Protein AF-0000000074860250 (afdb_homodimer)

InterPro domains:
  IPR000399 TPP-binding enzyme, conserved site [PS00187] (265-284)
  IPR011766 Thiamine pyrophosphate enzyme, TPP-binding [PF02775] (233-369)
  IPR012001 Thiamine pyrophosphate enzyme, N-terminal TPP-binding domain [PF02776] (99-163)
  IPR029061 Thiamin diphosphate-binding fold [SSF52518] (97-162)
  IPR029061 Thiamin diphosphate-binding fold [SSF52518] (205-395)
  IPR051818 Thiamine pyrophosphate-dependent decarboxylase [PTHR42818] (170-399)

Structure (mmCIF, N/CA/C/O backbone):
data_AF-0000000074860250-model_v1
#
loop_
_entity.id
_entity.type
_entity.pdbx_description
1 polymer 'Phosphonopyruvate decarboxylase'
#
loop_
_atom_site.group_PDB
_atom_site.id
_atom_site.type_symbol
_atom_site.label_atom_id
_atom_site.label_alt_id
_atom_site.label_comp_id
_atom_site.label_asym_id
_atom_site.label_entity_id
_atom_site.label_seq_id
_atom_site.pdbx_PDB_ins_code
_atom_site.Cartn_x
_atom_site.Cartn_y
_atom_site.Cartn_z
_atom_site.occupancy
_atom_site.B_iso_or_equiv
_atom_site.auth_seq_id
_atom_site.auth_comp_id
_atom_site.auth_asym_id
_atom_site.auth_atom_id
_atom_site.pdbx_PDB_model_num
ATOM 1 N N . MET A 1 1 ? 4.062 1.371 -11.656 1 22.16 1 MET A N 1
ATOM 2 C CA . MET A 1 1 ? 2.973 2.014 -10.922 1 22.16 1 MET A CA 1
ATOM 3 C C . MET A 1 1 ? 2.861 3.486 -11.297 1 22.16 1 MET A C 1
ATOM 5 O O . MET A 1 1 ? 3.836 4.234 -11.203 1 22.16 1 MET A O 1
ATOM 9 N N . PRO A 1 2 ? 2.047 3.678 -12.117 1 26.2 2 PRO A N 1
ATOM 10 C CA . PRO A 1 2 ? 2.213 5.012 -12.695 1 26.2 2 PRO A CA 1
ATOM 11 C C . PRO A 1 2 ? 2.041 6.129 -11.672 1 26.2 2 PRO A C 1
ATOM 13 O O . PRO A 1 2 ? 1.155 6.055 -10.812 1 26.2 2 PRO A O 1
ATOM 16 N N . ILE A 1 3 ? 3.068 6.766 -11.508 1 29.14 3 ILE A N 1
ATOM 17 C CA . ILE A 1 3 ? 3.521 7.848 -10.641 1 29.14 3 ILE A CA 1
ATOM 18 C C . ILE A 1 3 ? 2.674 9.094 -10.883 1 29.14 3 ILE A C 1
ATOM 20 O O . ILE A 1 3 ? 2.711 10.047 -10.102 1 29.14 3 ILE A O 1
ATOM 24 N N . LEU A 1 4 ? 1.857 8.938 -11.867 1 29.86 4 LEU A N 1
ATOM 25 C CA . LEU A 1 4 ? 1.406 10.25 -12.32 1 29.86 4 LEU A CA 1
ATOM 26 C C . LEU A 1 4 ? 0.343 10.812 -11.383 1 29.86 4 LEU A C 1
ATOM 28 O O . LEU A 1 4 ? 0.358 12 -11.07 1 29.86 4 LEU A O 1
ATOM 32 N N . PRO A 1 5 ? -0.611 9.867 -11.023 1 32.28 5 PRO A N 1
ATOM 33 C CA . PRO A 1 5 ? -1.626 10.594 -10.258 1 32.28 5 PRO A CA 1
ATOM 34 C C . PRO A 1 5 ? -1.054 11.258 -9.008 1 32.28 5 PRO A C 1
ATOM 36 O O . PRO A 1 5 ? -1.527 12.328 -8.602 1 32.28 5 PRO A O 1
ATOM 39 N N . ILE A 1 6 ? -0.156 10.531 -8.453 1 32.34 6 ILE A N 1
ATOM 40 C CA . ILE A 1 6 ? 0.424 11.164 -7.273 1 32.34 6 ILE A CA 1
ATOM 41 C C . ILE A 1 6 ? 1.009 12.523 -7.652 1 32.34 6 ILE A C 1
ATOM 43 O O . ILE A 1 6 ? 0.904 13.484 -6.887 1 32.34 6 ILE A O 1
ATOM 47 N N . PHE A 1 7 ? 1.449 12.398 -8.938 1 33.28 7 PHE A N 1
ATOM 48 C CA . PHE A 1 7 ? 2.098 13.648 -9.32 1 33.28 7 PHE A CA 1
ATOM 49 C C . PHE A 1 7 ? 1.067 14.75 -9.523 1 33.28 7 PHE A C 1
ATOM 51 O O . PHE A 1 7 ? 1.315 15.906 -9.188 1 33.28 7 PHE A O 1
ATOM 58 N N . SER A 1 8 ? -0.088 14.203 -10.055 1 32.16 8 SER A N 1
ATOM 59 C CA . SER A 1 8 ? -1.073 15.258 -10.258 1 32.16 8 SER A CA 1
ATOM 60 C C . SER A 1 8 ? -1.602 15.781 -8.93 1 32.16 8 SER A C 1
ATOM 62 O O . SER A 1 8 ? -1.747 17 -8.75 1 32.16 8 SER A O 1
ATOM 64 N N . ALA A 1 9 ? -1.974 14.82 -8.125 1 32.5 9 ALA A N 1
ATOM 65 C CA . ALA A 1 9 ? -2.5 15.258 -6.836 1 32.5 9 ALA A CA 1
ATOM 66 C C . ALA A 1 9 ? -1.452 16.047 -6.055 1 32.5 9 ALA A C 1
ATOM 68 O O . ALA A 1 9 ? -1.77 17.062 -5.426 1 32.5 9 ALA A O 1
ATOM 69 N N . LEU A 1 10 ? -0.368 15.367 -6.078 1 32.97 10 LEU A N 1
ATOM 70 C CA . LEU A 1 10 ? 0.699 16.125 -5.43 1 32.97 10 LEU A CA 1
ATOM 71 C C . LEU A 1 10 ? 0.939 17.453 -6.148 1 32.97 10 LEU A C 1
ATOM 73 O O . LEU A 1 10 ? 1.282 18.453 -5.516 1 32.97 10 LEU A O 1
ATOM 77 N N . SER A 1 11 ? 0.646 17.328 -7.535 1 31.27 11 SER A N 1
ATOM 78 C CA . SER A 1 11 ? 0.742 18.594 -8.258 1 31.27 11 SER A CA 1
ATOM 79 C C . SER A 1 11 ? -0.236 19.609 -7.703 1 31.27 11 SER A C 1
ATOM 81 O O . SER A 1 11 ? 0.085 20.797 -7.625 1 31.27 11 SER A O 1
ATOM 83 N N . GLU A 1 12 ? -1.372 19 -7.473 1 34.16 12 GLU A N 1
ATOM 84 C CA . GLU A 1 12 ? -2.33 19.938 -6.902 1 34.16 12 GLU A CA 1
ATOM 85 C C . GLU A 1 12 ? -1.874 20.438 -5.531 1 34.16 12 GLU A C 1
ATOM 87 O O . GLU A 1 12 ? -2.105 21.594 -5.168 1 34.16 12 GLU A O 1
ATOM 92 N N . VAL A 1 13 ? -1.467 19.438 -4.781 1 31.31 13 VAL A N 1
ATOM 93 C CA . VAL A 1 13 ? -0.929 19.875 -3.494 1 31.31 13 VAL A CA 1
ATOM 94 C C . VAL A 1 13 ? 0.241 20.828 -3.713 1 31.31 13 VAL A C 1
ATOM 96 O O . VAL A 1 13 ? 0.347 21.859 -3.037 1 31.31 13 VAL A O 1
ATOM 99 N N . ILE A 1 14 ? 1.005 20.297 -4.75 1 34.19 14 ILE A N 1
ATOM 100 C CA . ILE A 1 14 ? 2.145 21.156 -5.039 1 34.19 14 ILE A CA 1
ATOM 101 C C . ILE A 1 14 ? 1.733 22.234 -6.039 1 34.19 14 ILE A C 1
ATOM 103 O O . ILE A 1 14 ? 2.441 23.234 -6.211 1 34.19 14 ILE A O 1
ATOM 107 N N . GLN A 1 15 ? 0.33 22.219 -6.391 1 32.38 15 GLN A N 1
ATOM 108 C CA . GLN A 1 15 ? -0.342 23.234 -7.199 1 32.38 15 GLN A CA 1
ATOM 109 C C . GLN A 1 15 ? 0.473 23.578 -8.445 1 32.38 15 GLN A C 1
ATOM 111 O O . GLN A 1 15 ? 0.559 24.75 -8.836 1 32.38 15 GLN A O 1
ATOM 116 N N . ARG A 1 16 ? 1.392 22.734 -8.836 1 30.44 16 ARG A N 1
ATOM 117 C CA . ARG A 1 16 ? 2.023 23.078 -10.102 1 30.44 16 ARG A CA 1
ATOM 118 C C . ARG A 1 16 ? 2.047 21.891 -11.047 1 30.44 16 ARG A C 1
ATOM 120 O O . ARG A 1 16 ? 2.152 20.75 -10.609 1 30.44 16 ARG A O 1
ATOM 127 N N . PRO A 1 17 ? 1.581 22.172 -12.211 1 30.06 17 PRO A N 1
ATOM 128 C CA . PRO A 1 17 ? 1.477 21.109 -13.219 1 30.06 17 PRO A CA 1
ATOM 129 C C . PRO A 1 17 ? 2.787 20.359 -13.422 1 30.06 17 PRO A C 1
ATOM 131 O O . PRO A 1 17 ? 3.865 20.953 -13.359 1 30.06 17 PRO A O 1
ATOM 134 N N . ILE A 1 18 ? 2.846 19.141 -13.18 1 30.89 18 ILE A N 1
ATOM 135 C CA . ILE A 1 18 ? 3.979 18.281 -13.477 1 30.89 18 ILE A CA 1
ATOM 136 C C . ILE A 1 18 ? 4.152 18.156 -14.992 1 30.89 18 ILE A C 1
ATOM 138 O O . ILE A 1 18 ? 3.203 17.828 -15.703 1 30.89 18 ILE A O 1
ATOM 142 N N . THR A 1 19 ? 5.172 18.875 -15.5 1 28.48 19 THR A N 1
ATOM 143 C CA . THR A 1 19 ? 5.445 18.781 -16.922 1 28.48 19 THR A CA 1
ATOM 144 C C . THR A 1 19 ? 6.195 17.5 -17.266 1 28.48 19 THR A C 1
ATOM 146 O O . THR A 1 19 ? 7.219 17.188 -16.641 1 28.48 19 THR A O 1
ATOM 149 N N . LEU A 1 20 ? 5.633 16.625 -17.922 1 29.09 20 LEU A N 1
ATOM 150 C CA . LEU A 1 20 ? 6.184 15.344 -18.375 1 29.09 20 LEU A CA 1
ATOM 151 C C . LEU A 1 20 ? 6.992 15.531 -19.656 1 29.09 20 LEU A C 1
ATOM 153 O O . LEU A 1 20 ? 6.582 16.266 -20.562 1 29.09 20 LEU A O 1
ATOM 157 N N . LEU A 1 21 ? 8.344 15.234 -19.75 1 27.88 21 LEU A N 1
ATOM 158 C CA . LEU A 1 21 ? 9.195 15.289 -20.938 1 27.88 21 LEU A CA 1
ATOM 159 C C . LEU A 1 21 ? 8.969 14.078 -21.828 1 27.88 21 LEU A C 1
ATOM 161 O O . LEU A 1 21 ? 8.961 12.938 -21.344 1 27.88 21 LEU A O 1
ATOM 165 N N . ASN A 1 22 ? 8.219 14.227 -22.938 1 26.8 22 ASN A N 1
ATOM 166 C CA . ASN A 1 22 ? 8 13.227 -23.969 1 26.8 22 ASN A CA 1
ATOM 167 C C . ASN A 1 22 ? 9.32 12.734 -24.562 1 26.8 22 ASN A C 1
ATOM 169 O O . ASN A 1 22 ? 10.141 13.547 -25.016 1 26.8 22 ASN A O 1
ATOM 173 N N . PRO A 1 23 ? 9.75 11.461 -24.359 1 27.23 23 PRO A N 1
ATOM 174 C CA . PRO A 1 23 ? 10.828 11.039 -25.266 1 27.23 23 PRO A CA 1
ATOM 175 C C . PRO A 1 23 ? 10.523 11.344 -26.719 1 27.23 23 PRO A C 1
ATOM 177 O O . PRO A 1 23 ? 9.352 11.5 -27.094 1 27.23 23 PRO A O 1
ATOM 180 N N . SER A 1 24 ? 11.492 11.766 -27.438 1 26.58 24 SER A N 1
ATOM 181 C CA . SER A 1 24 ? 11.398 11.953 -28.875 1 26.58 24 SER A CA 1
ATOM 182 C C . SER A 1 24 ? 10.562 10.852 -29.531 1 26.58 24 SER A C 1
ATOM 184 O O . SER A 1 24 ? 10.703 9.672 -29.172 1 26.58 24 SER A O 1
ATOM 186 N N . THR A 1 25 ? 9.414 11.227 -30.031 1 27.06 25 THR A N 1
ATOM 187 C CA . THR A 1 25 ? 8.547 10.484 -30.938 1 27.06 25 THR A CA 1
ATOM 188 C C . THR A 1 25 ? 9.352 9.898 -32.094 1 27.06 25 THR A C 1
ATOM 190 O O . THR A 1 25 ? 8.828 9.727 -33.188 1 27.06 25 THR A O 1
ATOM 193 N N . GLU A 1 26 ? 10.672 9.773 -32.156 1 26.67 26 GLU A N 1
ATOM 194 C CA . GLU A 1 26 ? 10.805 9.094 -33.438 1 26.67 26 GLU A CA 1
ATOM 195 C C . GLU A 1 26 ? 9.859 7.898 -33.531 1 26.67 26 GLU A C 1
ATOM 197 O O . GLU A 1 26 ? 9.734 7.125 -32.562 1 26.67 26 GLU A O 1
ATOM 202 N N . PRO A 1 27 ? 8.898 8.023 -34.438 1 27.61 27 PRO A N 1
ATOM 203 C CA . PRO A 1 27 ? 7.992 6.965 -34.906 1 27.61 27 PRO A CA 1
ATOM 204 C C . PRO A 1 27 ? 8.648 5.586 -34.875 1 27.61 27 PRO A C 1
ATOM 206 O O . PRO A 1 27 ? 9.062 5.082 -35.938 1 27.61 27 PRO A O 1
ATOM 209 N N . THR A 1 28 ? 9.672 5.34 -34.062 1 27.92 28 THR A N 1
ATOM 210 C CA . THR A 1 28 ? 10.141 4.012 -34.438 1 27.92 28 THR A CA 1
ATOM 211 C C . THR A 1 28 ? 8.992 3.01 -34.438 1 27.92 28 THR A C 1
ATOM 213 O O . THR A 1 28 ? 8 3.197 -33.719 1 27.92 28 THR A O 1
ATOM 216 N N . SER A 1 29 ? 9.016 1.958 -35.344 1 26.62 29 SER A N 1
ATOM 217 C CA . SER A 1 29 ? 8.055 0.981 -35.844 1 26.62 29 SER A CA 1
ATOM 218 C C . SER A 1 29 ? 7.211 0.405 -34.719 1 26.62 29 SER A C 1
ATOM 220 O O . SER A 1 29 ? 5.98 0.382 -34.781 1 26.62 29 SER A O 1
ATOM 222 N N . SER A 1 30 ? 7.793 -0.77 -34.156 1 25.34 30 SER A N 1
ATOM 223 C CA . SER A 1 30 ? 6.93 -1.761 -33.531 1 25.34 30 SER A CA 1
ATOM 224 C C . SER A 1 30 ? 6.465 -1.289 -32.156 1 25.34 30 SER A C 1
ATOM 226 O O . SER A 1 30 ? 7.262 -0.774 -31.375 1 25.34 30 SER A O 1
ATOM 228 N N . PRO A 1 31 ? 5.141 -0.881 -32 1 29.42 31 PRO A N 1
ATOM 229 C CA . PRO A 1 31 ? 4.426 -0.532 -30.766 1 29.42 31 PRO A CA 1
ATOM 230 C C . PRO A 1 31 ? 4.988 -1.241 -29.547 1 29.42 31 PRO A C 1
ATOM 232 O O . PRO A 1 31 ? 4.512 -1.016 -28.422 1 29.42 31 PRO A O 1
ATOM 235 N N . SER A 1 32 ? 5.812 -2.305 -29.75 1 28.98 32 SER A N 1
ATOM 236 C CA . SER A 1 32 ? 6.156 -3.26 -28.703 1 28.98 32 SER A CA 1
ATOM 237 C C . SER A 1 32 ? 6.98 -2.602 -27.594 1 28.98 32 SER A C 1
ATOM 239 O O . SER A 1 32 ? 7.051 -3.113 -26.469 1 28.98 32 SER A O 1
ATOM 241 N N . LYS A 1 33 ? 8.117 -1.755 -27.938 1 29.45 33 LYS A N 1
ATOM 242 C CA . LYS A 1 33 ? 9.164 -1.546 -26.938 1 29.45 33 LYS A CA 1
ATOM 243 C C . LYS A 1 33 ? 8.93 -0.26 -26.156 1 29.45 33 LYS A C 1
ATOM 245 O O . LYS A 1 33 ? 9.453 0.796 -26.516 1 29.45 33 LYS A O 1
ATOM 250 N N . MET A 1 34 ? 7.848 0.122 -25.812 1 29.67 34 MET A N 1
ATOM 251 C CA . MET A 1 34 ? 7.715 1.273 -24.922 1 29.67 34 MET A CA 1
ATOM 252 C C . MET A 1 34 ? 8.688 1.167 -23.75 1 29.67 34 MET A C 1
ATOM 254 O O . MET A 1 34 ? 8.648 0.195 -23 1 29.67 34 MET A O 1
ATOM 258 N N . GLN A 1 35 ? 9.906 1.714 -23.969 1 30.53 35 GLN A N 1
ATOM 259 C CA . GLN A 1 35 ? 10.938 1.729 -22.938 1 30.53 35 GLN A CA 1
ATOM 260 C C . GLN A 1 35 ? 10.461 2.475 -21.688 1 30.53 35 GLN A C 1
ATOM 262 O O . GLN A 1 35 ? 9.883 3.561 -21.797 1 30.53 35 GLN A O 1
ATOM 267 N N . PRO A 1 36 ? 10.359 1.905 -20.547 1 34.47 36 PRO A N 1
ATOM 268 C CA . PRO A 1 36 ? 10 2.439 -19.234 1 34.47 36 PRO A CA 1
ATOM 269 C C . PRO A 1 36 ? 10.875 3.625 -18.812 1 34.47 36 PRO A C 1
ATOM 271 O O . PRO A 1 36 ? 12.07 3.643 -19.109 1 34.47 36 PRO A O 1
ATOM 274 N N . ALA A 1 37 ? 10.375 4.879 -19.047 1 36 37 ALA A N 1
ATOM 275 C CA . ALA A 1 37 ? 11.141 6.043 -18.609 1 36 37 ALA A CA 1
ATOM 276 C C . ALA A 1 37 ? 10.992 6.273 -17.109 1 36 37 ALA A C 1
ATOM 278 O O . ALA A 1 37 ? 9.961 5.934 -16.531 1 36 37 ALA A O 1
ATOM 279 N N . VAL A 1 38 ? 12.195 6.203 -16.484 1 38.88 38 VAL A N 1
ATOM 280 C CA . VAL A 1 38 ? 12.305 6.574 -15.07 1 38.88 38 VAL A CA 1
ATOM 281 C C . VAL A 1 38 ? 12.242 8.094 -14.93 1 38.88 38 VAL A C 1
ATOM 283 O O . VAL A 1 38 ? 12.898 8.82 -15.68 1 38.88 38 VAL A O 1
ATOM 286 N N . VAL A 1 39 ? 11.117 8.633 -14.406 1 38.25 39 VAL A N 1
ATOM 287 C CA . VAL A 1 39 ? 10.938 10.062 -14.18 1 38.25 39 VAL A CA 1
ATOM 288 C C . VAL A 1 39 ? 11.492 10.438 -12.805 1 38.25 39 VAL A C 1
ATOM 290 O O . VAL A 1 39 ? 11.211 9.766 -11.812 1 38.25 39 VAL A O 1
ATOM 293 N N . VAL A 1 40 ? 12.664 11.117 -12.781 1 36.38 40 VAL A N 1
ATOM 294 C CA . VAL A 1 40 ? 13.125 11.766 -11.562 1 36.38 40 VAL A CA 1
ATOM 295 C C . VAL A 1 40 ? 12.523 13.156 -11.445 1 36.38 40 VAL A C 1
ATOM 297 O O . VAL A 1 40 ? 12.617 13.961 -12.383 1 36.38 40 VAL A O 1
ATOM 300 N N . THR A 1 41 ? 11.461 13.336 -10.688 1 38.16 41 THR A N 1
ATOM 301 C CA . THR A 1 41 ? 10.906 14.672 -10.531 1 38.16 41 THR A CA 1
ATOM 302 C C . THR A 1 41 ? 11.562 15.406 -9.359 1 38.16 41 THR A C 1
ATOM 304 O O . THR A 1 41 ? 11.734 14.836 -8.289 1 38.16 41 THR A O 1
ATOM 307 N N . CYS A 1 42 ? 12.492 16.438 -9.656 1 32.09 42 CYS A N 1
ATOM 308 C CA . CYS A 1 42 ? 12.969 17.344 -8.609 1 32.09 42 CYS A CA 1
ATOM 309 C C . CYS A 1 42 ? 11.938 18.422 -8.312 1 32.09 42 CYS A C 1
ATOM 311 O O . CYS A 1 42 ? 11.43 19.078 -9.227 1 32.09 42 CYS A O 1
ATOM 313 N N . LEU A 1 43 ? 11.422 18.547 -7.148 1 32.59 43 LEU A N 1
ATOM 314 C CA . LEU A 1 43 ? 10.422 19.516 -6.719 1 32.59 43 LEU A CA 1
ATOM 315 C C . LEU A 1 43 ? 10.984 20.938 -6.766 1 32.59 43 LEU A C 1
ATOM 317 O O . LEU A 1 43 ? 12.203 21.125 -6.883 1 32.59 43 LEU A O 1
ATOM 321 N N . PHE A 1 44 ? 10.789 21.984 -5.453 1 29.47 44 PHE A N 1
ATOM 322 C CA . PHE A 1 44 ? 10.219 23.312 -5.297 1 29.47 44 PHE A CA 1
ATOM 323 C C . PHE A 1 44 ? 11.32 24.375 -5.23 1 29.47 44 PHE A C 1
ATOM 325 O O . PHE A 1 44 ? 12.133 24.375 -4.301 1 29.47 44 PHE A O 1
ATOM 332 N N . ARG A 1 45 ? 12.047 24.922 -6.062 1 28.22 45 ARG A N 1
ATOM 333 C CA . ARG A 1 45 ? 12.82 26.109 -5.695 1 28.22 45 ARG A CA 1
ATOM 334 C C . ARG A 1 45 ? 11.914 27.312 -5.477 1 28.22 45 ARG A C 1
ATOM 336 O O . ARG A 1 45 ? 11.023 27.578 -6.289 1 28.22 45 ARG A O 1
ATOM 343 N N . GLY A 1 46 ? 11.789 27.938 -4.293 1 27.78 46 GLY A N 1
ATOM 344 C CA . GLY A 1 46 ? 11.438 29.328 -4.105 1 27.78 46 GLY A CA 1
ATOM 345 C C . GLY A 1 46 ? 12.352 30.281 -4.863 1 27.78 46 GLY A C 1
ATOM 346 O O . GLY A 1 46 ? 12.477 31.453 -4.492 1 27.78 46 GLY A O 1
ATOM 347 N N . LEU A 1 47 ? 13.047 30.25 -6.016 1 26.58 47 LEU A N 1
ATOM 348 C CA . LEU A 1 47 ? 14.156 31.125 -6.375 1 26.58 47 LEU A CA 1
ATOM 349 C C . LEU A 1 47 ? 13.664 32.531 -6.691 1 26.58 47 LEU A C 1
ATOM 351 O O . LEU A 1 47 ? 12.984 32.75 -7.695 1 26.58 47 LEU A O 1
ATOM 355 N N . ARG A 1 48 ? 13.336 33.5 -5.859 1 26.38 48 ARG A N 1
ATOM 356 C CA . ARG A 1 48 ? 13.516 34.875 -6.293 1 26.38 48 ARG A CA 1
ATOM 357 C C . ARG A 1 48 ? 14.836 35.062 -7.031 1 26.38 48 ARG A C 1
ATOM 359 O O . ARG A 1 48 ? 14.867 35.594 -8.148 1 26.38 48 ARG A O 1
ATOM 366 N N . GLN A 1 49 ? 15.953 35.844 -6.352 1 25.42 49 GLN A N 1
ATOM 367 C CA . GLN A 1 49 ? 17.094 36.562 -6.922 1 25.42 49 GLN A CA 1
ATOM 368 C C . GLN A 1 49 ? 18.109 35.594 -7.523 1 25.42 49 GLN A C 1
ATOM 370 O O . GLN A 1 49 ? 19.297 35.906 -7.586 1 25.42 49 GLN A O 1
ATOM 375 N N . ALA A 1 50 ? 18.016 34.375 -7.629 1 23.97 50 ALA A N 1
ATOM 376 C CA . ALA A 1 50 ? 19.281 33.719 -7.953 1 23.97 50 ALA A CA 1
ATOM 377 C C . ALA A 1 50 ? 19.797 34.156 -9.328 1 23.97 50 ALA A C 1
ATOM 379 O O . ALA A 1 50 ? 19 34.5 -10.211 1 23.97 50 ALA A O 1
ATOM 380 N N . ALA A 1 51 ? 21.141 34.469 -9.414 1 23.55 51 ALA A N 1
ATOM 381 C CA . ALA A 1 51 ? 22 34.719 -10.57 1 23.55 51 ALA A CA 1
ATOM 382 C C . ALA A 1 51 ? 21.594 33.812 -11.75 1 23.55 51 ALA A C 1
ATOM 384 O O . ALA A 1 51 ? 21.047 32.75 -11.555 1 23.55 51 ALA A O 1
ATOM 385 N N . PRO A 1 52 ? 21.688 34.375 -12.969 1 23.41 52 PRO A N 1
ATOM 386 C CA . PRO A 1 52 ? 21.453 33.688 -14.234 1 23.41 52 PRO A CA 1
ATOM 387 C C . PRO A 1 52 ? 21.969 32.25 -14.227 1 23.41 52 PRO A C 1
ATOM 389 O O . PRO A 1 52 ? 23.125 32 -13.883 1 23.41 52 PRO A O 1
ATOM 392 N N . LEU A 1 53 ? 21.172 31.391 -13.672 1 25.67 53 LEU A N 1
ATOM 393 C CA . LEU A 1 53 ? 21.641 30.016 -13.883 1 25.67 53 LEU A CA 1
ATOM 394 C C . LEU A 1 53 ? 22.344 29.891 -15.227 1 25.67 53 LEU A C 1
ATOM 396 O O . LEU A 1 53 ? 21.766 30.188 -16.266 1 25.67 53 LEU A O 1
ATOM 400 N N . SER A 1 54 ? 23.594 30.188 -15.258 1 24.61 54 SER A N 1
ATOM 401 C CA . SER A 1 54 ? 24.344 30 -16.484 1 24.61 54 SER A CA 1
ATOM 402 C C . SER A 1 54 ? 23.797 28.844 -17.312 1 24.61 54 SER A C 1
ATOM 404 O O . SER A 1 54 ? 23.031 28.016 -16.797 1 24.61 54 SER A O 1
ATOM 406 N N . ALA A 1 55 ? 24.406 28.422 -18.359 1 24.41 55 ALA A N 1
ATOM 407 C CA . ALA A 1 55 ? 24.031 27.453 -19.391 1 24.41 55 ALA A CA 1
ATOM 408 C C . ALA A 1 55 ? 23.422 26.203 -18.75 1 24.41 55 ALA A C 1
ATOM 410 O O . ALA A 1 55 ? 23.906 25.719 -17.734 1 24.41 55 ALA A O 1
ATOM 411 N N . PRO A 1 56 ? 22.25 26 -18.906 1 27.92 56 PRO A N 1
ATOM 412 C CA . PRO A 1 56 ? 21.375 24.984 -18.328 1 27.92 56 PRO A CA 1
ATOM 413 C C . PRO A 1 56 ? 22.078 23.656 -18.078 1 27.92 56 PRO A C 1
ATOM 415 O O . PRO A 1 56 ? 23.047 23.344 -18.766 1 27.92 56 PRO A O 1
ATOM 418 N N . LEU A 1 57 ? 22.047 23.219 -16.859 1 27.83 57 LEU A N 1
ATOM 419 C CA . LEU A 1 57 ? 22.703 21.969 -16.484 1 27.83 57 LEU A CA 1
ATOM 420 C C . LEU A 1 57 ? 22.688 20.984 -17.656 1 27.83 57 LEU A C 1
ATOM 422 O O . LEU A 1 57 ? 23.641 20.234 -17.844 1 27.83 57 LEU A O 1
ATOM 426 N N . THR A 1 58 ? 21.609 21.031 -18.406 1 27.94 58 THR A N 1
ATOM 427 C CA . THR A 1 58 ? 21.641 20.234 -19.641 1 27.94 58 THR A CA 1
ATOM 428 C C . THR A 1 58 ? 22.75 20.719 -20.562 1 27.94 58 THR A C 1
ATOM 430 O O . THR A 1 58 ? 23.406 19.906 -21.234 1 27.94 58 THR A O 1
ATOM 433 N N . GLN A 1 59 ? 22.875 22.031 -20.609 1 27.06 59 GLN A N 1
ATOM 434 C CA . GLN A 1 59 ? 23.906 22.562 -21.516 1 27.06 59 GLN A CA 1
ATOM 435 C C . GLN A 1 59 ? 25.297 22.281 -20.969 1 27.06 59 GLN A C 1
ATOM 437 O O . GLN A 1 59 ? 26.234 22.062 -21.734 1 27.06 59 GLN A O 1
ATOM 442 N N . ARG A 1 60 ? 25.469 22.531 -19.734 1 28.7 60 ARG A N 1
ATOM 443 C CA . ARG A 1 60 ? 26.812 22.266 -19.219 1 28.7 60 ARG A CA 1
ATOM 444 C C . ARG A 1 60 ? 27.141 20.781 -19.266 1 28.7 60 ARG A C 1
ATOM 446 O O . ARG A 1 60 ? 28.297 20.391 -19.453 1 28.7 60 ARG A O 1
ATOM 453 N N . LEU A 1 61 ? 26.094 19.984 -19.047 1 28.64 61 LEU A N 1
ATOM 454 C CA . LEU A 1 61 ? 26.406 18.578 -19.203 1 28.64 61 LEU A CA 1
ATOM 455 C C . LEU A 1 61 ? 26.75 18.266 -20.656 1 28.64 61 LEU A C 1
ATOM 457 O O . LEU A 1 61 ? 27.578 17.406 -20.938 1 28.64 61 LEU A O 1
ATOM 461 N N . CYS A 1 62 ? 26.047 19.062 -21.547 1 27.67 62 CYS A N 1
ATOM 462 C CA . CYS A 1 62 ? 26.391 18.922 -22.953 1 27.67 62 CYS A CA 1
ATOM 463 C C . CYS A 1 62 ? 27.609 19.75 -23.297 1 27.67 62 CYS A C 1
ATOM 465 O O . CYS A 1 62 ? 28.234 19.531 -24.344 1 27.67 62 CYS A O 1
ATOM 467 N N . ALA A 1 63 ? 27.688 20.953 -22.641 1 28.28 63 ALA A N 1
ATOM 468 C CA . ALA A 1 63 ? 28.703 21.875 -23.156 1 28.28 63 ALA A CA 1
ATOM 469 C C . ALA A 1 63 ? 30.109 21.297 -22.984 1 28.28 63 ALA A C 1
ATOM 471 O O . ALA A 1 63 ? 31.062 21.812 -23.547 1 28.28 63 ALA A O 1
ATOM 472 N N . HIS A 1 64 ? 30.328 20.547 -22 1 28 64 HIS A N 1
ATOM 473 C CA . HIS A 1 64 ? 31.766 20.375 -21.906 1 28 64 HIS A CA 1
ATOM 474 C C . HIS A 1 64 ? 32.312 19.766 -23.188 1 28 64 HIS A C 1
ATOM 476 O O . HIS A 1 64 ? 33.531 19.562 -23.312 1 28 64 HIS A O 1
ATOM 482 N N . HIS A 1 65 ? 31.359 19.25 -24.109 1 26.42 65 HIS A N 1
ATOM 483 C CA . HIS A 1 65 ? 32.188 18.672 -25.156 1 26.42 65 HIS A CA 1
ATOM 484 C C . HIS A 1 65 ? 32.594 19.719 -26.172 1 26.42 65 HIS A C 1
ATOM 486 O O . HIS A 1 65 ? 33.562 19.531 -26.922 1 26.42 65 HIS A O 1
ATOM 492 N N . SER A 1 66 ? 31.609 20.625 -26.656 1 25.69 66 SER A N 1
ATOM 493 C CA . SER A 1 66 ? 32 21.219 -27.922 1 25.69 66 SER A CA 1
ATOM 494 C C . SER A 1 66 ? 32.781 22.516 -27.719 1 25.69 66 SER A C 1
ATOM 496 O O . SER A 1 66 ? 32.188 23.578 -27.516 1 25.69 66 SER A O 1
ATOM 498 N N . GLU A 1 67 ? 33.812 22.672 -26.938 1 26.42 67 GLU A N 1
ATOM 499 C CA . GLU A 1 67 ? 34.562 23.906 -26.875 1 26.42 67 GLU A CA 1
ATOM 500 C C . GLU A 1 67 ? 35.062 24.328 -28.25 1 26.42 67 GLU A C 1
ATOM 502 O O . GLU A 1 67 ? 36.25 24.172 -28.562 1 26.42 67 GLU A O 1
ATOM 507 N N . GLY A 1 68 ? 34.312 24.078 -29.484 1 22.98 68 GLY A N 1
ATOM 508 C CA . GLY A 1 68 ? 35.094 24.812 -30.469 1 22.98 68 GLY A CA 1
ATOM 509 C C . GLY A 1 68 ? 34.969 26.312 -30.328 1 22.98 68 GLY A C 1
ATOM 510 O O . GLY A 1 68 ? 34.031 26.812 -29.688 1 22.98 68 GLY A O 1
ATOM 511 N N . PRO A 1 69 ? 35.875 27.312 -30.703 1 24.61 69 PRO A N 1
ATOM 512 C CA . PRO A 1 69 ? 36.25 28.719 -30.484 1 24.61 69 PRO A CA 1
ATOM 513 C C . PRO A 1 69 ? 35.188 29.688 -31 1 24.61 69 PRO A C 1
ATOM 515 O O . PRO A 1 69 ? 35.344 30.906 -30.891 1 24.61 69 PRO A O 1
ATOM 518 N N . GLY A 1 70 ? 34.219 29.391 -31.891 1 23.61 70 GLY A N 1
ATOM 519 C CA . GLY A 1 70 ? 33.906 30.453 -32.844 1 23.61 70 GLY A CA 1
ATOM 520 C C . GLY A 1 70 ? 33.156 31.609 -32.188 1 23.61 70 GLY A C 1
ATOM 521 O O . GLY A 1 70 ? 32.688 31.5 -31.047 1 23.61 70 GLY A O 1
ATOM 522 N N . GLY A 1 71 ? 32.656 32.75 -33.031 1 23.58 71 GLY A N 1
ATOM 523 C CA . GLY A 1 71 ? 32.312 34.156 -33.062 1 23.58 71 GLY A CA 1
ATOM 524 C C . GLY A 1 71 ? 31.031 34.469 -32.312 1 23.58 71 GLY A C 1
ATOM 525 O O . GLY A 1 71 ? 30.219 33.594 -32.094 1 23.58 71 GLY A O 1
ATOM 526 N N . ARG A 1 72 ? 30.828 35.781 -31.766 1 24.12 72 ARG A N 1
ATOM 527 C CA . ARG A 1 72 ? 29.984 36.5 -30.812 1 24.12 72 ARG A CA 1
ATOM 528 C C . ARG A 1 72 ? 28.562 36.656 -31.359 1 24.12 72 ARG A C 1
ATOM 530 O O . ARG A 1 72 ? 27.844 37.562 -30.984 1 24.12 72 ARG A O 1
ATOM 537 N N . ARG A 1 73 ? 28.062 36.188 -32.5 1 22.12 73 ARG A N 1
ATOM 538 C CA . ARG A 1 73 ? 26.828 36.781 -33 1 22.12 73 ARG A CA 1
ATOM 539 C C . ARG A 1 73 ? 25.688 36.594 -32 1 22.12 73 ARG A C 1
ATOM 541 O O . ARG A 1 73 ? 25.547 35.531 -31.406 1 22.12 73 ARG A O 1
ATOM 548 N N . GLN A 1 74 ? 24.969 37.688 -31.516 1 22.86 74 GLN A N 1
ATOM 549 C CA . GLN A 1 74 ? 23.922 37.969 -30.531 1 22.86 74 GLN A CA 1
ATOM 550 C C . GLN A 1 74 ? 22.703 37.094 -30.797 1 22.86 74 GLN A C 1
ATOM 552 O O . GLN A 1 74 ? 21.625 37.344 -30.234 1 22.86 74 GLN A O 1
ATOM 557 N N . GLN A 1 75 ? 22.766 36.062 -31.672 1 21.88 75 GLN A N 1
ATOM 558 C CA . GLN A 1 75 ? 21.531 35.5 -32.219 1 21.88 75 GLN A CA 1
ATOM 559 C C . GLN A 1 75 ? 20.609 35.031 -31.078 1 21.88 75 GLN A C 1
ATOM 561 O O . GLN A 1 75 ? 21.078 34.531 -30.062 1 21.88 75 GLN A O 1
ATOM 566 N N . HIS A 1 76 ? 19.422 35.719 -30.969 1 23.41 76 HIS A N 1
ATOM 567 C CA . HIS A 1 76 ? 18.234 35.344 -30.188 1 23.41 76 HIS A CA 1
ATOM 568 C C . HIS A 1 76 ? 18.016 33.844 -30.172 1 23.41 76 HIS A C 1
ATOM 570 O O . HIS A 1 76 ? 17.547 33.281 -31.156 1 23.41 76 HIS A O 1
ATOM 576 N N . LYS A 1 77 ? 18.938 33.156 -29.688 1 24.45 77 LYS A N 1
ATOM 577 C CA . LYS A 1 77 ? 19.016 31.719 -29.766 1 24.45 77 LYS A CA 1
ATOM 578 C C . LYS A 1 77 ? 17.766 31.062 -29.172 1 24.45 77 LYS A C 1
ATOM 580 O O . LYS A 1 77 ? 17.469 31.266 -27.984 1 24.45 77 LYS A O 1
ATOM 585 N N . SER A 1 78 ? 16.734 30.953 -30.016 1 23.59 78 SER A N 1
ATOM 586 C CA . SER A 1 78 ? 15.531 30.156 -29.812 1 23.59 78 SER A CA 1
ATOM 587 C C . SER A 1 78 ? 15.828 28.906 -28.984 1 23.59 78 SER A C 1
ATOM 589 O O . SER A 1 78 ? 16.875 28.266 -29.172 1 23.59 78 SER A O 1
ATOM 591 N N . PHE A 1 79 ? 15.516 29.016 -27.75 1 25.14 79 PHE A N 1
ATOM 592 C CA . PHE A 1 79 ? 15.625 27.875 -26.844 1 25.14 79 PHE A CA 1
ATOM 593 C C . PHE A 1 79 ? 15.211 26.578 -27.531 1 25.14 79 PHE A C 1
ATOM 595 O O . PHE A 1 79 ? 14.023 26.312 -27.688 1 25.14 79 PHE A O 1
ATOM 602 N N . SER A 1 80 ? 15.82 26.344 -28.719 1 24.08 80 SER A N 1
ATOM 603 C CA . SER A 1 80 ? 15.602 25.047 -29.359 1 24.08 80 SER A CA 1
ATOM 604 C C . SER A 1 80 ? 15.656 23.906 -28.344 1 24.08 80 SER A C 1
ATOM 606 O O . SER A 1 80 ? 16.484 23.922 -27.438 1 24.08 80 SER A O 1
ATOM 608 N N . SER A 1 81 ? 14.438 23.328 -27.953 1 26.95 81 SER A N 1
ATOM 609 C CA . SER A 1 81 ? 14.211 22.078 -27.25 1 26.95 81 SER A CA 1
ATOM 610 C C . SER A 1 81 ? 15.375 21.109 -27.469 1 26.95 81 SER A C 1
ATOM 612 O O . SER A 1 81 ? 15.32 20.25 -28.359 1 26.95 81 SER A O 1
ATOM 614 N N . SER A 1 82 ? 16.531 21.578 -27.641 1 24.73 82 SER A N 1
ATOM 615 C CA . SER A 1 82 ? 17.641 20.656 -27.812 1 24.73 82 SER A CA 1
ATOM 616 C C . SER A 1 82 ? 17.703 19.625 -26.688 1 24.73 82 SER A C 1
ATOM 618 O O . SER A 1 82 ? 17.969 19.969 -25.547 1 24.73 82 SER A O 1
ATOM 620 N N . ALA A 1 83 ? 16.812 18.656 -26.734 1 27.39 83 ALA A N 1
ATOM 621 C CA . ALA A 1 83 ? 16.938 17.406 -26 1 27.39 83 ALA A CA 1
ATOM 622 C C . ALA A 1 83 ? 18.406 17.031 -25.797 1 27.39 83 ALA A C 1
ATOM 624 O O . ALA A 1 83 ? 19.188 16.984 -26.75 1 27.39 83 ALA A O 1
ATOM 625 N N . CYS A 1 84 ? 19.062 17.625 -24.875 1 27.58 84 CYS A N 1
ATOM 626 C CA . CYS A 1 84 ? 20.391 17.109 -24.562 1 27.58 84 CYS A CA 1
ATOM 627 C C . CYS A 1 84 ? 20.469 15.602 -24.797 1 27.58 84 CYS A C 1
ATOM 629 O O . CYS A 1 84 ? 19.906 14.82 -24.047 1 27.58 84 CYS A O 1
ATOM 631 N N . ARG A 1 85 ? 20.266 15.172 -25.969 1 29.73 85 ARG A N 1
ATOM 632 C CA . ARG A 1 85 ? 20.531 13.789 -26.359 1 29.73 85 ARG A CA 1
ATOM 633 C C . ARG A 1 85 ? 21.875 13.312 -25.844 1 29.73 85 ARG A C 1
ATOM 635 O O . ARG A 1 85 ? 22.922 13.914 -26.141 1 29.73 85 ARG A O 1
ATOM 642 N N . LEU A 1 86 ? 21.812 12.852 -24.547 1 32.5 86 LEU A N 1
ATOM 643 C CA . LEU A 1 86 ? 23.047 12.109 -24.266 1 32.5 86 LEU A CA 1
ATOM 644 C C . LEU A 1 86 ? 23.547 11.398 -25.516 1 32.5 86 LEU A C 1
ATOM 646 O O . LEU A 1 86 ? 22.75 10.859 -26.281 1 32.5 86 LEU A O 1
ATOM 650 N N . SER A 1 87 ? 24.438 11.867 -26.062 1 31.94 87 SER A N 1
ATOM 651 C CA . SER A 1 87 ? 25.016 11.078 -27.156 1 31.94 87 SER A CA 1
ATOM 652 C C . SER A 1 87 ? 24.891 9.586 -26.875 1 31.94 87 SER A C 1
ATOM 654 O O . SER A 1 87 ? 24.938 9.156 -25.719 1 31.94 87 SER A O 1
ATOM 656 N N . SER A 1 88 ? 24.188 8.828 -27.703 1 39.91 88 SER A N 1
ATOM 657 C CA . SER A 1 88 ? 23.797 7.426 -27.766 1 39.91 88 SER A CA 1
ATOM 658 C C . SER A 1 88 ? 24.719 6.551 -26.922 1 39.91 88 SER A C 1
ATOM 660 O O . SER A 1 88 ? 24.281 5.566 -26.328 1 39.91 88 SER A O 1
ATOM 662 N N . GLY A 1 89 ? 26.109 6.738 -26.812 1 43.25 89 GLY A N 1
ATOM 663 C CA . GLY A 1 89 ? 27.078 5.762 -26.344 1 43.25 89 GLY A CA 1
ATOM 664 C C . GLY A 1 89 ? 27.547 6.035 -24.922 1 43.25 89 GLY A C 1
ATOM 665 O O . GLY A 1 89 ? 28.281 5.242 -24.344 1 43.25 89 GLY A O 1
ATOM 666 N N . GLN A 1 90 ? 27.516 7.188 -24.391 1 50.69 90 GLN A N 1
ATOM 667 C CA . GLN A 1 90 ? 28.297 7.383 -23.188 1 50.69 90 GLN A CA 1
ATOM 668 C C . GLN A 1 90 ? 27.438 7.223 -21.938 1 50.69 90 GLN A C 1
ATOM 670 O O . GLN A 1 90 ? 26.375 7.832 -21.828 1 50.69 90 GLN A O 1
ATOM 675 N N . CYS A 1 91 ? 27.688 6.148 -21.188 1 65.5 91 CYS A N 1
ATOM 676 C CA . CYS A 1 91 ? 27.141 5.891 -19.859 1 65.5 91 CYS A CA 1
ATOM 677 C C . CYS A 1 91 ? 27.484 7.016 -18.906 1 65.5 91 CYS A C 1
ATOM 679 O O . CYS A 1 91 ? 28.547 7.629 -19.016 1 65.5 91 CYS A O 1
ATOM 681 N N . LEU A 1 92 ? 26.547 7.527 -18.141 1 72.81 92 LEU A N 1
ATOM 682 C CA . LEU A 1 92 ? 26.734 8.555 -17.125 1 72.81 92 LEU A CA 1
ATOM 683 C C . LEU A 1 92 ? 27.344 7.969 -15.859 1 72.81 92 LEU A C 1
ATOM 685 O O . LEU A 1 92 ? 26.938 6.891 -15.414 1 72.81 92 LEU A O 1
ATOM 689 N N . ASP A 1 93 ? 28.328 8.586 -15.391 1 79.94 93 ASP A N 1
ATOM 690 C CA . ASP A 1 93 ? 28.891 8.234 -14.094 1 79.94 93 ASP A CA 1
ATOM 691 C C . ASP A 1 93 ? 27.938 8.609 -12.961 1 79.94 93 ASP A C 1
ATOM 693 O O . ASP A 1 93 ? 27.609 9.781 -12.773 1 79.94 93 ASP A O 1
ATOM 697 N N . PRO A 1 94 ? 27.5 7.633 -12.172 1 85.81 94 PRO A N 1
ATOM 698 C CA . PRO A 1 94 ? 26.562 7.938 -11.086 1 85.81 94 PRO A CA 1
ATOM 699 C C . PRO A 1 94 ? 27.125 8.961 -10.102 1 85.81 94 PRO A C 1
ATOM 701 O O . PRO A 1 94 ? 26.359 9.773 -9.555 1 85.81 94 PRO A O 1
ATOM 704 N N . ALA A 1 95 ? 28.359 8.93 -9.906 1 87.81 95 ALA A N 1
ATOM 705 C CA . ALA A 1 95 ? 29 9.875 -8.992 1 87.81 95 ALA A CA 1
ATOM 706 C C . ALA A 1 95 ? 28.875 11.305 -9.516 1 87.81 95 ALA A C 1
ATOM 708 O O . ALA A 1 95 ? 28.578 12.227 -8.75 1 87.81 95 ALA A O 1
ATOM 709 N N . LYS A 1 96 ? 29.156 11.445 -10.703 1 79.38 96 LYS A N 1
ATOM 710 C CA . LYS A 1 96 ? 29.078 12.773 -11.305 1 79.38 96 LYS A CA 1
ATOM 711 C C . LYS A 1 96 ? 27.641 13.289 -11.305 1 79.38 96 LYS A C 1
ATOM 713 O O . LYS A 1 96 ? 27.406 14.469 -11.039 1 79.38 96 LYS A O 1
ATOM 718 N N . PHE A 1 97 ? 26.766 12.422 -11.656 1 78.5 97 PHE A N 1
ATOM 719 C CA . PHE A 1 97 ? 25.359 12.805 -11.648 1 78.5 97 PHE A CA 1
ATOM 720 C C . PHE A 1 97 ? 24.906 13.188 -10.242 1 78.5 97 PHE A C 1
ATOM 722 O O . PHE A 1 97 ? 24.281 14.227 -10.047 1 78.5 97 PHE A O 1
ATOM 729 N N . TYR A 1 98 ? 25.25 12.359 -9.258 1 84.94 98 TYR A N 1
ATOM 730 C CA . TYR A 1 98 ? 24.922 12.609 -7.859 1 84.94 98 TYR A CA 1
ATOM 731 C C . TYR A 1 98 ? 25.469 13.961 -7.406 1 84.94 98 TYR A C 1
ATOM 733 O O . TYR A 1 98 ? 24.75 14.742 -6.781 1 84.94 98 TYR A O 1
ATOM 741 N N . GLN A 1 99 ? 26.656 14.273 -7.738 1 83.56 99 GLN A N 1
ATOM 742 C CA . GLN A 1 99 ? 27.281 15.531 -7.332 1 83.56 99 GLN A CA 1
ATOM 743 C C . GLN A 1 99 ? 26.625 16.719 -8.016 1 83.56 99 GLN A C 1
ATOM 745 O O . GLN A 1 99 ? 26.453 17.781 -7.414 1 83.56 99 GLN A O 1
ATOM 750 N N . SER A 1 100 ? 26.234 16.484 -9.219 1 73.94 100 SER A N 1
ATOM 751 C CA . SER A 1 100 ? 25.547 17.547 -9.953 1 73.94 100 SER A CA 1
ATOM 752 C C . SER A 1 100 ? 24.203 17.891 -9.312 1 73.94 100 SER A C 1
ATOM 754 O O . SER A 1 100 ? 23.812 19.062 -9.25 1 73.94 100 SER A O 1
ATOM 756 N N . VAL A 1 101 ? 23.562 16.875 -8.93 1 76.38 101 VAL A N 1
ATOM 757 C CA . VAL A 1 101 ? 22.281 17.062 -8.266 1 76.38 101 VAL A CA 1
ATOM 758 C C . VAL A 1 101 ? 22.484 17.812 -6.953 1 76.38 101 VAL A C 1
ATOM 760 O O . VAL A 1 101 ? 21.781 18.781 -6.664 1 76.38 101 VAL A O 1
ATOM 763 N N . ARG A 1 102 ? 23.438 17.5 -6.227 1 84.25 102 ARG A N 1
ATOM 764 C CA . ARG A 1 102 ? 23.719 18.141 -4.945 1 84.25 102 ARG A CA 1
ATOM 765 C C . ARG A 1 102 ? 24.141 19.594 -5.148 1 84.25 102 ARG A C 1
ATOM 767 O O . ARG A 1 102 ? 23.734 20.469 -4.383 1 84.25 102 ARG A O 1
ATOM 774 N N . ASP A 1 103 ? 24.906 19.734 -6.152 1 75.56 103 ASP A N 1
ATOM 775 C CA . ASP A 1 103 ? 25.375 21.078 -6.449 1 75.56 103 ASP A CA 1
ATOM 776 C C . ASP A 1 103 ? 24.219 21.984 -6.84 1 75.56 103 ASP A C 1
ATOM 778 O O . ASP A 1 103 ? 24.297 23.219 -6.711 1 75.56 103 ASP A O 1
ATOM 782 N N . SER A 1 104 ? 23.188 21.375 -7.285 1 70.31 104 SER A N 1
ATOM 783 C CA . SER A 1 104 ? 22.016 22.141 -7.695 1 70.31 104 SER A CA 1
ATOM 784 C C . SER A 1 104 ? 21.109 22.453 -6.504 1 70.31 104 SER A C 1
ATOM 786 O O . SER A 1 104 ? 20.062 23.062 -6.664 1 70.31 104 SER A O 1
ATOM 788 N N . GLY A 1 105 ? 21.469 21.922 -5.32 1 76.69 105 GLY A N 1
ATOM 789 C CA . GLY A 1 105 ? 20.734 22.281 -4.113 1 76.69 105 GLY A CA 1
ATOM 790 C C . GLY A 1 105 ? 19.828 21.188 -3.621 1 76.69 105 GLY A C 1
ATOM 791 O O . GLY A 1 105 ? 19.078 21.375 -2.66 1 76.69 105 GLY A O 1
ATOM 792 N N . VAL A 1 106 ? 19.859 20.031 -4.289 1 83.19 106 VAL A N 1
ATOM 793 C CA . VAL A 1 106 ? 19.047 18.875 -3.873 1 83.19 106 VAL A CA 1
ATOM 794 C C . VAL A 1 106 ? 19.891 17.953 -3 1 83.19 106 VAL A C 1
ATOM 796 O O . VAL A 1 106 ? 20.859 17.359 -3.469 1 83.19 106 VAL A O 1
ATOM 799 N N . HIS A 1 107 ? 19.422 17.828 -1.771 1 90 107 HIS A N 1
ATOM 800 C CA . HIS A 1 107 ? 20.25 17.078 -0.837 1 90 107 HIS A CA 1
ATOM 801 C C . HIS A 1 107 ? 19.453 15.938 -0.2 1 90 107 HIS A C 1
ATOM 803 O O . HIS A 1 107 ? 19.984 15.172 0.599 1 90 107 HIS A O 1
ATOM 809 N N . PHE A 1 108 ? 18.219 15.914 -0.518 1 91.12 108 PHE A N 1
ATOM 810 C CA . PHE A 1 108 ? 17.359 14.859 0.009 1 91.12 108 PHE A CA 1
ATOM 811 C C . PHE A 1 108 ? 16.844 13.961 -1.115 1 91.12 108 PHE A C 1
ATOM 813 O O . PHE A 1 108 ? 16.328 14.453 -2.121 1 91.12 108 PHE A O 1
ATOM 820 N N . PHE A 1 109 ? 17.062 12.641 -0.928 1 91.06 109 PHE A N 1
ATOM 821 C CA . PHE A 1 109 ? 16.672 11.641 -1.917 1 91.06 109 PHE A CA 1
ATOM 822 C C . PHE A 1 109 ? 15.672 10.656 -1.328 1 91.06 109 PHE A C 1
ATOM 824 O O . PHE A 1 109 ? 15.82 10.227 -0.183 1 91.06 109 PHE A O 1
ATOM 831 N N . CYS A 1 110 ? 14.656 10.375 -2.074 1 91.75 110 CYS A N 1
ATOM 832 C CA . CYS A 1 110 ? 13.75 9.305 -1.686 1 91.75 110 CYS A CA 1
ATOM 833 C C . CYS A 1 110 ? 13.125 8.648 -2.91 1 91.75 110 CYS A C 1
ATOM 835 O O . CYS A 1 110 ? 13.117 9.227 -3.996 1 91.75 110 CYS A O 1
ATOM 837 N N . GLY A 1 111 ? 12.688 7.43 -2.758 1 89.62 111 GLY A N 1
ATOM 838 C CA . GLY A 1 111 ? 12.086 6.73 -3.885 1 89.62 111 GLY A CA 1
ATOM 839 C C . GLY A 1 111 ? 12.016 5.23 -3.686 1 89.62 111 GLY A C 1
ATOM 840 O O . GLY A 1 111 ? 12.188 4.734 -2.568 1 89.62 111 GLY A O 1
ATOM 841 N N . VAL A 1 112 ? 11.578 4.625 -4.75 1 87.06 112 VAL A N 1
ATOM 842 C CA . VAL A 1 112 ? 11.508 3.17 -4.816 1 87.06 112 VAL A CA 1
ATOM 843 C C . VAL A 1 112 ? 12.539 2.646 -5.809 1 87.06 112 VAL A C 1
ATOM 845 O O . VAL A 1 112 ? 12.586 3.088 -6.961 1 87.06 112 VAL A O 1
ATOM 848 N N . PRO A 1 113 ? 13.43 1.735 -5.348 1 87.25 113 PRO A N 1
ATOM 849 C CA . PRO A 1 113 ? 14.445 1.206 -6.254 1 87.25 113 PRO A CA 1
ATOM 850 C C . PRO A 1 113 ? 13.852 0.583 -7.516 1 87.25 113 PRO A C 1
ATOM 852 O O . PRO A 1 113 ? 12.797 -0.051 -7.457 1 87.25 113 PRO A O 1
ATOM 855 N N . ASP A 1 114 ? 14.586 0.791 -8.602 1 76.25 114 ASP A N 1
ATOM 856 C CA . ASP A 1 114 ? 14.188 0.294 -9.914 1 76.25 114 ASP A CA 1
ATOM 857 C C . ASP A 1 114 ? 15.398 -0.249 -10.68 1 76.25 114 ASP A C 1
ATOM 859 O O . ASP A 1 114 ? 16.516 0.243 -10.516 1 76.25 114 ASP A O 1
ATOM 863 N N . SER A 1 115 ? 15.125 -1.178 -11.586 1 76.31 115 SER A N 1
ATOM 864 C CA . SER A 1 115 ? 16.203 -1.832 -12.312 1 76.31 115 SER A CA 1
ATOM 865 C C . SER A 1 115 ? 16.953 -0.844 -13.211 1 76.31 115 SER A C 1
ATOM 867 O O . SER A 1 115 ? 18.172 -0.931 -13.367 1 76.31 115 SER A O 1
ATOM 869 N N . LEU A 1 116 ? 16.281 0.128 -13.727 1 70.75 116 LEU A N 1
ATOM 870 C CA . LEU A 1 116 ? 16.891 1.075 -14.656 1 70.75 116 LEU A CA 1
ATOM 871 C C . LEU A 1 116 ? 17.766 2.072 -13.906 1 70.75 116 LEU A C 1
ATOM 873 O O . LEU A 1 116 ? 18.703 2.645 -14.484 1 70.75 116 LEU A O 1
ATOM 877 N N . LEU A 1 117 ? 17.453 2.209 -12.625 1 79.19 117 LEU A N 1
ATOM 878 C CA . LEU A 1 117 ? 18.203 3.176 -11.82 1 79.19 117 LEU A CA 1
ATOM 879 C C . LEU A 1 117 ? 19.078 2.469 -10.789 1 79.19 117 LEU A C 1
ATOM 881 O O . LEU A 1 117 ? 19.578 3.1 -9.859 1 79.19 117 LEU A O 1
ATOM 885 N N . LYS A 1 118 ? 19.203 1.211 -10.992 1 83.12 118 LYS A N 1
ATOM 886 C CA . LYS A 1 118 ? 19.828 0.407 -9.953 1 83.12 118 LYS A CA 1
ATOM 887 C C . LYS A 1 118 ? 21.234 0.93 -9.617 1 83.12 118 LYS A C 1
ATOM 889 O O . LYS A 1 118 ? 21.625 0.962 -8.453 1 83.12 118 LYS A O 1
ATOM 894 N N . ASP A 1 119 ? 21.984 1.371 -10.664 1 83.25 119 ASP A N 1
ATOM 895 C CA . ASP A 1 119 ? 23.344 1.852 -10.438 1 83.25 119 ASP A CA 1
ATOM 896 C C . ASP A 1 119 ? 23.344 3.197 -9.719 1 83.25 119 ASP A C 1
ATOM 898 O O . ASP A 1 119 ? 24.125 3.408 -8.781 1 83.25 119 ASP A O 1
ATOM 902 N N . PHE A 1 120 ? 22.531 4.055 -10.141 1 84.06 120 PHE A N 1
ATOM 903 C CA . PHE A 1 120 ? 22.422 5.352 -9.484 1 84.06 120 PHE A CA 1
ATOM 904 C C . PHE A 1 120 ? 21.891 5.195 -8.062 1 84.06 120 PHE A C 1
ATOM 906 O O . PHE A 1 120 ? 22.406 5.812 -7.129 1 84.06 120 PHE A O 1
ATOM 913 N N . CYS A 1 121 ? 20.859 4.383 -7.875 1 87.31 121 CYS A N 1
ATOM 914 C CA . CYS A 1 121 ? 20.297 4.156 -6.547 1 87.31 121 CYS A CA 1
ATOM 915 C C . CYS A 1 121 ? 21.328 3.547 -5.613 1 87.31 121 CYS A C 1
ATOM 917 O O . CYS A 1 121 ? 21.391 3.889 -4.43 1 87.31 121 CYS A O 1
ATOM 919 N N . ALA A 1 122 ? 22.062 2.635 -6.172 1 88.62 122 ALA A N 1
ATOM 920 C CA . ALA A 1 122 ? 23.141 2.039 -5.375 1 88.62 122 ALA A CA 1
ATOM 921 C C . ALA A 1 122 ? 24.141 3.098 -4.922 1 88.62 122 ALA A C 1
ATOM 923 O O . ALA A 1 122 ? 24.578 3.092 -3.768 1 88.62 122 ALA A O 1
ATOM 924 N N . TYR A 1 123 ? 24.453 3.947 -5.828 1 89.81 123 TYR A N 1
ATOM 925 C CA . TYR A 1 123 ? 25.406 5.004 -5.488 1 89.81 123 TYR A CA 1
ATOM 926 C C . TYR A 1 123 ? 24.828 5.926 -4.418 1 89.81 123 TYR A C 1
ATOM 928 O O . TYR A 1 123 ? 25.516 6.273 -3.455 1 89.81 123 TYR A O 1
ATOM 936 N N . VAL A 1 124 ? 23.609 6.348 -4.559 1 91.12 124 VAL A N 1
ATOM 937 C CA . VAL A 1 124 ? 22.953 7.227 -3.592 1 91.12 124 VAL A CA 1
ATOM 938 C C . VAL A 1 124 ? 22.938 6.555 -2.221 1 91.12 124 VAL A C 1
ATOM 940 O O . VAL A 1 124 ? 23.234 7.191 -1.206 1 91.12 124 VAL A O 1
ATOM 943 N N . THR A 1 125 ? 22.578 5.309 -2.203 1 90.88 125 THR A N 1
ATOM 944 C CA . THR A 1 125 ? 22.5 4.551 -0.958 1 90.88 125 THR A CA 1
ATOM 945 C C . THR A 1 125 ? 23.859 4.496 -0.271 1 90.88 125 THR A C 1
ATOM 947 O O . THR A 1 125 ? 23.953 4.645 0.949 1 90.88 125 THR A O 1
ATOM 950 N N . SER A 1 126 ? 24.875 4.375 -1.02 1 91.12 126 SER A N 1
ATOM 951 C CA . SER A 1 126 ? 26.234 4.219 -0.482 1 91.12 126 SER A CA 1
ATOM 952 C C . SER A 1 126 ? 26.812 5.562 -0.058 1 91.12 126 SER A C 1
ATOM 954 O O . SER A 1 126 ? 27.703 5.621 0.796 1 91.12 126 SER A O 1
ATOM 956 N N . ASN A 1 127 ? 26.297 6.625 -0.631 1 92.44 127 ASN A N 1
ATOM 957 C CA . ASN A 1 127 ? 27.016 7.887 -0.458 1 92.44 127 ASN A CA 1
ATOM 958 C C . ASN A 1 127 ? 26.141 8.938 0.214 1 92.44 127 ASN A C 1
ATOM 960 O O . ASN A 1 127 ? 26.516 10.109 0.295 1 92.44 127 ASN A O 1
ATOM 964 N N . SER A 1 128 ? 24.984 8.57 0.627 1 92.69 128 SER A N 1
ATOM 965 C CA . SER A 1 128 ? 24.109 9.453 1.394 1 92.69 128 SER A CA 1
ATOM 966 C C . SER A 1 128 ? 23.906 8.93 2.809 1 92.69 128 SER A C 1
ATOM 968 O O . SER A 1 128 ? 24.016 7.727 3.055 1 92.69 128 SER A O 1
ATOM 970 N N . THR A 1 129 ? 23.625 9.82 3.691 1 90.44 129 THR A N 1
ATOM 971 C CA . THR A 1 129 ? 23.281 9.414 5.047 1 90.44 129 THR A CA 1
ATOM 972 C C . THR A 1 129 ? 21.844 8.922 5.113 1 90.44 129 THR A C 1
ATOM 974 O O . THR A 1 129 ? 21.047 9.188 4.203 1 90.44 129 THR A O 1
ATOM 977 N N . GLU A 1 130 ? 21.5 8.25 6.18 1 87.19 130 GLU A N 1
ATOM 978 C CA . GLU A 1 130 ? 20.141 7.734 6.387 1 87.19 130 GLU A CA 1
ATOM 979 C C . GLU A 1 130 ? 19.125 8.867 6.48 1 87.19 130 GLU A C 1
ATOM 981 O O . GLU A 1 130 ? 17.953 8.68 6.176 1 87.19 130 GLU A O 1
ATOM 986 N N . LYS A 1 131 ? 19.609 10 6.824 1 88.56 131 LYS A N 1
ATOM 987 C CA . LYS A 1 131 ? 18.719 11.148 6.961 1 88.56 131 LYS A CA 1
ATOM 988 C C . LYS A 1 131 ? 18.453 11.797 5.605 1 88.56 131 LYS A C 1
ATOM 990 O O . LYS A 1 131 ? 17.438 12.469 5.422 1 88.56 131 LYS A O 1
ATOM 995 N N . ASP A 1 132 ? 19.391 11.578 4.691 1 93.94 132 ASP A N 1
ATOM 996 C CA . ASP A 1 132 ? 19.281 12.266 3.41 1 93.94 132 ASP A CA 1
ATOM 997 C C . ASP A 1 132 ? 18.75 11.336 2.324 1 93.94 132 ASP A C 1
ATOM 999 O O . ASP A 1 132 ? 18.531 11.758 1.186 1 93.94 132 ASP A O 1
ATOM 1003 N N . HIS A 1 133 ? 18.594 10.109 2.627 1 95.31 133 HIS A N 1
ATOM 1004 C CA . HIS A 1 133 ? 18.094 9.141 1.661 1 95.31 133 HIS A CA 1
ATOM 1005 C C . HIS A 1 133 ? 17.172 8.125 2.324 1 95.31 133 HIS A C 1
ATOM 1007 O O . HIS A 1 133 ? 17.594 7.359 3.189 1 95.31 133 HIS A O 1
ATOM 1013 N N . ILE A 1 134 ? 15.961 8.172 1.873 1 96.75 134 ILE A N 1
ATOM 1014 C CA . ILE A 1 134 ? 14.977 7.254 2.445 1 96.75 134 ILE A CA 1
ATOM 1015 C C . ILE A 1 134 ? 14.281 6.48 1.328 1 96.75 134 ILE A C 1
ATOM 1017 O O . ILE A 1 134 ? 13.742 7.078 0.395 1 96.75 134 ILE A O 1
ATOM 1021 N N . ILE A 1 135 ? 14.367 5.191 1.377 1 95.12 135 ILE A N 1
ATOM 1022 C CA . ILE A 1 135 ? 13.617 4.324 0.473 1 95.12 135 ILE A CA 1
ATOM 1023 C C . ILE A 1 135 ? 12.211 4.105 1.014 1 95.12 135 ILE A C 1
ATOM 1025 O O . ILE A 1 135 ? 12.031 3.729 2.176 1 95.12 135 ILE A O 1
ATOM 1029 N N . THR A 1 136 ? 11.211 4.383 0.195 1 94.44 136 THR A N 1
ATOM 1030 C CA . THR A 1 136 ? 9.828 4.309 0.64 1 94.44 136 THR A CA 1
ATOM 1031 C C . THR A 1 136 ? 9.172 3.023 0.14 1 94.44 136 THR A C 1
ATOM 1033 O O . THR A 1 136 ? 9.727 2.322 -0.707 1 94.44 136 THR A O 1
ATOM 1036 N N . ALA A 1 137 ? 8 2.744 0.678 1 94.12 137 ALA A N 1
ATOM 1037 C CA . ALA A 1 137 ? 7.293 1.51 0.357 1 94.12 137 ALA A CA 1
ATOM 1038 C C . ALA A 1 137 ? 6.785 1.527 -1.082 1 94.12 137 ALA A C 1
ATOM 1040 O O . ALA A 1 137 ? 6.707 0.482 -1.731 1 94.12 137 ALA A O 1
ATOM 1041 N N . ASN A 1 138 ? 6.41 2.631 -1.515 1 87.75 138 ASN A N 1
ATOM 1042 C CA . ASN A 1 138 ? 5.918 2.758 -2.881 1 87.75 138 ASN A CA 1
ATOM 1043 C C . ASN A 1 138 ? 6.102 4.176 -3.414 1 87.75 138 ASN A C 1
ATOM 1045 O O . ASN A 1 138 ? 6.57 5.059 -2.691 1 87.75 138 ASN A O 1
ATOM 1049 N N . GLU A 1 139 ? 5.762 4.43 -4.605 1 77.44 139 GLU A N 1
ATOM 1050 C CA . GLU A 1 139 ? 6.047 5.684 -5.297 1 77.44 139 GLU A CA 1
ATOM 1051 C C . GLU A 1 139 ? 5.223 6.828 -4.719 1 77.44 139 GLU A C 1
ATOM 1053 O O . GLU A 1 139 ? 5.707 7.957 -4.617 1 77.44 139 GLU A O 1
ATOM 1058 N N . GLY A 1 140 ? 3.949 6.559 -4.391 1 80.12 140 GLY A N 1
ATOM 1059 C CA . GLY A 1 140 ? 3.145 7.582 -3.744 1 80.12 140 GLY A CA 1
ATOM 1060 C C . GLY A 1 140 ? 3.738 8.07 -2.436 1 80.12 140 GLY A C 1
ATOM 1061 O O . GLY A 1 140 ? 3.734 9.273 -2.154 1 80.12 140 GLY A O 1
ATOM 1062 N N . ALA A 1 141 ? 4.219 7.18 -1.706 1 89.56 141 ALA A N 1
ATOM 1063 C CA . ALA A 1 141 ? 4.855 7.52 -0.435 1 89.56 141 ALA A CA 1
ATOM 1064 C C . ALA A 1 141 ? 6.109 8.359 -0.655 1 89.56 141 ALA A C 1
ATOM 1066 O O . ALA A 1 141 ? 6.426 9.234 0.148 1 89.56 141 ALA A O 1
ATOM 1067 N N . ALA A 1 142 ? 6.824 8.062 -1.747 1 87 142 ALA A N 1
ATOM 1068 C CA . ALA A 1 142 ? 8.023 8.836 -2.049 1 87 142 ALA A CA 1
ATOM 1069 C C . ALA A 1 142 ? 7.684 10.297 -2.311 1 87 142 ALA A C 1
ATOM 1071 O O . ALA A 1 142 ? 8.328 11.203 -1.773 1 87 142 ALA A O 1
ATOM 1072 N N . VAL A 1 143 ? 6.684 10.477 -3.049 1 80.38 143 VAL A N 1
ATOM 1073 C CA . VAL A 1 143 ? 6.246 11.828 -3.357 1 80.38 143 VAL A CA 1
ATOM 1074 C C . VAL A 1 143 ? 5.75 12.516 -2.086 1 80.38 143 VAL A C 1
ATOM 1076 O O . VAL A 1 143 ? 6.039 13.688 -1.853 1 80.38 143 VAL A O 1
ATOM 1079 N N . ALA A 1 144 ? 5.027 11.781 -1.288 1 86.38 144 ALA A N 1
ATOM 1080 C CA . ALA A 1 144 ? 4.516 12.312 -0.029 1 86.38 144 ALA A CA 1
ATOM 1081 C C . ALA A 1 144 ? 5.656 12.727 0.895 1 86.38 144 ALA A C 1
ATOM 1083 O O . ALA A 1 144 ? 5.617 13.805 1.498 1 86.38 144 ALA A O 1
ATOM 1084 N N . LEU A 1 145 ? 6.637 11.906 0.952 1 91.44 145 LEU A N 1
ATOM 1085 C CA . LEU A 1 145 ? 7.793 12.195 1.796 1 91.44 145 LEU A CA 1
ATOM 1086 C C . LEU A 1 145 ? 8.523 13.445 1.31 1 91.44 145 LEU A C 1
ATOM 1088 O O . LEU A 1 145 ? 8.883 14.312 2.111 1 91.44 145 LEU A O 1
ATOM 1092 N N . ALA A 1 146 ? 8.703 13.492 0.021 1 84.19 146 ALA A N 1
ATOM 1093 C CA . ALA A 1 146 ? 9.336 14.664 -0.578 1 84.19 146 ALA A CA 1
ATOM 1094 C C . ALA A 1 146 ? 8.539 15.93 -0.294 1 84.19 146 ALA A C 1
ATOM 1096 O O . ALA A 1 146 ? 9.109 17 -0.054 1 84.19 146 ALA A O 1
ATOM 1097 N N . SER A 1 147 ? 7.266 15.82 -0.344 1 82.81 147 SER A N 1
ATOM 1098 C CA . SER A 1 147 ? 6.395 16.953 -0.037 1 82.81 147 SER A CA 1
ATOM 1099 C C . SER A 1 147 ? 6.578 17.406 1.404 1 82.81 147 SER A C 1
ATOM 1101 O O . SER A 1 147 ? 6.664 18.609 1.671 1 82.81 147 SER A O 1
ATOM 1103 N N . GLY A 1 148 ? 6.605 16.469 2.33 1 89.06 148 GLY A N 1
ATOM 1104 C CA . GLY A 1 148 ? 6.863 16.812 3.717 1 89.06 148 GLY A CA 1
ATOM 1105 C C . GLY A 1 148 ? 8.203 17.5 3.92 1 89.06 148 GLY A C 1
ATOM 1106 O O . GLY A 1 148 ? 8.312 18.453 4.68 1 89.06 148 GLY A O 1
ATOM 1107 N N . TYR A 1 149 ? 9.195 17 3.227 1 89.88 149 TYR A N 1
ATOM 1108 C CA . TYR A 1 149 ? 10.523 17.609 3.268 1 89.88 149 TYR A CA 1
ATOM 1109 C C . TYR A 1 149 ? 10.477 19.047 2.799 1 89.88 149 TYR A C 1
ATOM 1111 O O . TYR A 1 149 ? 11.031 19.938 3.449 1 89.88 149 TYR A O 1
ATOM 1119 N N . HIS A 1 150 ? 9.766 19.234 1.72 1 84.62 150 HIS A N 1
ATOM 1120 C CA . HIS A 1 150 ? 9.648 20.578 1.157 1 84.62 150 HIS A CA 1
ATOM 1121 C C . HIS A 1 150 ? 8.883 21.5 2.094 1 84.62 150 HIS A C 1
ATOM 1123 O O . HIS A 1 150 ? 9.266 22.656 2.291 1 84.62 150 HIS A O 1
ATOM 1129 N N . LEU A 1 151 ? 7.84 21.047 2.615 1 84.44 151 LEU A N 1
ATOM 1130 C CA . LEU A 1 151 ? 7.035 21.844 3.527 1 84.44 151 LEU A CA 1
ATOM 1131 C C . LEU A 1 151 ? 7.871 22.312 4.715 1 84.44 151 LEU A C 1
ATOM 1133 O O . LEU A 1 151 ? 7.734 23.469 5.16 1 84.44 151 LEU A O 1
ATOM 1137 N N . ALA A 1 152 ? 8.727 21.484 5.184 1 92.81 152 ALA A N 1
ATOM 1138 C CA . ALA A 1 152 ? 9.484 21.766 6.406 1 92.81 152 ALA A CA 1
ATOM 1139 C C . ALA A 1 152 ? 10.711 22.609 6.113 1 92.81 152 ALA A C 1
ATOM 1141 O O . ALA A 1 152 ? 11.18 23.359 6.977 1 92.81 152 ALA A O 1
ATOM 1142 N N . THR A 1 153 ? 11.281 22.5 4.898 1 89.62 153 THR A N 1
ATOM 1143 C CA . THR A 1 153 ? 12.602 23.094 4.668 1 89.62 153 THR A CA 1
ATOM 1144 C C . THR A 1 153 ? 12.523 24.172 3.594 1 89.62 153 THR A C 1
ATOM 1146 O O . THR A 1 153 ? 13.414 25.031 3.494 1 89.62 153 THR A O 1
ATOM 1149 N N . GLY A 1 154 ? 11.461 24.031 2.775 1 81.44 154 GLY A N 1
ATOM 1150 C CA . GLY A 1 154 ? 11.398 24.891 1.605 1 81.44 154 GLY A CA 1
ATOM 1151 C C . GLY A 1 154 ? 12.32 24.453 0.488 1 81.44 154 GLY A C 1
ATOM 1152 O O . GLY A 1 154 ? 12.344 25.047 -0.587 1 81.44 154 GLY A O 1
ATOM 1153 N N . LYS A 1 155 ? 13.07 23.375 0.675 1 81.81 155 LYS A N 1
ATOM 1154 C CA . LYS A 1 155 ? 14.047 22.875 -0.292 1 81.81 155 LYS A CA 1
ATOM 1155 C C . LYS A 1 155 ? 13.469 21.734 -1.121 1 81.81 155 LYS A C 1
ATOM 1157 O O . LYS A 1 155 ? 12.539 21.047 -0.686 1 81.81 155 LYS A O 1
ATOM 1162 N N . PRO A 1 156 ? 14.008 21.516 -2.297 1 79.75 156 PRO A N 1
ATOM 1163 C CA . PRO A 1 156 ? 13.539 20.422 -3.137 1 79.75 156 PRO A CA 1
ATOM 1164 C C . PRO A 1 156 ? 14.164 19.078 -2.76 1 79.75 156 PRO A C 1
ATOM 1166 O O . PRO A 1 156 ? 15.258 19.047 -2.189 1 79.75 156 PRO A O 1
ATOM 1169 N N . ALA A 1 157 ? 13.445 18.078 -3.006 1 84 157 ALA A N 1
ATOM 1170 C CA . ALA A 1 157 ? 13.93 16.703 -2.879 1 84 157 ALA A CA 1
ATOM 1171 C C . ALA A 1 157 ? 13.914 16 -4.227 1 84 157 ALA A C 1
ATOM 1173 O O . ALA A 1 157 ? 13.195 16.406 -5.145 1 84 157 ALA A O 1
ATOM 1174 N N . MET A 1 158 ? 14.742 15.055 -4.395 1 82.25 158 MET A N 1
ATOM 1175 C CA . MET A 1 158 ? 14.711 14.211 -5.586 1 82.25 158 MET A CA 1
ATOM 1176 C C . MET A 1 158 ? 13.961 12.906 -5.305 1 82.25 158 MET A C 1
ATOM 1178 O O . MET A 1 158 ? 14.273 12.203 -4.344 1 82.25 158 MET A O 1
ATOM 1182 N N . VAL A 1 159 ? 12.961 12.719 -6.121 1 82.31 159 VAL A N 1
ATOM 1183 C CA . VAL A 1 159 ? 12.211 11.469 -6.059 1 82.31 159 VAL A CA 1
ATOM 1184 C C . VAL A 1 159 ? 12.57 10.586 -7.25 1 82.31 159 VAL A C 1
ATOM 1186 O O . VAL A 1 159 ? 12.492 11.023 -8.398 1 82.31 159 VAL A O 1
ATOM 1189 N N . TYR A 1 160 ? 13.078 9.367 -6.992 1 77.62 160 TYR A N 1
ATOM 1190 C CA . TYR A 1 160 ? 13.32 8.43 -8.078 1 77.62 160 TYR A CA 1
ATOM 1191 C C . TYR A 1 160 ? 12.266 7.328 -8.094 1 77.62 160 TYR A C 1
ATOM 1193 O O . TYR A 1 160 ? 11.875 6.816 -7.043 1 77.62 160 TYR A O 1
ATOM 1201 N N . LEU A 1 161 ? 11.672 7.152 -9.219 1 68.69 161 LEU A N 1
ATOM 1202 C CA . LEU A 1 161 ? 10.641 6.133 -9.375 1 68.69 161 LEU A CA 1
ATOM 1203 C C . LEU A 1 161 ? 10.562 5.648 -10.82 1 68.69 161 LEU A C 1
ATOM 1205 O O . LEU A 1 161 ? 11.117 6.281 -11.719 1 68.69 161 LEU A O 1
ATOM 1209 N N . GLN A 1 162 ? 10.039 4.395 -11 1 55.53 162 GLN A N 1
ATOM 1210 C CA . GLN A 1 162 ? 9.727 3.891 -12.328 1 55.53 162 GLN A CA 1
ATOM 1211 C C . GLN A 1 162 ? 8.344 4.344 -12.781 1 55.53 162 GLN A C 1
ATOM 1213 O O . GLN A 1 162 ? 7.387 4.301 -12 1 55.53 162 GLN A O 1
ATOM 1218 N N . SER A 1 163 ? 8.297 5.312 -13.758 1 45.28 163 SER A N 1
ATOM 1219 C CA . SER A 1 163 ? 6.961 5.66 -14.227 1 45.28 163 SER A CA 1
ATOM 1220 C C . SER A 1 163 ? 6.703 5.105 -15.625 1 45.28 163 SER A C 1
ATOM 1222 O O . SER A 1 163 ? 7.539 5.25 -16.516 1 45.28 163 SER A O 1
ATOM 1224 N N . ALA A 1 164 ? 6.012 4.031 -15.703 1 37.44 164 ALA A N 1
ATOM 1225 C CA . ALA A 1 164 ? 5.691 3.582 -17.047 1 37.44 164 ALA A CA 1
ATOM 1226 C C . ALA A 1 164 ? 5.043 4.699 -17.859 1 37.44 164 ALA A C 1
ATOM 1228 O O . ALA A 1 164 ? 5.113 4.699 -19.094 1 37.44 164 ALA A O 1
ATOM 1229 N N . TRP A 1 165 ? 4.258 5.539 -17.297 1 32.41 165 TRP A N 1
ATOM 1230 C CA . TRP A 1 165 ? 3.42 6.395 -18.125 1 32.41 165 TRP A CA 1
ATOM 1231 C C . TRP A 1 165 ? 3.932 7.832 -18.125 1 32.41 165 TRP A C 1
ATOM 1233 O O . TRP A 1 165 ? 3.508 8.641 -17.297 1 32.41 165 TRP A O 1
ATOM 1243 N N . VAL A 1 166 ? 5.172 8.031 -17.984 1 32.97 166 VAL A N 1
ATOM 1244 C CA . VAL A 1 166 ? 5.434 9.461 -18.109 1 32.97 166 VAL A CA 1
ATOM 1245 C C . VAL A 1 166 ? 4.859 9.977 -19.422 1 32.97 166 VAL A C 1
ATOM 1247 O O . VAL A 1 166 ? 5.281 9.555 -20.5 1 32.97 166 VAL A O 1
ATOM 1250 N N . TYR A 1 167 ? 3.584 10.281 -19.406 1 29.11 167 TYR A N 1
ATOM 1251 C CA . TYR A 1 167 ? 3.156 11.094 -20.531 1 29.11 167 TYR A CA 1
ATOM 1252 C C . TYR A 1 167 ? 4.195 12.156 -20.859 1 29.11 167 TYR A C 1
ATOM 1254 O O . TYR A 1 167 ? 4.887 12.656 -19.969 1 29.11 167 TYR A O 1
ATOM 1262 N N . ARG A 1 168 ? 4.434 12.281 -22.141 1 28.8 168 ARG A N 1
ATOM 1263 C CA . ARG A 1 168 ? 5.277 13.25 -22.828 1 28.8 168 ARG A CA 1
ATOM 1264 C C . ARG A 1 168 ? 5.129 14.641 -22.234 1 28.8 168 ARG A C 1
ATOM 1266 O O . ARG A 1 168 ? 4.262 15.414 -22.656 1 28.8 168 ARG A O 1
ATOM 1273 N N . ALA A 1 169 ? 5.082 14.875 -20.969 1 29.47 169 ALA A N 1
ATOM 1274 C CA . ALA A 1 169 ? 5.047 16.297 -20.641 1 29.47 169 ALA A CA 1
ATOM 1275 C C . ALA A 1 169 ? 6.344 16.984 -21.062 1 29.47 169 ALA A C 1
ATOM 1277 O O . ALA A 1 169 ? 7.422 16.406 -20.953 1 29.47 169 ALA A O 1
ATOM 1278 N N . ASN A 1 170 ? 6.316 17.891 -21.984 1 27.75 170 ASN A N 1
ATOM 1279 C CA . ASN A 1 170 ? 7.367 18.781 -22.484 1 27.75 170 ASN A CA 1
ATOM 1280 C C . ASN A 1 170 ? 8.219 19.328 -21.344 1 27.75 170 ASN A C 1
ATOM 1282 O O . ASN A 1 170 ? 7.734 20.094 -20.516 1 27.75 170 ASN A O 1
ATOM 1286 N N . ALA A 1 171 ? 9.227 18.719 -20.953 1 30.09 171 ALA A N 1
ATOM 1287 C CA . ALA A 1 171 ? 10.234 19.125 -19.984 1 30.09 171 ALA A CA 1
ATOM 1288 C C . ALA A 1 171 ? 10.727 20.547 -20.234 1 30.09 171 ALA A C 1
ATOM 1290 O O . ALA A 1 171 ? 11.305 21.172 -19.359 1 30.09 171 ALA A O 1
ATOM 1291 N N . GLU A 1 172 ? 10.844 20.984 -21.484 1 28.2 172 GLU A N 1
ATOM 1292 C CA . GLU A 1 172 ? 11.727 22.125 -21.75 1 28.2 172 GLU A CA 1
ATOM 1293 C C . GLU A 1 172 ? 11.414 23.297 -20.828 1 28.2 172 GLU A C 1
ATOM 1295 O O . GLU A 1 172 ? 12.32 23.859 -20.203 1 28.2 172 GLU A O 1
ATOM 1300 N N . SER A 1 173 ? 10.523 24.062 -21.391 1 28.47 173 SER A N 1
ATOM 1301 C CA . SER A 1 173 ? 10.492 25.5 -21.156 1 28.47 173 SER A CA 1
ATOM 1302 C C . SER A 1 173 ? 10.047 25.812 -19.734 1 28.47 173 SER A C 1
ATOM 1304 O O . SER A 1 173 ? 10.047 26.984 -19.328 1 28.47 173 SER A O 1
ATOM 1306 N N . HIS A 1 174 ? 9.438 24.797 -19.125 1 29.36 174 HIS A N 1
ATOM 1307 C CA . HIS A 1 174 ? 8.742 25.312 -17.953 1 29.36 174 HIS A CA 1
ATOM 1308 C C . HIS A 1 174 ? 9.641 25.266 -16.719 1 29.36 174 HIS A C 1
ATOM 1310 O O . HIS A 1 174 ? 9.18 25.5 -15.609 1 29.36 174 HIS A O 1
ATOM 1316 N N . PHE A 1 175 ? 10.828 24.844 -16.891 1 31.77 175 PHE A N 1
ATOM 1317 C CA . PHE A 1 175 ? 11.734 24.781 -15.742 1 31.77 175 PHE A CA 1
ATOM 1318 C C . PHE A 1 175 ? 11.75 26.125 -15.008 1 31.77 175 PHE A C 1
ATOM 1320 O O . PHE A 1 175 ? 11.75 26.156 -13.773 1 31.77 175 PHE A O 1
ATOM 1327 N N . ASN A 1 176 ? 12.375 26.984 -15.789 1 31.06 176 ASN A N 1
ATOM 1328 C CA . ASN A 1 176 ? 12.82 28.234 -15.18 1 31.06 176 ASN A CA 1
ATOM 1329 C C . ASN A 1 176 ? 11.672 28.953 -14.484 1 31.06 176 ASN A C 1
ATOM 1331 O O . ASN A 1 176 ? 11.891 29.766 -13.578 1 31.06 176 ASN A O 1
ATOM 1335 N N . GLU A 1 177 ? 10.688 29.047 -15.203 1 31.34 177 GLU A N 1
ATOM 1336 C CA . GLU A 1 177 ? 9.742 30.062 -14.758 1 31.34 177 GLU A CA 1
ATOM 1337 C C . GLU A 1 177 ? 8.758 29.5 -13.734 1 31.34 177 GLU A C 1
ATOM 1339 O O . GLU A 1 177 ? 8.227 30.234 -12.906 1 31.34 177 GLU A O 1
ATOM 1344 N N . ARG A 1 178 ? 8.328 28.047 -13.914 1 34.88 178 ARG A N 1
ATOM 1345 C CA . ARG A 1 178 ? 7.211 27.656 -13.062 1 34.88 178 ARG A CA 1
ATOM 1346 C C . ARG A 1 178 ? 7.664 26.688 -11.969 1 34.88 178 ARG A C 1
ATOM 1348 O O . ARG A 1 178 ? 8.57 25.891 -12.188 1 34.88 178 ARG A O 1
ATOM 1355 N N . LYS A 1 179 ? 7.664 26.906 -10.625 1 41.12 179 LYS A N 1
ATOM 1356 C CA . LYS A 1 179 ? 7.852 26.234 -9.344 1 41.12 179 LYS A CA 1
ATOM 1357 C C . LYS A 1 179 ? 7.289 24.812 -9.391 1 41.12 179 LYS A C 1
ATOM 1359 O O . LYS A 1 179 ? 6.645 24.375 -8.438 1 41.12 179 LYS A O 1
ATOM 1364 N N . SER A 1 180 ? 7.488 24.062 -10.609 1 38.69 180 SER A N 1
ATOM 1365 C CA . SER A 1 180 ? 6.812 22.781 -10.75 1 38.69 180 SER A CA 1
ATOM 1366 C C . SER A 1 180 ? 7.812 21.625 -10.711 1 38.69 180 SER A C 1
ATOM 1368 O O . SER A 1 180 ? 8.984 21.812 -11.047 1 38.69 180 SER A O 1
ATOM 1370 N N . PRO A 1 181 ? 7.477 20.469 -10.125 1 41.28 181 PRO A N 1
ATOM 1371 C CA . PRO A 1 181 ? 8.297 19.266 -10.141 1 41.28 181 PRO A CA 1
ATOM 1372 C C . PRO A 1 181 ? 8.711 18.859 -11.555 1 41.28 181 PRO A C 1
ATOM 1374 O O . PRO A 1 181 ? 8.008 19.156 -12.523 1 41.28 181 PRO A O 1
ATOM 1377 N N . PHE A 1 182 ? 10.164 18.531 -11.695 1 41.47 182 PHE A N 1
ATOM 1378 C CA . PHE A 1 182 ? 10.656 18.078 -12.984 1 41.47 182 PHE A CA 1
ATOM 1379 C C . PHE A 1 182 ? 10.93 16.578 -12.953 1 41.47 182 PHE A C 1
ATOM 1381 O O . PHE A 1 182 ? 11.156 16 -11.883 1 41.47 182 PHE A O 1
ATOM 1388 N N . ALA A 1 183 ? 10.617 15.93 -14.164 1 44.09 183 ALA A N 1
ATOM 1389 C CA . ALA A 1 183 ? 10.906 14.508 -14.312 1 44.09 183 ALA A CA 1
ATOM 1390 C C . ALA A 1 183 ? 12.07 14.273 -15.273 1 44.09 183 ALA A C 1
ATOM 1392 O O . ALA A 1 183 ? 12.195 14.969 -16.281 1 44.09 183 ALA A O 1
ATOM 1393 N N . ILE A 1 184 ? 13.164 13.594 -14.82 1 43.62 184 ILE A N 1
ATOM 1394 C CA . ILE A 1 184 ? 14.227 13.102 -15.688 1 43.62 184 ILE A CA 1
ATOM 1395 C C . ILE A 1 184 ? 13.945 11.656 -16.094 1 43.62 184 ILE A C 1
ATOM 1397 O O . ILE A 1 184 ? 13.742 10.797 -15.227 1 43.62 184 ILE A O 1
ATOM 1401 N N . LEU A 1 185 ? 13.75 11.547 -17.406 1 45.84 185 LEU A N 1
ATOM 1402 C CA . LEU A 1 185 ? 13.555 10.195 -17.922 1 45.84 185 LEU A CA 1
ATOM 1403 C C . LEU A 1 185 ? 14.891 9.539 -18.25 1 45.84 185 LEU A C 1
ATOM 1405 O O . LEU A 1 185 ? 15.742 10.148 -18.906 1 45.84 185 LEU A O 1
ATOM 1409 N N . VAL A 1 186 ? 15.164 8.438 -17.562 1 50.28 186 VAL A N 1
ATOM 1410 C CA . VAL A 1 186 ? 16.422 7.73 -17.75 1 50.28 186 VAL A CA 1
ATOM 1411 C C . VAL A 1 186 ? 16.188 6.461 -18.562 1 50.28 186 VAL A C 1
ATOM 1413 O O . VAL A 1 186 ? 15.227 5.738 -18.344 1 50.28 186 VAL A O 1
ATOM 1416 N N . ARG A 1 187 ? 16.953 6.281 -19.672 1 54.19 187 ARG A N 1
ATOM 1417 C CA . ARG A 1 187 ? 16.891 5.082 -20.5 1 54.19 187 ARG A CA 1
ATOM 1418 C C . ARG A 1 187 ? 17.719 3.957 -19.891 1 54.19 187 ARG A C 1
ATOM 1420 O O . ARG A 1 187 ? 18.453 4.172 -18.906 1 54.19 187 ARG A O 1
ATOM 1427 N N . SER A 1 188 ? 17.453 2.805 -20.484 1 58.09 188 S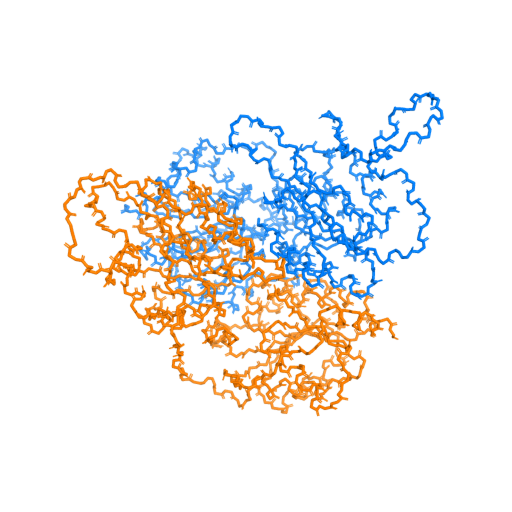ER A N 1
ATOM 1428 C CA . SER A 1 188 ? 18.234 1.654 -20.047 1 58.09 188 SER A CA 1
ATOM 1429 C C . SER A 1 188 ? 19.719 1.894 -20.25 1 58.09 188 SER A C 1
ATOM 1431 O O . SER A 1 188 ? 20.141 2.457 -21.266 1 58.09 188 SER A O 1
ATOM 1433 N N . LYS A 1 189 ? 20.531 1.526 -19.25 1 62.44 189 LYS A N 1
ATOM 1434 C CA . LYS A 1 189 ? 21.984 1.535 -19.281 1 62.44 189 LYS A CA 1
ATOM 1435 C C . LYS A 1 189 ? 22.531 2.961 -19.359 1 62.44 189 LYS A C 1
ATOM 1437 O O . LYS A 1 189 ? 23.516 3.219 -20.047 1 62.44 189 LYS A O 1
ATOM 1442 N N . THR A 1 190 ? 21.797 3.791 -18.781 1 67.19 190 THR A N 1
ATOM 1443 C CA . THR A 1 190 ? 22.203 5.188 -18.734 1 67.19 190 THR A CA 1
ATOM 1444 C C . THR A 1 190 ? 23.391 5.375 -17.797 1 67.19 190 THR A C 1
ATOM 1446 O O . THR A 1 190 ? 24.297 6.164 -18.078 1 67.19 190 THR A O 1
ATOM 1449 N N . PHE A 1 191 ? 23.438 4.617 -16.828 1 77.12 191 PHE A N 1
ATOM 1450 C CA . PHE A 1 191 ? 24.469 4.812 -15.812 1 77.12 191 PHE A CA 1
ATOM 1451 C C . PHE A 1 191 ? 25.516 3.715 -15.883 1 77.12 191 PHE A C 1
ATOM 1453 O O . PHE A 1 191 ? 25.203 2.566 -16.203 1 77.12 191 PHE A O 1
ATOM 1460 N N . GLU A 1 192 ? 26.75 4.117 -15.57 1 80.19 192 GLU A N 1
ATOM 1461 C CA . GLU A 1 192 ? 27.812 3.129 -15.391 1 80.19 192 GLU A CA 1
ATOM 1462 C C . GLU A 1 192 ? 27.5 2.205 -14.211 1 80.19 192 GLU A C 1
ATOM 1464 O O . GLU A 1 192 ? 26.891 2.621 -13.234 1 80.19 192 GLU A O 1
ATOM 1469 N N . PRO A 1 193 ? 27.984 0.991 -14.375 1 84.81 193 PRO A N 1
ATOM 1470 C CA . PRO A 1 193 ? 27.703 0.013 -13.32 1 84.81 193 PRO A CA 1
ATOM 1471 C C . PRO A 1 193 ? 28.266 0.429 -11.961 1 84.81 193 PRO A C 1
ATOM 1473 O O . PRO A 1 193 ? 29.375 0.969 -11.891 1 84.81 193 PRO A O 1
ATOM 1476 N N . TYR A 1 194 ? 27.453 0.399 -10.953 1 86.88 194 TYR A N 1
ATOM 1477 C CA . TYR A 1 194 ? 27.797 0.598 -9.547 1 86.88 194 TYR A CA 1
ATOM 1478 C C . TYR A 1 194 ? 27.047 -0.394 -8.656 1 86.88 194 TYR A C 1
ATOM 1480 O O . TYR A 1 194 ? 25.859 -0.615 -8.828 1 86.88 194 TYR A O 1
ATOM 1488 N N . SER A 1 195 ? 27.766 -1.114 -7.812 1 83.06 195 SER A N 1
ATOM 1489 C CA . SER A 1 195 ? 27.141 -2.113 -6.953 1 83.06 195 SER A CA 1
ATOM 1490 C C . SER A 1 195 ? 27.312 -1.764 -5.48 1 83.06 195 SER A C 1
ATOM 1492 O O . SER A 1 195 ? 28.344 -1.217 -5.082 1 83.06 195 SER A O 1
ATOM 1494 N N . LEU A 1 196 ? 26.234 -1.941 -4.766 1 83.94 196 LEU A N 1
ATOM 1495 C CA . LEU A 1 196 ? 26.297 -1.787 -3.314 1 83.94 196 LEU A CA 1
ATOM 1496 C C . LEU A 1 196 ? 27.25 -2.809 -2.695 1 83.94 196 LEU A C 1
ATOM 1498 O O . LEU A 1 196 ? 27.297 -3.957 -3.141 1 83.94 196 LEU A O 1
ATOM 1502 N N . ALA A 1 197 ? 28.109 -2.111 -1.794 1 70 197 ALA A N 1
ATOM 1503 C CA . ALA A 1 197 ? 28.953 -3.049 -1.063 1 70 197 ALA A CA 1
ATOM 1504 C C . ALA A 1 197 ? 28.109 -4.062 -0.289 1 70 197 ALA A C 1
ATOM 1506 O O . ALA A 1 197 ? 27.031 -3.729 0.216 1 70 197 ALA A O 1
ATOM 1507 N N . ASN A 1 198 ? 28.344 -5.203 -0.509 1 59.44 198 ASN A N 1
ATOM 1508 C CA . ASN A 1 198 ? 27.609 -6.266 0.167 1 59.44 198 ASN A CA 1
ATOM 1509 C C . ASN A 1 198 ? 27.641 -6.094 1.683 1 59.44 198 ASN A C 1
ATOM 1511 O O . ASN A 1 198 ? 28.719 -6.051 2.287 1 59.44 198 ASN A O 1
ATOM 1515 N N . GLY A 1 199 ? 27.016 -4.969 2.273 1 54.38 199 GLY A N 1
ATOM 1516 C CA . GLY A 1 199 ? 27.062 -4.824 3.719 1 54.38 199 GLY A CA 1
ATOM 1517 C C . GLY A 1 199 ? 27.109 -6.156 4.449 1 54.38 199 GLY A C 1
ATOM 1518 O O . GLY A 1 199 ? 26.938 -7.211 3.836 1 54.38 199 GLY A O 1
ATOM 1519 N N . ASN A 1 200 ? 27.641 -6.07 5.844 1 52.88 200 ASN A N 1
ATOM 1520 C CA . ASN A 1 200 ? 27.75 -7.18 6.789 1 52.88 200 ASN A CA 1
ATOM 1521 C C . ASN A 1 200 ? 26.5 -8.055 6.77 1 52.88 200 ASN A C 1
ATOM 1523 O O . ASN A 1 200 ? 25.406 -7.59 7.078 1 52.88 200 ASN A O 1
ATOM 1527 N N . GLY A 1 201 ? 26.25 -8.945 5.73 1 53.75 201 GLY A N 1
ATOM 1528 C CA . GLY A 1 201 ? 25.391 -9.977 5.172 1 53.75 201 GLY A CA 1
ATOM 1529 C C . GLY A 1 201 ? 24.531 -10.664 6.219 1 53.75 201 GLY A C 1
ATOM 1530 O O . GLY A 1 201 ? 24.891 -10.688 7.402 1 53.75 201 GLY A O 1
ATOM 1531 N N . ASN A 1 202 ? 23.203 -10.617 6.039 1 61.38 202 ASN A N 1
ATOM 1532 C CA . ASN A 1 202 ? 22.297 -11.469 6.805 1 61.38 202 ASN A CA 1
ATOM 1533 C C . ASN A 1 202 ? 22.844 -12.883 6.949 1 61.38 202 ASN A C 1
ATOM 1535 O O . ASN A 1 202 ? 23.453 -13.414 6.016 1 61.38 202 ASN A O 1
ATOM 1539 N N . THR A 1 203 ? 23.047 -13.234 8.18 1 78.25 203 THR A N 1
ATOM 1540 C CA . THR A 1 203 ? 23.688 -14.445 8.688 1 78.25 203 THR A CA 1
ATOM 1541 C C . THR A 1 203 ? 22.781 -15.656 8.484 1 78.25 203 THR A C 1
ATOM 1543 O O . THR A 1 203 ? 22.922 -16.672 9.18 1 78.25 203 THR A O 1
ATOM 1546 N N . PHE A 1 204 ? 21.922 -15.484 7.539 1 92.5 204 PHE A N 1
ATOM 1547 C CA . PHE A 1 204 ? 21.078 -16.656 7.359 1 92.5 204 PHE A CA 1
ATOM 1548 C C . PHE A 1 204 ? 21.75 -17.688 6.457 1 92.5 204 PHE A C 1
ATOM 1550 O O . PHE A 1 204 ? 22.547 -17.328 5.59 1 92.5 204 PHE A O 1
ATOM 1557 N N . PRO A 1 205 ? 21.516 -18.891 6.66 1 94.12 205 PRO A N 1
ATOM 1558 C CA . PRO A 1 205 ? 22.297 -19.953 6.004 1 94.12 205 PRO A CA 1
ATOM 1559 C C . PRO A 1 205 ? 21.906 -20.141 4.539 1 94.12 205 PRO A C 1
ATOM 1561 O O . PRO A 1 205 ? 22.719 -20.594 3.732 1 94.12 205 PRO A O 1
ATOM 1564 N N . LEU A 1 206 ? 20.672 -19.875 4.148 1 95.88 206 LEU A N 1
ATOM 1565 C CA . LEU A 1 206 ? 20.219 -20.188 2.801 1 95.88 206 LEU A CA 1
ATOM 1566 C C . LEU A 1 206 ? 20.109 -18.922 1.961 1 95.88 206 LEU A C 1
ATOM 1568 O O . LEU A 1 206 ? 19.672 -17.875 2.461 1 95.88 206 LEU A O 1
ATOM 1572 N N . THR A 1 207 ? 20.469 -19.094 0.7 1 92.81 207 THR A N 1
ATOM 1573 C CA . THR A 1 207 ? 20.109 -18.062 -0.269 1 92.81 207 THR A CA 1
ATOM 1574 C C . THR A 1 207 ? 18.625 -18.156 -0.612 1 92.81 207 THR A C 1
ATOM 1576 O O . THR A 1 207 ? 17.969 -19.141 -0.297 1 92.81 207 THR A O 1
ATOM 1579 N N . ARG A 1 208 ? 18.125 -17.125 -1.184 1 94 208 ARG A N 1
ATOM 1580 C CA . ARG A 1 208 ? 16.734 -17.141 -1.634 1 94 208 ARG A CA 1
ATOM 1581 C C . ARG A 1 208 ? 16.484 -18.312 -2.586 1 94 208 ARG A C 1
ATOM 1583 O O . ARG A 1 208 ? 15.477 -19 -2.467 1 94 208 ARG A O 1
ATOM 1590 N N . GLU A 1 209 ? 17.406 -18.516 -3.531 1 93.12 209 GLU A N 1
ATOM 1591 C CA . GLU A 1 209 ? 17.266 -19.578 -4.52 1 93.12 209 GLU A CA 1
ATOM 1592 C C . GLU A 1 209 ? 17.234 -20.953 -3.852 1 93.12 209 GLU A C 1
ATOM 1594 O O . GLU A 1 209 ? 16.422 -21.797 -4.199 1 93.12 209 GLU A O 1
ATOM 1599 N N . GLU A 1 210 ? 18.141 -21.141 -2.908 1 93.94 210 GLU A N 1
ATOM 1600 C CA . GLU A 1 210 ? 18.188 -22.406 -2.184 1 93.94 210 GLU A CA 1
ATOM 1601 C C . GLU A 1 210 ? 16.891 -22.656 -1.42 1 93.94 210 GLU A C 1
ATOM 1603 O O . GLU A 1 210 ? 16.359 -23.766 -1.413 1 93.94 210 GLU A O 1
ATOM 1608 N N . ALA A 1 211 ? 16.391 -21.656 -0.773 1 96.94 211 ALA A N 1
ATOM 1609 C CA . ALA A 1 211 ? 15.125 -21.766 -0.043 1 96.94 211 ALA A CA 1
ATOM 1610 C C . ALA A 1 211 ? 13.969 -22.062 -0.992 1 96.94 211 ALA A C 1
ATOM 1612 O O . ALA A 1 211 ? 13.102 -22.875 -0.691 1 96.94 211 ALA A O 1
ATOM 1613 N N . LEU A 1 212 ? 13.961 -21.344 -2.1 1 95.56 212 LEU A N 1
ATOM 1614 C CA . LEU A 1 212 ? 12.922 -21.547 -3.105 1 95.56 212 LEU A CA 1
ATOM 1615 C C . LEU A 1 212 ? 12.906 -22.984 -3.598 1 95.56 212 LEU A C 1
ATOM 1617 O O . LEU A 1 212 ? 11.844 -23.594 -3.701 1 95.56 212 LEU A O 1
ATOM 1621 N N . PHE A 1 213 ? 14.086 -23.5 -3.896 1 93.94 213 PHE A N 1
ATOM 1622 C CA . PHE A 1 213 ? 14.188 -24.875 -4.383 1 93.94 213 PHE A CA 1
ATOM 1623 C C . PHE A 1 213 ? 13.648 -25.844 -3.348 1 93.94 213 PHE A C 1
ATOM 1625 O O . PHE A 1 213 ? 12.93 -26.797 -3.691 1 93.94 213 PHE A O 1
ATOM 1632 N N . LYS A 1 214 ? 13.953 -25.578 -2.146 1 95.5 214 LYS A N 1
ATOM 1633 C CA . LYS A 1 214 ? 13.477 -26.453 -1.081 1 95.5 214 LYS A CA 1
ATOM 1634 C C . LYS A 1 214 ? 11.953 -26.391 -0.962 1 95.5 214 LYS A C 1
ATOM 1636 O O . LYS A 1 214 ? 11.297 -27.422 -0.779 1 95.5 214 LYS A O 1
ATOM 1641 N N . VAL A 1 215 ? 11.367 -25.203 -1.043 1 97 215 VAL A N 1
ATOM 1642 C CA . VAL A 1 215 ? 9.922 -25.031 -0.97 1 97 215 VAL A CA 1
ATOM 1643 C C . VAL A 1 215 ? 9.25 -25.797 -2.109 1 97 215 VAL A C 1
ATOM 1645 O O . VAL A 1 215 ? 8.328 -26.594 -1.881 1 97 215 VAL A O 1
ATOM 1648 N N . VAL A 1 216 ? 9.719 -25.594 -3.309 1 93.88 216 VAL A N 1
ATOM 1649 C CA . VAL A 1 216 ? 9.086 -26.141 -4.5 1 93.88 216 VAL A CA 1
ATOM 1650 C C . VAL A 1 216 ? 9.219 -27.672 -4.492 1 93.88 216 VAL A C 1
ATOM 1652 O O . VAL A 1 216 ? 8.312 -28.375 -4.93 1 93.88 216 VAL A O 1
ATOM 1655 N N . ASP A 1 217 ? 10.344 -28.125 -3.994 1 92.5 217 ASP A N 1
ATOM 1656 C CA . ASP A 1 217 ? 10.586 -29.562 -3.893 1 92.5 217 ASP A CA 1
ATOM 1657 C C . ASP A 1 217 ? 9.57 -30.234 -2.961 1 92.5 217 ASP A C 1
ATOM 1659 O O . ASP A 1 217 ? 9.266 -31.406 -3.109 1 92.5 217 ASP A O 1
ATOM 1663 N N . CYS A 1 218 ? 9.086 -29.469 -2.037 1 94.88 218 CYS A N 1
ATOM 1664 C CA . CYS A 1 218 ? 8.172 -30.016 -1.037 1 94.88 218 CYS A CA 1
ATOM 1665 C C . CYS A 1 218 ? 6.723 -29.859 -1.487 1 94.88 218 CYS A C 1
ATOM 1667 O O . CYS A 1 218 ? 5.812 -30.391 -0.843 1 94.88 218 CYS A O 1
ATOM 1669 N N . LEU A 1 219 ? 6.418 -29.141 -2.58 1 94 219 LEU A N 1
ATOM 1670 C CA . LEU A 1 219 ? 5.055 -28.938 -3.057 1 94 219 LEU A CA 1
ATOM 1671 C C . LEU A 1 219 ? 4.566 -30.156 -3.832 1 94 219 LEU A C 1
ATOM 1673 O O . LEU A 1 219 ? 5.367 -31 -4.25 1 94 219 LEU A O 1
ATOM 1677 N N . GLU A 1 220 ? 3.314 -30.25 -3.938 1 92.62 220 GLU A N 1
ATOM 1678 C CA . GLU A 1 220 ? 2.684 -31.344 -4.664 1 92.62 220 GLU A CA 1
ATOM 1679 C C . GLU A 1 220 ? 2.322 -30.922 -6.086 1 92.62 220 GLU A C 1
ATOM 1681 O O . GLU A 1 220 ? 2.301 -29.734 -6.406 1 92.62 220 GLU A O 1
ATOM 1686 N N . GLU A 1 221 ? 1.944 -31.875 -6.93 1 89.62 221 GLU A N 1
ATOM 1687 C CA . GLU A 1 221 ? 1.692 -31.656 -8.352 1 89.62 221 GLU A CA 1
ATOM 1688 C C . GLU A 1 221 ? 0.431 -30.812 -8.555 1 89.62 221 GLU A C 1
ATOM 1690 O O . GLU A 1 221 ? 0.332 -30.062 -9.531 1 89.62 221 GLU A O 1
ATOM 1695 N N . GLN A 1 222 ? -0.444 -30.891 -7.625 1 92.56 222 GLN A N 1
ATOM 1696 C CA . GLN A 1 222 ? -1.725 -30.219 -7.805 1 92.56 222 GLN A CA 1
ATOM 1697 C C . GLN A 1 222 ? -1.696 -28.812 -7.199 1 92.56 222 GLN A C 1
ATOM 1699 O O . GLN A 1 222 ? -2.645 -28.047 -7.363 1 92.56 222 GLN A O 1
ATOM 1704 N N . ASP A 1 223 ? -0.622 -28.531 -6.547 1 95.44 223 ASP A N 1
ATOM 1705 C CA . ASP A 1 223 ? -0.524 -27.219 -5.898 1 95.44 223 ASP A CA 1
ATOM 1706 C C . ASP A 1 223 ? -0.387 -26.109 -6.93 1 95.44 223 ASP A C 1
ATOM 1708 O O . ASP A 1 223 ? 0.421 -26.203 -7.855 1 95.44 223 ASP A O 1
ATOM 1712 N N . ALA A 1 224 ? -1.219 -25.125 -6.832 1 95.94 224 ALA A N 1
ATOM 1713 C CA . ALA A 1 224 ? -1.096 -23.938 -7.68 1 95.94 224 ALA A CA 1
ATOM 1714 C C . ALA A 1 224 ? -0.153 -22.906 -7.062 1 95.94 224 ALA A C 1
ATOM 1716 O O . ALA A 1 224 ? -0.203 -22.656 -5.852 1 95.94 224 ALA A O 1
ATOM 1717 N N . ILE A 1 225 ? 0.672 -22.328 -7.891 1 95.75 225 ILE A N 1
ATOM 1718 C CA . ILE A 1 225 ? 1.641 -21.359 -7.41 1 95.75 225 ILE A CA 1
ATOM 1719 C C . ILE A 1 225 ? 1.391 -20 -8.094 1 95.75 225 ILE A C 1
ATOM 1721 O O . ILE A 1 225 ? 1.229 -19.938 -9.312 1 95.75 225 ILE A O 1
ATOM 1725 N N . VAL A 1 226 ? 1.249 -18.969 -7.316 1 93.88 226 VAL A N 1
ATOM 1726 C CA . VAL A 1 226 ? 1.29 -17.594 -7.797 1 93.88 226 VAL A CA 1
ATOM 1727 C C . VAL A 1 226 ? 2.551 -16.906 -7.285 1 93.88 226 VAL A C 1
ATOM 1729 O O . VAL A 1 226 ? 2.721 -16.719 -6.074 1 93.88 226 VAL A O 1
ATOM 1732 N N . GLY A 1 227 ? 3.387 -16.516 -8.172 1 92.5 227 GLY A N 1
ATOM 1733 C CA . GLY A 1 227 ? 4.668 -15.945 -7.781 1 92.5 227 GLY A CA 1
ATOM 1734 C C . GLY A 1 227 ? 4.781 -14.461 -8.07 1 92.5 227 GLY A C 1
ATOM 1735 O O . GLY A 1 227 ? 4.238 -13.977 -9.062 1 92.5 227 GLY A O 1
ATOM 1736 N N . THR A 1 228 ? 5.508 -13.805 -7.195 1 91.12 228 THR A N 1
ATOM 1737 C CA . THR A 1 228 ? 5.789 -12.391 -7.387 1 91.12 228 THR A CA 1
ATOM 1738 C C . THR A 1 228 ? 6.781 -12.188 -8.531 1 91.12 228 THR A C 1
ATOM 1740 O O . THR A 1 228 ? 7.242 -13.156 -9.141 1 91.12 228 THR A O 1
ATOM 1743 N N . THR A 1 229 ? 7.066 -10.93 -8.82 1 75.56 229 THR A N 1
ATOM 1744 C CA . THR A 1 229 ? 7.977 -10.586 -9.906 1 75.56 229 THR A CA 1
ATOM 1745 C C . THR A 1 229 ? 9.422 -10.602 -9.43 1 75.56 229 THR A C 1
ATOM 1747 O O . THR A 1 229 ? 9.695 -10.891 -8.258 1 75.56 229 THR A O 1
ATOM 1750 N N . GLY A 1 230 ? 10.273 -10.453 -10.414 1 77.56 230 GLY A N 1
ATOM 1751 C CA . GLY A 1 230 ? 11.688 -10.32 -10.086 1 77.56 230 GLY A CA 1
ATOM 1752 C C . GLY A 1 230 ? 12.445 -11.633 -10.164 1 77.56 230 GLY A C 1
ATOM 1753 O O . GLY A 1 230 ? 12.086 -12.523 -10.938 1 77.56 230 GLY A O 1
ATOM 1754 N N . MET A 1 231 ? 13.453 -11.703 -9.383 1 78.88 231 MET A N 1
ATOM 1755 C CA . MET A 1 231 ? 14.383 -12.828 -9.43 1 78.88 231 MET A CA 1
ATOM 1756 C C . MET A 1 231 ? 13.703 -14.109 -8.938 1 78.88 231 MET A C 1
ATOM 1758 O O . MET A 1 231 ? 14.016 -15.195 -9.414 1 78.88 231 MET A O 1
ATOM 1762 N N . LEU A 1 232 ? 12.766 -13.984 -8.078 1 83.56 232 LEU A N 1
ATOM 1763 C CA . LEU A 1 232 ? 12.07 -15.148 -7.543 1 83.56 232 LEU A CA 1
ATOM 1764 C C . LEU A 1 232 ? 11.336 -15.898 -8.656 1 83.56 232 LEU A C 1
ATOM 1766 O O . LEU A 1 232 ? 11.375 -17.141 -8.703 1 83.56 232 LEU A O 1
ATOM 1770 N N . SER A 1 233 ? 10.68 -15.148 -9.477 1 80.38 233 SER A N 1
ATOM 1771 C CA . SER A 1 233 ? 9.961 -15.766 -10.586 1 80.38 233 SER A CA 1
ATOM 1772 C C . SER A 1 233 ? 10.922 -16.438 -11.562 1 80.38 233 SER A C 1
ATOM 1774 O O . SER A 1 233 ? 10.641 -17.516 -12.07 1 80.38 233 SER A O 1
ATOM 1776 N N . ARG A 1 234 ? 12.047 -15.812 -11.781 1 79.44 234 ARG A N 1
ATOM 1777 C CA . ARG A 1 234 ? 13.047 -16.375 -12.688 1 79.44 234 ARG A CA 1
ATOM 1778 C C . ARG A 1 234 ? 13.656 -17.641 -12.102 1 79.44 234 ARG A C 1
ATOM 1780 O O . ARG A 1 234 ? 13.891 -18.609 -12.828 1 79.44 234 ARG A O 1
ATOM 1787 N N . GLU A 1 235 ? 13.93 -17.562 -10.883 1 85.25 235 GLU A N 1
ATOM 1788 C CA . GLU A 1 235 ? 14.484 -18.719 -10.195 1 85.25 235 GLU A CA 1
ATOM 1789 C C . GLU A 1 235 ? 13.5 -19.891 -10.195 1 85.25 235 GLU A C 1
ATOM 1791 O O . GLU A 1 235 ? 13.898 -21.047 -10.375 1 85.25 235 GLU A O 1
ATOM 1796 N N . LEU A 1 236 ? 12.266 -19.609 -10 1 85.5 236 LEU A N 1
ATOM 1797 C CA . LEU A 1 236 ? 11.234 -20.641 -10.07 1 85.5 236 LEU A CA 1
ATOM 1798 C C . LEU A 1 236 ? 11.18 -21.266 -11.461 1 85.5 236 LEU A C 1
ATOM 1800 O O . LEU A 1 236 ? 11.102 -22.484 -11.594 1 85.5 236 LEU A O 1
ATOM 1804 N N . PHE A 1 237 ? 11.234 -20.438 -12.445 1 80 237 PHE A N 1
ATOM 1805 C CA . PHE A 1 237 ? 11.219 -20.922 -13.82 1 80 237 PHE A CA 1
ATOM 1806 C C . PHE A 1 237 ? 12.406 -21.844 -14.086 1 80 237 PHE A C 1
ATOM 1808 O O . PHE A 1 237 ? 12.242 -22.906 -14.672 1 80 237 PHE A O 1
ATOM 1815 N N . GLU A 1 238 ? 13.555 -21.422 -13.641 1 81.06 238 GLU A N 1
ATOM 1816 C CA . GLU A 1 238 ? 14.758 -22.219 -13.836 1 81.06 238 GLU A CA 1
ATOM 1817 C C . GLU A 1 238 ? 14.656 -23.562 -13.117 1 81.06 238 GLU A C 1
ATOM 1819 O O . GLU A 1 238 ? 15.125 -24.594 -13.625 1 81.06 238 GLU A O 1
ATOM 1824 N N . PHE A 1 239 ? 14.172 -23.531 -12 1 83.06 239 PHE A N 1
ATOM 1825 C CA . PHE A 1 239 ? 13.977 -24.766 -11.25 1 83.06 239 PHE A CA 1
ATOM 1826 C C . PHE A 1 239 ? 13.117 -25.75 -12.039 1 83.06 239 PHE A C 1
ATOM 1828 O O . PHE A 1 239 ? 13.438 -26.938 -12.133 1 83.06 239 PHE A O 1
ATOM 1835 N N . ARG A 1 240 ? 12.039 -25.234 -12.578 1 81.25 240 ARG A N 1
ATOM 1836 C CA . ARG A 1 240 ? 11.125 -26.078 -13.336 1 81.25 240 ARG A CA 1
ATOM 1837 C C . ARG A 1 240 ? 11.805 -26.641 -14.578 1 81.25 240 ARG A C 1
ATOM 1839 O O . ARG A 1 240 ? 11.586 -27.812 -14.93 1 81.25 240 ARG A O 1
ATOM 1846 N N . VAL A 1 241 ? 12.625 -25.844 -15.195 1 76.94 241 VAL A N 1
ATOM 1847 C CA . VAL A 1 241 ? 13.375 -26.297 -16.359 1 76.94 241 VAL A CA 1
ATOM 1848 C C . VAL A 1 241 ? 14.359 -27.391 -15.938 1 76.94 241 VAL A C 1
ATOM 1850 O O . VAL A 1 241 ? 14.414 -28.453 -16.562 1 76.94 241 VAL A O 1
ATOM 1853 N N . ALA A 1 242 ? 15.039 -27.109 -14.898 1 78.62 242 ALA A N 1
ATOM 1854 C CA . ALA A 1 242 ? 16.078 -28.016 -14.43 1 78.62 242 ALA A CA 1
ATOM 1855 C C . ALA A 1 242 ? 15.492 -29.359 -14 1 78.62 242 ALA A C 1
ATOM 1857 O O . ALA A 1 242 ? 16.125 -30.406 -14.148 1 78.62 242 ALA A O 1
ATOM 1858 N N . THR A 1 243 ? 14.32 -29.328 -13.492 1 81.25 243 THR A N 1
ATOM 1859 C CA . THR A 1 243 ? 13.719 -30.547 -12.977 1 81.25 243 THR A CA 1
ATOM 1860 C C . THR A 1 243 ? 12.742 -31.141 -13.992 1 81.25 243 THR A C 1
ATOM 1862 O O . THR A 1 243 ? 12.109 -32.156 -13.734 1 81.25 243 THR A O 1
ATOM 1865 N N . ARG A 1 244 ? 12.57 -30.484 -15.148 1 77.31 244 ARG A N 1
ATOM 1866 C CA . ARG A 1 244 ? 11.688 -30.922 -16.219 1 77.31 244 ARG A CA 1
ATOM 1867 C C . ARG A 1 244 ? 10.25 -31.047 -15.734 1 77.31 244 ARG A C 1
ATOM 1869 O O . ARG A 1 244 ? 9.57 -32.031 -16.047 1 77.31 244 ARG A O 1
ATOM 1876 N N . MET A 1 245 ? 10.062 -30.156 -14.875 1 76.62 245 MET A N 1
ATOM 1877 C CA . MET A 1 245 ? 8.688 -30.078 -14.391 1 76.62 245 MET A CA 1
ATOM 1878 C C . MET A 1 245 ? 7.883 -29.047 -15.18 1 76.62 245 MET A C 1
ATOM 1880 O O . MET A 1 245 ? 8.453 -28.109 -15.734 1 76.62 245 MET A O 1
ATOM 1884 N N . GLY A 1 246 ? 6.617 -29.312 -15.609 1 74.25 246 GLY A N 1
ATOM 1885 C CA . GLY A 1 246 ? 5.777 -28.375 -16.344 1 74.25 246 GLY A CA 1
ATOM 1886 C C . GLY A 1 246 ? 5.633 -27.031 -15.656 1 74.25 246 GLY A C 1
ATOM 1887 O O . GLY A 1 246 ? 5.887 -26.922 -14.453 1 74.25 246 GLY A O 1
ATOM 1888 N N . HIS A 1 247 ? 5.332 -26.031 -16.453 1 75.69 247 HIS A N 1
ATOM 1889 C CA . HIS A 1 247 ? 5.203 -24.656 -15.977 1 75.69 247 HIS A CA 1
ATOM 1890 C C . HIS A 1 247 ? 3.74 -24.281 -15.789 1 75.69 247 HIS A C 1
ATOM 1892 O O . HIS A 1 247 ? 3.439 -23.172 -15.328 1 75.69 247 HIS A O 1
ATOM 1898 N N . ALA A 1 248 ? 2.887 -25.188 -15.938 1 78.19 248 ALA A N 1
ATOM 1899 C CA . ALA A 1 248 ? 1.466 -24.859 -16.031 1 78.19 248 ALA A CA 1
ATOM 1900 C C . ALA A 1 248 ? 0.902 -24.484 -14.664 1 78.19 248 ALA A C 1
ATOM 1902 O O . ALA A 1 248 ? -0.092 -23.75 -14.578 1 78.19 248 ALA A O 1
ATOM 1903 N N . ARG A 1 249 ? 1.57 -24.828 -13.68 1 86.12 249 ARG A N 1
ATOM 1904 C CA . ARG A 1 249 ? 0.996 -24.625 -12.352 1 86.12 249 ARG A CA 1
ATOM 1905 C C . ARG A 1 249 ? 1.509 -23.328 -11.727 1 86.12 249 ARG A C 1
ATOM 1907 O O . ARG A 1 249 ? 1.087 -22.953 -10.633 1 86.12 249 ARG A O 1
ATOM 1914 N N . ASP A 1 250 ? 2.426 -22.719 -12.414 1 85.81 250 ASP A N 1
ATOM 1915 C CA . ASP A 1 250 ? 3.027 -21.484 -11.898 1 85.81 250 ASP A CA 1
ATOM 1916 C C . ASP A 1 250 ? 2.504 -20.266 -12.656 1 85.81 250 ASP A C 1
ATOM 1918 O O . ASP A 1 250 ? 2.678 -20.156 -13.867 1 85.81 250 ASP A O 1
ATOM 1922 N N . PHE A 1 251 ? 1.884 -19.391 -11.953 1 84.06 251 PHE A N 1
ATOM 1923 C CA . PHE A 1 251 ? 1.578 -18.094 -12.516 1 84.06 251 PHE A CA 1
ATOM 1924 C C . PHE A 1 251 ? 2.611 -17.062 -12.086 1 84.06 251 PHE A C 1
ATOM 1926 O O . PHE A 1 251 ? 2.705 -16.719 -10.898 1 84.06 251 PHE A O 1
ATOM 1933 N N . LEU A 1 252 ? 3.293 -16.594 -13.031 1 76.69 252 LEU A N 1
ATOM 1934 C CA . LEU A 1 252 ? 4.359 -15.641 -12.75 1 76.69 252 LEU A CA 1
ATOM 1935 C C . LEU A 1 252 ? 3.908 -14.219 -13.055 1 76.69 252 LEU A C 1
ATOM 1937 O O . LEU A 1 252 ? 3.605 -13.891 -14.203 1 76.69 252 LEU A O 1
ATOM 1941 N N . THR A 1 253 ? 3.914 -13.445 -12.031 1 73.5 253 THR A N 1
ATOM 1942 C CA . THR A 1 253 ? 3.49 -12.055 -12.172 1 73.5 253 THR A CA 1
ATOM 1943 C C . THR A 1 253 ? 4.578 -11.227 -12.852 1 73.5 253 THR A C 1
ATOM 1945 O O . THR A 1 253 ? 5.758 -11.344 -12.516 1 73.5 253 THR A O 1
ATOM 1948 N N . VAL A 1 254 ? 4.16 -10.531 -13.852 1 61.19 254 VAL A N 1
ATOM 1949 C CA . VAL A 1 254 ? 5.09 -9.633 -14.523 1 61.19 254 VAL A CA 1
ATOM 1950 C C . VAL A 1 254 ? 4.613 -8.188 -14.375 1 61.19 254 VAL A C 1
ATOM 1952 O O . VAL A 1 254 ? 3.449 -7.887 -14.641 1 61.19 254 VAL A O 1
ATOM 1955 N N . GLY A 1 255 ? 5.434 -7.312 -13.898 1 58.56 255 GLY A N 1
ATOM 1956 C CA . GLY A 1 255 ? 5.164 -5.887 -13.883 1 58.56 255 GLY A CA 1
ATOM 1957 C C . GLY A 1 255 ? 4.188 -5.469 -12.805 1 58.56 255 GLY A C 1
ATOM 1958 O O . GLY A 1 255 ? 3.646 -4.363 -12.836 1 58.56 255 GLY A O 1
ATOM 1959 N N . SER A 1 256 ? 3.904 -6.199 -11.867 1 67.69 256 SER A N 1
ATOM 1960 C CA . SER A 1 256 ? 2.953 -5.875 -10.805 1 67.69 256 SER A CA 1
ATOM 1961 C C . SER A 1 256 ? 3.475 -6.309 -9.445 1 67.69 256 SER A C 1
ATOM 1963 O O . SER A 1 256 ? 2.807 -7.051 -8.727 1 67.69 256 SER A O 1
ATOM 1965 N N . MET A 1 257 ? 4.527 -5.609 -9.25 1 76.81 257 MET A N 1
ATOM 1966 C CA . MET A 1 257 ? 5.129 -5.965 -7.969 1 76.81 257 MET A CA 1
ATOM 1967 C C . MET A 1 257 ? 4.172 -5.672 -6.82 1 76.81 257 MET A C 1
ATOM 1969 O O . MET A 1 257 ? 3.516 -4.629 -6.805 1 76.81 257 MET A O 1
ATOM 1973 N N . GLY A 1 258 ? 4.066 -6.621 -5.934 1 89.31 258 GLY A N 1
ATOM 1974 C CA . GLY A 1 258 ? 3.32 -6.418 -4.699 1 89.31 258 GLY A CA 1
ATOM 1975 C C . GLY A 1 258 ? 1.9 -6.941 -4.766 1 89.31 258 GLY A C 1
ATOM 1976 O O . GLY A 1 258 ? 1.185 -6.945 -3.764 1 89.31 258 GLY A O 1
ATOM 1977 N N . HIS A 1 259 ? 1.52 -7.516 -5.867 1 91 259 HIS A N 1
ATOM 1978 C CA . HIS A 1 259 ? 0.116 -7.887 -6.008 1 91 259 HIS A CA 1
ATOM 1979 C C . HIS A 1 259 ? -0.047 -9.398 -6.129 1 91 259 HIS A C 1
ATOM 1981 O O . HIS A 1 259 ? -1.157 -9.891 -6.34 1 91 259 HIS A O 1
ATOM 1987 N N . ALA A 1 260 ? 1.002 -10.148 -5.984 1 94.06 260 ALA A N 1
ATOM 1988 C CA . ALA A 1 260 ? 0.927 -11.609 -6.09 1 94.06 260 ALA A CA 1
ATOM 1989 C C . ALA A 1 260 ? -0.058 -12.18 -5.074 1 94.06 260 ALA A C 1
ATOM 1991 O O . ALA A 1 260 ? -0.833 -13.086 -5.391 1 94.06 260 ALA A O 1
ATOM 1992 N N . SER A 1 261 ? -0.062 -11.648 -3.879 1 97.31 261 SER A N 1
ATOM 1993 C CA . SER A 1 261 ? -0.917 -12.18 -2.824 1 97.31 261 SER A CA 1
ATOM 1994 C C . SER A 1 261 ? -2.393 -11.953 -3.141 1 97.31 261 SER A C 1
ATOM 1996 O O . SER A 1 261 ? -3.232 -12.812 -2.848 1 97.31 261 SER A O 1
ATOM 1998 N N . THR A 1 262 ? -2.668 -10.828 -3.748 1 95.88 262 THR A N 1
ATOM 1999 C CA . THR A 1 262 ? -4.059 -10.523 -4.066 1 95.88 262 THR A CA 1
ATOM 2000 C C . THR A 1 262 ? -4.535 -11.359 -5.254 1 95.88 262 THR A C 1
ATOM 2002 O O . THR A 1 262 ? -5.699 -11.758 -5.309 1 95.88 262 THR A O 1
ATOM 2005 N N . ILE A 1 263 ? -3.67 -11.602 -6.234 1 92.38 263 ILE A N 1
ATOM 2006 C CA . ILE A 1 263 ? -3.998 -12.523 -7.316 1 92.38 263 ILE A CA 1
ATOM 2007 C C . ILE A 1 263 ? -4.27 -13.914 -6.742 1 92.38 263 ILE A C 1
ATOM 2009 O O . ILE A 1 263 ? -5.273 -14.547 -7.074 1 92.38 263 ILE A O 1
ATOM 2013 N N . ALA A 1 264 ? -3.377 -14.383 -5.871 1 97.5 264 ALA A N 1
ATOM 2014 C CA . ALA A 1 264 ? -3.539 -15.68 -5.227 1 97.5 264 ALA A CA 1
ATOM 2015 C C . ALA A 1 264 ? -4.855 -15.75 -4.461 1 97.5 264 ALA A C 1
ATOM 2017 O O . ALA A 1 264 ? -5.516 -16.797 -4.445 1 97.5 264 ALA A O 1
ATOM 2018 N N . LEU A 1 265 ? -5.25 -14.68 -3.811 1 98.12 265 LEU A N 1
ATOM 2019 C CA . LEU A 1 265 ? -6.523 -14.617 -3.102 1 98.12 265 LEU A CA 1
ATOM 2020 C C . LEU A 1 265 ? -7.688 -14.867 -4.055 1 98.12 265 LEU A C 1
ATOM 2022 O O . LEU A 1 265 ? -8.586 -15.656 -3.746 1 98.12 265 LEU A O 1
ATOM 2026 N N . GLY A 1 266 ? -7.609 -14.141 -5.215 1 95.88 266 GLY A N 1
ATOM 2027 C CA . GLY A 1 266 ? -8.656 -14.352 -6.207 1 95.88 266 GLY A CA 1
ATOM 2028 C C . GLY A 1 266 ? -8.781 -15.797 -6.645 1 95.88 266 GLY A C 1
ATOM 2029 O O . GLY A 1 266 ? -9.898 -16.312 -6.754 1 95.88 266 GLY A O 1
ATOM 2030 N N . VAL A 1 267 ? -7.695 -16.453 -6.84 1 95.94 267 VAL A N 1
ATOM 2031 C CA . VAL A 1 267 ? -7.68 -17.844 -7.25 1 95.94 267 VAL A CA 1
ATOM 2032 C C . VAL A 1 267 ? -8.211 -18.719 -6.117 1 95.94 267 VAL A C 1
ATOM 2034 O O . VAL A 1 267 ? -9.094 -19.562 -6.332 1 95.94 267 VAL A O 1
ATOM 2037 N N . ALA A 1 268 ? -7.746 -18.531 -4.918 1 98.25 268 ALA A N 1
ATOM 2038 C CA . ALA A 1 268 ? -8.07 -19.375 -3.764 1 98.25 268 ALA A CA 1
ATOM 2039 C C . ALA A 1 268 ? -9.562 -19.312 -3.451 1 98.25 268 ALA A C 1
ATOM 2041 O O . ALA A 1 268 ? -10.164 -20.344 -3.119 1 98.25 268 ALA A O 1
ATOM 2042 N N . LEU A 1 269 ? -10.109 -18.141 -3.553 1 97.62 269 LEU A N 1
ATOM 2043 C CA . LEU A 1 269 ? -11.523 -17.969 -3.227 1 97.62 269 LEU A CA 1
ATOM 2044 C C . LEU A 1 269 ? -12.398 -18.734 -4.223 1 97.62 269 LEU A C 1
ATOM 2046 O O . LEU A 1 269 ? -13.469 -19.219 -3.861 1 97.62 269 LEU A O 1
ATOM 2050 N N . GLN A 1 270 ? -11.898 -18.828 -5.457 1 95.94 270 GLN A N 1
ATOM 2051 C CA . GLN A 1 270 ? -12.719 -19.422 -6.508 1 95.94 270 GLN A CA 1
ATOM 2052 C C . GLN A 1 270 ? -12.406 -20.906 -6.672 1 95.94 270 GLN A C 1
ATOM 2054 O O . GLN A 1 270 ? -13.172 -21.641 -7.301 1 95.94 270 GLN A O 1
ATOM 2059 N N . ARG A 1 271 ? -11.281 -21.375 -6.121 1 96.38 271 ARG A N 1
ATOM 2060 C CA . ARG A 1 271 ? -10.883 -22.766 -6.164 1 96.38 271 ARG A CA 1
ATOM 2061 C C . ARG A 1 271 ? -10.578 -23.297 -4.762 1 96.38 271 ARG A C 1
ATOM 2063 O O . ARG A 1 271 ? -9.438 -23.656 -4.461 1 96.38 271 ARG A O 1
ATOM 2070 N N . PRO A 1 272 ? -11.633 -23.484 -3.938 1 95.44 272 PRO A N 1
ATOM 2071 C CA . PRO A 1 272 ? -11.414 -23.859 -2.537 1 95.44 272 PRO A CA 1
ATOM 2072 C C . PRO A 1 272 ? -10.836 -25.266 -2.379 1 95.44 272 PRO A C 1
ATOM 2074 O O . PRO A 1 272 ? -10.281 -25.594 -1.328 1 95.44 272 PRO A O 1
ATOM 2077 N N . ASP A 1 273 ? -10.898 -26.031 -3.424 1 94.94 273 ASP A N 1
ATOM 2078 C CA . ASP A 1 273 ? -10.422 -27.406 -3.34 1 94.94 273 ASP A CA 1
ATOM 2079 C C . ASP A 1 273 ? -8.961 -27.516 -3.771 1 94.94 273 ASP A C 1
ATOM 2081 O O . ASP A 1 273 ? -8.367 -28.594 -3.707 1 94.94 273 ASP A O 1
ATOM 2085 N N . ARG A 1 274 ? -8.398 -26.438 -4.176 1 95.31 274 ARG A N 1
ATOM 2086 C CA . ARG A 1 274 ? -7.012 -26.406 -4.617 1 95.31 274 ARG A CA 1
ATOM 2087 C C . ARG A 1 274 ? -6.148 -25.625 -3.635 1 95.31 274 ARG A C 1
ATOM 2089 O O . ARG A 1 274 ? -6.508 -24.516 -3.219 1 95.31 274 ARG A O 1
ATOM 2096 N N . GLN A 1 275 ? -5.047 -26.281 -3.273 1 97.44 275 GLN A N 1
ATOM 2097 C CA . GLN A 1 275 ? -4.094 -25.516 -2.482 1 97.44 275 GLN A CA 1
ATOM 2098 C C . GLN A 1 275 ? -3.41 -24.453 -3.33 1 97.44 275 GLN A C 1
ATOM 2100 O O . GLN A 1 275 ? -2.922 -24.734 -4.426 1 97.44 275 GLN A O 1
ATOM 2105 N N . VAL A 1 276 ? -3.428 -23.234 -2.863 1 98.12 276 VAL A N 1
ATOM 2106 C CA . VAL A 1 276 ? -2.816 -22.109 -3.562 1 98.12 276 VAL A CA 1
ATOM 2107 C C . VAL A 1 276 ? -1.649 -21.578 -2.742 1 98.12 276 VAL A C 1
ATOM 2109 O O . VAL A 1 276 ? -1.829 -21.156 -1.596 1 98.12 276 VAL A O 1
ATOM 2112 N N . PHE A 1 277 ? -0.469 -21.609 -3.316 1 98.19 277 PHE A N 1
ATOM 2113 C CA . PHE A 1 277 ? 0.738 -21.094 -2.686 1 98.19 277 PHE A CA 1
ATOM 2114 C C . PHE A 1 277 ? 1.168 -19.781 -3.334 1 98.19 277 PHE A C 1
ATOM 2116 O O . PHE A 1 277 ? 1.426 -19.734 -4.539 1 98.19 277 PHE A O 1
ATOM 2123 N N . CYS A 1 278 ? 1.177 -18.75 -2.562 1 98.12 278 CYS A N 1
ATOM 2124 C CA . CYS A 1 278 ? 1.72 -17.469 -3.004 1 98.12 278 CYS A CA 1
ATOM 2125 C C . CYS A 1 278 ? 3.188 -17.328 -2.613 1 98.12 278 CYS A C 1
ATOM 2127 O O . CYS A 1 278 ? 3.525 -17.375 -1.429 1 98.12 278 CYS A O 1
ATOM 2129 N N . LEU A 1 279 ? 4.039 -17.234 -3.566 1 97.44 279 LEU A N 1
ATOM 2130 C CA . LEU A 1 279 ? 5.453 -16.969 -3.336 1 97.44 279 LEU A CA 1
ATOM 2131 C C . LEU A 1 279 ? 5.762 -15.484 -3.531 1 97.44 279 LEU A C 1
ATOM 2133 O O . LEU A 1 279 ? 5.695 -14.977 -4.652 1 97.44 279 LEU A O 1
ATOM 2137 N N . ASP A 1 280 ? 6.195 -14.836 -2.443 1 97.25 280 ASP A N 1
ATOM 2138 C CA . ASP A 1 280 ? 6.301 -13.383 -2.41 1 97.25 280 ASP A CA 1
ATOM 2139 C C . ASP A 1 280 ? 7.645 -12.938 -1.83 1 97.25 280 ASP A C 1
ATOM 2141 O O . ASP A 1 280 ? 8.453 -13.773 -1.414 1 97.25 280 ASP A O 1
ATOM 2145 N N . GLY A 1 281 ? 7.957 -11.648 -1.963 1 96.69 281 GLY A N 1
ATOM 2146 C CA . GLY A 1 281 ? 9.148 -11.039 -1.396 1 96.69 281 GLY A CA 1
ATOM 2147 C C . GLY A 1 281 ? 8.844 -9.969 -0.369 1 96.69 281 GLY A C 1
ATOM 2148 O O . GLY A 1 281 ? 7.742 -9.406 -0.357 1 96.69 281 GLY A O 1
ATOM 2149 N N . ASP A 1 282 ? 9.844 -9.703 0.45 1 97.06 282 ASP A N 1
ATOM 2150 C CA . ASP A 1 282 ? 9.641 -8.711 1.497 1 97.06 282 ASP A CA 1
ATOM 2151 C C . ASP A 1 282 ? 9.336 -7.336 0.899 1 97.06 282 ASP A C 1
ATOM 2153 O O . ASP A 1 282 ? 8.414 -6.652 1.339 1 97.06 282 ASP A O 1
ATOM 2157 N N . GLY A 1 283 ? 10.117 -6.91 -0.08 1 95.69 283 GLY A N 1
ATOM 2158 C CA . GLY A 1 283 ? 9.852 -5.637 -0.731 1 95.69 283 GLY A CA 1
ATOM 2159 C C . GLY A 1 283 ? 8.477 -5.562 -1.365 1 95.69 283 GLY A C 1
ATOM 2160 O O . GLY A 1 283 ? 7.816 -4.523 -1.31 1 95.69 283 GLY A O 1
ATOM 2161 N N . ALA A 1 284 ? 8.086 -6.656 -1.972 1 94.62 284 ALA A N 1
ATOM 2162 C CA . ALA A 1 284 ? 6.773 -6.719 -2.607 1 94.62 284 ALA A CA 1
ATOM 2163 C C . ALA A 1 284 ? 5.656 -6.578 -1.578 1 94.62 284 ALA A C 1
ATOM 2165 O O . ALA A 1 284 ? 4.684 -5.852 -1.804 1 94.62 284 ALA A O 1
ATOM 2166 N N . VAL A 1 285 ? 5.781 -7.215 -0.449 1 97.94 285 VAL A N 1
ATOM 2167 C CA . VAL A 1 285 ? 4.785 -7.133 0.616 1 97.94 285 VAL A CA 1
ATOM 2168 C C . VAL A 1 285 ? 4.688 -5.695 1.123 1 97.94 285 VAL A C 1
ATOM 2170 O O . VAL A 1 285 ? 3.586 -5.168 1.291 1 97.94 285 VAL A O 1
ATOM 2173 N N . LEU A 1 286 ? 5.816 -5.082 1.34 1 97.88 286 LEU A N 1
ATOM 2174 C CA . LEU A 1 286 ? 5.844 -3.715 1.85 1 97.88 286 LEU A CA 1
ATOM 2175 C C . LEU A 1 286 ? 5.164 -2.756 0.879 1 97.88 286 LEU A C 1
ATOM 2177 O O . LEU A 1 286 ? 4.465 -1.833 1.3 1 97.88 286 LEU A O 1
ATOM 2181 N N . MET A 1 287 ? 5.348 -3.004 -0.364 1 94.69 287 MET A N 1
ATOM 2182 C CA . MET A 1 287 ? 4.84 -2.102 -1.395 1 94.69 287 MET A CA 1
ATOM 2183 C C . MET A 1 287 ? 3.318 -2.021 -1.344 1 94.69 287 MET A C 1
ATOM 2185 O O . MET A 1 287 ? 2.742 -0.954 -1.562 1 94.69 287 MET A O 1
ATOM 2189 N N . HIS A 1 288 ? 2.664 -3.107 -1.078 1 94.75 288 HIS A N 1
ATOM 2190 C CA . HIS A 1 288 ? 1.209 -3.145 -0.97 1 94.75 288 HIS A CA 1
ATOM 2191 C C . HIS A 1 288 ? 0.768 -3.951 0.247 1 94.75 288 HIS A C 1
ATOM 2193 O O . HIS A 1 288 ? -0.046 -4.871 0.125 1 94.75 288 HIS A O 1
ATOM 2199 N N . MET A 1 289 ? 1.193 -3.482 1.34 1 98.31 289 MET A N 1
ATOM 2200 C CA . MET A 1 289 ? 1.046 -4.227 2.588 1 98.31 289 MET A CA 1
ATOM 2201 C C . MET A 1 289 ? -0.42 -4.309 3.002 1 98.31 289 MET A C 1
ATOM 2203 O O . MET A 1 289 ? -0.816 -5.23 3.717 1 98.31 289 MET A O 1
ATOM 2207 N N . GLY A 1 290 ? -1.259 -3.354 2.57 1 97.94 290 GLY A N 1
ATOM 2208 C CA . GLY A 1 290 ? -2.68 -3.393 2.877 1 97.94 290 GLY A CA 1
ATOM 2209 C C . GLY A 1 290 ? -3.365 -4.645 2.365 1 97.94 290 GLY A C 1
ATOM 2210 O O . GLY A 1 290 ? -4.426 -5.027 2.867 1 97.94 290 GLY A O 1
ATOM 2211 N N . SER A 1 291 ? -2.785 -5.316 1.395 1 97.75 291 SER A N 1
ATOM 2212 C CA . SER A 1 291 ? -3.342 -6.547 0.84 1 97.75 291 SER A CA 1
ATOM 2213 C C . SER A 1 291 ? -3.354 -7.664 1.876 1 97.75 291 SER A C 1
ATOM 2215 O O . SER A 1 291 ? -4.188 -8.57 1.809 1 97.75 291 SER A O 1
ATOM 2217 N N . LEU A 1 292 ? -2.428 -7.609 2.846 1 98.81 292 LEU A N 1
ATOM 2218 C CA . LEU A 1 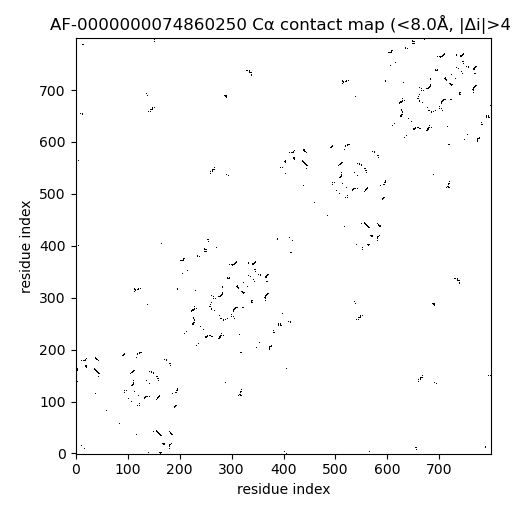292 ? -2.445 -8.586 3.926 1 98.81 292 LEU A CA 1
ATOM 2219 C C . LEU A 1 292 ? -3.77 -8.539 4.68 1 98.81 292 LEU A C 1
ATOM 2221 O O . LEU A 1 292 ? -4.285 -9.578 5.098 1 98.81 292 LEU A O 1
ATOM 2225 N N . ALA A 1 293 ? -4.258 -7.316 4.863 1 98.62 293 ALA A N 1
ATOM 2226 C CA . ALA A 1 293 ? -5.527 -7.164 5.566 1 98.62 293 ALA A CA 1
ATOM 2227 C C . ALA A 1 293 ? -6.672 -7.812 4.789 1 98.62 293 ALA A C 1
ATOM 2229 O O . ALA A 1 293 ? -7.516 -8.492 5.371 1 98.62 293 ALA A O 1
ATOM 2230 N N . THR A 1 294 ? -6.676 -7.605 3.473 1 97.94 294 THR A N 1
ATOM 2231 C CA . THR A 1 294 ? -7.719 -8.203 2.65 1 97.94 294 THR A CA 1
ATOM 2232 C C . THR A 1 294 ? -7.637 -9.727 2.693 1 97.94 294 THR A C 1
ATOM 2234 O O . THR A 1 294 ? -8.648 -10.406 2.896 1 97.94 294 THR A O 1
ATOM 2237 N N . VAL A 1 295 ? -6.484 -10.281 2.562 1 98.5 295 VAL A N 1
ATOM 2238 C CA . VAL A 1 295 ? -6.285 -11.727 2.584 1 98.5 295 VAL A CA 1
ATOM 2239 C C . VAL A 1 295 ? -6.699 -12.289 3.943 1 98.5 295 VAL A C 1
ATOM 2241 O O . VAL A 1 295 ? -7.477 -13.242 4.02 1 98.5 295 VAL A O 1
ATOM 2244 N N . GLY A 1 296 ? -6.16 -11.672 4.996 1 98.5 296 GLY A N 1
ATOM 2245 C CA . GLY A 1 296 ? -6.453 -12.148 6.34 1 98.5 296 GLY A CA 1
ATOM 2246 C C . GLY A 1 296 ? -7.938 -12.148 6.66 1 98.5 296 GLY A C 1
ATOM 2247 O O . GLY A 1 296 ? -8.445 -13.109 7.25 1 98.5 296 GLY A O 1
ATOM 2248 N N . GLN A 1 297 ? -8.594 -11.141 6.254 1 97.5 297 GLN A N 1
ATOM 2249 C CA . GLN A 1 297 ? -9.992 -10.984 6.637 1 97.5 297 GLN A CA 1
ATOM 2250 C C . GLN A 1 297 ? -10.898 -11.828 5.75 1 97.5 297 GLN A C 1
ATOM 2252 O O . GLN A 1 297 ? -11.969 -12.266 6.184 1 97.5 297 GLN A O 1
ATOM 2257 N N . GLN A 1 298 ? -10.492 -12.047 4.449 1 97.31 298 GLN A N 1
ATOM 2258 C CA . GLN A 1 298 ? -11.25 -12.977 3.619 1 97.31 298 GLN A CA 1
ATOM 2259 C C . GLN A 1 298 ? -11.055 -14.414 4.082 1 97.31 298 GLN A C 1
ATOM 2261 O O . GLN A 1 298 ? -11.945 -15.258 3.918 1 97.31 298 GLN A O 1
ATOM 2266 N N . GLY A 1 299 ? -9.93 -14.773 4.539 1 97.44 299 GLY A N 1
ATOM 2267 C CA . GLY A 1 299 ? -9.625 -15.984 5.289 1 97.44 299 GLY A CA 1
ATOM 2268 C C . GLY A 1 299 ? -9.773 -17.25 4.461 1 97.44 299 GLY A C 1
ATOM 2269 O O . GLY A 1 299 ? -10.414 -18.203 4.895 1 97.44 299 GLY A O 1
ATOM 2270 N N . PRO A 1 300 ? -9.281 -17.234 3.256 1 97.88 300 PRO A N 1
ATOM 2271 C CA . PRO A 1 300 ? -9.344 -18.484 2.508 1 97.88 300 PRO A CA 1
ATOM 2272 C C . PRO A 1 300 ? -8.5 -19.594 3.137 1 97.88 300 PRO A C 1
ATOM 2274 O O . PRO A 1 300 ? -7.293 -19.422 3.314 1 97.88 300 PRO A O 1
ATOM 2277 N N . GLU A 1 301 ? -9.078 -20.75 3.352 1 98.19 301 GLU A N 1
ATOM 2278 C CA . GLU A 1 301 ? -8.414 -21.828 4.074 1 98.19 301 GLU A CA 1
ATOM 2279 C C . GLU A 1 301 ? -7.324 -22.469 3.229 1 98.19 301 GLU A C 1
ATOM 2281 O O . GLU A 1 301 ? -6.395 -23.078 3.764 1 98.19 301 GLU A O 1
ATOM 2286 N N . ASN A 1 302 ? -7.41 -22.328 1.951 1 98.31 302 ASN A N 1
ATOM 2287 C CA . ASN A 1 302 ? -6.5 -23.031 1.049 1 98.31 302 ASN A CA 1
ATOM 2288 C C . ASN A 1 302 ? -5.367 -22.125 0.584 1 98.31 302 ASN A C 1
ATOM 2290 O O . ASN A 1 302 ? -4.613 -22.469 -0.325 1 98.31 302 ASN A O 1
ATOM 2294 N N . LEU A 1 303 ? -5.211 -20.938 1.155 1 98.75 303 LEU A N 1
ATOM 2295 C CA . LEU A 1 303 ? -4.168 -20 0.734 1 98.75 303 LEU A CA 1
ATOM 2296 C C . LEU A 1 303 ? -2.982 -20.047 1.693 1 98.75 303 LEU A C 1
ATOM 2298 O O . LEU A 1 303 ? -3.146 -19.844 2.898 1 98.75 303 LEU A O 1
ATOM 2302 N N . LYS A 1 304 ? -1.815 -20.344 1.157 1 98.88 304 LYS A N 1
ATOM 2303 C CA . LYS A 1 304 ? -0.542 -20.328 1.872 1 98.88 304 LYS A CA 1
ATOM 2304 C C . LYS A 1 304 ? 0.391 -19.25 1.313 1 98.88 304 LYS A C 1
ATOM 2306 O O . LYS A 1 304 ? 0.792 -19.312 0.149 1 98.88 304 LYS A O 1
ATOM 2311 N N . HIS A 1 305 ? 0.703 -18.281 2.152 1 98.81 305 HIS A N 1
ATOM 2312 C CA . HIS A 1 305 ? 1.483 -17.109 1.76 1 98.81 305 HIS A CA 1
ATOM 2313 C C . HIS A 1 305 ? 2.922 -17.219 2.254 1 98.81 305 HIS A C 1
ATOM 2315 O O . HIS A 1 305 ? 3.195 -17 3.436 1 98.81 305 HIS A O 1
ATOM 2321 N N . ILE A 1 306 ? 3.838 -17.547 1.359 1 98.75 306 ILE A N 1
ATOM 2322 C CA . ILE A 1 306 ? 5.246 -17.719 1.695 1 98.75 306 ILE A CA 1
ATOM 2323 C C . ILE A 1 306 ? 6.035 -16.484 1.243 1 98.75 306 ILE A C 1
ATOM 2325 O O . ILE A 1 306 ? 6.059 -16.156 0.054 1 98.75 306 ILE A O 1
ATOM 2329 N N . VAL A 1 307 ? 6.715 -15.844 2.164 1 98.62 307 VAL A N 1
ATOM 2330 C CA . VAL A 1 307 ? 7.469 -14.625 1.869 1 98.62 307 VAL A CA 1
ATOM 2331 C C . VAL A 1 307 ? 8.961 -14.883 2.072 1 98.62 307 VAL A C 1
ATOM 2333 O O . VAL A 1 307 ? 9.391 -15.234 3.172 1 98.62 307 VAL A O 1
ATOM 2336 N N . PHE A 1 308 ? 9.703 -14.742 1.021 1 97.62 308 PHE A N 1
ATOM 2337 C CA . PHE A 1 308 ? 11.156 -14.789 1.087 1 97.62 308 PHE A CA 1
ATOM 2338 C C . PHE A 1 308 ? 11.719 -13.43 1.502 1 97.62 308 PHE A C 1
ATOM 2340 O O . PHE A 1 308 ? 11.734 -12.492 0.709 1 97.62 308 PHE A O 1
ATOM 2347 N N . ASN A 1 309 ? 12.195 -13.375 2.756 1 97.44 309 ASN A N 1
ATOM 2348 C CA . ASN A 1 309 ? 12.688 -12.125 3.311 1 97.44 309 ASN A CA 1
ATOM 2349 C C . ASN A 1 309 ? 14.211 -12.078 3.338 1 97.44 309 ASN A C 1
ATOM 2351 O O . ASN A 1 309 ? 14.836 -12.609 4.258 1 97.44 309 ASN A O 1
ATOM 2355 N N . ASN A 1 310 ? 14.742 -11.461 2.342 1 94.69 310 ASN A N 1
ATOM 2356 C CA . ASN A 1 310 ? 16.188 -11.242 2.344 1 94.69 310 ASN A CA 1
ATOM 2357 C C . ASN A 1 310 ? 16.531 -9.812 2.752 1 94.69 310 ASN A C 1
ATOM 2359 O O . ASN A 1 310 ? 17.688 -9.406 2.684 1 94.69 310 ASN A O 1
ATOM 2363 N N . GLY A 1 311 ? 15.523 -9.016 3.078 1 94.75 311 GLY A N 1
ATOM 2364 C CA . GLY A 1 311 ? 15.711 -7.66 3.582 1 94.75 311 GLY A CA 1
ATOM 2365 C C . GLY A 1 311 ? 16.203 -6.695 2.521 1 94.75 311 GLY A C 1
ATOM 2366 O O . GLY A 1 311 ? 16.875 -5.711 2.838 1 94.75 311 GLY A O 1
ATOM 2367 N N . SER A 1 312 ? 15.891 -7.031 1.245 1 92.75 312 SER A N 1
ATOM 2368 C CA . SER A 1 312 ? 16.469 -6.199 0.196 1 92.75 312 SER A CA 1
ATOM 2369 C C . SER A 1 312 ? 15.609 -6.215 -1.062 1 92.75 312 SER A C 1
ATOM 2371 O O . SER A 1 312 ? 14.867 -7.172 -1.3 1 92.75 312 SER A O 1
ATOM 2373 N N . HIS A 1 313 ? 15.727 -5.098 -1.779 1 90.81 313 HIS A N 1
ATOM 2374 C CA . HIS A 1 313 ? 15.273 -5.094 -3.164 1 90.81 313 HIS A CA 1
ATOM 2375 C C . HIS A 1 313 ? 16.312 -5.707 -4.09 1 90.81 313 HIS A C 1
ATOM 2377 O O . HIS A 1 313 ? 16.891 -5.008 -4.926 1 90.81 313 HIS A O 1
ATOM 2383 N N . ASP A 1 314 ? 16.375 -6.922 -4.051 1 88 314 ASP A N 1
ATOM 2384 C CA . ASP A 1 314 ? 17.516 -7.641 -4.633 1 88 314 ASP A CA 1
ATOM 2385 C C . ASP A 1 314 ? 17.469 -7.574 -6.156 1 88 314 ASP A C 1
ATOM 2387 O O . ASP A 1 314 ? 18.516 -7.469 -6.801 1 88 314 ASP A O 1
ATOM 2391 N N . SER A 1 315 ? 16.359 -7.609 -6.75 1 83.25 315 SER A N 1
ATOM 2392 C CA . SER A 1 315 ? 16.234 -7.676 -8.203 1 83.25 315 SER A CA 1
ATOM 2393 C C . SER A 1 315 ? 16.594 -6.344 -8.852 1 83.25 315 SER A C 1
ATOM 2395 O O . SER A 1 315 ? 16.828 -6.281 -10.062 1 83.25 315 SER A O 1
ATOM 2397 N N . VAL A 1 316 ? 16.688 -5.336 -7.977 1 80.81 316 VAL A N 1
ATOM 2398 C CA . VAL A 1 316 ? 16.875 -4.02 -8.586 1 80.81 316 VAL A CA 1
ATOM 2399 C C . VAL A 1 316 ? 18.094 -3.33 -7.965 1 80.81 316 VAL A C 1
ATOM 2401 O O . VAL A 1 316 ? 18.125 -2.104 -7.855 1 80.81 316 VAL A O 1
ATOM 2404 N N . GLY A 1 317 ? 19.031 -4.059 -7.555 1 82.44 317 GLY A N 1
ATOM 2405 C CA . GLY A 1 317 ? 20.297 -3.484 -7.113 1 82.44 317 GLY A CA 1
ATOM 2406 C C . GLY A 1 317 ? 20.609 -3.773 -5.656 1 82.44 317 GLY A C 1
ATOM 2407 O O . GLY A 1 317 ? 21.703 -3.455 -5.176 1 82.44 317 GLY A O 1
ATOM 2408 N N . GLY A 1 318 ? 19.641 -4.258 -4.887 1 88.38 318 GLY A N 1
ATOM 2409 C CA . GLY A 1 318 ? 19.906 -4.797 -3.562 1 88.38 318 GLY A CA 1
ATOM 2410 C C . GLY A 1 318 ? 19.734 -3.77 -2.459 1 88.38 318 GLY A C 1
ATOM 2411 O O . GLY A 1 318 ? 20.25 -3.957 -1.349 1 88.38 318 GLY A O 1
ATOM 2412 N N . GLN A 1 319 ? 19.109 -2.68 -2.73 1 90.62 319 GLN A N 1
ATOM 2413 C CA . GLN A 1 319 ? 18.875 -1.694 -1.679 1 90.62 319 GLN A CA 1
ATOM 2414 C C . GLN A 1 319 ? 18.094 -2.301 -0.524 1 90.62 319 GLN A C 1
ATOM 2416 O O . GLN A 1 319 ? 17.234 -3.17 -0.735 1 90.62 319 GLN A O 1
ATOM 2421 N N . PRO A 1 320 ? 18.312 -1.878 0.657 1 92.62 320 PRO A N 1
ATOM 2422 C CA . PRO A 1 320 ? 17.688 -2.494 1.832 1 92.62 320 PRO A CA 1
ATOM 2423 C C . PRO A 1 320 ? 16.203 -2.188 1.939 1 92.62 320 PRO A C 1
ATOM 2425 O O . PRO A 1 320 ? 15.734 -1.165 1.427 1 92.62 320 PRO A O 1
ATOM 2428 N N . THR A 1 321 ? 15.484 -3.104 2.535 1 95.62 321 THR A N 1
ATOM 2429 C CA . THR A 1 321 ? 14.109 -2.879 2.961 1 95.62 321 THR A CA 1
ATOM 2430 C C . THR A 1 321 ? 14.016 -2.826 4.484 1 95.62 321 THR A C 1
ATOM 2432 O O . THR A 1 321 ? 14.938 -3.24 5.184 1 95.62 321 THR A O 1
ATOM 2435 N N . GLU A 1 322 ? 12.875 -2.34 4.957 1 96.31 322 GLU A N 1
ATOM 2436 C CA . GLU A 1 322 ? 12.633 -2.303 6.395 1 96.31 322 GLU A CA 1
ATOM 2437 C C . GLU A 1 322 ? 12.578 -3.709 6.984 1 96.31 322 GLU A C 1
ATOM 2439 O O . GLU A 1 322 ? 12.891 -3.906 8.164 1 96.31 322 GLU A O 1
ATOM 2444 N N . ALA A 1 323 ? 12.281 -4.684 6.195 1 97 323 ALA A N 1
ATOM 2445 C CA . ALA A 1 323 ? 12.078 -6.051 6.668 1 97 323 ALA A CA 1
ATOM 2446 C C . ALA A 1 323 ? 13.406 -6.707 7.027 1 97 323 ALA A C 1
ATOM 2448 O O . ALA A 1 323 ? 13.438 -7.762 7.668 1 97 323 ALA A O 1
ATOM 2449 N N . GLY A 1 324 ? 14.508 -6.086 6.641 1 94.81 324 GLY A N 1
ATOM 2450 C CA . GLY A 1 324 ? 15.82 -6.586 7.023 1 94.81 324 GLY A CA 1
ATOM 2451 C C . GLY A 1 324 ? 16.203 -6.238 8.453 1 94.81 324 GLY A C 1
ATOM 2452 O O . GLY A 1 324 ? 17.156 -6.793 9 1 94.81 324 GLY A O 1
ATOM 2453 N N . LYS A 1 325 ? 15.469 -5.305 9.016 1 94.81 325 LYS A N 1
ATOM 2454 C CA . LYS A 1 325 ? 15.711 -4.914 10.398 1 94.81 325 LYS A CA 1
ATOM 2455 C C . LYS A 1 325 ? 14.961 -5.82 11.367 1 94.81 325 LYS A C 1
ATOM 2457 O O . LYS A 1 325 ? 14.094 -5.355 12.109 1 94.81 325 LYS A O 1
ATOM 2462 N N . HIS A 1 326 ? 15.406 -7.035 11.531 1 93.81 326 HIS A N 1
ATOM 2463 C CA . HIS A 1 326 ? 14.695 -8.125 12.188 1 93.81 326 HIS A CA 1
ATOM 2464 C C . HIS A 1 326 ? 14.5 -7.836 13.672 1 93.81 326 HIS A C 1
ATOM 2466 O O . HIS A 1 326 ? 13.656 -8.453 14.32 1 93.81 326 HIS A O 1
ATOM 2472 N N . GLU A 1 327 ? 15.219 -6.949 14.227 1 93.19 327 GLU A N 1
ATOM 2473 C CA . GLU A 1 327 ? 15.102 -6.641 15.648 1 93.19 327 GLU A CA 1
ATOM 2474 C C . GLU A 1 327 ? 13.883 -5.758 15.922 1 93.19 327 GLU A C 1
ATOM 2476 O O . GLU A 1 327 ? 13.273 -5.844 17 1 93.19 327 GLU A O 1
ATOM 2481 N N . ASP A 1 328 ? 13.586 -4.891 14.961 1 94.81 328 ASP A N 1
ATOM 2482 C CA . ASP A 1 328 ? 12.562 -3.877 15.211 1 94.81 328 ASP A CA 1
ATOM 2483 C C . ASP A 1 328 ? 11.414 -3.99 14.211 1 94.81 328 ASP A C 1
ATOM 2485 O O . ASP A 1 328 ? 10.477 -3.195 14.242 1 94.81 328 ASP A O 1
ATOM 2489 N N . PHE A 1 329 ? 11.547 -4.891 13.312 1 97.44 329 PHE A N 1
ATOM 2490 C CA . PHE A 1 329 ? 10.523 -5.125 12.305 1 97.44 329 PHE A CA 1
ATOM 2491 C C . PHE A 1 329 ? 10.117 -6.594 12.289 1 97.44 329 PHE A C 1
ATOM 2493 O O . PHE A 1 329 ? 10.969 -7.484 12.32 1 97.44 329 PHE A O 1
ATOM 2500 N N . ASN A 1 330 ? 8.75 -6.84 12.234 1 98.38 330 ASN A N 1
ATOM 2501 C CA . ASN A 1 330 ? 8.258 -8.203 12.359 1 98.38 330 ASN A CA 1
ATOM 2502 C C . ASN A 1 330 ? 7.09 -8.461 11.406 1 98.38 330 ASN A C 1
ATOM 2504 O O . ASN A 1 330 ? 5.945 -8.125 11.711 1 98.38 330 ASN A O 1
ATOM 2508 N N . LEU A 1 331 ? 7.406 -9.211 10.328 1 98.38 331 LEU A N 1
ATOM 2509 C CA . LEU A 1 331 ? 6.391 -9.5 9.32 1 98.38 331 LEU A CA 1
ATOM 2510 C C . LEU A 1 331 ? 5.297 -10.391 9.898 1 98.38 331 LEU A C 1
ATOM 2512 O O . LEU A 1 331 ? 4.117 -10.227 9.57 1 98.38 331 LEU A O 1
ATOM 2516 N N . SER A 1 332 ? 5.695 -11.336 10.75 1 97.81 332 SER A N 1
ATOM 2517 C CA . SER A 1 332 ? 4.73 -12.25 11.352 1 97.81 332 SER A CA 1
ATOM 2518 C C . SER A 1 332 ? 3.703 -11.492 12.188 1 97.81 332 SER A C 1
ATOM 2520 O O . SER A 1 332 ? 2.506 -11.773 12.109 1 97.81 332 SER A O 1
ATOM 2522 N N . GLN A 1 333 ? 4.18 -10.578 12.953 1 98.06 333 GLN A N 1
ATOM 2523 C CA . GLN A 1 333 ? 3.295 -9.773 13.789 1 98.06 333 GLN A CA 1
ATOM 2524 C C . GLN A 1 333 ? 2.334 -8.945 12.938 1 98.06 333 GLN A C 1
ATOM 2526 O O . GLN A 1 333 ? 1.155 -8.82 13.273 1 98.06 333 GLN A O 1
ATOM 2531 N N . ILE A 1 334 ? 2.84 -8.406 11.906 1 98.81 334 ILE A N 1
ATOM 2532 C CA . ILE A 1 334 ? 2.021 -7.613 11 1 98.81 334 ILE A CA 1
ATOM 2533 C C . ILE A 1 334 ? 0.93 -8.484 10.391 1 98.81 334 ILE A C 1
ATOM 2535 O O . ILE A 1 334 ? -0.247 -8.117 10.398 1 98.81 334 ILE A O 1
ATOM 2539 N N . ALA A 1 335 ? 1.324 -9.672 9.867 1 98.81 335 ALA A N 1
ATOM 2540 C CA . ALA A 1 335 ? 0.366 -10.586 9.258 1 98.81 335 ALA A CA 1
ATOM 2541 C C . ALA A 1 335 ? -0.693 -11.031 10.266 1 98.81 335 ALA A C 1
ATOM 2543 O O . ALA A 1 335 ? -1.878 -11.109 9.938 1 98.81 335 ALA A O 1
ATOM 2544 N N . GLN A 1 336 ? -0.262 -11.281 11.469 1 98.31 336 GLN A N 1
ATOM 2545 C CA . GLN A 1 336 ? -1.2 -11.656 12.523 1 98.31 336 GLN A CA 1
ATOM 2546 C C . GLN A 1 336 ? -2.207 -10.539 12.781 1 98.31 336 GLN A C 1
ATOM 2548 O O . GLN A 1 336 ? -3.402 -10.797 12.938 1 98.31 336 GLN A O 1
ATOM 2553 N N . GLY A 1 337 ? -1.712 -9.336 12.875 1 98.69 337 GLY A N 1
ATOM 2554 C CA . GLY A 1 337 ? -2.596 -8.195 13.07 1 98.69 337 GLY A CA 1
ATOM 2555 C C . GLY A 1 337 ? -3.611 -8.031 11.953 1 98.69 337 GLY A C 1
ATOM 2556 O O . GLY A 1 337 ? -4.695 -7.492 12.172 1 98.69 337 GLY A O 1
ATOM 2557 N N . CYS A 1 338 ? -3.252 -8.531 10.797 1 98.75 338 CYS A N 1
ATOM 2558 C CA . CYS A 1 338 ? -4.105 -8.406 9.617 1 98.75 338 CYS A CA 1
ATOM 2559 C C . CYS A 1 338 ? -5.156 -9.516 9.586 1 98.75 338 CYS A C 1
ATOM 2561 O O . CYS A 1 338 ? -6.086 -9.469 8.781 1 98.75 338 CYS A O 1
ATOM 2563 N N . GLY A 1 339 ? -4.988 -10.578 10.43 1 98.5 339 GLY A N 1
ATOM 2564 C CA . GLY A 1 339 ? -6.023 -11.594 10.539 1 98.5 339 GLY A CA 1
ATOM 2565 C C . GLY A 1 339 ? -5.609 -12.938 9.961 1 98.5 339 GLY A C 1
ATOM 2566 O O . GLY A 1 339 ? -6.43 -13.844 9.844 1 98.5 339 GLY A O 1
ATOM 2567 N N . TYR A 1 340 ? -4.297 -13.102 9.562 1 98.75 340 TYR A N 1
ATOM 2568 C CA . TYR A 1 340 ? -3.848 -14.43 9.164 1 98.75 340 TYR A CA 1
ATOM 2569 C C . TYR A 1 340 ? -4.039 -15.438 10.297 1 98.75 340 TYR A C 1
ATOM 2571 O O . TYR A 1 340 ? -3.799 -15.117 11.461 1 98.75 340 TYR A O 1
ATOM 2579 N N . ARG A 1 341 ? -4.445 -16.594 9.945 1 98.12 341 ARG A N 1
ATOM 2580 C CA . ARG A 1 341 ? -4.777 -17.609 10.938 1 98.12 341 ARG A CA 1
ATOM 2581 C C . ARG A 1 341 ? -3.539 -18.047 11.719 1 98.12 341 ARG A C 1
ATOM 2583 O O . ARG A 1 341 ? -3.611 -18.266 12.93 1 98.12 341 ARG A O 1
ATOM 2590 N N . GLU A 1 342 ? -2.469 -18.156 11.047 1 98.38 342 GLU A N 1
ATOM 2591 C CA . GLU A 1 342 ? -1.21 -18.578 11.648 1 98.38 342 GLU A CA 1
ATOM 2592 C C . GLU A 1 342 ? -0.015 -17.969 10.922 1 98.38 342 GLU A C 1
ATOM 2594 O O . GLU A 1 342 ? -0.1 -17.656 9.734 1 98.38 342 GLU A O 1
ATOM 2599 N N . THR A 1 343 ? 1.016 -17.75 11.711 1 98.56 343 THR A N 1
ATOM 2600 C CA . THR A 1 343 ? 2.271 -17.266 11.148 1 98.56 343 THR A CA 1
ATOM 2601 C C . THR A 1 343 ? 3.436 -18.156 11.578 1 98.56 343 THR A C 1
ATOM 2603 O O . THR A 1 343 ? 3.471 -18.625 12.719 1 98.56 343 THR A O 1
ATOM 2606 N N . LEU A 1 344 ? 4.324 -18.469 10.641 1 98.69 344 LEU A N 1
ATOM 2607 C CA . LEU A 1 344 ? 5.52 -19.266 10.867 1 98.69 344 LEU A CA 1
ATOM 2608 C C . LEU A 1 344 ? 6.762 -18.562 10.352 1 98.69 344 LEU A C 1
ATOM 2610 O O . LEU A 1 344 ? 6.672 -17.703 9.469 1 98.69 344 LEU A O 1
ATOM 2614 N N . VAL A 1 345 ? 7.879 -18.906 10.961 1 98.56 345 VAL A N 1
ATOM 2615 C CA . VAL A 1 345 ? 9.172 -18.422 10.5 1 98.56 345 VAL A CA 1
ATOM 2616 C C . VAL A 1 345 ? 10.141 -19.594 10.336 1 98.56 345 VAL A C 1
ATOM 2618 O O . VAL A 1 345 ? 10.172 -20.5 11.164 1 98.56 345 VAL A O 1
ATOM 2621 N N . ALA A 1 346 ? 10.844 -19.656 9.242 1 98.62 346 ALA A N 1
ATOM 2622 C CA . ALA A 1 346 ? 11.875 -20.656 8.977 1 98.62 346 ALA A CA 1
ATOM 2623 C C . ALA A 1 346 ? 13.109 -20.016 8.344 1 98.62 346 ALA A C 1
ATOM 2625 O O . ALA A 1 346 ? 13 -19.016 7.637 1 98.62 346 ALA A O 1
ATOM 2626 N N . SER A 1 347 ? 14.312 -20.594 8.641 1 97.5 347 SER A N 1
ATOM 2627 C CA . SER A 1 347 ? 15.547 -20.047 8.07 1 97.5 347 SER A CA 1
ATOM 2628 C C . SER A 1 347 ? 16.484 -21.156 7.613 1 97.5 347 SER A C 1
ATOM 2630 O O . SER A 1 347 ? 17.484 -20.891 6.949 1 97.5 347 SER A O 1
ATOM 2632 N N . THR A 1 348 ? 16.172 -22.438 7.977 1 97.81 348 THR A N 1
ATOM 2633 C CA . THR A 1 348 ? 17 -23.562 7.578 1 97.81 348 THR A CA 1
ATOM 2634 C C . THR A 1 348 ? 16.219 -24.516 6.676 1 97.81 348 THR A C 1
ATOM 2636 O O . THR A 1 348 ? 14.992 -24.438 6.594 1 97.81 348 THR A O 1
ATOM 2639 N N . GLU A 1 349 ? 16.969 -25.391 6.027 1 97.44 349 GLU A N 1
ATOM 2640 C CA . GLU A 1 349 ? 16.344 -26.359 5.141 1 97.44 349 GLU A CA 1
ATOM 2641 C C . GLU A 1 349 ? 15.344 -27.234 5.898 1 97.44 349 GLU A C 1
ATOM 2643 O O . GLU A 1 349 ? 14.242 -27.5 5.406 1 97.44 349 GLU A O 1
ATOM 2648 N N . GLU A 1 350 ? 15.727 -27.672 7.035 1 98.12 350 GLU A N 1
ATOM 2649 C CA . GLU A 1 350 ? 14.891 -28.547 7.852 1 98.12 350 GLU A CA 1
ATOM 2650 C C . GLU A 1 350 ? 13.609 -27.828 8.281 1 98.12 350 GLU A C 1
ATOM 2652 O O . GLU A 1 350 ? 12.523 -28.406 8.234 1 98.12 350 GLU A O 1
ATOM 2657 N N . GLN A 1 351 ? 13.766 -26.609 8.688 1 98.5 351 GLN A N 1
ATOM 2658 C CA . GLN A 1 351 ? 12.617 -25.828 9.109 1 98.5 351 GLN A CA 1
ATOM 2659 C C . GLN A 1 351 ? 11.656 -25.594 7.949 1 98.5 351 GLN A C 1
ATOM 2661 O O . GLN A 1 351 ? 10.438 -25.594 8.133 1 98.5 351 GLN A O 1
ATOM 2666 N N . ILE A 1 352 ? 12.195 -25.359 6.77 1 98.62 352 ILE A N 1
ATOM 2667 C CA . ILE A 1 352 ? 11.383 -25.125 5.582 1 98.62 352 ILE A CA 1
ATOM 2668 C C . ILE A 1 352 ? 10.594 -26.375 5.234 1 98.62 352 ILE A C 1
ATOM 2670 O O . ILE A 1 352 ? 9.391 -26.312 4.977 1 98.62 352 ILE A O 1
ATOM 2674 N N . GLU A 1 353 ? 11.266 -27.516 5.227 1 98.06 353 GLU A N 1
ATOM 2675 C CA . GLU A 1 353 ? 10.602 -28.781 4.934 1 98.06 353 GLU A CA 1
ATOM 2676 C C . GLU A 1 353 ? 9.453 -29.047 5.906 1 98.06 353 GLU A C 1
ATOM 2678 O O . GLU A 1 353 ? 8.352 -29.406 5.488 1 98.06 353 GLU A O 1
ATOM 2683 N N . GLU A 1 354 ? 9.719 -28.844 7.133 1 98.38 354 GLU A N 1
ATOM 2684 C CA . GLU A 1 354 ? 8.703 -29.062 8.156 1 98.38 354 GLU A CA 1
ATOM 2685 C C . GLU A 1 354 ? 7.535 -28.094 7.98 1 98.38 354 GLU A C 1
ATOM 2687 O O . GLU A 1 354 ? 6.371 -28.484 8.094 1 98.38 354 GLU A O 1
ATOM 2692 N N . ALA A 1 355 ? 7.84 -26.844 7.688 1 98.5 355 ALA A N 1
ATOM 2693 C CA . ALA A 1 355 ? 6.812 -25.828 7.539 1 98.5 355 ALA A CA 1
ATOM 2694 C C . ALA A 1 355 ? 5.922 -26.109 6.332 1 98.5 355 ALA A C 1
ATOM 2696 O O . ALA A 1 355 ? 4.695 -26.031 6.43 1 98.5 355 ALA A O 1
ATOM 2697 N N . VAL A 1 356 ? 6.508 -26.453 5.246 1 98.06 356 VAL A N 1
ATOM 2698 C CA . VAL A 1 356 ? 5.73 -26.672 4.027 1 98.06 356 VAL A CA 1
ATOM 2699 C C . VAL A 1 356 ? 4.859 -27.922 4.191 1 98.06 356 VAL A C 1
ATOM 2701 O O . VAL A 1 356 ? 3.711 -27.953 3.742 1 98.06 356 VAL A O 1
ATOM 2704 N N . ARG A 1 357 ? 5.371 -28.953 4.816 1 97.06 357 ARG A N 1
ATOM 2705 C CA . ARG A 1 357 ? 4.562 -30.125 5.113 1 97.06 357 ARG A CA 1
ATOM 2706 C C . ARG A 1 357 ? 3.363 -29.766 5.98 1 97.06 357 ARG A C 1
ATOM 2708 O O . ARG A 1 357 ? 2.252 -30.25 5.75 1 97.06 357 ARG A O 1
ATOM 2715 N N . TYR A 1 358 ? 3.594 -28.969 6.902 1 98.19 358 TYR A N 1
ATOM 2716 C CA . TYR A 1 358 ? 2.525 -28.484 7.777 1 98.19 358 TYR A CA 1
ATOM 2717 C C . TYR A 1 358 ? 1.498 -27.688 6.996 1 98.19 358 TYR A C 1
ATOM 2719 O O . TYR A 1 358 ? 0.293 -27.797 7.23 1 98.19 358 TYR A O 1
ATOM 2727 N N . LEU A 1 359 ? 1.938 -26.844 6.078 1 98 359 LEU A N 1
ATOM 2728 C CA . LEU A 1 359 ? 1.062 -25.984 5.285 1 98 359 LEU A CA 1
ATOM 2729 C C . LEU A 1 359 ? 0.051 -26.812 4.504 1 98 359 LEU A C 1
ATOM 2731 O O . LEU A 1 359 ? -1.089 -26.391 4.305 1 98 359 LEU A O 1
ATOM 2735 N N . HIS A 1 360 ? 0.408 -28 4.082 1 96.44 360 HIS A N 1
ATOM 2736 C CA . HIS A 1 360 ? -0.483 -28.844 3.305 1 96.44 360 HIS A CA 1
ATOM 2737 C C . HIS A 1 360 ? -1.651 -29.344 4.152 1 96.44 360 HIS A C 1
ATOM 2739 O O . HIS A 1 360 ? -2.744 -29.578 3.633 1 96.44 360 HIS A O 1
ATOM 2745 N N . LYS A 1 361 ? -1.47 -29.375 5.414 1 95.69 361 LYS A N 1
ATOM 2746 C CA . LYS A 1 361 ? -2.469 -29.984 6.289 1 95.69 361 LYS A CA 1
ATOM 2747 C C . LYS A 1 361 ? -3.275 -28.922 7.023 1 95.69 361 LYS A C 1
ATOM 2749 O O . LYS A 1 361 ? -4.438 -29.141 7.371 1 95.69 361 LYS A O 1
ATOM 2754 N N . ALA A 1 362 ? -2.705 -27.844 7.227 1 97.38 362 ALA A N 1
ATOM 2755 C CA . ALA A 1 362 ? -3.311 -26.812 8.055 1 97.38 362 ALA A CA 1
ATOM 2756 C C . ALA A 1 362 ? -4.262 -25.938 7.242 1 97.38 362 ALA A C 1
ATOM 2758 O O . ALA A 1 362 ? -4.051 -25.734 6.047 1 97.38 362 ALA A O 1
ATOM 2759 N N . LYS A 1 363 ? -5.266 -25.406 7.941 1 97.69 363 LYS A N 1
ATOM 2760 C CA . LYS A 1 363 ? -6.168 -24.438 7.312 1 97.69 363 LYS A CA 1
ATOM 2761 C C . LYS A 1 363 ? -5.562 -23.047 7.305 1 97.69 363 LYS A C 1
ATOM 2763 O O . LYS A 1 363 ? -4.98 -22.609 8.297 1 97.69 363 LYS A O 1
ATOM 2768 N N . GLY A 1 364 ? -5.715 -22.422 6.219 1 97.12 364 GLY A N 1
ATOM 2769 C CA . GLY A 1 364 ? -5.184 -21.078 6.074 1 97.12 364 GLY A CA 1
ATOM 2770 C C . GLY A 1 364 ? -6.203 -20 6.367 1 97.12 364 GLY A C 1
ATOM 2771 O O . GLY A 1 364 ? -7.289 -20.281 6.871 1 97.12 364 GLY A O 1
ATOM 2772 N N . PRO A 1 365 ? -5.785 -18.734 5.945 1 98.5 365 PRO A N 1
ATOM 2773 C CA . PRO A 1 365 ? -4.496 -18.391 5.344 1 98.5 365 PRO A CA 1
ATOM 2774 C C . PRO A 1 365 ? -3.342 -18.453 6.344 1 98.5 365 PRO A C 1
ATOM 2776 O O . PRO A 1 365 ? -3.502 -18.078 7.508 1 98.5 365 PRO A O 1
ATOM 2779 N N . ILE A 1 366 ? -2.24 -19 5.969 1 98.88 366 ILE A N 1
ATOM 2780 C CA . ILE A 1 366 ? -1.039 -19.078 6.793 1 98.88 366 ILE A CA 1
ATOM 2781 C C . ILE A 1 366 ? 0.079 -18.266 6.156 1 98.88 366 ILE A C 1
ATOM 2783 O O . ILE A 1 366 ? 0.273 -18.297 4.938 1 98.88 366 ILE A O 1
ATOM 2787 N N . PHE A 1 367 ? 0.729 -17.5 7.012 1 98.88 367 PHE A N 1
ATOM 2788 C CA . PHE A 1 367 ? 1.875 -16.688 6.613 1 98.88 367 PHE A CA 1
ATOM 2789 C C . PHE A 1 367 ? 3.18 -17.359 7.023 1 98.88 367 PHE A C 1
ATOM 2791 O O . PHE A 1 367 ? 3.416 -17.594 8.211 1 98.88 367 PHE A O 1
ATOM 2798 N N . LEU A 1 368 ? 3.998 -17.688 6.066 1 98.88 368 LEU A N 1
ATOM 2799 C CA . LEU A 1 368 ? 5.312 -18.266 6.34 1 98.88 368 LEU A CA 1
ATOM 2800 C C . LEU A 1 368 ? 6.422 -17.328 5.871 1 98.88 368 LEU A C 1
ATOM 2802 O O . LEU A 1 368 ? 6.547 -17.047 4.676 1 98.88 368 LEU A O 1
ATOM 2806 N N . GLU A 1 369 ? 7.168 -16.844 6.781 1 98.81 369 GLU A N 1
ATOM 2807 C CA . GLU A 1 369 ? 8.336 -16.031 6.461 1 98.81 369 GLU A CA 1
ATOM 2808 C C . GLU A 1 369 ? 9.602 -16.875 6.406 1 98.81 369 GLU A C 1
ATOM 2810 O O . GLU A 1 369 ? 9.93 -17.578 7.367 1 98.81 369 GLU A O 1
ATOM 2815 N N . LEU A 1 370 ? 10.273 -16.844 5.312 1 98.56 370 LEU A N 1
ATOM 2816 C CA . LEU A 1 370 ? 11.594 -17.453 5.168 1 98.56 370 LEU A CA 1
ATOM 2817 C C . LEU A 1 370 ? 12.688 -16.375 5.227 1 98.56 370 LEU A C 1
ATOM 2819 O O . LEU A 1 370 ? 12.773 -15.523 4.348 1 98.56 370 LEU A O 1
ATOM 2823 N N . LYS A 1 371 ? 13.453 -16.422 6.262 1 97.75 371 LYS A N 1
ATOM 2824 C CA . LYS A 1 371 ? 14.586 -15.5 6.359 1 97.75 371 LYS A CA 1
ATOM 2825 C C . LYS A 1 371 ? 15.797 -16.047 5.605 1 97.75 371 LYS A C 1
ATOM 2827 O O . LYS A 1 371 ? 16.297 -17.125 5.922 1 97.75 371 LYS A O 1
ATOM 2832 N N . VAL A 1 372 ? 16.234 -15.305 4.609 1 96.06 372 VAL A N 1
ATOM 2833 C CA . VAL A 1 372 ? 17.266 -15.797 3.697 1 96.06 372 VAL A CA 1
ATOM 2834 C C . VAL A 1 372 ? 18.312 -14.719 3.482 1 96.06 372 VAL A C 1
ATOM 2836 O O . VAL A 1 372 ? 18.125 -13.57 3.873 1 96.06 372 VAL A O 1
ATOM 2839 N N . LYS A 1 373 ? 19.406 -15.125 2.873 1 92.06 373 LYS A N 1
ATOM 2840 C CA . LYS A 1 373 ? 20.5 -14.203 2.564 1 92.06 373 LYS A CA 1
ATOM 2841 C C . LYS A 1 373 ? 20.156 -13.344 1.346 1 92.06 373 LYS A C 1
ATOM 2843 O O . LYS A 1 373 ? 19.438 -13.781 0.455 1 92.06 373 LYS A O 1
ATOM 2848 N N . ARG A 1 374 ? 20.781 -12.234 1.407 1 88.06 374 ARG A N 1
ATOM 2849 C CA . ARG A 1 374 ? 20.719 -11.406 0.212 1 88.06 374 ARG A CA 1
ATOM 2850 C C . ARG A 1 374 ? 21.641 -11.93 -0.878 1 88.06 374 ARG A C 1
ATOM 2852 O O . ARG A 1 374 ? 22.656 -12.555 -0.584 1 88.06 374 ARG A O 1
ATOM 2859 N N . GLY A 1 375 ? 21.25 -11.609 -2.154 1 81.25 375 GLY A N 1
ATOM 2860 C CA . GLY A 1 375 ? 22.109 -11.969 -3.266 1 81.25 375 GLY A CA 1
ATOM 2861 C C . GLY A 1 375 ? 21.469 -12.93 -4.242 1 81.25 375 GLY A C 1
ATOM 2862 O O . GLY A 1 375 ? 20.531 -13.648 -3.885 1 81.25 375 GLY A O 1
ATOM 2863 N N . SER A 1 376 ? 21.844 -12.836 -5.488 1 73.5 376 SER A N 1
ATOM 2864 C CA . SER A 1 376 ? 21.375 -13.719 -6.559 1 73.5 376 SER A CA 1
ATOM 2865 C C . SER A 1 376 ? 22.516 -14.039 -7.531 1 73.5 376 SER A C 1
ATOM 2867 O O . SER A 1 376 ? 23.484 -13.281 -7.633 1 73.5 376 SER A O 1
ATOM 2869 N N . ARG A 1 377 ? 22.359 -15.172 -8.094 1 73.69 377 ARG A N 1
ATOM 2870 C CA . ARG A 1 377 ? 23.328 -15.5 -9.125 1 73.69 377 ARG A CA 1
ATOM 2871 C C . ARG A 1 377 ? 23.141 -14.641 -10.367 1 73.69 377 ARG A C 1
ATOM 2873 O O . ARG A 1 377 ? 22.016 -14.242 -10.672 1 73.69 377 ARG A O 1
ATOM 2880 N N . SER A 1 378 ? 24.203 -14.258 -10.984 1 66.94 378 SER A N 1
ATOM 2881 C CA . SER A 1 378 ? 24.188 -13.359 -12.133 1 66.94 378 SER A CA 1
ATOM 2882 C C . SER A 1 378 ? 23.656 -14.062 -13.383 1 66.94 378 SER A C 1
ATOM 2884 O O . SER A 1 378 ? 23.156 -13.414 -14.297 1 66.94 378 SER A O 1
ATOM 2886 N N . ASN A 1 379 ? 23.609 -15.297 -13.469 1 70 379 ASN A N 1
ATOM 2887 C CA . ASN A 1 379 ? 23.312 -15.984 -14.727 1 70 379 ASN A CA 1
ATOM 2888 C C . ASN A 1 379 ? 21.906 -16.562 -14.727 1 70 379 ASN A C 1
ATOM 2890 O O . ASN A 1 379 ? 21.688 -17.688 -15.195 1 70 379 ASN A O 1
ATOM 2894 N N . LEU A 1 380 ? 21.031 -15.797 -14.305 1 70.62 380 LEU A N 1
ATOM 2895 C CA . LEU A 1 380 ? 19.672 -16.328 -14.312 1 70.62 380 LEU A CA 1
ATOM 2896 C C . LEU A 1 380 ? 19.016 -16.125 -15.68 1 70.62 380 LEU A C 1
ATOM 2898 O O . LEU A 1 380 ? 19.156 -15.055 -16.281 1 70.62 380 LEU A O 1
ATOM 2902 N N . GLY A 1 381 ? 18.484 -17.25 -16.25 1 63.53 381 GLY A N 1
ATOM 2903 C CA . GLY A 1 381 ? 17.781 -17.172 -17.516 1 63.53 381 GLY A CA 1
ATOM 2904 C C . GLY A 1 381 ? 16.438 -16.469 -17.422 1 63.53 381 GLY A C 1
ATOM 2905 O O . GLY A 1 381 ? 15.953 -16.203 -16.328 1 63.53 381 GLY A O 1
ATOM 2906 N N . ARG A 1 382 ? 15.875 -16.047 -18.609 1 66.06 382 ARG A N 1
ATOM 2907 C CA . ARG A 1 382 ? 14.531 -15.461 -18.703 1 66.06 382 ARG A CA 1
ATOM 2908 C C . ARG A 1 382 ? 13.523 -16.516 -19.156 1 66.06 382 ARG A C 1
ATOM 2910 O O . ARG A 1 382 ? 13.852 -17.422 -19.922 1 66.06 382 ARG A O 1
ATOM 2917 N N . PRO A 1 383 ? 12.359 -16.391 -18.578 1 63.75 383 PRO A N 1
ATOM 2918 C CA . PRO A 1 383 ? 11.32 -17.328 -19.031 1 63.75 383 PRO A CA 1
ATOM 2919 C C . PRO A 1 383 ? 11.141 -17.312 -20.547 1 63.75 383 PRO A C 1
ATOM 2921 O O . PRO A 1 383 ? 11.234 -16.25 -21.172 1 63.75 383 PRO A O 1
ATOM 2924 N N . THR A 1 384 ? 11.078 -18.5 -21.094 1 65.56 384 THR A N 1
ATOM 2925 C CA . THR A 1 384 ? 10.977 -18.641 -22.547 1 65.56 384 THR A CA 1
ATOM 2926 C C . THR A 1 384 ? 9.508 -18.688 -22.969 1 65.56 384 THR A C 1
ATOM 2928 O O . THR A 1 384 ? 9.203 -18.531 -24.156 1 65.56 384 THR A O 1
ATOM 2931 N N . ARG A 1 385 ? 8.609 -18.766 -22.062 1 67.56 385 ARG A N 1
ATOM 2932 C CA . ARG A 1 385 ? 7.191 -18.766 -22.391 1 67.56 385 ARG A CA 1
ATOM 2933 C C . ARG A 1 385 ? 6.605 -17.359 -22.328 1 67.56 385 ARG A C 1
ATOM 2935 O O . ARG A 1 385 ? 6.992 -16.562 -21.484 1 67.56 385 ARG A O 1
ATOM 2942 N N . THR A 1 386 ? 5.711 -17.219 -23.25 1 69.38 386 THR A N 1
ATOM 2943 C CA . THR A 1 386 ? 5.062 -15.906 -23.266 1 69.38 386 THR A CA 1
ATOM 2944 C C . THR A 1 386 ? 4.062 -15.789 -22.125 1 69.38 386 THR A C 1
ATOM 2946 O O . THR A 1 386 ? 3.637 -16.797 -21.547 1 69.38 386 THR A O 1
ATOM 2949 N N . THR A 1 387 ? 3.736 -14.625 -21.812 1 70 387 THR A N 1
ATOM 2950 C CA . THR A 1 387 ? 2.777 -14.359 -20.75 1 70 387 THR A CA 1
ATOM 2951 C C . THR A 1 387 ? 1.406 -14.93 -21.094 1 70 387 THR A C 1
ATOM 2953 O O . THR A 1 387 ? 0.68 -15.398 -20.219 1 70 387 THR A O 1
ATOM 2956 N N . HIS A 1 388 ? 1.121 -15.016 -22.375 1 70 388 HIS A N 1
ATOM 2957 C CA . HIS A 1 388 ? -0.157 -15.562 -22.812 1 70 388 HIS A CA 1
ATOM 2958 C C . HIS A 1 388 ? -0.208 -17.078 -22.609 1 70 388 HIS A C 1
ATOM 2960 O O . HIS A 1 388 ? -1.218 -17.609 -22.141 1 70 388 HIS A O 1
ATOM 2966 N N . GLU A 1 389 ? 0.846 -17.641 -22.969 1 74.69 389 GLU A N 1
ATOM 2967 C CA . GLU A 1 389 ? 0.917 -19.094 -22.797 1 74.69 389 GLU A CA 1
ATOM 2968 C C . GLU A 1 389 ? 0.863 -19.484 -21.328 1 74.69 389 GLU A C 1
ATOM 2970 O O . GLU A 1 389 ? 0.191 -20.438 -20.953 1 74.69 389 GLU A O 1
ATOM 2975 N N . ASN A 1 390 ? 1.529 -18.703 -20.578 1 80.25 390 ASN A N 1
ATOM 2976 C CA . ASN A 1 390 ? 1.524 -18.969 -19.141 1 80.25 390 ASN A CA 1
ATOM 2977 C C . ASN A 1 390 ? 0.121 -18.844 -18.562 1 80.25 390 ASN A C 1
ATOM 2979 O O . ASN A 1 390 ? -0.295 -19.672 -17.75 1 80.25 390 ASN A O 1
ATOM 2983 N N . LYS A 1 391 ? -0.57 -17.812 -18.984 1 81.19 391 LYS A N 1
ATOM 2984 C CA . LYS A 1 391 ? -1.937 -17.594 -18.516 1 81.19 391 LYS A CA 1
ATOM 2985 C C . LYS A 1 391 ? -2.834 -18.766 -18.906 1 81.19 391 LYS A C 1
ATOM 2987 O O . LYS A 1 391 ? -3.531 -19.328 -18.047 1 81.19 391 LYS A O 1
ATOM 2992 N N . ASP A 1 392 ? -2.781 -19.188 -20.125 1 82.19 392 ASP A N 1
ATOM 2993 C CA . ASP A 1 392 ? -3.633 -20.266 -20.609 1 82.19 392 ASP A CA 1
ATOM 2994 C C . ASP A 1 392 ? -3.307 -21.578 -19.891 1 82.19 392 ASP A C 1
ATOM 2996 O O . ASP A 1 392 ? -4.207 -22.328 -19.516 1 82.19 392 ASP A O 1
ATOM 3000 N N . ASP A 1 393 ? -2.068 -21.781 -19.797 1 85.94 393 ASP A N 1
ATOM 3001 C CA . ASP A 1 393 ? -1.636 -23 -19.125 1 85.94 393 ASP A CA 1
ATOM 3002 C C . ASP A 1 393 ? -2.105 -23.031 -17.672 1 85.94 393 ASP A C 1
ATOM 3004 O O . ASP A 1 393 ? -2.588 -24.047 -17.188 1 85.94 393 ASP A O 1
ATOM 3008 N N . PHE A 1 394 ? -2.027 -21.969 -17.031 1 90 394 PHE A N 1
ATOM 3009 C CA . PHE A 1 394 ? -2.414 -21.891 -15.633 1 90 394 PHE A CA 1
ATOM 3010 C C . PHE A 1 394 ? -3.922 -22.031 -15.477 1 90 394 PHE A C 1
ATOM 3012 O O . PHE A 1 394 ? -4.395 -22.734 -14.578 1 90 394 PHE A O 1
ATOM 3019 N N . MET A 1 395 ? -4.648 -21.422 -16.344 1 89.75 395 MET A N 1
ATOM 3020 C CA . MET A 1 395 ? -6.102 -21.531 -16.297 1 89.75 395 MET A CA 1
ATOM 3021 C C . MET A 1 395 ? -6.547 -22.984 -16.531 1 89.75 395 MET A C 1
ATOM 3023 O O . MET A 1 395 ? -7.449 -23.469 -15.844 1 89.75 395 MET A O 1
ATOM 3027 N N . ASN A 1 396 ? -5.914 -23.625 -17.422 1 90.75 396 ASN A N 1
ATOM 3028 C CA . ASN A 1 396 ? -6.219 -25.031 -17.688 1 90.75 396 ASN A CA 1
ATOM 3029 C C . ASN A 1 396 ? -5.855 -25.906 -16.484 1 90.75 396 ASN A C 1
ATOM 3031 O O . ASN A 1 396 ? -6.586 -26.828 -16.156 1 90.75 396 ASN A O 1
ATOM 3035 N N . PHE A 1 397 ? -4.789 -25.578 -15.922 1 92.19 397 PHE A N 1
ATOM 3036 C CA . PHE A 1 397 ? -4.34 -26.312 -14.742 1 92.19 397 PHE A CA 1
ATOM 3037 C C . PHE A 1 397 ? -5.348 -26.188 -13.609 1 92.19 397 PHE A C 1
ATOM 3039 O O . PHE A 1 397 ? -5.633 -27.156 -12.914 1 92.19 397 PHE A O 1
ATOM 3046 N N . LEU A 1 398 ? -5.867 -24.953 -13.422 1 92.88 398 LEU A N 1
ATOM 3047 C CA . LEU A 1 398 ? -6.797 -24.688 -12.32 1 92.88 398 LEU A CA 1
ATOM 3048 C C . LEU A 1 398 ? -8.133 -25.391 -12.57 1 92.88 398 LEU A C 1
ATOM 3050 O O . LEU A 1 398 ? -8.875 -25.672 -11.625 1 92.88 398 LEU A O 1
ATOM 3054 N N . ARG A 1 399 ? -8.453 -25.672 -13.766 1 87.81 399 ARG A N 1
ATOM 3055 C CA . ARG A 1 399 ? -9.727 -26.312 -14.125 1 87.81 399 ARG A CA 1
ATOM 3056 C C . ARG A 1 399 ? -9.656 -27.812 -13.93 1 87.81 399 ARG A C 1
ATOM 3058 O O . ARG A 1 399 ? -10.688 -28.469 -13.758 1 87.81 399 ARG A O 1
ATOM 3065 N N . ASP A 1 400 ? -8.547 -28.297 -14.047 1 79.38 400 ASP A N 1
ATOM 3066 C CA . ASP A 1 400 ? -8.383 -29.734 -13.906 1 79.38 400 ASP A CA 1
ATOM 3067 C C . ASP A 1 400 ? -8.531 -30.172 -12.453 1 79.38 400 ASP A C 1
ATOM 3069 O O . ASP A 1 400 ? -9.062 -31.25 -12.172 1 79.38 400 ASP A O 1
ATOM 3073 N N . MET B 1 1 ? -5.629 7.988 -7.734 1 22.11 1 MET B N 1
ATOM 3074 C CA . MET B 1 1 ? -4.477 7.113 -7.938 1 22.11 1 MET B CA 1
ATOM 3075 C C . MET B 1 1 ? -4.508 6.488 -9.328 1 22.11 1 MET B C 1
ATOM 3077 O O . MET B 1 1 ? -5.5 5.859 -9.711 1 22.11 1 MET B O 1
ATOM 3081 N N . PRO B 1 2 ? -3.861 7.078 -10.086 1 25.8 2 PRO B N 1
ATOM 3082 C CA . PRO B 1 2 ? -4.176 6.668 -11.453 1 25.8 2 PRO B CA 1
ATOM 3083 C C . PRO B 1 2 ? -3.877 5.191 -11.711 1 25.8 2 PRO B C 1
ATOM 3085 O O . PRO B 1 2 ? -2.865 4.672 -11.234 1 25.8 2 PRO B O 1
ATOM 3088 N N . ILE B 1 3 ? -4.883 4.543 -11.961 1 29.09 3 ILE B N 1
ATOM 3089 C CA . ILE B 1 3 ? -5.246 3.148 -12.18 1 29.09 3 ILE B CA 1
ATOM 3090 C C . ILE B 1 3 ? -4.52 2.621 -13.422 1 29.09 3 ILE B C 1
ATOM 3092 O O . ILE B 1 3 ? -4.504 1.413 -13.672 1 29.09 3 ILE B O 1
ATOM 3096 N N . LEU B 1 4 ? -3.852 3.529 -14.031 1 29.95 4 LEU B N 1
ATOM 3097 C CA . LEU B 1 4 ? -3.555 3.088 -15.391 1 29.95 4 LEU B CA 1
ATOM 3098 C C . LEU B 1 4 ? -2.406 2.086 -15.398 1 29.95 4 LEU B C 1
ATOM 3100 O O . LEU B 1 4 ? -2.449 1.09 -16.125 1 29.95 4 LEU B O 1
ATOM 3104 N N . PRO B 1 5 ? -1.357 2.473 -14.57 1 32.25 5 PRO B N 1
ATOM 3105 C CA . PRO B 1 5 ? -0.292 1.493 -14.805 1 32.25 5 PRO B CA 1
ATOM 3106 C C . PRO B 1 5 ? -0.721 0.066 -14.469 1 32.25 5 PRO B C 1
ATOM 3108 O O . PRO B 1 5 ? -0.26 -0.885 -15.102 1 32.25 5 PRO B O 1
ATOM 3111 N N . ILE B 1 6 ? -1.481 0.053 -13.43 1 32.19 6 ILE B N 1
ATOM 3112 C CA . ILE B 1 6 ? -1.924 -1.301 -13.117 1 32.19 6 ILE B CA 1
ATOM 3113 C C . ILE B 1 6 ? -2.643 -1.905 -14.32 1 32.19 6 ILE B C 1
ATOM 3115 O O . ILE B 1 6 ? -2.488 -3.094 -14.609 1 32.19 6 ILE B O 1
ATOM 3119 N N . PHE B 1 7 ? -3.277 -0.872 -14.945 1 33.19 7 PHE B N 1
ATOM 3120 C CA . PHE B 1 7 ? -4.059 -1.408 -16.062 1 33.19 7 PHE B CA 1
ATOM 3121 C C . PHE B 1 7 ? -3.145 -1.873 -17.188 1 33.19 7 PHE B C 1
ATOM 3123 O O . PHE B 1 7 ? -3.418 -2.887 -17.828 1 33.19 7 PHE B O 1
ATOM 3130 N N . SER B 1 8 ? -2.045 -1.026 -17.266 1 31.94 8 SER B N 1
ATOM 3131 C CA . SER B 1 8 ? -1.177 -1.469 -18.359 1 31.94 8 SER B CA 1
ATOM 3132 C C . SER B 1 8 ? -0.496 -2.791 -18.016 1 31.94 8 SER B C 1
ATOM 3134 O O . SER B 1 8 ? -0.412 -3.686 -18.859 1 31.94 8 SER B O 1
ATOM 3136 N N . ALA B 1 9 ? 0.038 -2.779 -16.828 1 32.5 9 ALA B N 1
ATOM 3137 C CA . ALA B 1 9 ? 0.722 -4.012 -16.438 1 32.5 9 ALA B CA 1
ATOM 3138 C C . ALA B 1 9 ? -0.247 -5.191 -16.422 1 32.5 9 ALA B C 1
ATOM 3140 O O . ALA B 1 9 ? 0.091 -6.293 -16.859 1 32.5 9 ALA B O 1
ATOM 3141 N N . LEU B 1 10 ? -1.278 -4.832 -15.734 1 32.84 10 LEU B N 1
ATOM 3142 C CA . LEU B 1 10 ? -2.285 -5.887 -15.758 1 32.84 10 LEU B CA 1
ATOM 3143 C C . LEU B 1 10 ? -2.715 -6.199 -17.188 1 32.84 10 LEU B C 1
ATOM 3145 O O . LEU B 1 10 ? -3.031 -7.348 -17.516 1 32.84 10 LEU B O 1
ATOM 3149 N N . SER B 1 11 ? -2.641 -5.023 -18 1 31.2 11 SER B N 1
ATOM 3150 C CA . SER B 1 11 ? -2.934 -5.281 -19.406 1 31.2 11 SER B CA 1
ATOM 3151 C C . SER B 1 11 ? -1.957 -6.289 -20 1 31.2 11 SER B C 1
ATOM 3153 O O . SER B 1 11 ? -2.344 -7.133 -20.812 1 31.2 11 SER B O 1
ATOM 3155 N N . GLU B 1 12 ? -0.765 -6.012 -19.547 1 34.19 12 GLU B N 1
ATOM 3156 C CA . GLU B 1 12 ? 0.201 -6.977 -20.062 1 34.19 12 GLU B CA 1
ATOM 3157 C C . GLU B 1 12 ? -0.08 -8.375 -19.516 1 34.19 12 GLU B C 1
ATOM 3159 O O . GLU B 1 12 ? 0.13 -9.375 -20.219 1 34.19 12 GLU B O 1
ATOM 3164 N N . VAL B 1 13 ? -0.314 -8.344 -18.234 1 31.53 13 VAL B N 1
ATOM 3165 C CA . VAL B 1 13 ? -0.685 -9.648 -17.672 1 31.53 13 VAL B CA 1
ATOM 3166 C C . VAL B 1 13 ? -1.938 -10.164 -18.375 1 31.53 13 VAL B C 1
ATOM 3168 O O . VAL B 1 13 ? -2.016 -11.344 -18.719 1 31.53 13 VAL B O 1
ATOM 3171 N N . ILE B 1 14 ? -2.809 -9.094 -18.469 1 34.47 14 ILE B N 1
ATOM 3172 C CA . ILE B 1 14 ? -4.039 -9.5 -19.141 1 34.47 14 ILE B CA 1
ATOM 3173 C C . ILE B 1 14 ? -3.861 -9.391 -20.656 1 34.47 14 ILE B C 1
ATOM 3175 O O . ILE B 1 14 ? -4.656 -9.945 -21.422 1 34.47 14 ILE B O 1
ATOM 3179 N N . GLN B 1 15 ? -2.541 -9.008 -21.094 1 32.44 15 GLN B N 1
ATOM 3180 C CA . GLN B 1 15 ? -2.07 -8.969 -22.469 1 32.44 15 GLN B CA 1
ATOM 3181 C C . GLN B 1 15 ? -3.088 -8.289 -23.375 1 32.44 15 GLN B C 1
ATOM 3183 O O . GLN B 1 15 ? -3.307 -8.727 -24.516 1 32.44 15 GLN B O 1
ATOM 3188 N N . ARG B 1 16 ? -3.988 -7.523 -22.828 1 30.8 16 ARG B N 1
ATOM 3189 C CA . ARG B 1 16 ? -4.832 -6.809 -23.781 1 30.8 16 ARG B CA 1
ATOM 3190 C C . ARG B 1 16 ? -4.922 -5.328 -23.422 1 30.8 16 ARG B C 1
ATOM 3192 O O . ARG B 1 16 ? -4.875 -4.957 -22.25 1 30.8 16 ARG B O 1
ATOM 3199 N N . PRO B 1 17 ? -4.684 -4.555 -24.422 1 30.48 17 PRO B N 1
ATOM 3200 C CA . PRO B 1 17 ? -4.664 -3.102 -24.234 1 30.48 17 PRO B CA 1
ATOM 3201 C C . PRO B 1 17 ? -5.93 -2.582 -23.547 1 30.48 17 PRO B C 1
ATOM 3203 O O . PRO B 1 17 ? -7.023 -3.094 -23.797 1 30.48 17 PRO B O 1
ATOM 3206 N N . ILE B 1 18 ? -5.859 -2.006 -22.453 1 31.09 18 ILE B N 1
ATOM 3207 C CA . ILE B 1 18 ? -6.957 -1.321 -21.781 1 31.09 18 ILE B CA 1
ATOM 3208 C C . ILE B 1 18 ? -7.375 -0.092 -22.578 1 31.09 18 ILE B C 1
ATOM 3210 O O . ILE B 1 18 ? -6.535 0.745 -22.922 1 31.09 18 ILE B O 1
ATOM 3214 N N . THR B 1 19 ? -8.531 -0.225 -23.266 1 28.67 19 THR B N 1
ATOM 3215 C CA . THR B 1 19 ? -9.039 0.909 -24.031 1 28.67 19 THR B CA 1
ATOM 3216 C C . THR B 1 19 ? -9.734 1.911 -23.125 1 28.67 19 THR B C 1
ATOM 3218 O O . THR B 1 19 ? -10.609 1.538 -22.344 1 28.67 19 THR B O 1
ATOM 3221 N N . LEU B 1 20 ? -9.219 3.021 -22.938 1 29.33 20 LEU B N 1
ATOM 3222 C CA . LEU B 1 20 ? -9.758 4.121 -22.141 1 29.33 20 LEU B CA 1
ATOM 3223 C C . LEU B 1 20 ? -10.766 4.934 -22.953 1 29.33 20 LEU B C 1
ATOM 3225 O O . LEU B 1 20 ? -10.547 5.211 -24.125 1 29.33 20 LEU B O 1
ATOM 3229 N N . LEU B 1 21 ? -12.086 5.102 -22.562 1 27.97 21 LEU B N 1
ATOM 3230 C CA . LEU B 1 21 ? -13.117 5.922 -23.188 1 27.97 21 LEU B CA 1
ATOM 3231 C C . LEU B 1 21 ? -12.93 7.395 -22.844 1 27.97 21 LEU B C 1
ATOM 3233 O O . LEU B 1 21 ? -12.766 7.742 -21.672 1 27.97 21 LEU B O 1
ATOM 3237 N N . ASN B 1 22 ? -12.336 8.195 -23.75 1 26.89 22 ASN B N 1
ATOM 3238 C CA . ASN B 1 22 ? -12.195 9.641 -23.625 1 26.89 22 ASN B CA 1
ATOM 3239 C C . ASN B 1 22 ? -13.547 10.328 -23.438 1 26.89 22 ASN B C 1
ATOM 3241 O O . ASN B 1 22 ? -14.469 10.109 -24.234 1 26.89 22 ASN B O 1
ATOM 3245 N N . PRO B 1 23 ? -13.836 10.953 -22.266 1 27.45 23 PRO B N 1
ATOM 3246 C CA . PRO B 1 23 ? -14.992 11.852 -22.344 1 27.45 23 PRO B CA 1
ATOM 3247 C C . PRO B 1 23 ? -14.906 12.828 -23.516 1 27.45 23 PRO B C 1
ATOM 3249 O O . PRO B 1 23 ? -13.812 13.102 -24.016 1 27.45 23 PRO B O 1
ATOM 3252 N N . SER B 1 24 ? -15.977 13.078 -24.156 1 26.66 24 SER B N 1
ATOM 3253 C CA . SER B 1 24 ? -16.078 14.086 -25.203 1 26.66 24 SER B CA 1
ATOM 3254 C C . SER B 1 24 ? -15.273 15.328 -24.859 1 26.66 24 SER B C 1
ATOM 3256 O O . SER B 1 24 ? -15.289 15.797 -23.719 1 26.66 24 SER B O 1
ATOM 3258 N N . THR B 1 25 ? -14.219 15.555 -25.609 1 27.23 25 THR B N 1
ATOM 3259 C CA . THR B 1 25 ? -13.43 16.781 -25.719 1 27.23 25 THR B CA 1
ATOM 3260 C C . THR B 1 25 ? -14.336 18 -25.891 1 27.23 25 THR B C 1
ATOM 3262 O O . THR B 1 25 ? -13.938 19 -26.484 1 27.23 25 THR B O 1
ATOM 3265 N N . GLU B 1 26 ? -15.633 18.047 -25.641 1 26.83 26 GLU B N 1
ATOM 3266 C CA . GLU B 1 26 ? -15.891 19.453 -25.891 1 26.83 26 GLU B CA 1
ATOM 3267 C C . GLU B 1 26 ? -14.883 20.344 -25.172 1 26.83 26 GLU B C 1
ATOM 3269 O O . GLU B 1 26 ? -14.578 20.109 -24 1 26.83 26 GLU B O 1
ATOM 3274 N N . PRO B 1 27 ? -14.07 21.047 -25.984 1 27.56 27 PRO B N 1
ATOM 3275 C CA . PRO B 1 27 ? -13.164 22.109 -25.562 1 27.56 27 PRO B CA 1
ATOM 3276 C C . PRO B 1 27 ? -13.719 22.938 -24.391 1 27.56 27 PRO B C 1
ATOM 3278 O O . PRO B 1 27 ? -14.508 23.859 -24.609 1 27.56 27 PRO B O 1
ATOM 3281 N N . THR B 1 28 ? -14.555 22.391 -23.516 1 28.05 28 THR B N 1
ATOM 3282 C CA . THR B 1 28 ? -14.992 23.5 -22.672 1 28.05 28 THR B CA 1
ATOM 3283 C C . THR B 1 28 ? -13.789 24.234 -22.094 1 28.05 28 THR B C 1
ATOM 3285 O O . THR B 1 28 ? -12.703 23.672 -21.969 1 28.05 28 THR B O 1
ATOM 3288 N N . SER B 1 29 ? -13.875 25.609 -21.906 1 26.62 29 SER B N 1
ATOM 3289 C CA . SER B 1 29 ? -12.945 26.688 -21.625 1 26.62 29 SER B CA 1
ATOM 3290 C C . SER B 1 29 ? -11.906 26.266 -20.594 1 26.62 29 SER B C 1
ATOM 3292 O O . SER B 1 29 ? -10.711 26.484 -20.781 1 26.62 29 SER B O 1
ATOM 3294 N N . SER B 1 30 ? -12.352 26.531 -19.281 1 25.42 30 SER B N 1
ATOM 3295 C CA . SER B 1 30 ? -11.352 26.719 -18.234 1 25.42 30 SER B CA 1
ATOM 3296 C C . SER B 1 30 ? -10.711 25.391 -17.828 1 25.42 30 SER B C 1
ATOM 3298 O O . SER B 1 30 ? -11.406 24.391 -17.625 1 25.42 30 SER B O 1
ATOM 3300 N N . PRO B 1 31 ? -9.414 25.125 -18.234 1 29.31 31 PRO B N 1
ATOM 3301 C CA . PRO B 1 31 ? -8.547 24 -17.875 1 29.31 31 PRO B CA 1
ATOM 3302 C C . PRO B 1 31 ? -8.859 23.438 -16.484 1 29.31 31 PRO B C 1
ATOM 3304 O O . PRO B 1 31 ? -8.219 22.469 -16.062 1 29.31 31 PRO B O 1
ATOM 3307 N N . SER B 1 32 ? -9.617 24.203 -15.672 1 28.83 32 SER B N 1
ATOM 3308 C CA . SER B 1 32 ? -9.711 23.969 -14.234 1 28.83 32 SER B CA 1
ATOM 3309 C C . SER B 1 32 ? -10.375 22.625 -13.938 1 28.83 32 SER B C 1
ATOM 3311 O O . SER B 1 32 ? -10.148 22.031 -12.883 1 28.83 32 SER B O 1
ATOM 3313 N N . LYS B 1 33 ? -11.656 22.312 -14.555 1 29.27 33 LYS B N 1
ATOM 3314 C CA . LYS B 1 33 ? -12.539 21.328 -13.922 1 29.27 33 LYS B CA 1
ATOM 3315 C C . LYS B 1 33 ? -12.305 19.922 -14.492 1 29.27 33 LYS B C 1
ATOM 3317 O O . LYS B 1 33 ? -12.984 19.516 -15.43 1 29.27 33 LYS B O 1
ATOM 3322 N N . MET B 1 34 ? -11.219 19.5 -14.766 1 29.73 34 MET B N 1
ATOM 3323 C CA . MET B 1 34 ? -11.055 18.094 -15.156 1 29.73 34 MET B CA 1
ATOM 3324 C C . MET B 1 34 ? -11.812 17.172 -14.219 1 29.73 34 MET B C 1
ATOM 3326 O O . MET B 1 34 ? -11.578 17.172 -13.008 1 29.73 34 MET B O 1
ATOM 3330 N N . GLN B 1 35 ? -13.102 16.922 -14.562 1 30.47 35 GLN B N 1
ATOM 3331 C CA . GLN B 1 35 ? -13.969 16.031 -13.797 1 30.47 35 GLN B CA 1
ATOM 3332 C C . GLN B 1 35 ? -13.375 14.633 -13.703 1 30.47 35 GLN B C 1
ATOM 3334 O O . GLN B 1 35 ? -12.891 14.094 -14.703 1 30.47 35 GLN B O 1
ATOM 3339 N N . PRO B 1 36 ? -13.094 14.078 -12.57 1 34.34 36 PRO B N 1
ATOM 3340 C CA . PRO B 1 36 ? -12.586 12.75 -12.234 1 34.34 36 PRO B CA 1
ATOM 3341 C C . PRO B 1 36 ? -13.445 11.625 -12.805 1 34.34 36 PRO B C 1
ATOM 3343 O O . PRO B 1 36 ? -14.672 11.742 -12.844 1 34.34 36 PRO B O 1
ATOM 3346 N N . ALA B 1 37 ? -13.07 11.102 -13.992 1 35.69 37 ALA B N 1
ATOM 3347 C CA . ALA B 1 37 ? -13.836 9.984 -14.547 1 35.69 37 ALA B CA 1
ATOM 3348 C C . ALA B 1 37 ? -13.492 8.68 -13.828 1 35.69 37 ALA B C 1
ATOM 3350 O O . ALA B 1 37 ? -12.375 8.5 -13.336 1 35.69 37 ALA B O 1
ATOM 3351 N N . VAL B 1 38 ? -14.562 8.164 -13.188 1 38.72 38 VAL B N 1
ATOM 3352 C CA . VAL B 1 38 ? -14.508 6.832 -12.594 1 38.72 38 VAL B CA 1
ATOM 3353 C C . VAL B 1 38 ? -14.523 5.777 -13.703 1 38.72 38 VAL B C 1
ATOM 3355 O O . VAL B 1 38 ? -15.32 5.867 -14.641 1 38.72 38 VAL B O 1
ATOM 3358 N N . VAL B 1 39 ? -13.383 5.098 -13.953 1 38.34 39 VAL B N 1
ATOM 3359 C CA . VAL B 1 39 ? -13.266 4.035 -14.945 1 38.34 39 VAL B CA 1
ATOM 3360 C C . VAL B 1 39 ? -13.656 2.699 -14.32 1 38.34 39 VAL B C 1
ATOM 3362 O O . VAL B 1 39 ? -13.203 2.361 -13.227 1 38.34 39 VAL B O 1
ATOM 3365 N N . VAL B 1 40 ? -14.867 2.186 -14.68 1 35.88 40 VAL B N 1
ATOM 3366 C CA . VAL B 1 40 ? -15.195 0.799 -14.359 1 35.88 40 VAL B CA 1
ATOM 3367 C C . VAL B 1 40 ? -14.68 -0.119 -15.469 1 35.88 40 VAL B C 1
ATOM 3369 O O . VAL B 1 40 ? -14.961 0.106 -16.641 1 35.88 40 VAL B O 1
ATOM 3372 N N . THR B 1 41 ? -13.531 -0.746 -15.305 1 38.62 41 THR B N 1
ATOM 3373 C CA . THR B 1 41 ? -13.039 -1.66 -16.328 1 38.62 41 THR B CA 1
ATOM 3374 C C . THR B 1 41 ? -13.555 -3.074 -16.094 1 38.62 41 THR B C 1
ATOM 3376 O O . THR B 1 41 ? -13.539 -3.564 -14.953 1 38.62 41 THR B O 1
ATOM 3379 N N . CYS B 1 42 ? -14.578 -3.566 -16.984 1 32.12 42 CYS B N 1
ATOM 3380 C CA . CYS B 1 42 ? -14.945 -4.977 -16.984 1 32.12 42 CYS B CA 1
ATOM 3381 C C . CYS B 1 42 ? -13.969 -5.801 -17.812 1 32.12 42 CYS B C 1
ATOM 3383 O O . CYS B 1 42 ? -13.695 -5.465 -18.969 1 32.12 42 CYS B O 1
ATOM 3385 N N . LEU B 1 43 ? -13.18 -6.676 -17.297 1 32.47 43 LEU B N 1
ATOM 3386 C CA . LEU B 1 43 ? -12.148 -7.453 -17.984 1 32.47 43 LEU B CA 1
ATOM 3387 C C . LEU B 1 43 ? -12.766 -8.422 -18.984 1 32.47 43 LEU B C 1
ATOM 3389 O O . LEU B 1 43 ? -12.516 -8.312 -20.188 1 32.47 43 LEU B O 1
ATOM 3393 N N . PHE B 1 44 ? -12.766 -10.055 -18.766 1 29.33 44 PHE B N 1
ATOM 3394 C CA . PHE B 1 44 ? -12.219 -11.133 -19.578 1 29.33 44 PHE B CA 1
ATOM 3395 C C . PHE B 1 44 ? -13.32 -11.789 -20.406 1 29.33 44 PHE B C 1
ATOM 3397 O O . PHE B 1 44 ? -14.18 -12.484 -19.859 1 29.33 44 PHE B O 1
ATOM 3404 N N . ARG B 1 45 ? -13.945 -11.523 -21.391 1 28.58 45 ARG B N 1
ATOM 3405 C CA . ARG B 1 45 ? -14.781 -12.531 -22.047 1 28.58 45 ARG B CA 1
ATOM 3406 C C . ARG B 1 45 ? -13.93 -13.531 -22.812 1 28.58 45 ARG B C 1
ATOM 3408 O O . ARG B 1 45 ? -13.117 -13.141 -23.656 1 28.58 45 ARG B O 1
ATOM 3415 N N . GLY B 1 46 ? -13.734 -14.805 -22.453 1 26.91 46 GLY B N 1
ATOM 3416 C CA . GLY B 1 46 ? -13.305 -15.898 -23.312 1 26.91 46 GLY B CA 1
ATOM 3417 C C . GLY B 1 46 ? -14.148 -16.047 -24.562 1 26.91 46 GLY B C 1
ATOM 3418 O O . GLY B 1 46 ? -13.836 -16.859 -25.438 1 26.91 46 GLY B O 1
ATOM 3419 N N . LEU B 1 47 ? -15.617 -15.984 -24.672 1 25.27 47 LEU B N 1
ATOM 3420 C CA . LEU B 1 47 ? -16.516 -16.891 -25.391 1 25.27 47 LEU B CA 1
ATOM 3421 C C . LEU B 1 47 ? -16.359 -16.734 -26.891 1 25.27 47 LEU B C 1
ATOM 3423 O O . LEU B 1 47 ? -16.375 -15.609 -27.406 1 25.27 47 LEU B O 1
ATOM 3427 N N . ARG B 1 48 ? -15.992 -17.828 -27.766 1 26.19 48 ARG B N 1
ATOM 3428 C CA . ARG B 1 48 ? -16.312 -18.156 -29.141 1 26.19 48 ARG B CA 1
ATOM 3429 C C . ARG B 1 48 ? -17.688 -17.609 -29.531 1 26.19 48 ARG B C 1
ATOM 3431 O O . ARG B 1 48 ? -17.828 -16.922 -30.531 1 26.19 48 ARG B O 1
ATOM 3438 N N . GLN B 1 49 ? -18.812 -18.672 -29.578 1 24.92 49 GLN B N 1
ATOM 3439 C CA . GLN B 1 49 ? -20.078 -18.656 -30.312 1 24.92 49 GLN B CA 1
ATOM 3440 C C . GLN B 1 49 ? -21 -17.578 -29.766 1 24.92 49 GLN B C 1
ATOM 3442 O O . GLN B 1 49 ? -22.219 -17.781 -29.656 1 24.92 49 GLN B O 1
ATOM 3447 N N . ALA B 1 50 ? -20.766 -16.75 -28.969 1 24.03 50 ALA B N 1
ATOM 3448 C CA . ALA B 1 50 ? -21.953 -16.125 -28.391 1 24.03 50 ALA B CA 1
ATOM 3449 C C . ALA B 1 50 ? -22.75 -15.359 -29.438 1 24.03 50 ALA B C 1
ATOM 3451 O O . ALA B 1 50 ? -22.172 -14.836 -30.391 1 24.03 50 ALA B O 1
ATOM 3452 N N . ALA B 1 51 ? -24.109 -15.586 -29.422 1 23.34 51 ALA B N 1
ATOM 3453 C CA . ALA B 1 51 ? -25.172 -14.898 -30.141 1 23.34 51 ALA B CA 1
ATOM 3454 C C . ALA B 1 51 ? -24.891 -13.406 -30.266 1 23.34 51 ALA B C 1
ATOM 3456 O O . ALA B 1 51 ? -24.219 -12.828 -29.406 1 23.34 51 ALA B O 1
ATOM 3457 N N . PRO B 1 52 ? -25.203 -12.836 -31.391 1 23.3 52 PRO B N 1
ATOM 3458 C CA . PRO B 1 52 ? -25.109 -11.406 -31.672 1 23.3 52 PRO B CA 1
ATOM 3459 C C . PRO B 1 52 ? -25.516 -10.531 -30.484 1 23.3 52 PRO B C 1
ATOM 3461 O O . PRO B 1 52 ? -26.594 -10.742 -29.906 1 23.3 52 PRO B O 1
ATOM 3464 N N . LEU B 1 53 ? -24.578 -10.328 -29.609 1 26 53 LEU B N 1
ATOM 3465 C CA . LEU B 1 53 ? -24.984 -9.328 -28.625 1 26 53 LEU B CA 1
ATOM 3466 C C . LEU B 1 53 ? -25.891 -8.281 -29.25 1 26 53 LEU B C 1
ATOM 3468 O O . LEU B 1 53 ? -25.531 -7.629 -30.219 1 26 53 LEU B O 1
ATOM 3472 N N . SER B 1 54 ? -27.125 -8.562 -29.297 1 24.69 54 SER B N 1
ATOM 3473 C CA . SER B 1 54 ? -28.078 -7.57 -29.797 1 24.69 54 SER B CA 1
ATOM 3474 C C . SER B 1 54 ? -27.594 -6.156 -29.484 1 24.69 54 SER B C 1
ATOM 3476 O O . SER B 1 54 ? -26.688 -5.961 -28.672 1 24.69 54 SER B O 1
ATOM 3478 N N . ALA B 1 55 ? -28.375 -5.16 -29.688 1 24.41 55 ALA B N 1
ATOM 3479 C CA . ALA B 1 55 ? -28.109 -3.727 -29.625 1 24.41 55 ALA B CA 1
ATOM 3480 C C . ALA B 1 55 ? -27.312 -3.369 -28.375 1 24.41 55 ALA B C 1
ATOM 3482 O O . ALA B 1 55 ? -27.562 -3.908 -27.297 1 24.41 55 ALA B O 1
ATOM 3483 N N . PRO B 1 56 ? -26.156 -3.023 -28.5 1 27.89 56 PRO B N 1
ATOM 3484 C CA . PRO B 1 56 ? -25.125 -2.742 -27.5 1 27.89 56 PRO B CA 1
ATOM 3485 C C . PRO B 1 56 ? -25.703 -2.166 -26.203 1 27.89 56 PRO B C 1
ATOM 3487 O O . PRO B 1 56 ? -26.75 -1.522 -26.219 1 27.89 56 PRO B O 1
ATOM 3490 N N . LEU B 1 57 ? -25.453 -2.857 -25.125 1 27.97 57 LEU B N 1
ATOM 3491 C CA . LEU B 1 57 ? -25.938 -2.41 -23.828 1 27.97 57 LEU B CA 1
ATOM 3492 C C . LEU B 1 57 ? -26.047 -0.889 -23.781 1 27.97 57 LEU B C 1
ATOM 3494 O O . LEU B 1 57 ? -26.953 -0.344 -23.156 1 27.97 57 LEU B O 1
ATOM 3498 N N . THR B 1 58 ? -25.109 -0.257 -24.453 1 27.94 58 THR B N 1
ATOM 3499 C CA . THR B 1 58 ? -25.266 1.187 -24.578 1 27.94 58 THR B CA 1
ATOM 3500 C C . THR B 1 58 ? -26.531 1.524 -25.359 1 27.94 58 THR B C 1
ATOM 3502 O O . THR B 1 58 ? -27.219 2.5 -25.031 1 27.94 58 THR B O 1
ATOM 3505 N N . GLN B 1 59 ? -26.75 0.727 -26.391 1 26.92 59 GLN B N 1
ATOM 3506 C CA . GLN B 1 59 ? -27.938 1.024 -27.203 1 26.92 59 GLN B CA 1
ATOM 3507 C C . GLN B 1 59 ? -29.219 0.677 -26.453 1 26.92 59 GLN B C 1
ATOM 3509 O O . GLN B 1 59 ? -30.234 1.348 -26.609 1 26.92 59 GLN B O 1
ATOM 3514 N N . ARG B 1 60 ? -29.234 -0.46 -25.859 1 28.58 60 ARG B N 1
ATOM 3515 C CA . ARG B 1 60 ? -30.469 -0.778 -25.141 1 28.58 60 ARG B CA 1
ATOM 3516 C C . ARG B 1 60 ? -30.688 0.173 -23.969 1 28.58 60 ARG B C 1
ATOM 3518 O O . ARG B 1 60 ? -31.828 0.459 -23.594 1 28.58 60 ARG B O 1
ATOM 3525 N N . LEU B 1 61 ? -29.578 0.567 -23.375 1 28.62 61 LEU B N 1
ATOM 3526 C CA . LEU B 1 61 ? -29.797 1.567 -22.328 1 28.62 61 LEU B CA 1
ATOM 3527 C C . LEU B 1 61 ? -30.328 2.869 -22.938 1 28.62 61 LEU B C 1
ATOM 3529 O O . LEU B 1 61 ? -31.125 3.57 -22.312 1 28.62 61 LEU B O 1
ATOM 3533 N N . CYS B 1 62 ? -29.812 3.104 -24.188 1 27.61 62 CYS B N 1
ATOM 3534 C CA . CYS B 1 62 ? -30.328 4.277 -24.891 1 27.61 62 CYS B CA 1
ATOM 3535 C C . CYS B 1 62 ? -31.641 3.967 -25.578 1 27.61 62 CYS B C 1
ATOM 3537 O O . CYS B 1 62 ? -32.375 4.879 -25.953 1 27.61 62 CYS B O 1
ATOM 3539 N N . ALA B 1 63 ? -31.734 2.705 -26.109 1 28.36 63 ALA B N 1
ATOM 3540 C CA . ALA B 1 63 ? -32.875 2.482 -27.016 1 28.36 63 ALA B CA 1
ATOM 3541 C C . ALA B 1 63 ? -34.188 2.643 -26.266 1 28.36 63 ALA B C 1
ATOM 3543 O O . ALA B 1 63 ? -35.25 2.736 -26.891 1 28.36 63 ALA B O 1
ATOM 3544 N N . HIS B 1 64 ? -34.219 2.32 -25.047 1 28.06 64 HIS B N 1
ATOM 3545 C CA . HIS B 1 64 ? -35.656 2.289 -24.656 1 28.06 64 HIS B CA 1
ATOM 3546 C C . HIS B 1 64 ? -36.312 3.646 -24.875 1 28.06 64 HIS B C 1
ATOM 3548 O O . HIS B 1 64 ? -37.5 3.803 -24.625 1 28.06 64 HIS B O 1
ATOM 3554 N N . HIS B 1 65 ? -35.438 4.727 -25.156 1 26.64 65 HIS B N 1
ATOM 3555 C CA . HIS B 1 65 ? -36.312 5.867 -25.219 1 26.64 65 HIS B CA 1
ATOM 3556 C C . HIS B 1 65 ? -36.938 6.02 -26.609 1 26.64 65 HIS B C 1
ATOM 3558 O O . HIS B 1 65 ? -37.938 6.707 -26.797 1 26.64 65 HIS B O 1
ATOM 3564 N N . SER B 1 66 ? -36.094 5.859 -27.75 1 25.91 66 SER B N 1
ATOM 3565 C CA . SER B 1 66 ? -36.656 6.492 -28.938 1 25.91 66 SER B CA 1
ATOM 3566 C C . SER B 1 66 ? -37.531 5.516 -29.719 1 25.91 66 SER B C 1
ATOM 3568 O O . SER B 1 66 ? -37 4.727 -30.516 1 25.91 66 SER B O 1
ATOM 3570 N N . GLU B 1 67 ? -38.438 4.777 -29.203 1 26.84 67 GLU B N 1
ATOM 3571 C CA . GLU B 1 67 ? -39.312 3.945 -30.047 1 26.84 67 GLU B CA 1
ATOM 3572 C C . GLU B 1 67 ? -40.031 4.777 -31.109 1 26.84 67 GLU B C 1
ATOM 3574 O O . GLU B 1 67 ? -41.219 5.082 -30.984 1 26.84 67 GLU B O 1
ATOM 3579 N N . GLY B 1 68 ? -39.406 5.941 -31.734 1 22.8 68 GLY B N 1
ATOM 3580 C CA . GLY B 1 68 ? -40.375 6.258 -32.781 1 22.8 68 GLY B CA 1
ATOM 3581 C C . GLY B 1 68 ? -40.375 5.246 -33.906 1 22.8 68 GLY B C 1
ATOM 3582 O O . GLY B 1 68 ? -39.406 4.48 -34.062 1 22.8 68 GLY B O 1
ATOM 3583 N N . PRO B 1 69 ? -41.406 4.984 -34.844 1 24.38 69 PRO B N 1
ATOM 3584 C CA . PRO B 1 69 ? -41.875 3.967 -35.781 1 24.38 69 PRO B CA 1
ATOM 3585 C C . PRO B 1 69 ? -40.969 3.803 -36.969 1 24.38 69 PRO B C 1
ATOM 3587 O O . PRO B 1 69 ? -41.25 2.967 -37.844 1 24.38 69 PRO B O 1
ATOM 3590 N N . GLY B 1 70 ? -40.094 4.734 -37.438 1 23.41 70 GLY B N 1
ATOM 3591 C CA . GLY B 1 70 ? -40 4.832 -38.875 1 23.41 70 GLY B CA 1
ATOM 3592 C C . GLY B 1 70 ? -39.25 3.656 -39.5 1 23.41 70 GLY B C 1
ATOM 3593 O O . GLY B 1 70 ? -38.656 2.842 -38.812 1 23.41 70 GLY B O 1
ATOM 3594 N N . GLY B 1 71 ? -38.969 3.646 -40.969 1 22.77 71 GLY B N 1
ATOM 3595 C CA . GLY B 1 71 ? -38.75 2.787 -42.125 1 22.77 71 GLY B CA 1
ATOM 3596 C C . GLY B 1 71 ? -37.438 2.033 -42.094 1 22.77 71 GLY B C 1
ATOM 3597 O O . GLY B 1 71 ? -36.531 2.4 -41.344 1 22.77 71 GLY B O 1
ATOM 3598 N N . ARG B 1 72 ? -37.312 0.806 -42.844 1 25.09 72 ARG B N 1
ATOM 3599 C CA . ARG B 1 72 ? -36.469 -0.378 -42.938 1 25.09 72 ARG B CA 1
ATOM 3600 C C . ARG B 1 72 ? -35.094 -0.035 -43.531 1 25.09 72 ARG B C 1
ATOM 3602 O O . ARG B 1 72 ? -34.406 -0.915 -44.031 1 25.09 72 ARG B O 1
ATOM 3609 N N . ARG B 1 73 ? -34.688 1.15 -44 1 23.03 73 ARG B N 1
ATOM 3610 C CA . ARG B 1 73 ? -33.594 1.111 -44.969 1 23.03 73 ARG B CA 1
ATOM 3611 C C . ARG B 1 73 ? -32.344 0.49 -44.344 1 23.03 73 ARG B C 1
ATOM 3613 O O . ARG B 1 73 ? -32.062 0.688 -43.156 1 23.03 73 ARG B O 1
ATOM 3620 N N . GLN B 1 74 ? -31.672 -0.555 -45 1 23.08 74 GLN B N 1
ATOM 3621 C CA . GLN B 1 74 ? -30.578 -1.485 -44.75 1 23.08 74 GLN B CA 1
ATOM 3622 C C . GLN B 1 74 ? -29.297 -0.74 -44.375 1 23.08 74 GLN B C 1
ATOM 3624 O O . GLN B 1 74 ? -28.203 -1.32 -44.406 1 23.08 74 GLN B O 1
ATOM 3629 N N . GLN B 1 75 ? -29.312 0.58 -44.188 1 22.25 75 GLN B N 1
ATOM 3630 C CA . GLN B 1 75 ? -28.078 1.345 -44.25 1 22.25 75 GLN B CA 1
ATOM 3631 C C . GLN B 1 75 ? -27.016 0.764 -43.312 1 22.25 75 GLN B C 1
ATOM 3633 O O . GLN B 1 75 ? -27.344 0.259 -42.25 1 22.25 75 GLN B O 1
ATOM 3638 N N . HIS B 1 76 ? -25.828 0.387 -43.906 1 25.02 76 HIS B N 1
ATOM 3639 C CA . HIS B 1 76 ? -24.547 -0.033 -43.344 1 25.02 76 HIS B CA 1
ATOM 3640 C C . HIS B 1 76 ? -24.234 0.75 -42.062 1 25.02 76 HIS B C 1
ATOM 3642 O O . HIS B 1 76 ? -23.984 1.959 -42.125 1 25.02 76 HIS B O 1
ATOM 3648 N N . LYS B 1 77 ? -24.859 0.452 -41.062 1 24.67 77 LYS B N 1
ATOM 3649 C CA . LYS B 1 77 ? -24.984 1.189 -39.812 1 24.67 77 LYS B CA 1
ATOM 3650 C C . LYS B 1 77 ? -23.625 1.406 -39.156 1 24.67 77 LYS B C 1
ATOM 3652 O O . LYS B 1 77 ? -22.969 0.448 -38.75 1 24.67 77 LYS B O 1
ATOM 3657 N N . SER B 1 78 ? -22.844 2.285 -39.844 1 23.86 78 SER B N 1
ATOM 3658 C CA . SER B 1 78 ? -21.609 2.832 -39.281 1 23.86 78 SER B CA 1
ATOM 3659 C C . SER B 1 78 ? -21.719 3.035 -37.781 1 23.86 78 SER B C 1
ATOM 3661 O O . SER B 1 78 ? -22.734 3.553 -37.281 1 23.86 78 SER B O 1
ATOM 3663 N N . PHE B 1 79 ? -21.234 2.076 -37.094 1 25.02 79 PHE B N 1
ATOM 3664 C CA . PHE B 1 79 ? -21.141 2.146 -35.656 1 25.02 79 PHE B CA 1
ATOM 3665 C C . PHE B 1 79 ? -20.734 3.549 -35.188 1 25.02 79 PHE B C 1
ATOM 3667 O O . PHE B 1 79 ? -19.578 3.938 -35.312 1 25.02 79 PHE B O 1
ATOM 3674 N N . SER B 1 80 ? -21.5 4.535 -35.656 1 24.02 80 SER B N 1
ATOM 3675 C CA . SER B 1 80 ? -21.281 5.875 -35.125 1 24.02 80 SER B CA 1
ATOM 3676 C C . SER B 1 80 ? -21.062 5.84 -33.625 1 24.02 80 SER B C 1
ATOM 3678 O O . SER B 1 80 ? -21.734 5.102 -32.906 1 24.02 80 SER B O 1
ATOM 3680 N N . SER B 1 81 ? -19.766 5.949 -33.188 1 26.97 81 SER B N 1
ATOM 3681 C CA . SER B 1 81 ? -19.312 6.25 -31.812 1 26.97 81 SER B CA 1
ATOM 3682 C C . SER B 1 81 ? -20.375 7.012 -31.031 1 26.97 81 SER B C 1
ATOM 3684 O O . SER B 1 81 ? -20.328 8.242 -30.938 1 26.97 81 SER B O 1
ATOM 3686 N N . SER B 1 82 ? -21.594 6.809 -31.344 1 25.23 82 SER B N 1
ATOM 3687 C CA . SER B 1 82 ? -22.609 7.535 -30.578 1 25.23 82 SER B CA 1
ATOM 3688 C C . SER B 1 82 ? -22.422 7.297 -29.078 1 25.23 82 SER B C 1
ATOM 3690 O O . SER B 1 82 ? -22.578 6.172 -28.594 1 25.23 82 SER B O 1
ATOM 3692 N N . ALA B 1 83 ? -21.469 7.969 -28.484 1 27.56 83 ALA B N 1
ATOM 3693 C CA . ALA B 1 83 ? -21.391 8.203 -27.047 1 27.56 83 ALA B CA 1
ATOM 3694 C C . ALA B 1 83 ? -22.781 8.188 -26.422 1 27.56 83 ALA B C 1
ATOM 3696 O O . ALA B 1 83 ? -23.672 8.906 -26.875 1 27.56 83 ALA B O 1
ATOM 3697 N N . CYS B 1 84 ? -23.359 7.047 -26.219 1 27.75 84 CYS B N 1
ATOM 3698 C CA . CYS B 1 84 ? -24.594 7.062 -25.453 1 27.75 84 CYS B CA 1
ATOM 3699 C C . CYS B 1 84 ? -24.578 8.18 -24.406 1 27.75 84 CYS B C 1
ATOM 3701 O O . CYS B 1 84 ? -23.859 8.094 -23.406 1 27.75 84 CYS B O 1
ATOM 3703 N N . ARG B 1 85 ? -24.5 9.367 -24.797 1 29.77 85 ARG B N 1
ATOM 3704 C CA . ARG B 1 85 ? -24.703 10.516 -23.906 1 29.77 85 ARG B CA 1
ATOM 3705 C C . ARG B 1 85 ? -25.938 10.32 -23.047 1 29.77 85 ARG B C 1
ATOM 3707 O O . ARG B 1 85 ? -27.047 10.109 -23.562 1 29.77 85 ARG B O 1
ATOM 3714 N N . LEU B 1 86 ? -25.688 9.602 -21.891 1 32.94 86 LEU B N 1
ATOM 3715 C CA . LEU B 1 86 ? -26.812 9.758 -20.984 1 32.94 86 LEU B CA 1
ATOM 3716 C C . LEU B 1 86 ? -27.438 11.148 -21.109 1 32.94 86 LEU B C 1
ATOM 3718 O O . LEU B 1 86 ? -26.719 12.141 -21.266 1 32.94 86 LEU B O 1
ATOM 3722 N N . SER B 1 87 ? -28.438 11.234 -21.688 1 32.28 87 SER B N 1
ATOM 3723 C CA . SER B 1 87 ? -29.094 12.531 -21.656 1 32.28 87 SER B CA 1
ATOM 3724 C C . SER B 1 87 ? -28.828 13.25 -20.328 1 32.28 87 SER B C 1
ATOM 3726 O O . SER B 1 87 ? -28.703 12.609 -19.281 1 32.28 87 SER B O 1
ATOM 3728 N N . SER B 1 88 ? -28.172 14.406 -20.328 1 40.22 88 SER B N 1
ATOM 3729 C CA . SER B 1 88 ? -27.688 15.344 -19.328 1 40.22 88 SER B CA 1
ATOM 3730 C C . SER B 1 88 ? -28.453 15.195 -18 1 40.22 88 SER B C 1
ATOM 3732 O O . SER B 1 88 ? -27.875 15.383 -16.922 1 40.22 88 SER B O 1
ATOM 3734 N N . GLY B 1 89 ? -29.812 14.844 -17.906 1 43.38 89 GLY B N 1
ATOM 3735 C CA . GLY B 1 89 ? -30.641 15.008 -16.719 1 43.38 89 GLY B CA 1
ATOM 3736 C C . GLY B 1 89 ? -30.922 13.703 -16 1 43.38 89 GLY B C 1
ATOM 3737 O O . GLY B 1 89 ? -31.516 13.703 -14.922 1 43.38 89 GLY B O 1
ATOM 3738 N N . GLN B 1 90 ? -30.906 12.594 -16.594 1 50.72 90 GLN B N 1
ATOM 3739 C CA . GLN B 1 90 ? -31.516 11.469 -15.891 1 50.72 90 GLN B CA 1
ATOM 3740 C C . GLN B 1 90 ? -30.469 10.656 -15.133 1 50.72 90 GLN B C 1
ATOM 3742 O O . GLN B 1 90 ? -29.438 10.281 -15.695 1 50.72 90 GLN B O 1
ATOM 3747 N N . CYS B 1 91 ? -30.531 10.703 -13.797 1 65.5 91 CYS B N 1
ATOM 3748 C CA . CYS B 1 91 ? -29.781 9.867 -12.875 1 65.5 91 CYS B CA 1
ATOM 3749 C C . CYS B 1 91 ? -30.062 8.391 -13.117 1 65.5 91 CYS B C 1
ATOM 3751 O O . CYS B 1 91 ? -31.172 8.023 -13.516 1 65.5 91 CYS B O 1
ATOM 3753 N N . LEU B 1 92 ? -29.062 7.559 -13.18 1 72.81 92 LEU B N 1
ATOM 3754 C CA . LEU B 1 92 ? -29.172 6.113 -13.336 1 72.81 92 LEU B CA 1
ATOM 3755 C C . LEU B 1 92 ? -29.562 5.449 -12.023 1 72.81 92 LEU B C 1
ATOM 3757 O O . LEU B 1 92 ? -29.016 5.801 -10.969 1 72.81 92 LEU B O 1
ATOM 3761 N N . ASP B 1 93 ? -30.5 4.625 -12.07 1 79.81 93 ASP B N 1
ATOM 3762 C CA . ASP B 1 93 ? -30.859 3.791 -10.922 1 79.81 93 ASP B CA 1
ATOM 3763 C C . ASP B 1 93 ? -29.781 2.744 -10.656 1 79.81 93 ASP B C 1
ATOM 3765 O O . ASP B 1 93 ? -29.516 1.888 -11.508 1 79.81 93 ASP B O 1
ATOM 3769 N N . PRO B 1 94 ? -29.172 2.76 -9.477 1 85.75 94 PRO B N 1
ATOM 3770 C CA . PRO B 1 94 ? -28.109 1.791 -9.188 1 85.75 94 PRO B CA 1
ATOM 3771 C C . PRO B 1 94 ? -28.578 0.345 -9.305 1 85.75 94 PRO B C 1
ATOM 3773 O O 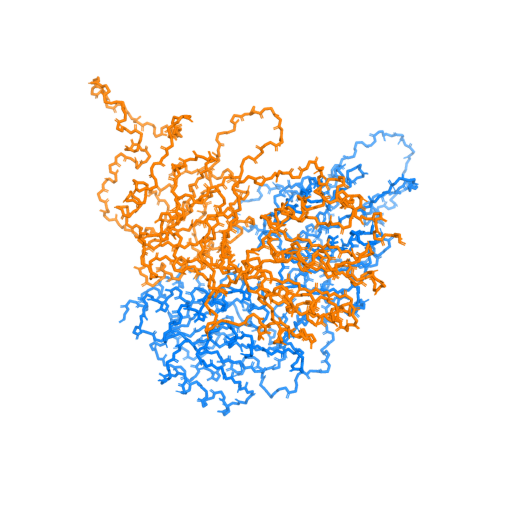. PRO B 1 94 ? -27.812 -0.531 -9.711 1 85.75 94 PRO B O 1
ATOM 3776 N N . ALA B 1 95 ? -29.781 0.14 -8.977 1 87.81 95 ALA B N 1
ATOM 3777 C CA . ALA B 1 95 ? -30.344 -1.206 -9.062 1 87.81 95 ALA B CA 1
ATOM 3778 C C . ALA B 1 95 ? -30.391 -1.687 -10.508 1 87.81 95 ALA B C 1
ATOM 3780 O O . ALA B 1 95 ? -30.047 -2.834 -10.805 1 87.81 95 ALA B O 1
ATOM 3781 N N . LYS B 1 96 ? -30.859 -0.876 -11.312 1 79.44 96 LYS B N 1
ATOM 3782 C CA . LYS B 1 96 ? -30.953 -1.229 -12.727 1 79.44 96 LYS B CA 1
ATOM 3783 C C . LYS B 1 96 ? -29.562 -1.454 -13.336 1 79.44 96 LYS B C 1
ATOM 3785 O O . LYS B 1 96 ? -29.375 -2.379 -14.125 1 79.44 96 LYS B O 1
ATOM 3790 N N . PHE B 1 97 ? -28.688 -0.575 -12.992 1 78.56 97 PHE B N 1
ATOM 3791 C CA . PHE B 1 97 ? -27.328 -0.726 -13.492 1 78.56 97 PHE B CA 1
ATOM 3792 C C . PHE B 1 97 ? -26.719 -2.029 -12.992 1 78.56 97 PHE B C 1
ATOM 3794 O O . PHE B 1 97 ? -26.125 -2.781 -13.773 1 78.56 97 PHE B O 1
ATOM 3801 N N . TYR B 1 98 ? -26.844 -2.299 -11.711 1 85 98 TYR B N 1
ATOM 3802 C CA . TYR B 1 98 ? -26.344 -3.52 -11.086 1 85 98 TYR B CA 1
ATOM 3803 C C . TYR B 1 98 ? -26.906 -4.754 -11.781 1 85 98 TYR B C 1
ATOM 3805 O O . TYR B 1 98 ? -26.156 -5.68 -12.117 1 85 98 TYR B O 1
ATOM 3813 N N . GLN B 1 99 ? -28.156 -4.773 -12.062 1 83.62 99 GLN B N 1
ATOM 3814 C CA . GLN B 1 99 ? -28.797 -5.914 -12.703 1 83.62 99 GLN B CA 1
ATOM 3815 C C . GLN B 1 99 ? -28.312 -6.078 -14.141 1 83.62 99 GLN B C 1
ATOM 3817 O O . GLN B 1 99 ? -28.141 -7.199 -14.625 1 83.62 99 GLN B O 1
ATOM 3822 N N . SER B 1 100 ? -28.094 -4.969 -14.75 1 74.31 100 SER B N 1
ATOM 3823 C CA . SER B 1 100 ? -27.609 -5.016 -16.125 1 74.31 100 SER B CA 1
ATOM 3824 C C . SER B 1 100 ? -26.203 -5.629 -16.188 1 74.31 100 SER B C 1
ATOM 3826 O O . SER B 1 100 ? -25.891 -6.379 -17.109 1 74.31 100 SER B O 1
ATOM 3828 N N . VAL B 1 101 ? -25.438 -5.242 -15.258 1 76.62 101 VAL B N 1
ATOM 3829 C CA . VAL B 1 101 ? -24.094 -5.789 -15.188 1 76.62 101 VAL B CA 1
ATOM 3830 C C . VAL B 1 101 ? -24.156 -7.293 -14.938 1 76.62 101 VAL B C 1
ATOM 3832 O O . VAL B 1 101 ? -23.484 -8.07 -15.617 1 76.62 101 VAL B O 1
ATOM 3835 N N . ARG B 1 102 ? -24.969 -7.727 -14.102 1 84.5 102 ARG B N 1
ATOM 3836 C CA . ARG B 1 102 ? -25.109 -9.141 -13.781 1 84.5 102 ARG B CA 1
ATOM 3837 C C . ARG B 1 102 ? -25.656 -9.922 -14.977 1 84.5 102 ARG B C 1
ATOM 3839 O O . ARG B 1 102 ? -25.203 -11.031 -15.258 1 84.5 102 ARG B O 1
ATOM 3846 N N . ASP B 1 103 ? -26.562 -9.281 -15.594 1 75.62 103 ASP B N 1
ATOM 3847 C CA . ASP B 1 103 ? -27.172 -9.922 -16.766 1 75.62 103 ASP B CA 1
ATOM 3848 C C . ASP B 1 103 ? -26.141 -10.109 -17.875 1 75.62 103 ASP B C 1
ATOM 3850 O O . ASP B 1 103 ? -26.297 -10.977 -18.734 1 75.62 103 ASP B O 1
ATOM 3854 N N . SER B 1 104 ? -25.141 -9.305 -17.812 1 70.56 104 SER B N 1
ATOM 3855 C CA . SER B 1 104 ? -24.094 -9.375 -18.828 1 70.56 104 SER B CA 1
ATOM 3856 C C . SER B 1 104 ? -23.062 -10.445 -18.469 1 70.56 104 SER B C 1
ATOM 3858 O O . SER B 1 104 ? -22.078 -10.633 -19.203 1 70.56 104 SER B O 1
ATOM 3860 N N . GLY B 1 105 ? -23.203 -11.07 -17.297 1 77 105 GLY B N 1
ATOM 3861 C CA . GLY B 1 105 ? -22.328 -12.18 -16.938 1 77 105 GLY B CA 1
ATOM 3862 C C . GLY B 1 105 ? -21.281 -11.812 -15.906 1 77 105 GLY B C 1
AT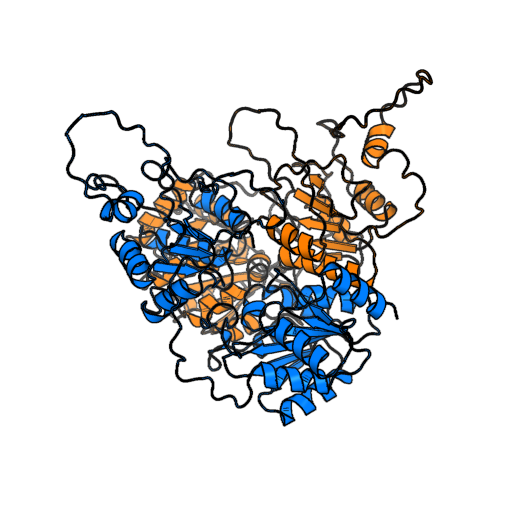OM 3863 O O . GLY B 1 105 ? -20.422 -12.625 -15.57 1 77 105 GLY B O 1
ATOM 3864 N N . VAL B 1 106 ? -21.328 -10.578 -15.406 1 83.31 106 VAL B N 1
ATOM 3865 C CA . VAL B 1 106 ? -20.406 -10.125 -14.375 1 83.31 106 VAL B CA 1
ATOM 3866 C C . VAL B 1 106 ? -21.031 -10.289 -13 1 83.31 106 VAL B C 1
ATOM 3868 O O . VAL B 1 106 ? -22.031 -9.617 -12.68 1 83.31 106 VAL B O 1
ATOM 3871 N N . HIS B 1 107 ? -20.391 -11.125 -12.227 1 90.38 107 HIS B N 1
ATOM 3872 C CA . HIS B 1 107 ? -21.016 -11.438 -10.953 1 90.38 107 HIS B CA 1
ATOM 3873 C C . HIS B 1 107 ? -20.062 -11.164 -9.789 1 90.38 107 HIS B C 1
ATOM 3875 O O . HIS B 1 107 ? -20.438 -11.344 -8.625 1 90.38 107 HIS B O 1
ATOM 3881 N N . PHE B 1 108 ? -18.875 -10.82 -10.133 1 91.19 108 PHE B N 1
ATOM 3882 C CA . PHE B 1 108 ? -17.891 -10.516 -9.109 1 91.19 108 PHE B CA 1
ATOM 3883 C C . PHE B 1 108 ? -17.484 -9.047 -9.172 1 91.19 108 PHE B C 1
ATOM 3885 O O . PHE B 1 108 ? -17.156 -8.531 -10.242 1 91.19 108 PHE B O 1
ATOM 3892 N N . PHE B 1 109 ? -17.594 -8.383 -8 1 91.12 109 PHE B N 1
ATOM 3893 C CA . PHE B 1 109 ? -17.281 -6.961 -7.883 1 91.12 109 PHE B CA 1
ATOM 3894 C C . PHE B 1 109 ? -16.141 -6.734 -6.898 1 91.12 109 PHE B C 1
ATOM 3896 O O . PHE B 1 109 ? -16.094 -7.371 -5.844 1 91.12 109 PHE B O 1
ATOM 3903 N N . CYS B 1 110 ? -15.219 -5.914 -7.289 1 91.75 110 CYS B N 1
ATOM 3904 C CA . CYS B 1 110 ? -14.195 -5.484 -6.344 1 91.75 110 CYS B CA 1
ATOM 3905 C C . CYS B 1 110 ? -13.711 -4.078 -6.668 1 91.75 110 CYS B C 1
ATOM 3907 O O . CYS B 1 110 ? -13.906 -3.59 -7.785 1 91.75 110 CYS B O 1
ATOM 3909 N N . GLY B 1 111 ? -13.164 -3.404 -5.688 1 89.69 111 GLY B N 1
ATOM 3910 C CA . GLY B 1 111 ? -12.688 -2.051 -5.914 1 89.69 111 GLY B CA 1
ATOM 3911 C C . GLY B 1 111 ? -12.477 -1.267 -4.633 1 89.69 111 GLY B C 1
ATOM 3912 O O . GLY B 1 111 ? -12.453 -1.845 -3.543 1 89.69 111 GLY B O 1
ATOM 3913 N N . VAL B 1 112 ? -12.164 -0.037 -4.863 1 87 112 VAL B N 1
ATOM 3914 C CA . VAL B 1 112 ? -12.008 0.923 -3.775 1 87 112 VAL B CA 1
ATOM 3915 C C . VAL B 1 112 ? -13.133 1.95 -3.824 1 87 112 VAL B C 1
ATOM 3917 O O . VAL B 1 112 ? -13.367 2.574 -4.863 1 87 112 VAL B O 1
ATOM 3920 N N . PRO B 1 113 ? -13.867 2.105 -2.719 1 87.25 113 PRO B N 1
ATOM 3921 C CA . PRO B 1 113 ? -14.969 3.07 -2.713 1 87.25 113 PRO B CA 1
ATOM 3922 C C . PRO B 1 113 ? -14.516 4.484 -3.08 1 87.25 113 PRO B C 1
ATOM 3924 O O . PRO B 1 113 ? -13.422 4.906 -2.695 1 87.25 113 PRO B O 1
ATOM 3927 N N . ASP B 1 114 ? -15.414 5.148 -3.789 1 76.19 114 ASP B N 1
ATOM 3928 C CA . ASP B 1 114 ? -15.18 6.508 -4.262 1 76.19 114 ASP B CA 1
ATOM 3929 C C . ASP B 1 114 ? -16.438 7.359 -4.133 1 76.19 114 ASP B C 1
ATOM 3931 O O . ASP B 1 114 ? -17.547 6.844 -4.25 1 76.19 114 ASP B O 1
ATOM 3935 N N . SER B 1 115 ? -16.234 8.656 -4.012 1 76.19 115 SER B N 1
ATOM 3936 C CA . SER B 1 115 ? -17.359 9.555 -3.795 1 76.19 115 SER B CA 1
ATOM 3937 C C . SER B 1 115 ? -18.281 9.586 -5.008 1 76.19 115 SER B C 1
ATOM 3939 O O . SER B 1 115 ? -19.5 9.672 -4.859 1 76.19 115 SER B O 1
ATOM 3941 N N . LEU B 1 116 ? -17.766 9.438 -6.172 1 70.69 116 LEU B N 1
ATOM 3942 C CA . LEU B 1 116 ? -18.562 9.523 -7.387 1 70.69 116 LEU B CA 1
ATOM 3943 C C . LEU B 1 116 ? -19.391 8.258 -7.582 1 70.69 116 LEU B C 1
ATOM 3945 O O . LEU B 1 116 ? -20.438 8.289 -8.25 1 70.69 116 LEU B O 1
ATOM 3949 N N . LEU B 1 117 ? -18.922 7.195 -6.957 1 79.12 117 LEU B N 1
ATOM 3950 C CA . LEU B 1 117 ? -19.609 5.918 -7.113 1 79.12 117 LEU B CA 1
ATOM 3951 C C . LEU B 1 117 ? -20.266 5.492 -5.809 1 79.12 117 LEU B C 1
ATOM 3953 O O . LEU B 1 117 ? -20.672 4.336 -5.664 1 79.12 117 LEU B O 1
ATOM 3957 N N . LYS B 1 118 ? -20.344 6.422 -4.93 1 83.12 118 LYS B N 1
ATOM 3958 C CA . LYS B 1 118 ? -20.766 6.062 -3.578 1 83.12 118 LYS B CA 1
ATOM 3959 C C . LYS B 1 118 ? -22.125 5.387 -3.586 1 83.12 118 LYS B C 1
ATOM 3961 O O . LYS B 1 118 ? -22.359 4.43 -2.844 1 83.12 118 LYS B O 1
ATOM 3966 N N . ASP B 1 119 ? -23.062 5.871 -4.457 1 83.19 119 ASP B N 1
ATOM 3967 C CA . ASP B 1 119 ? -24.406 5.305 -4.5 1 83.19 119 ASP B CA 1
ATOM 3968 C C . ASP B 1 119 ? -24.391 3.904 -5.109 1 83.19 119 ASP B C 1
ATOM 3970 O O . ASP B 1 119 ? -25.047 2.99 -4.594 1 83.19 119 ASP B O 1
ATOM 3974 N N . PHE B 1 120 ? -23.703 3.766 -6.152 1 84.19 120 PHE B N 1
ATOM 3975 C CA . PHE B 1 120 ? -23.594 2.453 -6.777 1 84.19 120 PHE B CA 1
ATOM 3976 C C . PHE B 1 120 ? -22.859 1.48 -5.859 1 84.19 120 PHE B C 1
ATOM 3978 O O . PHE B 1 1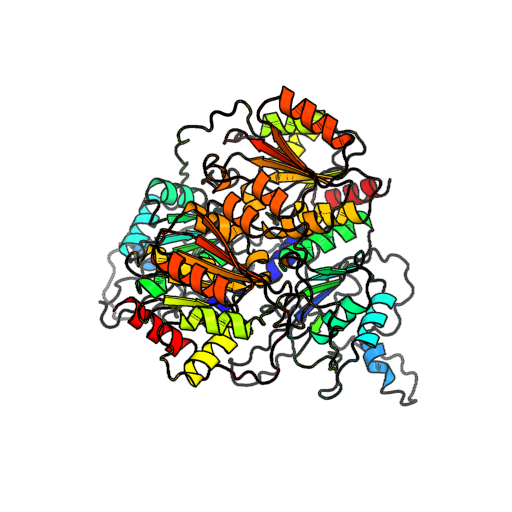20 ? -23.281 0.333 -5.699 1 84.19 120 PHE B O 1
ATOM 3985 N N . CYS B 1 121 ? -21.75 1.904 -5.273 1 87.31 121 CYS B N 1
ATOM 3986 C CA . CYS B 1 121 ? -20.984 1.05 -4.367 1 87.31 121 CYS B CA 1
ATOM 3987 C C . CYS B 1 121 ? -21.844 0.63 -3.172 1 87.31 121 CYS B C 1
ATOM 3989 O O . CYS B 1 121 ? -21.75 -0.509 -2.711 1 87.31 121 CYS B O 1
ATOM 3991 N N . ALA B 1 122 ? -22.578 1.58 -2.693 1 88.62 122 ALA B N 1
ATOM 3992 C CA . ALA B 1 122 ? -23.484 1.255 -1.59 1 88.62 122 ALA B CA 1
ATOM 3993 C C . ALA B 1 122 ? -24.469 0.174 -1.996 1 88.62 122 ALA B C 1
ATOM 3995 O O . ALA B 1 122 ? -24.75 -0.749 -1.226 1 88.62 122 ALA B O 1
ATOM 3996 N N . TYR B 1 123 ? -24.984 0.329 -3.162 1 89.81 123 TYR B N 1
ATOM 3997 C CA . TYR B 1 123 ? -25.938 -0.658 -3.645 1 89.81 123 TYR B CA 1
ATOM 3998 C C . TYR B 1 123 ? -25.281 -2.027 -3.791 1 89.81 123 TYR B C 1
ATOM 4000 O O . TYR B 1 123 ? -25.859 -3.041 -3.379 1 89.81 123 TYR B O 1
ATOM 4008 N N . VAL B 1 124 ? -24.141 -2.098 -4.383 1 91.19 124 VAL B N 1
ATOM 4009 C CA . VAL B 1 124 ? -23.422 -3.354 -4.57 1 91.19 124 VAL B CA 1
ATOM 4010 C C . VAL B 1 124 ? -23.156 -4 -3.215 1 91.19 124 VAL B C 1
ATOM 4012 O O . VAL B 1 124 ? -23.344 -5.207 -3.045 1 91.19 124 VAL B O 1
ATOM 4015 N N . THR B 1 125 ? -22.703 -3.215 -2.273 1 90.88 125 THR B N 1
ATOM 4016 C CA . THR B 1 125 ? -22.406 -3.707 -0.935 1 90.88 125 THR B CA 1
ATOM 4017 C C . THR B 1 125 ? -23.641 -4.305 -0.28 1 90.88 125 THR B C 1
ATOM 4019 O O . THR B 1 125 ? -23.578 -5.355 0.362 1 90.88 125 THR B O 1
ATOM 4022 N N . SER B 1 126 ? -24.766 -3.713 -0.502 1 91.12 126 SER B N 1
ATOM 4023 C CA . SER B 1 126 ? -26 -4.129 0.137 1 91.12 126 SER B CA 1
ATOM 4024 C C . SER B 1 126 ? -26.609 -5.34 -0.569 1 91.12 126 SER B C 1
ATOM 4026 O O . SER B 1 126 ? -27.359 -6.102 0.033 1 91.12 126 SER B O 1
ATOM 4028 N N . ASN B 1 127 ? -26.25 -5.516 -1.816 1 92.44 127 ASN B N 1
ATOM 4029 C CA . ASN B 1 127 ? -27.016 -6.488 -2.594 1 92.44 127 ASN B CA 1
ATOM 4030 C C . ASN B 1 127 ? -26.125 -7.602 -3.127 1 92.44 127 ASN B C 1
ATOM 4032 O O . ASN B 1 127 ? -26.547 -8.414 -3.949 1 92.44 127 ASN B O 1
ATOM 4036 N N . SER B 1 128 ? -24.906 -7.629 -2.748 1 92.69 128 SER B N 1
ATOM 4037 C CA . SER B 1 128 ? -24 -8.711 -3.092 1 92.69 128 SER B CA 1
ATOM 4038 C C . SER B 1 128 ? -23.547 -9.469 -1.848 1 92.69 128 SER B C 1
ATOM 4040 O O . SER B 1 128 ? -23.531 -8.914 -0.746 1 92.69 128 SER B O 1
ATOM 4042 N N . THR B 1 129 ? -23.203 -10.688 -2.035 1 90.44 129 THR B N 1
ATOM 4043 C CA . THR B 1 129 ? -22.641 -11.461 -0.937 1 90.44 129 THR B CA 1
ATOM 4044 C C . THR B 1 129 ? -21.172 -11.102 -0.724 1 90.44 129 THR B C 1
ATOM 4046 O O . THR B 1 129 ? -20.531 -10.5 -1.596 1 90.44 129 THR B O 1
ATOM 4049 N N . GLU B 1 130 ? -20.625 -11.5 0.393 1 87.25 130 GLU B N 1
ATOM 4050 C CA . GLU B 1 130 ? -19.234 -11.242 0.724 1 87.25 130 GLU B CA 1
ATOM 4051 C C . GLU B 1 130 ? -18.281 -11.953 -0.246 1 87.25 130 GLU B C 1
ATOM 4053 O O . GLU B 1 130 ? -17.156 -11.516 -0.453 1 87.25 130 GLU B O 1
ATOM 4058 N N . LYS B 1 131 ? -18.797 -12.953 -0.849 1 88.62 131 LYS B N 1
ATOM 4059 C CA . LYS B 1 131 ? -17.984 -13.719 -1.791 1 88.62 131 LYS B CA 1
ATOM 4060 C C . LYS B 1 131 ? -17.953 -13.047 -3.162 1 88.62 131 LYS B C 1
ATOM 4062 O O . LYS B 1 131 ? -17.016 -13.25 -3.938 1 88.62 131 LYS B O 1
ATOM 4067 N N . ASP B 1 132 ? -18.984 -12.273 -3.414 1 93.94 132 ASP B N 1
ATOM 4068 C CA . ASP B 1 132 ? -19.109 -11.695 -4.75 1 93.94 132 ASP B CA 1
ATOM 4069 C C . ASP B 1 132 ? -18.672 -10.234 -4.766 1 93.94 132 ASP B C 1
ATOM 4071 O O . ASP B 1 132 ? -18.656 -9.594 -5.82 1 93.94 132 ASP B O 1
ATOM 4075 N N . HIS B 1 133 ? -18.406 -9.688 -3.635 1 95.38 133 HIS B N 1
ATOM 4076 C CA . HIS B 1 133 ? -17.984 -8.297 -3.541 1 95.38 133 HIS B CA 1
ATOM 4077 C C . HIS B 1 133 ? -16.906 -8.117 -2.482 1 95.38 133 HIS B C 1
ATOM 4079 O O . HIS B 1 133 ? -17.141 -8.344 -1.295 1 95.38 133 HIS B O 1
ATOM 4085 N N . ILE B 1 134 ? -15.773 -7.711 -2.973 1 96.75 134 ILE B N 1
ATOM 4086 C CA . ILE B 1 134 ? -14.656 -7.52 -2.051 1 96.75 134 ILE B CA 1
ATOM 4087 C C . ILE B 1 134 ? -14.078 -6.117 -2.23 1 96.75 134 ILE B C 1
ATOM 4089 O O . ILE B 1 134 ? -13.719 -5.727 -3.344 1 96.75 134 ILE B O 1
ATOM 4093 N N . ILE B 1 135 ? -14.062 -5.355 -1.185 1 95.12 135 ILE B N 1
ATOM 4094 C CA . ILE B 1 135 ? -13.398 -4.059 -1.168 1 95.12 135 ILE B CA 1
ATOM 4095 C C . ILE B 1 135 ? -11.914 -4.246 -0.868 1 95.12 135 ILE B C 1
ATOM 4097 O O . ILE B 1 135 ? -11.547 -4.898 0.115 1 95.12 135 ILE B O 1
ATOM 4101 N N . THR B 1 136 ? -11.07 -3.723 -1.733 1 94.38 136 THR B N 1
ATOM 4102 C CA . THR B 1 136 ? -9.633 -3.926 -1.599 1 94.38 136 THR B CA 1
ATOM 4103 C C . THR B 1 136 ? -8.969 -2.689 -0.998 1 94.38 136 THR B C 1
ATOM 4105 O O . THR B 1 136 ? -9.594 -1.634 -0.886 1 94.38 136 THR B O 1
ATOM 4108 N N . ALA B 1 137 ? -7.719 -2.848 -0.619 1 94.12 137 ALA B N 1
ATOM 4109 C CA . ALA B 1 137 ? -6.98 -1.778 0.048 1 94.12 137 ALA B CA 1
ATOM 4110 C C . ALA B 1 137 ? -6.688 -0.632 -0.915 1 94.12 137 ALA B C 1
ATOM 4112 O O . ALA B 1 137 ? -6.633 0.531 -0.508 1 94.12 137 ALA B O 1
ATOM 4113 N N . ASN B 1 138 ? -6.449 -0.955 -2.082 1 87.75 138 ASN B N 1
ATOM 4114 C CA . ASN B 1 138 ? -6.168 0.065 -3.086 1 87.75 138 ASN B CA 1
ATOM 4115 C C . ASN B 1 138 ? -6.527 -0.416 -4.488 1 87.75 138 ASN B C 1
ATOM 4117 O O . ASN B 1 138 ? -6.949 -1.56 -4.668 1 87.75 138 ASN B O 1
ATOM 4121 N N . GLU B 1 139 ? -6.375 0.388 -5.457 1 77.44 139 GLU B N 1
ATOM 4122 C CA . GLU B 1 139 ? -6.848 0.125 -6.816 1 77.44 139 GLU B CA 1
ATOM 4123 C C . GLU B 1 139 ? -6.027 -0.98 -7.48 1 77.44 139 GLU B C 1
ATOM 4125 O O . GLU B 1 139 ? -6.57 -1.795 -8.227 1 77.44 139 GLU B O 1
ATOM 4130 N N . GLY B 1 140 ? -4.703 -0.981 -7.258 1 80.25 140 GLY B N 1
ATOM 4131 C CA . GLY B 1 140 ? -3.891 -2.068 -7.781 1 80.25 140 GLY B CA 1
ATOM 4132 C C . GLY B 1 140 ? -4.32 -3.432 -7.277 1 80.25 140 GLY B C 1
ATOM 4133 O O . GLY B 1 140 ? -4.363 -4.398 -8.039 1 80.25 140 GLY B O 1
ATOM 4134 N N . ALA B 1 141 ? -4.633 -3.484 -6.066 1 89.62 141 ALA B N 1
ATOM 4135 C CA . ALA B 1 141 ? -5.098 -4.73 -5.461 1 89.62 141 ALA B CA 1
ATOM 4136 C C . ALA B 1 141 ? -6.43 -5.168 -6.066 1 89.62 141 ALA B C 1
ATOM 4138 O O . ALA B 1 141 ? -6.688 -6.363 -6.219 1 89.62 141 ALA B O 1
ATOM 4139 N N . ALA B 1 142 ? -7.266 -4.18 -6.402 1 87.12 142 ALA B N 1
ATOM 4140 C CA . ALA B 1 142 ? -8.547 -4.512 -7.016 1 87.12 142 ALA B CA 1
ATOM 4141 C C . ALA B 1 142 ? -8.352 -5.195 -8.367 1 87.12 142 ALA B C 1
ATOM 4143 O O . ALA B 1 142 ? -8.977 -6.223 -8.641 1 87.12 142 ALA B O 1
ATOM 4144 N N . VAL B 1 143 ? -7.488 -4.66 -9.102 1 80.25 143 VAL B N 1
ATOM 4145 C CA . VAL B 1 143 ? -7.195 -5.234 -10.406 1 80.25 143 VAL B CA 1
ATOM 4146 C C . VAL B 1 143 ? -6.57 -6.617 -10.234 1 80.25 143 VAL B C 1
ATOM 4148 O O . VAL B 1 143 ? -6.902 -7.551 -10.969 1 80.25 143 VAL B O 1
ATOM 4151 N N . ALA B 1 144 ? -5.695 -6.734 -9.289 1 86.25 144 ALA B N 1
ATOM 4152 C CA . ALA B 1 144 ? -5.043 -8.016 -9.008 1 86.25 144 ALA B CA 1
ATOM 4153 C C . ALA B 1 144 ? -6.066 -9.07 -8.602 1 86.25 144 ALA B C 1
ATOM 4155 O O . ALA B 1 144 ? -6.012 -10.211 -9.078 1 86.25 144 ALA B O 1
ATOM 4156 N N . LEU B 1 145 ? -6.969 -8.672 -7.777 1 91.56 145 LEU B N 1
ATOM 4157 C CA . LEU B 1 145 ? -8.008 -9.594 -7.32 1 91.56 145 LEU B CA 1
ATOM 4158 C C . LEU B 1 145 ? -8.883 -10.039 -8.484 1 91.56 145 LEU B C 1
ATOM 4160 O O . LEU B 1 145 ? -9.18 -11.234 -8.617 1 91.56 145 LEU B O 1
ATOM 4164 N N . ALA B 1 146 ? -9.242 -9.078 -9.289 1 84.12 146 ALA B N 1
ATOM 4165 C CA . ALA B 1 146 ? -10.039 -9.383 -10.469 1 84.12 146 ALA B CA 1
ATOM 4166 C C . ALA B 1 146 ? -9.297 -10.336 -11.398 1 84.12 146 ALA B C 1
ATOM 4168 O O . ALA B 1 146 ? -9.906 -11.227 -12 1 84.12 146 ALA B O 1
ATOM 4169 N N . SER B 1 147 ? -8.031 -10.141 -11.523 1 82.81 147 SER B N 1
ATOM 4170 C CA . SER B 1 147 ? -7.211 -11.023 -12.344 1 82.81 147 SER B CA 1
ATOM 4171 C C . SER B 1 147 ? -7.215 -12.445 -11.797 1 82.81 147 SER B C 1
ATOM 4173 O O . SER B 1 147 ? -7.34 -13.406 -12.562 1 82.81 147 SER B O 1
ATOM 4175 N N . GLY B 1 148 ? -7.051 -12.578 -10.492 1 89.06 148 GLY B N 1
ATOM 4176 C CA . GLY B 1 148 ? -7.133 -13.898 -9.883 1 89.06 148 GLY B CA 1
ATOM 4177 C C . GLY B 1 148 ? -8.477 -14.57 -10.094 1 89.06 148 GLY B C 1
ATOM 4178 O O . GLY B 1 148 ? -8.539 -15.773 -10.367 1 89.06 148 GLY B O 1
ATOM 4179 N N . TYR B 1 149 ? -9.516 -13.789 -9.984 1 90 149 TYR B N 1
ATOM 4180 C CA . TYR B 1 149 ? -10.859 -14.289 -10.242 1 90 149 TYR B CA 1
ATOM 4181 C C . TYR B 1 149 ? -10.977 -14.828 -11.664 1 90 149 TYR B C 1
ATOM 4183 O O . TYR B 1 149 ? -11.5 -15.922 -11.883 1 90 149 TYR B O 1
ATOM 4191 N N . HIS B 1 150 ? -10.453 -14.055 -12.578 1 84.62 150 HIS B N 1
ATOM 4192 C CA . HIS B 1 150 ? -10.508 -14.445 -13.977 1 84.62 150 HIS B CA 1
ATOM 4193 C C . HIS B 1 150 ? -9.68 -15.695 -14.234 1 84.62 150 HIS B C 1
ATOM 4195 O O . HIS B 1 150 ? -10.109 -16.594 -14.961 1 84.62 150 HIS B O 1
ATOM 4201 N N . LEU B 1 151 ? -8.547 -15.742 -13.711 1 84.44 151 LEU B N 1
ATOM 4202 C CA . LEU B 1 151 ? -7.676 -16.906 -13.891 1 84.44 151 LEU B CA 1
ATOM 4203 C C . LEU B 1 151 ? -8.359 -18.172 -13.414 1 84.44 151 LEU B C 1
ATOM 4205 O O . LEU B 1 151 ? -8.242 -19.219 -14.055 1 84.44 151 LEU B O 1
ATOM 4209 N N . ALA B 1 152 ? -9.086 -18.094 -12.367 1 92.94 152 ALA B N 1
ATOM 4210 C CA . ALA B 1 152 ? -9.664 -19.266 -11.727 1 92.94 152 ALA B CA 1
ATOM 4211 C C . ALA B 1 152 ? -10.984 -19.656 -12.383 1 92.94 152 ALA B C 1
ATOM 4213 O O . ALA B 1 152 ? -11.367 -20.828 -12.383 1 92.94 152 ALA B O 1
ATOM 4214 N N . THR B 1 153 ? -11.719 -18.672 -12.969 1 89.69 153 THR B N 1
ATOM 4215 C CA . THR B 1 153 ? -13.086 -18.969 -13.383 1 89.69 153 THR B CA 1
ATOM 4216 C C . THR B 1 153 ? -13.25 -18.797 -14.891 1 89.69 153 THR B C 1
ATOM 4218 O O . THR B 1 153 ? -14.203 -19.297 -15.477 1 89.69 153 THR B O 1
ATOM 4221 N N . GLY B 1 154 ? -12.305 -17.984 -15.43 1 81.44 154 GLY B N 1
ATOM 4222 C CA . GLY B 1 154 ? -12.477 -17.609 -16.828 1 81.44 154 GLY B CA 1
ATOM 4223 C C . GLY B 1 154 ? -13.516 -16.516 -17.016 1 81.44 154 GLY B C 1
ATOM 4224 O O . GLY B 1 154 ? -13.734 -16.062 -18.141 1 81.44 154 GLY B O 1
ATOM 4225 N N . LYS B 1 155 ? -14.148 -16.047 -15.961 1 81.94 155 LYS B N 1
ATOM 4226 C CA . LYS B 1 155 ? -15.219 -15.055 -16.016 1 81.94 155 LYS B CA 1
ATOM 4227 C C . LYS B 1 155 ? -14.688 -13.656 -15.719 1 81.94 155 LYS B C 1
ATOM 4229 O O . LYS B 1 155 ? -13.664 -13.508 -15.055 1 81.94 155 LYS B O 1
ATOM 4234 N N . PRO B 1 156 ? -15.367 -12.648 -16.188 1 79.88 156 PRO B N 1
ATOM 4235 C CA . PRO B 1 156 ? -14.945 -11.273 -15.914 1 79.88 156 PRO B CA 1
ATOM 4236 C C . PRO B 1 156 ? -15.422 -10.773 -14.547 1 79.88 156 PRO B C 1
ATOM 4238 O O . PRO B 1 156 ? -16.422 -11.273 -14.023 1 79.88 156 PRO B O 1
ATOM 4241 N N . ALA B 1 157 ? -14.68 -9.914 -14.023 1 84.06 157 ALA B N 1
ATOM 4242 C CA . ALA B 1 157 ? -15.047 -9.195 -12.812 1 84.06 157 ALA B CA 1
ATOM 4243 C C . ALA B 1 157 ? -15.18 -7.699 -13.078 1 84.06 157 ALA B C 1
ATOM 4245 O O . ALA B 1 157 ? -14.633 -7.188 -14.062 1 84.06 157 ALA B O 1
ATOM 4246 N N . MET B 1 158 ? -15.953 -7.031 -12.328 1 82.31 158 MET B N 1
ATOM 4247 C CA . MET B 1 158 ? -16.031 -5.578 -12.406 1 82.31 158 MET B CA 1
ATOM 4248 C C . MET B 1 158 ? -15.164 -4.93 -11.328 1 82.31 158 MET B C 1
ATOM 4250 O O . MET B 1 158 ? -15.289 -5.258 -10.148 1 82.31 158 MET B O 1
ATOM 4254 N N . VAL B 1 159 ? -14.281 -4.105 -11.82 1 82.31 159 VAL B N 1
ATOM 4255 C CA . VAL B 1 159 ? -13.445 -3.32 -10.922 1 82.31 159 VAL B CA 1
ATOM 4256 C C . VAL B 1 159 ? -13.914 -1.869 -10.906 1 82.31 159 VAL B C 1
ATOM 4258 O O . VAL B 1 159 ? -14.031 -1.238 -11.961 1 82.31 159 VAL B O 1
ATOM 4261 N N . TYR B 1 160 ? -14.297 -1.345 -9.727 1 77.88 160 TYR B N 1
ATOM 4262 C CA . TYR B 1 160 ? -14.633 0.072 -9.625 1 77.88 160 TYR B CA 1
ATOM 4263 C C . TYR B 1 160 ? -13.516 0.844 -8.93 1 77.88 160 TYR B C 1
ATOM 4265 O O . TYR B 1 160 ? -12.945 0.373 -7.941 1 77.88 160 TYR B O 1
ATOM 4273 N N . LEU B 1 161 ? -13.07 1.864 -9.562 1 69 161 LEU B N 1
ATOM 4274 C CA . LEU B 1 161 ? -12.008 2.691 -9 1 69 161 LEU B CA 1
ATOM 4275 C C . LEU B 1 161 ? -12.109 4.125 -9.516 1 69 161 LEU B C 1
ATOM 4277 O O . LEU B 1 161 ? -12.828 4.395 -10.477 1 69 161 LEU B O 1
ATOM 4281 N N . GLN B 1 162 ? -11.523 5.078 -8.711 1 55.5 162 GLN B N 1
ATOM 4282 C CA . GLN B 1 162 ? -11.375 6.457 -9.172 1 55.5 162 GLN B CA 1
ATOM 4283 C C . GLN B 1 162 ? -10.109 6.625 -10 1 55.5 162 GLN B C 1
ATOM 4285 O O . GLN B 1 162 ? -9.047 6.113 -9.633 1 55.5 162 GLN B O 1
ATOM 4290 N N . SER B 1 163 ? -10.266 6.785 -11.359 1 45.41 163 SER B N 1
ATOM 4291 C CA . SER B 1 163 ? -9.039 7.027 -12.109 1 45.41 163 SER B CA 1
ATOM 4292 C C . SER B 1 163 ? -8.938 8.477 -12.562 1 45.41 163 SER B C 1
ATOM 4294 O O . SER B 1 163 ? -9.898 9.031 -13.102 1 45.41 163 SER B O 1
ATOM 4296 N N . ALA B 1 164 ? -8.188 9.25 -11.875 1 37.62 164 ALA B N 1
ATOM 4297 C CA . ALA B 1 164 ? -8.031 10.609 -12.398 1 37.62 164 ALA B CA 1
ATOM 4298 C C . ALA B 1 164 ? -7.566 10.594 -13.852 1 37.62 164 ALA B C 1
ATOM 4300 O O . ALA B 1 164 ? -7.797 11.547 -14.594 1 37.62 164 ALA B O 1
ATOM 4301 N N . TRP B 1 165 ? -6.758 9.688 -14.266 1 32.34 165 TRP B N 1
ATOM 4302 C CA . TRP B 1 165 ? -6.098 9.859 -15.555 1 32.34 165 TRP B CA 1
ATOM 4303 C C . TRP B 1 165 ? -6.676 8.914 -16.594 1 32.34 165 TRP B C 1
ATOM 4305 O O . TRP B 1 165 ? -6.184 7.793 -16.766 1 32.34 165 TRP B O 1
ATOM 4315 N N . VAL B 1 166 ? -7.898 8.609 -16.531 1 33.03 166 VAL B N 1
ATOM 4316 C CA . VAL B 1 166 ? -8.25 7.793 -17.688 1 33.03 166 VAL B CA 1
ATOM 4317 C C . VAL B 1 166 ? -7.891 8.539 -18.984 1 33.03 166 VAL B C 1
ATOM 4319 O O . VAL B 1 166 ? -8.438 9.602 -19.266 1 33.03 166 VAL B O 1
ATOM 4322 N N . TYR B 1 167 ? -6.648 8.43 -19.359 1 29.22 167 TYR B N 1
ATOM 4323 C CA . TYR B 1 167 ? -6.434 8.844 -20.734 1 29.22 167 TYR B CA 1
ATOM 4324 C C . TYR B 1 167 ? -7.559 8.359 -21.641 1 29.22 167 TYR B C 1
ATOM 4326 O O . TYR B 1 167 ? -8.117 7.281 -21.422 1 29.22 167 TYR B O 1
ATOM 4334 N N . ARG B 1 168 ? -7.992 9.25 -22.469 1 28.92 168 ARG B N 1
ATOM 4335 C CA . ARG B 1 168 ? -8.977 9.133 -23.531 1 28.92 168 ARG B CA 1
ATOM 4336 C C . ARG B 1 168 ? -8.797 7.828 -24.297 1 28.92 168 ARG B C 1
ATOM 4338 O O . ARG B 1 168 ? -8.031 7.766 -25.266 1 28.92 168 ARG B O 1
ATOM 4345 N N . ALA B 1 169 ? -8.602 6.691 -23.719 1 29.36 169 ALA B N 1
ATOM 4346 C CA . ALA B 1 169 ? -8.594 5.57 -24.656 1 29.36 169 ALA B CA 1
ATOM 4347 C C . ALA B 1 169 ? -9.961 5.375 -25.281 1 29.36 169 ALA B C 1
ATOM 4349 O O . ALA B 1 169 ? -10.992 5.566 -24.625 1 29.36 169 ALA B O 1
ATOM 4350 N N . ASN B 1 170 ? -10.133 5.57 -26.562 1 27.81 170 ASN B N 1
ATOM 4351 C CA . ASN B 1 170 ? -11.289 5.34 -27.422 1 27.81 170 ASN B CA 1
ATOM 4352 C C . ASN B 1 170 ? -12 4.035 -27.078 1 27.81 170 ASN B C 1
ATOM 4354 O O . ASN B 1 170 ? -11.445 2.951 -27.25 1 27.81 170 ASN B O 1
ATOM 4358 N N . ALA B 1 171 ? -12.914 4.016 -26.219 1 30 171 ALA B N 1
ATOM 4359 C CA . ALA B 1 171 ? -13.789 2.93 -25.797 1 30 171 ALA B CA 1
ATOM 4360 C C . ALA B 1 171 ? -14.414 2.227 -27 1 30 171 ALA B C 1
ATOM 4362 O O . ALA B 1 171 ? -14.922 1.109 -26.875 1 30 171 ALA B O 1
ATOM 4363 N N . GLU B 1 172 ? -14.766 2.918 -28.078 1 28.06 172 GLU B N 1
ATOM 4364 C CA . GLU B 1 172 ? -15.75 2.375 -29.016 1 28.06 172 GLU B CA 1
ATOM 4365 C C . GLU B 1 172 ? -15.398 0.945 -29.406 1 28.06 172 GLU B C 1
ATOM 4367 O O . GLU B 1 172 ? -16.25 0.052 -29.344 1 28.06 172 GLU B O 1
ATOM 4372 N N . SER B 1 173 ? -14.648 0.954 -30.469 1 28.2 173 SER B N 1
ATOM 4373 C CA . SER B 1 173 ? -14.688 -0.117 -31.453 1 28.2 173 SER B CA 1
ATOM 4374 C C . SER B 1 173 ? -14.102 -1.409 -30.891 1 28.2 173 SER B C 1
ATOM 4376 O O . SER B 1 173 ? -14.133 -2.449 -31.547 1 28.2 173 SER B O 1
ATOM 4378 N N . HIS B 1 174 ? -13.32 -1.197 -29.812 1 29.11 174 HIS B N 1
ATOM 4379 C CA . HIS B 1 174 ? -12.531 -2.404 -29.594 1 29.11 174 HIS B CA 1
ATOM 4380 C C . HIS B 1 174 ? -13.258 -3.373 -28.656 1 29.11 174 HIS B C 1
ATOM 4382 O O . HIS B 1 174 ? -12.68 -4.375 -28.234 1 29.11 174 HIS B O 1
ATOM 4388 N N . PHE B 1 175 ? -14.43 -3.041 -28.266 1 31.77 175 PHE B N 1
ATOM 4389 C CA . PHE B 1 175 ? -15.18 -3.938 -27.406 1 31.77 175 PHE B CA 1
ATOM 4390 C C . PHE B 1 175 ? -15.203 -5.352 -27.969 1 31.77 175 PHE B C 1
ATOM 4392 O O . PHE B 1 175 ? -15.062 -6.324 -27.234 1 31.77 175 PHE B O 1
ATOM 4399 N N . ASN B 1 176 ? -15.992 -5.32 -29.016 1 30.91 176 ASN B N 1
ATOM 4400 C CA . ASN B 1 176 ? -16.453 -6.602 -29.547 1 30.91 176 ASN B CA 1
ATOM 4401 C C . ASN B 1 176 ? -15.273 -7.543 -29.828 1 30.91 176 ASN B C 1
ATOM 4403 O O . ASN B 1 176 ? -15.445 -8.766 -29.828 1 30.91 176 ASN B O 1
ATOM 4407 N N . GLU B 1 177 ? -14.398 -7.016 -30.484 1 31.3 177 GLU B N 1
ATOM 4408 C CA . GLU B 1 177 ? -13.477 -7.949 -31.125 1 31.3 177 GLU B CA 1
ATOM 4409 C C . GLU B 1 177 ? -12.336 -8.328 -30.188 1 31.3 177 GLU B C 1
ATOM 4411 O O . GLU B 1 177 ? -11.75 -9.406 -30.312 1 31.3 177 GLU B O 1
ATOM 4416 N N . ARG B 1 178 ? -11.852 -7.258 -29.203 1 34.91 178 ARG B N 1
ATOM 4417 C CA . ARG B 1 178 ? -10.594 -7.594 -28.531 1 34.91 178 ARG B CA 1
ATOM 4418 C C . ARG B 1 178 ? -10.828 -7.887 -27.047 1 34.91 178 ARG B C 1
ATOM 4420 O O . ARG B 1 178 ? -11.711 -7.293 -26.422 1 34.91 178 ARG B O 1
ATOM 4427 N N . LYS B 1 179 ? -10.688 -9.07 -26.406 1 41.12 179 LYS B N 1
ATOM 4428 C CA . LYS B 1 179 ? -10.648 -9.664 -25.062 1 41.12 179 LYS B CA 1
ATOM 4429 C C . LYS B 1 179 ? -9.992 -8.727 -24.062 1 41.12 179 LYS B C 1
ATOM 4431 O O . LYS B 1 179 ? -9.18 -9.156 -23.25 1 41.12 179 LYS B O 1
ATOM 4436 N N . SER B 1 180 ? -10.297 -7.309 -24.188 1 38.72 180 SER B N 1
ATOM 4437 C CA . SER B 1 180 ? -9.555 -6.359 -23.359 1 38.72 180 SER B CA 1
ATOM 4438 C C . SER B 1 180 ? -10.453 -5.738 -22.297 1 38.72 180 SER B C 1
ATOM 4440 O O . SER B 1 180 ? -11.664 -5.66 -22.469 1 38.72 180 SER B O 1
ATOM 4442 N N . PRO B 1 181 ? -9.945 -5.461 -21.094 1 41.16 181 PRO B N 1
ATOM 4443 C CA . PRO B 1 181 ? -10.656 -4.746 -20.047 1 41.16 181 PRO B CA 1
ATOM 4444 C C . PRO B 1 181 ? -11.25 -3.42 -20.531 1 41.16 181 PRO B C 1
ATOM 4446 O O . PRO B 1 181 ? -10.711 -2.805 -21.453 1 41.16 181 PRO B O 1
ATOM 4449 N N . PHE B 1 182 ? -12.688 -3.207 -20.156 1 41.28 182 PHE B N 1
ATOM 4450 C CA . PHE B 1 182 ? -13.328 -1.947 -20.516 1 41.28 182 PHE B CA 1
ATOM 4451 C C . PHE B 1 182 ? -13.5 -1.062 -19.297 1 41.28 182 PHE B C 1
ATOM 4453 O O . PHE B 1 182 ? -13.531 -1.558 -18.156 1 41.28 182 PHE B O 1
ATOM 4460 N N . ALA B 1 183 ? -13.32 0.303 -19.562 1 44.09 183 ALA B N 1
ATOM 4461 C CA . ALA B 1 183 ? -13.539 1.278 -18.5 1 44.09 183 ALA B CA 1
ATOM 4462 C C . ALA B 1 183 ? -14.805 2.088 -18.75 1 44.09 183 ALA B C 1
ATOM 4464 O O . ALA B 1 183 ? -15.109 2.445 -19.891 1 44.09 183 ALA B O 1
ATOM 4465 N N . ILE B 1 184 ? -15.781 2.088 -17.781 1 43.81 184 ILE B N 1
ATOM 4466 C CA . ILE B 1 184 ? -16.922 2.992 -17.781 1 43.81 184 ILE B CA 1
ATOM 4467 C C . ILE B 1 184 ? -16.609 4.227 -16.938 1 43.81 184 ILE B C 1
ATOM 4469 O O . ILE B 1 184 ? -16.234 4.113 -15.773 1 43.81 184 ILE B O 1
ATOM 4473 N N . LEU B 1 185 ? -16.594 5.34 -17.688 1 45.84 185 LEU B N 1
ATOM 4474 C CA . LEU B 1 185 ? -16.391 6.598 -16.969 1 45.84 185 LEU B CA 1
ATOM 4475 C C . LEU B 1 185 ? -17.703 7.164 -16.484 1 45.84 185 LEU B C 1
ATOM 4477 O O . LEU B 1 185 ? -18.688 7.23 -17.234 1 45.84 185 LEU B O 1
ATOM 4481 N N . VAL B 1 186 ? -17.812 7.312 -15.172 1 50.25 186 VAL B N 1
ATOM 4482 C CA . VAL B 1 186 ? -19.031 7.805 -14.555 1 50.25 186 VAL B CA 1
ATOM 4483 C C . VAL B 1 186 ? -18.844 9.25 -14.102 1 50.25 186 VAL B C 1
ATOM 4485 O O . VAL B 1 186 ? -17.797 9.594 -13.531 1 50.25 186 VAL B O 1
ATOM 4488 N N . ARG B 1 187 ? -19.719 10.172 -14.531 1 54.06 187 ARG B N 1
ATOM 4489 C CA . ARG B 1 187 ? -19.703 11.57 -14.117 1 54.06 187 ARG B CA 1
ATOM 4490 C C . ARG B 1 187 ? -20.359 11.742 -12.742 1 54.06 187 ARG B C 1
ATOM 4492 O O . ARG B 1 187 ? -20.953 10.797 -12.219 1 54.06 187 ARG B O 1
ATOM 4499 N N . SER B 1 188 ? -20.078 12.945 -12.25 1 57.94 188 SER B N 1
ATOM 4500 C CA . SER B 1 188 ? -20.703 13.266 -10.969 1 57.94 188 SER B CA 1
ATOM 4501 C C . SER B 1 188 ? -22.219 13.172 -11.055 1 57.94 188 SER B C 1
ATOM 4503 O O . SER B 1 188 ? -22.812 13.578 -12.055 1 57.94 188 SER B O 1
ATOM 4505 N N . LYS B 1 189 ? -22.844 12.562 -10.047 1 62.25 189 LYS B N 1
ATOM 4506 C CA . LYS B 1 189 ? -24.281 12.5 -9.859 1 62.25 189 LYS B CA 1
ATOM 4507 C C . LYS B 1 189 ? -24.938 11.633 -10.938 1 62.25 189 LYS B C 1
ATOM 4509 O O . LYS B 1 189 ? -26.031 11.938 -11.406 1 62.25 189 LYS B O 1
ATOM 4514 N N . THR B 1 190 ? -24.188 10.719 -11.344 1 67.19 190 THR B N 1
ATOM 4515 C CA . THR B 1 190 ? -24.703 9.781 -12.344 1 67.19 190 THR B CA 1
ATOM 4516 C C . THR B 1 190 ? -25.734 8.852 -11.742 1 67.19 190 THR B C 1
ATOM 4518 O O . THR B 1 190 ? -26.734 8.516 -12.391 1 67.19 190 THR B O 1
ATOM 4521 N N . PHE B 1 191 ? -25.594 8.57 -10.547 1 77.12 191 PHE B N 1
ATOM 4522 C CA . PHE B 1 191 ? -26.484 7.582 -9.93 1 77.12 191 PHE B CA 1
ATOM 4523 C C . PHE B 1 191 ? -27.453 8.25 -8.969 1 77.12 191 PHE B C 1
ATOM 4525 O O . PHE B 1 191 ? -27.109 9.234 -8.312 1 77.12 191 PHE B O 1
ATOM 4532 N N . GLU B 1 192 ? -28.672 7.676 -8.914 1 80.19 192 GLU B N 1
ATOM 4533 C CA . GLU B 1 192 ? -29.609 8.078 -7.879 1 80.19 192 GLU B CA 1
ATOM 4534 C C . GLU B 1 192 ? -29.078 7.758 -6.484 1 80.19 192 GLU B C 1
ATOM 4536 O O . GLU B 1 192 ? -28.359 6.777 -6.305 1 80.19 192 GLU B O 1
ATOM 4541 N N . PRO B 1 193 ? -29.484 8.602 -5.562 1 84.75 193 PRO B N 1
ATOM 4542 C CA . PRO B 1 193 ? -28.984 8.406 -4.203 1 84.75 193 PRO B CA 1
ATOM 4543 C C . PRO B 1 193 ? -29.375 7.051 -3.613 1 84.75 193 PRO B C 1
ATOM 4545 O O . PRO B 1 193 ? -30.484 6.582 -3.82 1 84.75 193 PRO B O 1
ATOM 4548 N N . TYR B 1 194 ? -28.422 6.344 -3.092 1 86.88 194 TYR B N 1
ATOM 4549 C CA . TYR B 1 194 ? -28.562 5.102 -2.342 1 86.88 194 TYR B CA 1
ATOM 4550 C C . TYR B 1 194 ? -27.641 5.082 -1.135 1 86.88 194 TYR B C 1
ATOM 4552 O O . TYR B 1 194 ? -26.453 5.441 -1.241 1 86.88 194 TYR B O 1
ATOM 4560 N N . SER B 1 195 ? -28.172 4.812 0.048 1 83.19 195 SER B N 1
ATOM 4561 C CA . SER B 1 195 ? -27.359 4.809 1.258 1 83.19 195 SER B CA 1
ATOM 4562 C C . SER B 1 195 ? -27.344 3.434 1.914 1 83.19 195 SER B C 1
ATOM 4564 O O . SER B 1 195 ? -28.344 2.717 1.88 1 83.19 195 SER B O 1
ATOM 4566 N N . LEU B 1 196 ? -26.156 3.062 2.336 1 84 196 LEU B N 1
ATOM 4567 C CA . LEU B 1 196 ? -26.031 1.834 3.109 1 84 196 LEU B CA 1
ATOM 4568 C C . LEU B 1 196 ? -26.812 1.928 4.418 1 84 196 LEU B C 1
ATOM 4570 O O . LEU B 1 196 ? -26.844 2.988 5.047 1 84 196 LEU B O 1
ATOM 4574 N N . ALA B 1 197 ? -27.562 0.74 4.559 1 70.19 197 ALA B N 1
ATOM 4575 C CA . ALA B 1 197 ? -28.234 0.701 5.855 1 70.19 197 ALA B CA 1
ATOM 4576 C C . ALA B 1 197 ? -27.219 0.791 6.996 1 70.19 197 ALA B C 1
ATOM 4578 O O . ALA B 1 197 ? -26.109 0.269 6.895 1 70.19 197 ALA B O 1
ATOM 4579 N N . ASN B 1 198 ? -27.391 1.677 7.777 1 59.53 198 ASN B N 1
ATOM 4580 C CA . ASN B 1 198 ? -26.5 1.863 8.914 1 59.53 198 ASN B CA 1
ATOM 4581 C C . ASN B 1 198 ? -26.312 0.568 9.703 1 59.53 198 ASN B C 1
ATOM 4583 O O . ASN B 1 198 ? -27.281 -0.01 10.195 1 59.53 198 ASN B O 1
ATOM 4587 N N . GLY B 1 199 ? -25.672 -0.521 9.07 1 54.5 199 GLY B N 1
ATOM 4588 C CA . GLY B 1 199 ? -25.516 -1.75 9.836 1 54.5 199 GLY B CA 1
ATOM 4589 C C . GLY B 1 199 ? -25.359 -1.513 11.328 1 54.5 199 GLY B C 1
ATOM 4590 O O . GLY B 1 199 ? -25.25 -0.368 11.766 1 54.5 199 GLY B O 1
ATOM 4591 N N . ASN B 1 200 ? -25.547 -2.709 12.141 1 52.62 200 ASN B N 1
ATOM 4592 C CA . ASN B 1 200 ? -25.438 -2.77 13.594 1 52.62 200 ASN B CA 1
ATOM 4593 C C . ASN B 1 200 ? -24.203 -2.033 14.094 1 52.62 200 ASN B C 1
ATOM 4595 O O . ASN B 1 200 ? -23.078 -2.355 13.695 1 52.62 200 ASN B O 1
ATOM 4599 N N . GLY B 1 201 ? -24.219 -0.648 14.266 1 54.09 201 GLY B N 1
ATOM 4600 C CA . GLY B 1 201 ? -23.469 0.49 14.766 1 54.09 201 GLY B CA 1
ATOM 4601 C C . GLY B 1 201 ? -22.359 0.096 15.727 1 54.09 201 GLY B C 1
ATOM 4602 O O . GLY B 1 201 ? -22.5 -0.867 16.484 1 54.09 201 GLY B O 1
ATOM 4603 N N . ASN B 1 202 ? -21.109 0.248 15.297 1 61.38 202 ASN B N 1
ATOM 4604 C CA . ASN B 1 202 ? -20.047 0.207 16.281 1 61.38 202 ASN B CA 1
ATOM 4605 C C . ASN B 1 202 ? -20.422 0.941 17.562 1 61.38 202 ASN B C 1
ATOM 4607 O O . ASN B 1 202 ? -21.156 1.931 17.516 1 61.38 202 ASN B O 1
ATOM 4611 N N . THR B 1 203 ? -20.406 0.196 18.625 1 78.19 203 THR B N 1
ATOM 4612 C CA . THR B 1 203 ? -20.859 0.504 19.969 1 78.19 203 THR B CA 1
ATOM 4613 C C . THR B 1 203 ? -19.906 1.487 20.656 1 78.19 203 THR B C 1
ATOM 4615 O O . THR B 1 203 ? -19.859 1.565 21.875 1 78.19 203 THR B O 1
ATOM 4618 N N . PHE B 1 204 ? -19.219 2.195 19.797 1 92.5 204 PHE B N 1
ATOM 4619 C CA . PHE B 1 204 ? -18.328 3.127 20.469 1 92.5 204 PHE B CA 1
ATOM 4620 C C . PHE B 1 204 ? -19.047 4.422 20.812 1 92.5 204 PHE B C 1
ATOM 4622 O O . PHE B 1 204 ? -19.984 4.816 20.125 1 92.5 204 PHE B O 1
ATOM 4629 N N . PRO B 1 205 ? -18.688 5.047 21.859 1 94.12 205 PRO B N 1
ATOM 4630 C CA . PRO B 1 205 ? -19.469 6.164 22.391 1 94.12 205 PRO B CA 1
ATOM 4631 C C . PRO B 1 205 ? -19.281 7.449 21.594 1 94.12 205 PRO B C 1
ATOM 4633 O O . PRO B 1 205 ? -20.188 8.297 21.562 1 94.12 205 PRO B O 1
ATOM 4636 N N . LEU B 1 206 ? -18.156 7.664 20.969 1 95.88 206 LEU B N 1
ATOM 4637 C CA . LEU B 1 206 ? -17.875 8.945 20.312 1 95.88 206 LEU B CA 1
ATOM 4638 C C . LEU B 1 206 ? -17.969 8.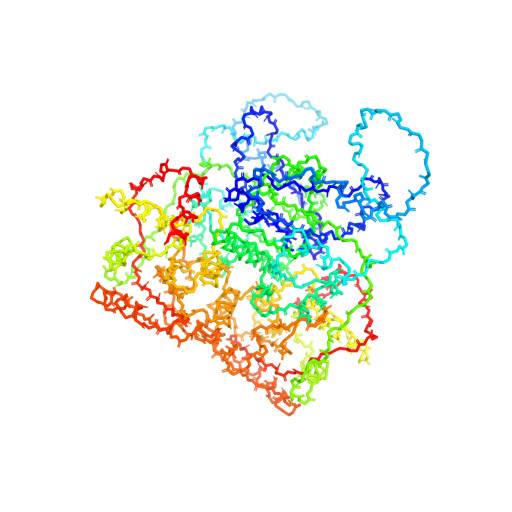82 18.797 1 95.88 206 LEU B C 1
ATOM 4640 O O . LEU B 1 206 ? -17.547 7.809 18.234 1 95.88 206 LEU B O 1
ATOM 4644 N N . THR B 1 207 ? -18.5 9.883 18.219 1 92.88 207 THR B N 1
ATOM 4645 C CA . THR B 1 207 ? -18.344 10.023 16.781 1 92.88 207 THR B CA 1
ATOM 4646 C C . THR B 1 207 ? -16.922 10.453 16.422 1 92.88 207 THR B C 1
ATOM 4648 O O . THR B 1 207 ? -16.172 10.867 17.297 1 92.88 207 THR B O 1
ATOM 4651 N N . ARG B 1 208 ? -16.594 10.297 15.195 1 94.06 208 ARG B N 1
ATOM 4652 C CA . ARG B 1 208 ? -15.289 10.75 14.734 1 94.06 208 ARG B CA 1
ATOM 4653 C C . ARG B 1 208 ? -15.094 12.234 15.023 1 94.06 208 ARG B C 1
ATOM 4655 O O . ARG B 1 208 ? -14.031 12.648 15.492 1 94.06 208 ARG B O 1
ATOM 4662 N N . GLU B 1 209 ? -16.125 13.039 14.734 1 93.06 209 GLU B N 1
ATOM 4663 C CA . GLU B 1 209 ? -16.047 14.477 14.938 1 93.06 209 GLU B CA 1
ATOM 4664 C C . GLU B 1 209 ? -15.836 14.82 16.406 1 93.06 209 GLU B C 1
ATOM 4666 O O . GLU B 1 209 ? -15.016 15.68 16.75 1 93.06 209 GLU B O 1
ATOM 4671 N N . GLU B 1 210 ? -16.578 14.133 17.266 1 93.94 210 GLU B N 1
ATOM 4672 C CA . GLU B 1 210 ? -16.422 14.359 18.703 1 93.94 210 GLU B CA 1
ATOM 4673 C C . GLU B 1 210 ? -15.016 14.008 19.172 1 93.94 210 GLU B C 1
ATOM 4675 O O . GLU B 1 210 ? -14.422 14.734 19.969 1 93.94 210 GLU B O 1
ATOM 4680 N N . ALA B 1 211 ? -14.5 12.922 18.719 1 96.94 211 ALA B N 1
ATOM 4681 C CA . ALA B 1 211 ? -13.141 12.508 19.078 1 96.94 211 ALA B CA 1
ATOM 4682 C C . ALA B 1 211 ? -12.117 13.508 18.547 1 96.94 211 ALA B C 1
ATOM 4684 O O . ALA B 1 211 ? -11.156 13.844 19.25 1 96.94 211 ALA B O 1
ATOM 4685 N N . LEU B 1 212 ? -12.312 13.922 17.328 1 95.56 212 LEU B N 1
ATOM 4686 C CA . LEU B 1 212 ? -11.422 14.898 16.719 1 95.56 212 LEU B CA 1
ATOM 4687 C C . LEU B 1 212 ? -11.375 16.188 17.531 1 95.56 212 LEU B C 1
ATOM 4689 O O . LEU B 1 212 ? -10.297 16.719 17.797 1 95.56 212 LEU B O 1
ATOM 4693 N N . PHE B 1 213 ? -12.539 16.656 17.922 1 93.88 213 PHE B N 1
ATOM 4694 C CA . PHE B 1 213 ? -12.617 17.891 18.703 1 93.88 213 PHE B CA 1
ATOM 4695 C C . PHE B 1 213 ? -11.867 17.734 20.016 1 93.88 213 PHE B C 1
ATOM 4697 O O . PHE B 1 213 ? -11.141 18.641 20.438 1 93.88 213 PHE B O 1
ATOM 4704 N N . LYS B 1 214 ? -12.016 16.594 20.578 1 95.44 214 LYS B N 1
ATOM 4705 C CA . LYS B 1 214 ? -11.328 16.344 21.844 1 95.44 214 LYS B CA 1
ATOM 4706 C C . LYS B 1 214 ? -9.812 16.312 21.656 1 95.44 214 LYS B C 1
ATOM 4708 O O . LYS B 1 214 ? -9.07 16.859 22.469 1 95.44 214 LYS B O 1
ATOM 4713 N N . VAL B 1 215 ? -9.328 15.688 20.594 1 97 215 VAL B N 1
ATOM 4714 C CA . VAL B 1 215 ? -7.906 15.625 20.297 1 97 215 VAL B CA 1
ATOM 4715 C C . VAL B 1 215 ? -7.355 17.031 20.109 1 97 215 VAL B C 1
ATOM 4717 O O . VAL B 1 215 ? -6.359 17.422 20.734 1 97 215 VAL B O 1
ATOM 4720 N N . VAL B 1 216 ? -8 17.797 19.281 1 93.75 216 VAL B N 1
ATOM 4721 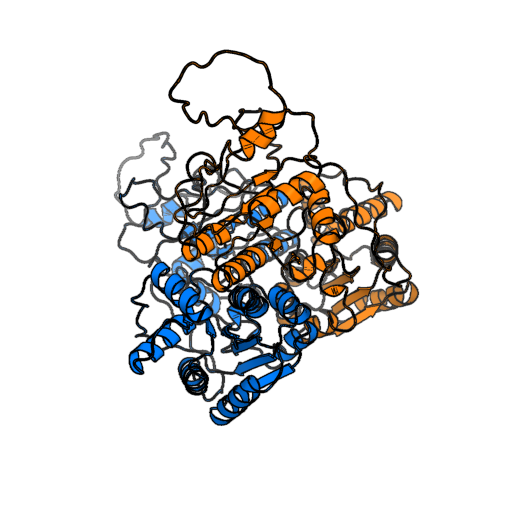C CA . VAL B 1 216 ? -7.508 19.125 18.891 1 93.75 216 VAL B CA 1
ATOM 4722 C C . VAL B 1 216 ? -7.539 20.047 20.094 1 93.75 216 VAL B C 1
ATOM 4724 O O . VAL B 1 216 ? -6.66 20.906 20.266 1 93.75 216 VAL B O 1
ATOM 4727 N N . ASP B 1 217 ? -8.539 19.891 20.922 1 92.38 217 ASP B N 1
ATOM 4728 C CA . ASP B 1 217 ? -8.664 20.688 22.141 1 92.38 217 ASP B CA 1
ATOM 4729 C C . ASP B 1 217 ? -7.484 20.438 23.078 1 92.38 217 ASP B C 1
ATOM 4731 O O . ASP B 1 217 ? -7.121 21.312 23.875 1 92.38 217 ASP B O 1
ATOM 4735 N N . CYS B 1 218 ? -6.918 19.281 22.969 1 94.81 218 CYS B N 1
ATOM 4736 C CA . CYS B 1 218 ? -5.836 18.906 23.875 1 94.81 218 CYS B CA 1
ATOM 4737 C C . CYS B 1 218 ? -4.48 19.266 23.281 1 94.81 218 CYS B C 1
ATOM 4739 O O . CYS B 1 218 ? -3.453 19.156 23.953 1 94.81 218 CYS B O 1
ATOM 4741 N N . LEU B 1 219 ? -4.402 19.688 22.016 1 93.94 219 LEU B N 1
ATOM 4742 C CA . LEU B 1 219 ? -3.139 20.031 21.359 1 93.94 219 LEU B CA 1
ATOM 4743 C C . LEU B 1 219 ? -2.684 21.422 21.766 1 93.94 219 LEU B C 1
ATOM 4745 O O . LEU B 1 219 ? -3.477 22.219 22.281 1 93.94 219 LEU B O 1
ATOM 4749 N N . GLU B 1 220 ? -1.45 21.656 21.594 1 92.44 220 GLU B N 1
ATOM 4750 C CA . GLU B 1 220 ? -0.854 22.938 21.906 1 92.44 220 GLU B CA 1
ATOM 4751 C C . GLU B 1 220 ? -0.727 23.812 20.656 1 92.44 220 GLU B C 1
ATOM 4753 O O . GLU B 1 220 ? -0.832 23.328 19.531 1 92.44 220 GLU B O 1
ATOM 4758 N N . GLU B 1 221 ? -0.403 25.078 20.844 1 89.5 221 GLU B N 1
ATOM 4759 C CA . GLU B 1 221 ? -0.375 26.062 19.75 1 89.5 221 GLU B CA 1
ATOM 4760 C C . GLU B 1 221 ? 0.785 25.797 18.797 1 89.5 221 GLU B C 1
ATOM 4762 O O . GLU B 1 221 ? 0.695 26.094 17.609 1 89.5 221 GLU B O 1
ATOM 4767 N N . GLN B 1 222 ? 1.78 25.188 19.297 1 92.5 222 GLN B N 1
ATOM 4768 C CA . GLN B 1 222 ? 2.975 24.984 18.484 1 92.5 222 GLN B CA 1
ATOM 4769 C C . GLN B 1 222 ? 2.938 23.641 17.766 1 92.5 222 GLN B C 1
ATOM 4771 O O . GLN B 1 222 ? 3.795 23.359 16.922 1 92.5 222 GLN B O 1
ATOM 4776 N N . ASP B 1 223 ? 1.949 22.875 18.078 1 95.44 223 ASP B N 1
ATOM 4777 C CA . ASP B 1 223 ? 1.857 21.562 17.484 1 95.44 223 ASP B CA 1
ATOM 4778 C C . ASP B 1 223 ? 1.496 21.656 16 1 95.44 223 ASP B C 1
ATOM 4780 O O . ASP B 1 223 ? 0.576 22.391 15.625 1 95.44 223 ASP B O 1
ATOM 4784 N N . ALA B 1 224 ? 2.264 21.016 15.164 1 95.94 224 ALA B N 1
ATOM 4785 C CA . ALA B 1 224 ? 1.937 20.938 13.742 1 95.94 224 ALA B CA 1
ATOM 4786 C C . ALA B 1 224 ? 1.024 19.75 13.461 1 95.94 224 ALA B C 1
ATOM 4788 O O . ALA B 1 224 ? 1.235 18.656 13.992 1 95.94 224 ALA B O 1
ATOM 4789 N N . ILE B 1 225 ? 0.047 19.984 12.625 1 95.81 225 ILE B N 1
ATOM 4790 C CA . ILE B 1 225 ? -0.91 18.922 12.297 1 95.81 225 ILE B CA 1
ATOM 4791 C C . ILE B 1 225 ? -0.862 18.641 10.805 1 95.81 225 ILE B C 1
ATOM 4793 O O . ILE B 1 225 ? -0.887 19.547 9.984 1 95.81 225 ILE B O 1
ATOM 4797 N N . VAL B 1 226 ? -0.685 17.391 10.445 1 93.94 226 VAL B N 1
ATOM 4798 C CA . VAL B 1 226 ? -0.895 16.906 9.086 1 93.94 226 VAL B CA 1
ATOM 4799 C C . VAL B 1 226 ? -2.113 15.984 9.047 1 93.94 226 VAL B C 1
ATOM 4801 O O . VAL B 1 226 ? -2.119 14.922 9.68 1 93.94 226 VAL B O 1
ATOM 4804 N N . GLY B 1 227 ? -3.092 16.375 8.32 1 92.56 227 GLY B N 1
ATOM 4805 C CA . GLY B 1 227 ? -4.34 15.633 8.305 1 92.56 227 GLY B CA 1
ATOM 4806 C C . GLY B 1 227 ? -4.598 14.922 6.988 1 92.56 227 GLY B C 1
ATOM 4807 O O . GLY B 1 227 ? -4.238 15.43 5.922 1 92.56 227 GLY B O 1
ATOM 4808 N N . THR B 1 228 ? -5.234 13.773 7.121 1 91.19 228 THR B N 1
ATOM 4809 C CA . THR B 1 228 ? -5.641 13.023 5.938 1 91.19 228 THR B CA 1
ATOM 4810 C C . THR B 1 228 ? -6.797 13.727 5.227 1 91.19 228 THR B C 1
ATOM 4812 O O . THR B 1 228 ? -7.262 14.773 5.672 1 91.19 228 THR B O 1
ATOM 4815 N N . THR B 1 229 ? -7.215 13.141 4.113 1 75.88 229 THR B N 1
ATOM 4816 C CA . THR B 1 229 ? -8.289 13.711 3.307 1 75.88 229 THR B CA 1
ATOM 4817 C C . THR B 1 229 ? -9.656 13.258 3.826 1 75.88 229 THR B C 1
ATOM 4819 O O . THR B 1 229 ? -9.734 12.516 4.805 1 75.88 229 THR B O 1
ATOM 4822 N N . GLY B 1 230 ? -10.648 13.867 3.225 1 77.69 230 GLY B N 1
ATOM 4823 C CA . GLY B 1 230 ? -12.008 13.43 3.523 1 77.69 230 GLY B CA 1
ATOM 4824 C C . GLY B 1 230 ? -12.672 14.258 4.605 1 77.69 230 GLY B C 1
ATOM 4825 O O . GLY B 1 230 ? -12.359 15.438 4.777 1 77.69 230 GLY B O 1
ATOM 4826 N N . MET B 1 231 ? -13.547 13.617 5.281 1 78.62 231 MET B N 1
ATOM 4827 C CA . MET B 1 231 ? -14.391 14.297 6.262 1 78.62 231 MET B CA 1
ATOM 4828 C C . MET B 1 231 ? -13.562 14.758 7.461 1 78.62 231 MET B C 1
ATOM 4830 O O . MET B 1 231 ? -13.859 15.789 8.062 1 78.62 231 MET B O 1
ATOM 4834 N N . LEU B 1 232 ? -12.523 14.07 7.762 1 83.44 232 LEU B N 1
ATOM 4835 C CA . LEU B 1 232 ? -11.672 14.43 8.891 1 83.44 232 LEU B CA 1
ATOM 4836 C C . LEU B 1 232 ? -11.055 15.805 8.695 1 83.44 232 LEU B C 1
ATOM 4838 O O . LEU B 1 232 ? -11.016 16.609 9.625 1 83.44 232 LEU B O 1
ATOM 4842 N N . SER B 1 233 ? -10.578 16.031 7.516 1 80.5 233 SER B N 1
ATOM 4843 C CA . SER B 1 233 ? -9.992 17.328 7.215 1 80.5 233 SER B CA 1
ATOM 4844 C C . SER B 1 233 ? -11.031 18.438 7.281 1 80.5 233 SER B C 1
ATOM 4846 O O . SER B 1 233 ? -10.75 19.531 7.77 1 80.5 233 SER B O 1
ATOM 4848 N N . ARG B 1 234 ? -12.211 18.141 6.824 1 79.5 234 ARG B N 1
ATOM 4849 C CA . ARG B 1 234 ? -13.289 19.125 6.855 1 79.5 234 ARG B CA 1
ATOM 4850 C C . ARG B 1 234 ? -13.719 19.422 8.289 1 79.5 234 ARG B C 1
ATOM 4852 O O . ARG B 1 234 ? -13.977 20.578 8.633 1 79.5 234 ARG B O 1
ATOM 4859 N N . GLU B 1 235 ? -13.812 18.406 9.008 1 85.25 235 GLU B N 1
ATOM 4860 C CA . GLU B 1 235 ? -14.172 18.562 10.414 1 85.25 235 GLU B CA 1
ATOM 4861 C C . GLU B 1 235 ? -13.117 19.359 11.172 1 85.25 235 GLU B C 1
ATOM 4863 O O . GLU B 1 235 ? -13.453 20.188 12.023 1 85.25 235 GLU B O 1
ATOM 4868 N N . LEU B 1 236 ? -11.898 19.109 10.891 1 85.5 236 LEU B N 1
ATOM 4869 C CA . LEU B 1 236 ? -10.812 19.875 11.492 1 85.5 236 LEU B CA 1
ATOM 4870 C C . LEU B 1 236 ? -10.922 21.359 11.125 1 85.5 236 LEU B C 1
ATOM 4872 O O . LEU B 1 236 ? -10.773 22.219 11.984 1 85.5 236 LEU B O 1
ATOM 4876 N N . PHE B 1 237 ? -11.172 21.609 9.906 1 80.19 237 PHE B N 1
ATOM 4877 C CA . PHE B 1 237 ? -11.328 22.984 9.43 1 80.19 237 PHE B CA 1
ATOM 4878 C C . PHE B 1 237 ? -12.469 23.672 10.164 1 80.19 237 PHE B C 1
ATOM 4880 O O . PHE B 1 237 ? -12.328 24.812 10.609 1 80.19 237 PHE B O 1
ATOM 4887 N N . GLU B 1 238 ? -13.562 22.984 10.266 1 81 238 GLU B N 1
ATOM 4888 C CA . GLU B 1 238 ? -14.727 23.547 10.938 1 81 238 GLU B CA 1
ATOM 4889 C C . GLU B 1 238 ? -14.422 23.828 12.406 1 81 238 GLU B C 1
ATOM 4891 O O . GLU B 1 238 ? -14.891 24.828 12.961 1 81 238 GLU B O 1
ATOM 4896 N N . PHE B 1 239 ? -13.797 22.984 13 1 83.25 239 PHE B N 1
ATOM 4897 C CA . PHE B 1 239 ? -13.414 23.188 14.398 1 83.25 239 PHE B CA 1
ATOM 4898 C C . PHE B 1 239 ? -12.617 24.469 14.555 1 83.25 239 PHE B C 1
ATOM 4900 O O . PHE B 1 239 ? -12.867 25.266 15.469 1 83.25 239 PHE B O 1
ATOM 4907 N N . ARG B 1 240 ? -11.656 24.641 13.672 1 81.12 240 ARG B N 1
ATOM 4908 C CA . ARG B 1 240 ? -10.805 25.828 13.727 1 81.12 240 ARG B CA 1
ATOM 4909 C C . ARG B 1 240 ? -11.617 27.094 13.516 1 81.12 240 ARG B C 1
ATOM 4911 O O . ARG B 1 240 ? -11.375 28.109 14.18 1 81.12 240 ARG B O 1
ATOM 4918 N N . VAL B 1 241 ? -12.57 27.016 12.625 1 76.81 241 VAL B N 1
ATOM 4919 C CA . VAL B 1 241 ? -13.445 28.156 12.383 1 76.81 241 VAL B CA 1
ATOM 4920 C C . VAL B 1 241 ? -14.281 28.438 13.625 1 76.81 241 VAL B C 1
ATOM 4922 O O . VAL B 1 241 ? -14.359 29.578 14.086 1 76.81 241 VAL B O 1
ATOM 4925 N N . ALA B 1 242 ? -14.812 27.406 14.133 1 78.38 242 ALA B N 1
ATOM 4926 C CA . ALA B 1 242 ? -15.711 27.531 15.281 1 78.38 242 ALA B CA 1
ATOM 4927 C C . ALA B 1 242 ? -14.977 28.078 16.5 1 78.38 242 ALA B C 1
ATOM 4929 O O . ALA B 1 242 ? -15.555 28.797 17.312 1 78.38 242 ALA B O 1
ATOM 4930 N N . THR B 1 243 ? -13.758 27.734 16.625 1 81 243 THR B N 1
ATOM 4931 C CA . THR B 1 243 ? -13 28.141 17.797 1 81 243 THR B CA 1
ATOM 4932 C C . THR B 1 243 ? -12.141 29.359 17.5 1 81 243 THR B C 1
ATOM 4934 O O . THR B 1 243 ? -11.422 29.844 18.375 1 81 243 THR B O 1
ATOM 4937 N N . ARG B 1 244 ? -12.18 29.859 16.25 1 76.75 244 ARG B N 1
ATOM 4938 C CA . ARG B 1 244 ? -11.43 31.031 15.812 1 76.75 244 ARG B CA 1
ATOM 4939 C C . ARG B 1 244 ? -9.93 30.844 16.016 1 76.75 244 ARG B C 1
ATOM 4941 O O . ARG B 1 244 ? -9.242 31.734 16.5 1 76.75 244 ARG B O 1
ATOM 4948 N N . MET B 1 245 ? -9.695 29.625 15.812 1 76.5 245 MET B N 1
ATOM 4949 C CA . MET B 1 245 ? -8.273 29.297 15.852 1 76.5 245 MET B CA 1
ATOM 4950 C C . MET B 1 245 ? -7.664 29.312 14.453 1 76.5 245 MET B C 1
ATOM 4952 O O . MET B 1 245 ? -8.367 29.125 13.461 1 76.5 245 MET B O 1
ATOM 4956 N N . GLY B 1 246 ? -6.465 29.922 14.219 1 74.25 246 GLY B N 1
ATOM 4957 C CA . GLY B 1 246 ? -5.805 29.969 12.922 1 74.25 246 GLY B CA 1
ATOM 4958 C C . GLY B 1 246 ? -5.66 28.609 12.273 1 74.25 246 GLY B C 1
ATOM 4959 O O . GLY B 1 246 ? -5.754 27.578 12.945 1 74.25 246 GLY B O 1
ATOM 4960 N N . HIS B 1 247 ? -5.539 28.625 10.961 1 75.94 247 HIS B N 1
ATOM 4961 C CA . HIS B 1 247 ? -5.445 27.406 10.156 1 75.94 247 HIS B CA 1
ATOM 4962 C C . HIS B 1 247 ? -4 27.125 9.766 1 75.94 247 HIS B C 1
ATOM 4964 O O . HIS B 1 247 ? -3.713 26.094 9.133 1 75.94 247 HIS B O 1
ATOM 4970 N N . ALA B 1 248 ? -3.115 27.859 10.273 1 78.38 248 ALA B N 1
ATOM 4971 C CA . ALA B 1 248 ? -1.749 27.828 9.75 1 78.38 248 ALA B CA 1
ATOM 4972 C C . ALA B 1 248 ? -1.021 26.562 10.211 1 78.38 248 ALA B C 1
ATOM 4974 O O . ALA B 1 248 ? -0.08 26.125 9.555 1 78.38 248 ALA B O 1
ATOM 4975 N N . ARG B 1 249 ? -1.511 25.969 11.188 1 86.12 249 ARG B N 1
ATOM 4976 C CA . ARG B 1 249 ? -0.766 24.859 11.75 1 86.12 249 ARG B CA 1
ATOM 4977 C C . ARG B 1 249 ? -1.271 23.531 11.195 1 86.12 249 ARG B C 1
ATOM 4979 O O . ARG B 1 249 ? -0.72 22.469 11.508 1 86.12 249 ARG B O 1
ATOM 4986 N N . ASP B 1 250 ? -2.314 23.609 10.438 1 85.81 250 ASP B N 1
ATOM 4987 C CA . ASP B 1 250 ? -2.92 22.406 9.875 1 85.81 250 ASP B CA 1
ATOM 4988 C C . ASP B 1 250 ? -2.596 22.266 8.391 1 85.81 250 ASP B C 1
ATOM 4990 O O . ASP B 1 250 ? -2.943 23.141 7.59 1 85.81 250 ASP B O 1
ATOM 4994 N N . PHE B 1 251 ? -1.951 21.219 8.047 1 84 251 PHE B N 1
ATOM 4995 C CA . PHE B 1 251 ? -1.822 20.859 6.641 1 84 251 PHE B CA 1
ATOM 4996 C C . PHE B 1 251 ? -2.854 19.812 6.25 1 84 251 PHE B C 1
ATOM 4998 O O . PHE B 1 251 ? -2.803 18.688 6.73 1 84 251 PHE B O 1
ATOM 5005 N N . LEU B 1 252 ? -3.682 20.219 5.41 1 76.81 252 LEU B N 1
ATOM 5006 C CA . LEU B 1 252 ? -4.762 19.328 4.988 1 76.81 252 LEU B CA 1
ATOM 5007 C C . LEU B 1 252 ? -4.453 18.703 3.631 1 76.81 252 LEU B C 1
ATOM 5009 O O . LEU B 1 252 ? -4.332 19.422 2.631 1 76.81 252 LEU B O 1
ATOM 5013 N N . THR B 1 253 ? -4.387 17.438 3.648 1 73.94 253 THR B N 1
ATOM 5014 C CA . THR B 1 253 ? -4.078 16.703 2.422 1 73.94 253 THR B CA 1
ATOM 5015 C C . THR B 1 253 ? -5.305 16.641 1.516 1 73.94 253 THR B C 1
ATOM 5017 O O . THR B 1 253 ? -6.414 16.359 1.98 1 73.94 253 THR B O 1
ATOM 5020 N N . VAL B 1 254 ? -5.082 17.016 0.302 1 61.09 254 VAL B N 1
ATOM 5021 C CA . VAL B 1 254 ? -6.156 16.922 -0.68 1 61.09 254 VAL B CA 1
ATOM 5022 C C . VAL B 1 254 ? -5.762 15.938 -1.778 1 61.09 254 VAL B C 1
ATOM 5024 O O . VAL B 1 254 ? -4.668 16.031 -2.338 1 61.09 254 VAL B O 1
ATOM 5027 N N . GLY B 1 255 ? -6.574 14.969 -2.049 1 58.38 255 GLY B N 1
ATOM 5028 C CA . GLY B 1 255 ? -6.406 14.078 -3.189 1 58.38 255 GLY B CA 1
ATOM 5029 C C . GLY B 1 255 ? -5.316 13.039 -2.984 1 58.38 255 GLY B C 1
ATOM 5030 O O . GLY B 1 255 ? -4.871 12.406 -3.943 1 58.38 255 GLY B O 1
ATOM 5031 N N . SER B 1 256 ? -4.848 12.797 -1.887 1 67.56 256 SER B N 1
ATOM 5032 C CA . SER B 1 256 ? -3.777 11.844 -1.627 1 67.56 256 SER B CA 1
ATOM 5033 C C . SER B 1 256 ? -4.07 11.008 -0.384 1 67.56 256 SER B C 1
ATOM 5035 O O . SER B 1 256 ? -3.256 10.953 0.538 1 67.56 256 SER B O 1
ATOM 5037 N N . MET B 1 257 ? -5.141 10.359 -0.663 1 76.94 257 MET B N 1
ATOM 5038 C CA . MET B 1 257 ? -5.523 9.539 0.482 1 76.94 257 MET B CA 1
ATOM 5039 C C . MET B 1 257 ? -4.438 8.523 0.813 1 76.94 257 MET B C 1
ATOM 5041 O O . MET B 1 257 ? -3.863 7.906 -0.086 1 76.94 257 MET B O 1
ATOM 5045 N N . GLY B 1 258 ? -4.133 8.422 2.076 1 89.38 258 GLY B N 1
ATOM 5046 C CA . GLY B 1 258 ? -3.236 7.383 2.555 1 89.38 258 GLY B CA 1
ATOM 5047 C C . GLY B 1 258 ? -1.808 7.863 2.725 1 89.38 258 GLY B C 1
ATOM 5048 O O . GLY B 1 258 ? -0.958 7.129 3.236 1 89.38 258 GLY B O 1
ATOM 5049 N N . HIS B 1 259 ? -1.543 9.102 2.453 1 91.06 259 HIS B N 1
ATOM 5050 C CA . HIS B 1 259 ? -0.151 9.539 2.455 1 91.06 259 HIS B CA 1
ATOM 5051 C C . HIS B 1 259 ? 0.096 10.594 3.531 1 91.06 259 HIS B C 1
ATOM 5053 O O . HIS B 1 259 ? 1.193 11.148 3.621 1 91.06 259 HIS B O 1
ATOM 5059 N N . ALA B 1 260 ? -0.868 10.875 4.367 1 94.06 260 ALA B N 1
ATOM 5060 C CA . ALA B 1 260 ? -0.707 11.867 5.426 1 94.06 260 ALA B CA 1
ATOM 5061 C C . ALA B 1 260 ? 0.453 11.5 6.348 1 94.06 260 ALA B C 1
ATOM 5063 O O . ALA B 1 260 ? 1.234 12.367 6.746 1 94.06 260 ALA B O 1
ATOM 5064 N N . SER B 1 261 ? 0.602 10.234 6.656 1 97.31 261 SER B N 1
ATOM 5065 C CA . SER B 1 261 ? 1.637 9.805 7.59 1 97.31 261 SER B CA 1
ATOM 5066 C C . SER B 1 261 ? 3.031 10.016 7.004 1 97.31 261 SER B C 1
ATOM 5068 O O . SER B 1 261 ? 3.963 10.383 7.727 1 97.31 261 SER B O 1
ATOM 5070 N N . THR B 1 262 ? 3.129 9.82 5.719 1 95.88 262 THR B N 1
ATOM 5071 C CA . THR B 1 262 ? 4.434 9.977 5.086 1 95.88 262 THR B CA 1
ATOM 5072 C C . THR B 1 262 ? 4.793 11.445 4.941 1 95.88 262 THR B C 1
ATOM 5074 O O . THR B 1 262 ? 5.961 11.82 5.051 1 95.88 262 THR B O 1
ATOM 5077 N N . ILE B 1 263 ? 3.814 12.305 4.66 1 92.38 263 ILE B N 1
ATOM 5078 C CA . ILE B 1 263 ? 4.047 13.742 4.672 1 92.38 263 ILE B CA 1
ATOM 5079 C C . ILE B 1 263 ? 4.492 14.18 6.066 1 92.38 263 ILE B C 1
ATOM 5081 O O . ILE B 1 263 ? 5.484 14.898 6.207 1 92.38 263 ILE B O 1
ATOM 5085 N N . ALA B 1 264 ? 3.77 13.734 7.09 1 97.56 264 ALA B N 1
ATOM 5086 C CA . ALA B 1 264 ? 4.113 14.047 8.477 1 97.56 264 ALA B CA 1
ATOM 5087 C C . ALA B 1 264 ? 5.531 13.586 8.805 1 97.56 264 ALA B C 1
ATOM 5089 O O . ALA B 1 264 ? 6.258 14.266 9.531 1 97.56 264 ALA B O 1
ATOM 5090 N N . LEU B 1 265 ? 5.934 12.438 8.312 1 98.12 265 LEU B N 1
ATOM 5091 C CA . LEU B 1 265 ? 7.289 11.938 8.508 1 98.12 265 LEU B CA 1
ATOM 5092 C C . LEU B 1 265 ? 8.32 12.914 7.949 1 98.12 265 LEU B C 1
ATOM 5094 O O . LEU B 1 265 ? 9.305 13.227 8.617 1 98.12 265 LEU B O 1
ATOM 5098 N N . GLY B 1 266 ? 8.023 13.367 6.688 1 95.88 266 GLY B N 1
ATOM 5099 C CA . GLY B 1 266 ? 8.922 14.336 6.09 1 95.88 266 GLY B CA 1
ATOM 5100 C C . GLY B 1 266 ? 9.094 15.586 6.93 1 95.88 266 GLY B C 1
ATOM 5101 O O . GLY B 1 266 ? 10.211 16.078 7.109 1 95.88 266 GLY B O 1
ATOM 5102 N N . VAL B 1 267 ? 8.039 16.062 7.484 1 96 267 VAL B N 1
ATOM 5103 C CA . VAL B 1 267 ? 8.062 17.266 8.328 1 96 267 VAL B CA 1
ATOM 5104 C C . VAL B 1 267 ? 8.812 16.953 9.625 1 96 267 VAL B C 1
ATOM 5106 O O . VAL B 1 267 ? 9.711 17.703 10.016 1 96 267 VAL B O 1
ATOM 5109 N N . ALA B 1 268 ? 8.508 15.875 10.281 1 98.25 268 ALA B N 1
ATOM 5110 C CA . ALA B 1 268 ? 9.055 15.516 11.586 1 98.25 268 ALA B CA 1
ATOM 5111 C C . ALA B 1 268 ? 10.57 15.344 11.523 1 98.25 268 ALA B C 1
ATOM 5113 O O . ALA B 1 268 ? 11.281 15.766 12.43 1 98.25 268 ALA B O 1
ATOM 5114 N N . LEU B 1 269 ? 11.016 14.734 10.461 1 97.62 269 LEU B N 1
ATOM 5115 C CA . LEU B 1 269 ? 12.445 14.477 10.328 1 97.62 269 LEU B CA 1
ATOM 5116 C C . LEU B 1 269 ? 13.219 15.773 10.18 1 97.62 269 LEU B C 1
ATOM 5118 O O . LEU B 1 269 ? 14.367 15.875 10.633 1 97.62 269 LEU B O 1
ATOM 5122 N N . GLN B 1 270 ? 12.555 16.766 9.578 1 95.94 270 GLN B N 1
ATOM 5123 C CA . GLN B 1 270 ? 13.25 18.016 9.281 1 95.94 270 GLN B CA 1
ATOM 5124 C C . GLN B 1 270 ? 13.023 19.047 10.383 1 95.94 270 GLN B C 1
ATOM 5126 O O . GLN B 1 270 ? 13.742 20.047 10.461 1 95.94 270 GLN B O 1
ATOM 5131 N N . ARG B 1 271 ? 12.023 18.828 11.242 1 96.38 271 ARG B N 1
ATOM 5132 C CA . ARG B 1 271 ? 11.719 19.703 12.367 1 96.38 271 ARG B CA 1
ATOM 5133 C C . ARG B 1 271 ? 11.656 18.922 13.672 1 96.38 271 ARG B C 1
ATOM 5135 O O . ARG B 1 271 ? 10.602 18.828 14.297 1 96.38 271 ARG B O 1
ATOM 5142 N N . PRO B 1 272 ? 12.836 18.469 14.156 1 95.44 272 PRO B N 1
ATOM 5143 C CA . PRO B 1 272 ? 12.844 17.594 15.336 1 95.44 272 PRO B CA 1
ATOM 5144 C C . PRO B 1 272 ? 12.398 18.312 16.609 1 95.44 272 PRO B C 1
ATOM 5146 O O . PRO B 1 272 ? 12.023 17.656 17.578 1 95.44 272 PRO B O 1
ATOM 5149 N N . ASP B 1 273 ? 12.359 19.609 16.578 1 94.94 273 ASP B N 1
ATOM 5150 C CA . ASP B 1 273 ? 12 20.375 17.766 1 94.94 273 ASP B CA 1
ATOM 5151 C C . ASP B 1 273 ? 10.5 20.672 17.797 1 94.94 273 ASP B C 1
ATOM 5153 O O . ASP B 1 273 ? 10 21.25 18.766 1 94.94 273 ASP B O 1
ATOM 5157 N N . ARG B 1 274 ? 9.82 20.266 16.797 1 95.31 274 ARG B N 1
ATOM 5158 C CA . ARG B 1 274 ? 8.383 20.484 16.688 1 95.31 274 ARG B CA 1
ATOM 5159 C C . ARG B 1 274 ? 7.613 19.172 16.812 1 95.31 274 ARG B C 1
ATOM 5161 O O . ARG B 1 274 ? 7.961 18.188 16.172 1 95.31 274 ARG B O 1
ATOM 5168 N N . GLN B 1 275 ? 6.621 19.25 17.703 1 97.44 275 GLN B N 1
ATOM 5169 C CA . GLN B 1 275 ? 5.742 18.078 17.719 1 97.44 275 GLN B CA 1
ATOM 5170 C C . GLN B 1 275 ? 4.867 18.031 16.469 1 97.44 275 GLN B C 1
ATOM 5172 O O . GLN B 1 275 ? 4.25 19.031 16.094 1 97.44 275 GLN B O 1
ATOM 5177 N N . VAL B 1 276 ? 4.875 16.906 15.82 1 98.12 276 VAL B N 1
ATOM 5178 C CA . VAL B 1 276 ? 4.09 16.703 14.609 1 98.12 276 VAL B CA 1
ATOM 5179 C C . VAL B 1 276 ? 3.02 15.648 14.852 1 98.12 276 VAL B C 1
ATOM 5181 O O . VAL B 1 276 ? 3.332 14.508 15.203 1 98.12 276 VAL B O 1
ATOM 5184 N N . PHE B 1 277 ? 1.775 16.047 14.695 1 98.19 277 PHE B N 1
ATOM 5185 C CA . PHE B 1 277 ? 0.639 15.148 14.852 1 98.19 277 PHE B CA 1
ATOM 5186 C C . PHE B 1 277 ? 0.03 14.805 13.492 1 98.19 277 PHE B C 1
ATOM 5188 O O . PHE B 1 277 ? -0.395 15.695 12.758 1 98.19 277 PHE B O 1
ATOM 5195 N N . CYS B 1 278 ? 0.053 13.547 13.172 1 98.06 278 CYS B N 1
ATOM 5196 C CA . CYS B 1 278 ? -0.636 13.055 11.984 1 98.06 278 CYS B CA 1
ATOM 5197 C C . CYS B 1 278 ? -2.037 12.562 12.328 1 98.06 278 CYS B C 1
ATOM 5199 O O . CYS B 1 278 ? -2.197 11.648 13.141 1 98.06 278 CYS B O 1
ATOM 5201 N N . LEU B 1 279 ? -3.025 13.203 11.789 1 97.44 279 LEU B N 1
ATOM 5202 C CA . LEU B 1 279 ? -4.406 12.75 11.922 1 97.44 279 LEU B CA 1
ATOM 5203 C C . LEU B 1 279 ? -4.844 11.961 10.695 1 97.44 279 LEU B C 1
ATOM 5205 O O . LEU B 1 279 ? -4.977 12.523 9.609 1 97.44 279 LEU B O 1
ATOM 5209 N N . ASP B 1 280 ? -5.156 10.672 10.922 1 97.25 280 ASP B N 1
ATOM 5210 C CA . ASP B 1 280 ? -5.359 9.734 9.82 1 97.25 280 ASP B CA 1
ATOM 5211 C C . ASP B 1 280 ? -6.633 8.914 10.031 1 97.25 280 ASP B C 1
ATOM 5213 O O . ASP B 1 280 ? -7.305 9.055 11.055 1 97.25 280 ASP B O 1
ATOM 5217 N N . GLY B 1 281 ? -7.051 8.203 8.984 1 96.69 281 GLY B N 1
ATOM 5218 C CA . GLY B 1 281 ? -8.188 7.297 9.031 1 96.69 281 GLY B CA 1
ATOM 5219 C C . GLY B 1 281 ? -7.812 5.848 8.773 1 96.69 281 GLY B C 1
ATOM 5220 O O . GLY B 1 281 ? -6.762 5.57 8.188 1 96.69 281 GLY B O 1
ATOM 5221 N N . ASP B 1 282 ? -8.703 4.973 9.211 1 97.06 282 ASP B N 1
ATOM 5222 C CA . ASP B 1 282 ? -8.422 3.551 9.047 1 97.06 282 ASP B CA 1
ATOM 5223 C C . ASP B 1 282 ? -8.305 3.184 7.57 1 97.06 282 ASP B C 1
ATOM 5225 O O . ASP B 1 282 ? -7.379 2.479 7.168 1 97.06 282 ASP B O 1
ATOM 5229 N N . GLY B 1 283 ? -9.234 3.627 6.746 1 95.69 283 GLY B N 1
ATOM 5230 C CA . GLY B 1 283 ? -9.164 3.359 5.32 1 95.69 283 GLY B CA 1
ATOM 5231 C C . GLY B 1 283 ? -7.902 3.902 4.676 1 95.69 283 GLY B C 1
ATOM 5232 O O . GLY B 1 283 ? -7.316 3.258 3.807 1 95.69 283 GLY B O 1
ATOM 5233 N N . ALA B 1 284 ? -7.531 5.082 5.105 1 94.62 284 ALA B N 1
ATOM 5234 C CA . ALA B 1 284 ? -6.32 5.711 4.578 1 94.62 284 ALA B CA 1
ATOM 5235 C C . ALA B 1 284 ? -5.082 4.895 4.934 1 94.62 284 ALA B C 1
ATOM 5237 O O . ALA B 1 284 ? -4.207 4.688 4.09 1 94.62 284 ALA B O 1
ATOM 5238 N N . VAL B 1 285 ? -4.992 4.406 6.137 1 97.94 285 VAL B N 1
ATOM 5239 C CA . VAL B 1 285 ? -3.863 3.596 6.582 1 97.94 285 VAL B CA 1
ATOM 5240 C C . VAL B 1 285 ? -3.791 2.312 5.758 1 97.94 285 VAL B C 1
ATOM 5242 O O . VAL B 1 285 ? -2.717 1.928 5.289 1 97.94 285 VAL B O 1
ATOM 5245 N N . LEU B 1 286 ? -4.914 1.677 5.574 1 97.88 286 LEU B N 1
ATOM 5246 C CA . LEU B 1 286 ? -4.961 0.424 4.824 1 97.88 286 LEU B CA 1
ATOM 5247 C C . LEU B 1 286 ? -4.5 0.63 3.389 1 97.88 286 LEU B C 1
ATOM 5249 O O . LEU B 1 286 ? -3.812 -0.225 2.824 1 97.88 286 LEU B O 1
ATOM 5253 N N . MET B 1 287 ? -4.848 1.738 2.85 1 94.75 287 MET B N 1
ATOM 5254 C CA . MET B 1 287 ? -4.559 2.014 1.446 1 94.75 287 MET B CA 1
ATOM 5255 C C . MET B 1 287 ? -3.057 2.029 1.192 1 94.75 287 MET B C 1
ATOM 5257 O O . MET B 1 287 ? -2.596 1.573 0.144 1 94.75 287 MET B O 1
ATOM 5261 N N . HIS B 1 288 ? -2.297 2.545 2.104 1 94.75 288 HIS B N 1
ATOM 5262 C CA . HIS B 1 288 ? -0.843 2.584 1.988 1 94.75 288 HIS B CA 1
ATOM 5263 C C . HIS B 1 288 ? -0.175 2.17 3.295 1 94.75 288 HIS B C 1
ATOM 5265 O O . HIS B 1 288 ? 0.675 2.893 3.818 1 94.75 288 HIS B O 1
ATOM 5271 N N . MET B 1 289 ? -0.467 0.996 3.658 1 98.31 289 MET B N 1
ATOM 5272 C CA . MET B 1 289 ? -0.089 0.5 4.977 1 98.31 289 MET B CA 1
ATOM 5273 C C . MET B 1 289 ? 1.423 0.334 5.086 1 98.31 289 MET B C 1
ATOM 5275 O O . MET B 1 289 ? 1.981 0.382 6.184 1 98.31 289 MET B O 1
ATOM 5279 N N . GLY B 1 290 ? 2.127 0.129 3.955 1 97.94 290 GLY B N 1
ATOM 5280 C CA . GLY B 1 290 ? 3.576 0.013 3.969 1 97.94 290 GLY B CA 1
ATOM 5281 C C . GLY B 1 290 ? 4.27 1.238 4.531 1 97.94 290 GLY B C 1
ATOM 5282 O O . GLY B 1 290 ? 5.414 1.159 4.984 1 97.94 290 GLY B O 1
ATOM 5283 N N . SER B 1 291 ? 3.602 2.375 4.539 1 97.81 291 SER B N 1
ATOM 5284 C CA . SER B 1 291 ? 4.156 3.611 5.078 1 97.81 291 SER B CA 1
ATOM 5285 C C . SER B 1 291 ? 4.395 3.504 6.582 1 97.81 291 SER B C 1
ATOM 5287 O O . SER B 1 291 ? 5.27 4.18 7.129 1 97.81 291 SER B O 1
ATOM 5289 N N . LEU B 1 292 ? 3.617 2.646 7.27 1 98.81 292 LEU B N 1
ATOM 5290 C CA . LEU B 1 292 ? 3.857 2.416 8.688 1 98.81 292 LEU B CA 1
ATOM 5291 C C . LEU B 1 292 ? 5.27 1.89 8.922 1 98.81 292 LEU B C 1
ATOM 5293 O O . LEU B 1 292 ? 5.914 2.246 9.914 1 98.81 292 LEU B O 1
ATOM 5297 N N . ALA B 1 293 ? 5.691 1.021 8.008 1 98.62 293 ALA B N 1
ATOM 5298 C CA . ALA B 1 293 ? 7.035 0.463 8.133 1 98.62 293 ALA B CA 1
ATOM 5299 C C . ALA B 1 293 ? 8.094 1.552 8 1 98.62 293 ALA B C 1
ATOM 5301 O O . ALA B 1 293 ? 9.062 1.578 8.766 1 98.62 293 ALA B O 1
ATOM 5302 N N . THR B 1 294 ? 7.898 2.451 7.043 1 97.94 294 THR B N 1
ATOM 5303 C CA . THR B 1 294 ? 8.852 3.539 6.859 1 97.94 294 THR B CA 1
ATOM 5304 C C . THR B 1 294 ? 8.883 4.449 8.086 1 97.94 294 THR B C 1
ATOM 5306 O O . THR B 1 294 ? 9.953 4.781 8.594 1 97.94 294 THR B O 1
ATOM 5309 N N . VAL B 1 295 ? 7.766 4.812 8.594 1 98.5 295 VAL B N 1
ATOM 5310 C CA . VAL B 1 295 ? 7.668 5.684 9.766 1 98.5 295 VAL B CA 1
ATOM 5311 C C . VAL B 1 295 ? 8.312 5 10.969 1 98.5 295 VAL B C 1
ATOM 5313 O O . VAL B 1 295 ? 9.148 5.59 11.656 1 98.5 295 VAL B O 1
ATOM 5316 N N . GLY B 1 296 ? 7.898 3.764 11.203 1 98.5 296 GLY B N 1
ATOM 5317 C CA . GLY B 1 296 ? 8.414 3.033 12.352 1 98.5 296 GLY B CA 1
ATOM 5318 C C . GLY B 1 296 ? 9.922 2.891 12.336 1 98.5 296 GLY B C 1
ATOM 5319 O O . GLY B 1 296 ? 10.578 3.061 13.367 1 98.5 296 GLY B O 1
ATOM 5320 N N . GLN B 1 297 ? 10.438 2.623 11.203 1 97.56 297 GLN B N 1
ATOM 5321 C CA . GLN B 1 297 ? 11.867 2.326 11.109 1 97.56 297 GLN B CA 1
ATOM 5322 C C . GLN B 1 297 ? 12.695 3.607 11.102 1 97.56 297 GLN B C 1
ATOM 5324 O O . GLN B 1 297 ? 13.836 3.619 11.562 1 97.56 297 GLN B O 1
ATOM 5329 N N . GLN B 1 298 ? 12.117 4.727 10.531 1 97.31 298 GLN B N 1
ATOM 5330 C CA . GLN B 1 298 ? 12.812 6.004 10.633 1 97.31 298 GLN B CA 1
ATOM 5331 C C . GLN B 1 298 ? 12.789 6.527 12.07 1 97.31 298 GLN B C 1
ATOM 5333 O O . GLN B 1 298 ? 13.703 7.238 12.492 1 97.31 298 GLN B O 1
ATOM 5338 N N . GLY B 1 299 ? 11.766 6.32 12.797 1 97.5 299 GLY B N 1
ATOM 5339 C CA . GLY B 1 299 ? 11.664 6.469 14.234 1 97.5 299 GLY B CA 1
ATOM 5340 C C . GLY B 1 299 ? 11.781 7.91 14.695 1 97.5 299 GLY B C 1
ATOM 5341 O O . GLY B 1 299 ? 12.539 8.219 15.617 1 97.5 299 GLY B O 1
ATOM 5342 N N . PRO B 1 300 ? 11.117 8.812 14.031 1 97.94 300 PRO B N 1
ATOM 5343 C CA . PRO B 1 300 ? 11.156 10.18 14.547 1 97.94 300 PRO B CA 1
ATOM 5344 C C . PRO B 1 300 ? 10.492 10.32 15.906 1 97.94 300 PRO B C 1
ATOM 5346 O O . PRO B 1 300 ? 9.312 9.992 16.062 1 97.94 300 PRO B O 1
ATOM 5349 N N . GLU B 1 301 ? 11.164 10.906 16.859 1 98.19 301 GLU B N 1
ATOM 5350 C CA . GLU B 1 301 ? 10.695 10.977 18.234 1 98.19 301 GLU B CA 1
ATOM 5351 C C . GLU B 1 301 ? 9.539 11.961 18.375 1 98.19 30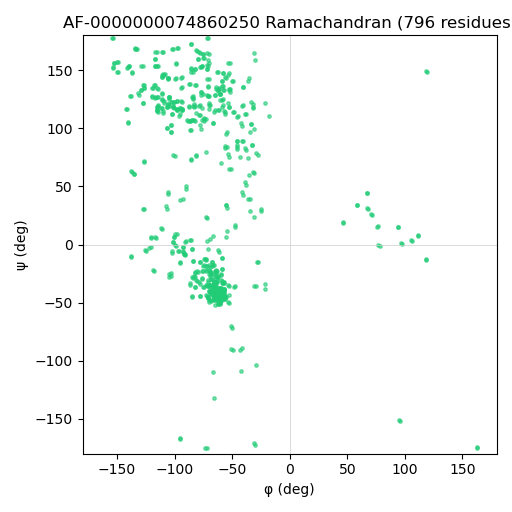1 GLU B C 1
ATOM 5353 O O . GLU B 1 301 ? 8.742 11.852 19.312 1 98.19 301 GLU B O 1
ATOM 5358 N N . ASN B 1 302 ? 9.445 12.875 17.484 1 98.31 302 ASN B N 1
ATOM 5359 C CA . ASN B 1 302 ? 8.461 13.953 17.609 1 98.31 302 ASN B CA 1
ATOM 5360 C C . ASN B 1 302 ? 7.211 13.664 16.781 1 98.31 302 ASN B C 1
ATOM 5362 O O . ASN B 1 302 ? 6.359 14.539 16.609 1 98.31 302 ASN B O 1
ATOM 5366 N N . LEU B 1 303 ? 7.043 12.461 16.219 1 98.75 303 LEU B N 1
ATOM 5367 C CA . LEU B 1 303 ? 5.887 12.141 15.391 1 98.75 303 LEU B CA 1
ATOM 5368 C C . LEU B 1 303 ? 4.859 11.336 16.188 1 98.75 303 LEU B C 1
ATOM 5370 O O . LEU B 1 303 ? 5.184 10.289 16.75 1 98.75 303 LEU B O 1
ATOM 5374 N N . LYS B 1 304 ? 3.656 11.859 16.25 1 98.88 304 LYS B N 1
ATOM 5375 C CA . LYS B 1 304 ? 2.502 11.211 16.859 1 98.88 304 LYS B CA 1
ATOM 5376 C C . LYS B 1 304 ? 1.425 10.914 15.812 1 98.88 304 LYS B C 1
ATOM 5378 O O . LYS B 1 304 ? 0.865 11.836 15.211 1 98.88 304 LYS B O 1
ATOM 5383 N N . HIS B 1 305 ? 1.17 9.625 15.609 1 98.81 305 HIS B N 1
ATOM 5384 C CA . HIS B 1 305 ? 0.261 9.148 14.57 1 98.81 305 HIS B CA 1
ATOM 5385 C C . HIS B 1 305 ? -1.079 8.727 15.164 1 98.81 305 HIS B C 1
ATOM 5387 O O . HIS B 1 305 ? -1.193 7.648 15.75 1 98.81 305 HIS B O 1
ATOM 5393 N N . ILE B 1 306 ? -2.09 9.57 15.008 1 98.75 306 ILE B N 1
ATOM 5394 C CA . ILE B 1 306 ? -3.42 9.312 15.547 1 98.75 306 ILE B CA 1
ATOM 5395 C C . ILE B 1 306 ? -4.348 8.844 14.43 1 98.75 306 ILE B C 1
ATOM 5397 O O . ILE B 1 306 ? -4.562 9.562 13.453 1 98.75 306 ILE B O 1
ATOM 5401 N N . VAL B 1 307 ? -4.934 7.676 14.586 1 98.62 307 VAL B N 1
ATOM 5402 C CA . VAL B 1 307 ? -5.805 7.094 13.57 1 98.62 307 VAL B CA 1
ATOM 5403 C C . VAL B 1 307 ? -7.23 6.992 14.109 1 98.62 307 VAL B C 1
ATOM 5405 O O . VAL B 1 307 ? -7.477 6.32 15.109 1 98.62 307 VAL B O 1
ATOM 5408 N N . PHE B 1 308 ? -8.125 7.676 13.469 1 97.69 308 PHE B N 1
ATOM 5409 C CA . PHE B 1 308 ? -9.547 7.547 13.75 1 97.69 308 PHE B CA 1
ATOM 5410 C C . PHE B 1 308 ? -10.141 6.34 13.031 1 97.69 308 PHE B C 1
ATOM 5412 O O . PHE B 1 308 ? -10.328 6.371 11.812 1 97.69 308 PHE B O 1
ATOM 5419 N N . ASN B 1 309 ? -10.43 5.297 13.82 1 97.44 309 ASN B N 1
ATOM 5420 C CA . ASN B 1 309 ? -10.922 4.047 13.25 1 97.44 309 ASN B CA 1
ATOM 5421 C C . ASN B 1 309 ? -12.43 3.893 13.453 1 97.44 309 ASN B C 1
ATOM 5423 O O . ASN B 1 309 ? -12.875 3.457 14.516 1 97.44 309 ASN B O 1
ATOM 5427 N N . ASN B 1 310 ? -13.133 4.25 12.445 1 94.69 310 ASN B N 1
ATOM 5428 C CA . ASN B 1 310 ? -14.57 4.012 12.477 1 94.69 310 ASN B CA 1
ATOM 5429 C C . ASN B 1 310 ? -14.953 2.783 11.664 1 94.69 310 ASN B C 1
ATOM 5431 O O . ASN B 1 310 ? -16.141 2.506 11.469 1 94.69 310 ASN B O 1
ATOM 5435 N N . GLY B 1 311 ? -13.977 2.1 11.094 1 94.75 311 GLY B N 1
ATOM 5436 C CA . GLY B 1 311 ? -14.18 0.853 10.375 1 94.75 311 GLY B CA 1
ATOM 5437 C C . GLY B 1 311 ? -14.891 1.04 9.047 1 94.75 311 GLY B C 1
ATOM 5438 O O . GLY B 1 311 ? -15.586 0.136 8.57 1 94.75 311 GLY B O 1
ATOM 5439 N N . SER B 1 312 ? -14.734 2.264 8.484 1 92.81 312 SER B N 1
ATOM 5440 C CA . SER B 1 312 ? -15.516 2.521 7.277 1 92.81 312 SER B CA 1
ATOM 5441 C C . SER B 1 312 ? -14.844 3.57 6.398 1 92.81 312 SER B C 1
ATOM 5443 O O . SER B 1 312 ? -14.078 4.402 6.887 1 92.81 312 SER B O 1
ATOM 5445 N N . HIS B 1 313 ? -15.148 3.42 5.105 1 90.81 313 HIS B N 1
ATOM 5446 C CA . HIS B 1 313 ? -14.898 4.527 4.191 1 90.81 313 HIS B CA 1
ATOM 5447 C C . HIS B 1 313 ? -16.016 5.555 4.25 1 90.81 313 HIS B C 1
ATOM 5449 O O . HIS B 1 313 ? -16.766 5.73 3.279 1 90.81 313 HIS B O 1
ATOM 5455 N N . ASP B 1 314 ? -15.984 6.285 5.23 1 88.06 314 ASP B N 1
ATOM 5456 C CA . ASP B 1 314 ? -17.141 7.105 5.598 1 88.06 314 ASP B CA 1
ATOM 5457 C C . ASP B 1 314 ? -17.312 8.266 4.617 1 88.06 314 ASP B C 1
ATOM 5459 O O . ASP B 1 314 ? -18.453 8.641 4.301 1 88.06 314 ASP B O 1
ATOM 5463 N N . SER B 1 315 ? -16.297 8.812 4.121 1 83.19 315 SER B N 1
ATOM 5464 C CA . SER B 1 315 ? -16.375 9.992 3.27 1 83.19 315 SER B CA 1
ATOM 5465 C C . SER B 1 315 ? -16.922 9.648 1.89 1 83.19 315 SER B C 1
ATOM 5467 O O . SER B 1 315 ? -17.312 10.539 1.134 1 83.19 315 SER B O 1
ATOM 5469 N N . VAL B 1 316 ? -16.953 8.328 1.651 1 80.69 316 VAL B N 1
ATOM 5470 C CA . VAL B 1 316 ? -17.328 7.969 0.283 1 80.69 316 VAL B CA 1
ATOM 5471 C C . VAL B 1 316 ? -18.484 6.977 0.297 1 80.69 316 VAL B C 1
ATOM 5473 O O . VAL B 1 316 ? -18.594 6.125 -0.587 1 80.69 316 VAL B O 1
ATOM 5476 N N . GLY B 1 317 ? -19.312 7.047 1.25 1 82.56 317 GLY B N 1
ATOM 5477 C CA . GLY B 1 317 ? -20.531 6.262 1.254 1 82.56 317 GLY B CA 1
ATOM 5478 C C . GLY B 1 317 ? -20.609 5.285 2.412 1 82.56 317 GLY B C 1
ATOM 5479 O O . GLY B 1 317 ? -21.641 4.641 2.621 1 82.56 317 GLY B O 1
ATOM 5480 N N . GLY B 1 318 ? -19.5 5.051 3.113 1 88.44 318 GLY B N 1
ATOM 5481 C CA . GLY B 1 318 ? -19.547 4.336 4.379 1 88.44 318 GLY B CA 1
ATOM 5482 C C . GLY B 1 318 ? -19.297 2.846 4.23 1 88.44 318 GLY B C 1
ATOM 5483 O O . GLY B 1 318 ? -19.625 2.064 5.125 1 88.44 318 GLY B O 1
ATOM 5484 N N . GLN B 1 319 ? -18.797 2.416 3.135 1 90.56 319 GLN B N 1
ATOM 5485 C CA . GLN B 1 319 ? -18.484 1.001 2.977 1 90.56 319 GLN B CA 1
ATOM 5486 C C . GLN B 1 319 ? -17.5 0.535 4.039 1 90.56 319 GLN B C 1
ATOM 5488 O O . GLN B 1 319 ? -16.625 1.301 4.465 1 90.56 319 GLN B O 1
ATOM 5493 N N . PRO B 1 320 ? -17.578 -0.659 4.469 1 92.62 320 PRO B N 1
ATOM 5494 C CA . PRO B 1 320 ? -16.75 -1.146 5.574 1 92.62 320 PRO B CA 1
ATOM 5495 C C . PRO B 1 320 ? -15.289 -1.319 5.184 1 92.62 320 PRO B C 1
ATOM 5497 O O . PRO B 1 320 ? -14.984 -1.532 4.008 1 92.62 320 PRO B O 1
ATOM 5500 N N . THR B 1 321 ? -14.43 -1.169 6.164 1 95.56 321 THR B N 1
ATOM 5501 C CA . THR B 1 321 ? -13.031 -1.546 6.047 1 95.56 321 THR B CA 1
ATOM 5502 C C . THR B 1 321 ? -12.719 -2.758 6.922 1 95.56 321 THR B C 1
ATOM 5504 O O . THR B 1 321 ? -13.5 -3.105 7.809 1 95.56 321 THR B O 1
ATOM 5507 N N . GLU B 1 322 ? -11.562 -3.346 6.664 1 96.38 322 GLU B N 1
ATOM 5508 C CA . GLU B 1 322 ? -11.109 -4.473 7.477 1 96.38 322 GLU B CA 1
ATOM 5509 C C . GLU B 1 322 ? -10.875 -4.051 8.922 1 96.38 322 GLU B C 1
ATOM 5511 O O . GLU B 1 322 ? -11 -4.863 9.844 1 96.38 322 GLU B O 1
ATOM 5516 N N . ALA B 1 323 ? -10.617 -2.816 9.156 1 97 323 ALA B N 1
ATOM 5517 C CA . ALA B 1 323 ? -10.258 -2.316 10.477 1 97 323 ALA B CA 1
ATOM 5518 C C . ALA B 1 323 ? -11.477 -2.281 11.398 1 97 323 ALA B C 1
ATOM 5520 O O . ALA B 1 323 ? -11.336 -2.119 12.617 1 97 323 ALA B O 1
ATOM 5521 N N . GLY B 1 324 ? -12.656 -2.432 10.844 1 94.88 324 GLY B N 1
ATOM 5522 C CA . GLY B 1 324 ? -13.859 -2.51 11.656 1 94.88 324 GLY B CA 1
ATOM 5523 C C . GLY B 1 324 ? -14.047 -3.865 12.305 1 94.88 324 GLY B C 1
ATOM 5524 O O . GLY B 1 324 ? -14.875 -4.016 13.211 1 94.88 324 GLY B O 1
ATOM 5525 N N . LYS B 1 325 ? -13.32 -4.836 11.82 1 94.88 325 LYS B N 1
ATOM 5526 C CA . LYS B 1 325 ? -13.391 -6.176 12.391 1 94.88 325 LYS B CA 1
ATOM 5527 C C . LYS B 1 325 ? -12.445 -6.312 13.586 1 94.88 325 LYS B C 1
ATOM 5529 O O . LYS B 1 325 ? -11.516 -7.121 13.547 1 94.88 325 LYS B O 1
ATOM 5534 N N . HIS B 1 326 ? -12.789 -5.727 14.695 1 93.88 326 HIS B N 1
ATOM 5535 C CA . HIS B 1 326 ? -11.914 -5.512 15.844 1 93.88 326 HIS B CA 1
ATOM 5536 C C . HIS B 1 326 ? -11.531 -6.832 16.5 1 93.88 326 HIS B C 1
ATOM 5538 O O . HIS B 1 326 ? -10.562 -6.895 17.266 1 93.88 326 HIS B O 1
ATOM 5544 N N . GLU B 1 327 ? -12.219 -7.875 16.25 1 93.12 327 GLU B N 1
ATOM 5545 C CA . GLU B 1 327 ? -11.914 -9.164 16.859 1 93.12 327 GLU B CA 1
ATOM 5546 C C . GLU B 1 327 ? -10.734 -9.844 16.156 1 93.12 327 GLU B C 1
ATOM 5548 O O . GLU B 1 327 ? -9.977 -10.578 16.797 1 93.12 327 GLU B O 1
ATOM 5553 N N . ASP B 1 328 ? -10.625 -9.602 14.859 1 94.81 328 ASP B N 1
ATOM 5554 C CA . ASP B 1 328 ? -9.656 -10.359 14.078 1 94.81 328 ASP B CA 1
ATOM 5555 C C . ASP B 1 328 ? -8.656 -9.43 13.391 1 94.81 328 ASP B C 1
ATOM 5557 O O . ASP B 1 328 ? -7.773 -9.883 12.664 1 94.81 328 ASP B O 1
ATOM 5561 N N . PHE B 1 329 ? -8.859 -8.188 13.562 1 97.5 329 PHE B N 1
ATOM 5562 C CA . PHE B 1 329 ? -7.98 -7.18 12.984 1 97.5 329 PHE B CA 1
ATOM 5563 C C . PHE B 1 329 ? -7.477 -6.219 14.055 1 97.5 329 PHE B C 1
ATOM 5565 O O . PHE B 1 329 ? -8.25 -5.762 14.898 1 97.5 329 PHE B O 1
ATOM 5572 N N . ASN B 1 330 ? -6.129 -5.922 14.016 1 98.38 330 ASN B N 1
ATOM 5573 C CA . ASN B 1 330 ? -5.523 -5.129 15.078 1 98.38 330 ASN B CA 1
ATOM 5574 C C . ASN B 1 330 ? -4.492 -4.148 14.531 1 98.38 330 ASN B C 1
ATOM 5576 O O . ASN B 1 330 ? -3.342 -4.516 14.297 1 98.38 330 ASN B O 1
ATOM 5580 N N . LEU B 1 331 ? -4.902 -2.869 14.492 1 98.38 331 LEU B N 1
ATOM 5581 C CA . LEU B 1 331 ? -4.023 -1.832 13.969 1 98.38 331 LEU B CA 1
ATOM 5582 C C . LEU B 1 331 ? -2.795 -1.654 14.852 1 98.38 331 LEU B C 1
ATOM 5584 O O . LEU B 1 331 ? -1.691 -1.421 14.352 1 98.38 331 LEU B O 1
ATOM 5588 N N . SER B 1 332 ? -3.004 -1.746 16.172 1 97.81 332 SER B N 1
ATOM 5589 C CA . SER B 1 332 ? -1.902 -1.582 17.109 1 97.81 332 SER B CA 1
ATOM 5590 C C . SER B 1 332 ? -0.818 -2.631 16.875 1 97.81 332 SER B C 1
ATOM 5592 O O . SER B 1 332 ? 0.372 -2.309 16.875 1 97.81 332 SER B O 1
ATOM 5594 N N . GLN B 1 333 ? -1.244 -3.836 16.703 1 98.06 333 GLN B N 1
ATOM 5595 C CA . GLN B 1 333 ? -0.304 -4.926 16.453 1 98.06 333 GLN B CA 1
ATOM 5596 C C . GLN B 1 333 ? 0.463 -4.711 15.156 1 98.06 333 GLN B C 1
ATOM 5598 O O . GLN B 1 333 ? 1.667 -4.965 15.086 1 98.06 333 GLN B O 1
ATOM 5603 N N . ILE B 1 334 ? -0.223 -4.273 14.18 1 98.81 334 ILE B N 1
ATOM 5604 C CA . ILE B 1 334 ? 0.398 -4.004 12.883 1 98.81 334 ILE B CA 1
ATOM 5605 C C . ILE B 1 334 ? 1.45 -2.906 13.039 1 98.81 334 ILE B C 1
ATOM 5607 O O . ILE B 1 334 ? 2.586 -3.061 12.586 1 98.81 334 ILE B O 1
ATOM 5611 N N . ALA B 1 335 ? 1.069 -1.8 13.711 1 98.81 335 ALA B N 1
ATOM 5612 C CA . ALA B 1 335 ? 1.992 -0.686 13.914 1 98.81 335 ALA B CA 1
ATOM 5613 C C . ALA B 1 335 ? 3.213 -1.124 14.719 1 98.81 335 ALA B C 1
ATOM 5615 O O . ALA B 1 335 ? 4.34 -0.732 14.406 1 98.81 335 ALA B O 1
ATOM 5616 N N . GLN B 1 336 ? 2.982 -1.93 15.711 1 98.31 336 GLN B N 1
ATOM 5617 C CA . GLN B 1 336 ? 4.086 -2.449 16.5 1 98.31 336 GLN B CA 1
ATOM 5618 C C . GLN B 1 336 ? 5.039 -3.279 15.656 1 98.31 336 GLN B C 1
ATOM 5620 O O . GLN B 1 336 ? 6.262 -3.154 15.773 1 98.31 336 GLN B O 1
ATOM 5625 N N . GLY B 1 337 ? 4.488 -4.141 14.844 1 98.69 337 GLY B N 1
ATOM 5626 C CA . GLY B 1 337 ? 5.312 -4.938 13.945 1 98.69 337 GLY B CA 1
ATOM 5627 C C . GLY B 1 337 ? 6.137 -4.102 12.992 1 98.69 337 GLY B C 1
ATOM 5628 O O . GLY B 1 337 ? 7.203 -4.531 12.547 1 98.69 337 GLY B O 1
ATOM 5629 N N . CYS B 1 338 ? 5.641 -2.908 12.719 1 98.75 338 CYS B N 1
ATOM 5630 C CA . CYS B 1 338 ? 6.305 -2.012 11.781 1 98.75 338 CYS B CA 1
ATOM 5631 C C . CYS B 1 338 ? 7.41 -1.224 12.469 1 98.75 338 CYS B C 1
ATOM 5633 O O . CYS B 1 338 ? 8.203 -0.551 11.812 1 98.75 338 CYS B O 1
ATOM 5635 N N . GLY B 1 339 ? 7.449 -1.218 13.836 1 98.5 339 GLY B N 1
ATOM 5636 C CA . GLY B 1 339 ? 8.555 -0.599 14.547 1 98.5 339 GLY B CA 1
ATOM 5637 C C . GLY B 1 339 ? 8.156 0.654 15.297 1 98.5 339 GLY B C 1
ATOM 5638 O O . GLY B 1 339 ? 9.016 1.369 15.82 1 98.5 339 GLY B O 1
ATOM 5639 N N . TYR B 1 340 ? 6.812 0.973 15.375 1 98.75 340 TYR B N 1
ATOM 5640 C CA . TYR B 1 340 ? 6.402 2.078 16.234 1 98.75 340 TYR B CA 1
ATOM 5641 C C . TYR B 1 340 ? 6.824 1.834 17.688 1 98.75 340 TYR B C 1
ATOM 5643 O O . TYR B 1 340 ? 6.734 0.708 18.172 1 98.75 340 TYR B O 1
ATOM 5651 N N . ARG B 1 341 ? 7.254 2.869 18.312 1 98.19 341 ARG B N 1
ATOM 5652 C CA . ARG B 1 341 ? 7.797 2.752 19.672 1 98.19 341 ARG B CA 1
ATOM 5653 C C . ARG B 1 341 ? 6.719 2.322 20.656 1 98.19 341 ARG B C 1
ATOM 5655 O O . ARG B 1 341 ? 6.977 1.522 21.562 1 98.19 341 ARG B O 1
ATOM 5662 N N . GLU B 1 342 ? 5.566 2.855 20.5 1 98.38 342 GLU B N 1
ATOM 5663 C CA . GLU B 1 342 ? 4.441 2.559 21.375 1 98.38 342 GLU B CA 1
ATOM 5664 C C . GLU B 1 342 ? 3.115 2.66 20.625 1 98.38 342 GLU B C 1
ATOM 5666 O O . GLU B 1 342 ? 3.006 3.396 19.641 1 98.38 342 GLU B O 1
ATOM 5671 N N . THR B 1 343 ? 2.199 1.827 21.078 1 98.56 343 THR B N 1
ATOM 5672 C CA . THR B 1 343 ? 0.843 1.877 20.547 1 98.56 343 THR B CA 1
ATOM 5673 C C . THR B 1 343 ? -0.18 2.01 21.672 1 98.56 343 THR B C 1
ATOM 5675 O O . THR B 1 343 ? -0.019 1.413 22.734 1 98.56 343 THR B O 1
ATOM 5678 N N . LEU B 1 344 ? -1.175 2.873 21.453 1 98.69 344 LEU B N 1
ATOM 5679 C CA . LEU B 1 344 ? -2.264 3.117 22.406 1 98.69 344 LEU B CA 1
ATOM 5680 C C . LEU B 1 344 ? -3.617 2.99 21.703 1 98.69 344 LEU B C 1
ATOM 5682 O O . LEU B 1 344 ? -3.713 3.146 20.484 1 98.69 344 LEU B O 1
ATOM 5686 N N . VAL B 1 345 ? -4.613 2.65 22.516 1 98.5 345 VAL B N 1
ATOM 5687 C CA . VAL B 1 345 ? -5.992 2.611 22.031 1 98.5 345 VAL B CA 1
ATOM 5688 C C . VAL B 1 345 ? -6.887 3.404 22.984 1 98.5 345 VAL B C 1
ATOM 5690 O O . VAL B 1 345 ? -6.734 3.318 24.203 1 98.5 345 VAL B O 1
ATOM 5693 N N . ALA B 1 346 ? -7.73 4.254 22.484 1 98.62 346 ALA B N 1
ATOM 5694 C CA . ALA B 1 346 ? -8.719 5.016 23.25 1 98.62 346 ALA B CA 1
ATOM 5695 C C . ALA B 1 346 ? -10.07 5.027 22.531 1 98.62 346 ALA B C 1
ATOM 5697 O O . ALA B 1 346 ? -10.133 4.957 21.312 1 98.62 346 ALA B O 1
ATOM 5698 N N . SER B 1 347 ? -11.18 5.066 23.328 1 97.5 347 SER B N 1
ATOM 5699 C CA . SER B 1 347 ? -12.516 5.086 22.734 1 97.5 347 SER B CA 1
ATOM 5700 C C . SER B 1 347 ? -13.43 6.07 23.453 1 97.5 347 SER B C 1
ATOM 5702 O O . SER B 1 347 ? -14.531 6.359 22.984 1 97.5 347 SER B O 1
ATOM 5704 N N . THR B 1 348 ? -12.984 6.598 24.625 1 97.75 348 THR B N 1
ATOM 5705 C CA . THR B 1 348 ? -13.773 7.559 25.391 1 97.75 348 THR B CA 1
ATOM 5706 C C . THR B 1 348 ? -13.07 8.906 25.453 1 97.75 348 THR B C 1
ATOM 5708 O O . THR B 1 348 ? -11.875 9.008 25.156 1 97.75 348 THR B O 1
ATOM 5711 N N . GLU B 1 349 ? -13.836 9.906 25.859 1 97.44 349 GLU B N 1
ATOM 5712 C CA . GLU B 1 349 ? -13.273 11.242 25.984 1 97.44 349 GLU B CA 1
ATOM 5713 C C . GLU B 1 349 ? -12.117 11.273 26.984 1 97.44 349 GLU B C 1
ATOM 5715 O O . GLU B 1 349 ? -11.086 11.891 26.734 1 97.44 349 GLU B O 1
ATOM 5720 N N . GLU B 1 350 ? -12.305 10.641 28.078 1 98.12 350 GLU B N 1
ATOM 5721 C CA . GLU B 1 350 ? -11.297 10.609 29.125 1 98.12 350 GLU B CA 1
ATOM 5722 C C . GLU B 1 350 ? -10.023 9.914 28.656 1 98.12 350 GLU B C 1
ATOM 5724 O O . GLU B 1 350 ? -8.914 10.391 28.906 1 98.12 350 GLU B O 1
ATOM 5729 N N . GLN B 1 351 ? -10.211 8.828 27.969 1 98.5 351 GLN B N 1
ATOM 5730 C CA . GLN B 1 351 ? -9.07 8.086 27.438 1 98.5 351 GLN B CA 1
ATOM 5731 C C . GLN B 1 351 ? -8.305 8.914 26.406 1 98.5 351 GLN B C 1
ATOM 5733 O O . GLN B 1 351 ? -7.07 8.852 26.359 1 98.5 351 GLN B O 1
ATOM 5738 N N . ILE B 1 352 ? -9.031 9.648 25.594 1 98.62 352 ILE B N 1
ATOM 5739 C CA . ILE B 1 352 ? -8.414 10.477 24.562 1 98.62 352 ILE B CA 1
ATOM 5740 C C . ILE B 1 352 ? -7.598 11.586 25.219 1 98.62 352 ILE B C 1
ATOM 5742 O O . ILE B 1 352 ? -6.449 11.828 24.844 1 98.62 352 ILE B O 1
ATOM 5746 N N . GLU B 1 353 ? -8.18 12.258 26.203 1 98 353 GLU B N 1
ATOM 5747 C CA . GLU B 1 353 ? -7.477 13.32 26.922 1 98 353 GLU B CA 1
ATOM 5748 C C . GLU B 1 353 ? -6.184 12.805 27.547 1 98 353 GLU B C 1
ATOM 5750 O O . GLU B 1 353 ? -5.133 13.438 27.422 1 98 353 GLU B O 1
ATOM 5755 N N . GLU B 1 354 ? -6.277 11.711 28.172 1 98.38 354 GLU B N 1
ATOM 5756 C CA . GLU B 1 354 ? -5.109 11.109 28.812 1 98.38 354 GLU B CA 1
ATOM 5757 C C . GLU B 1 354 ? -4.055 10.727 27.781 1 98.38 354 GLU B C 1
ATOM 5759 O O . GLU B 1 354 ? -2.861 10.961 27.984 1 98.38 354 GLU B O 1
ATOM 5764 N N . ALA B 1 355 ? -4.484 10.156 26.688 1 98.5 355 ALA B N 1
ATOM 5765 C CA . ALA B 1 355 ? -3.562 9.703 25.641 1 98.5 355 ALA B CA 1
ATOM 5766 C C . ALA B 1 355 ? -2.836 10.883 25 1 98.5 355 ALA B C 1
ATOM 5768 O O . ALA B 1 355 ? -1.617 10.844 24.812 1 98.5 355 ALA B O 1
ATOM 5769 N N . VAL B 1 356 ? -3.543 11.906 24.703 1 98 356 VAL B N 1
ATOM 5770 C CA . VAL B 1 356 ? -2.938 13.047 24.016 1 98 356 VAL B CA 1
ATOM 5771 C C . VAL B 1 356 ? -1.965 13.75 24.969 1 98 356 VAL B C 1
ATOM 5773 O O . VAL B 1 356 ? -0.896 14.195 24.547 1 98 356 VAL B O 1
ATOM 5776 N N . ARG B 1 357 ? -2.309 13.875 26.219 1 97 357 ARG B N 1
ATOM 5777 C CA . ARG B 1 357 ? -1.382 14.43 27.203 1 97 357 ARG B CA 1
ATOM 5778 C C . ARG B 1 357 ? -0.099 13.609 27.266 1 97 357 ARG B C 1
ATOM 5780 O O . ARG B 1 357 ? 0.998 14.164 27.344 1 97 357 ARG B O 1
ATOM 5787 N N . TYR B 1 358 ? -0.252 12.375 27.234 1 98.19 358 TYR B N 1
ATOM 5788 C CA . TYR B 1 358 ? 0.896 11.477 27.25 1 98.19 358 TYR B CA 1
ATOM 5789 C C . TYR B 1 358 ? 1.739 11.656 25.984 1 98.19 358 TYR B C 1
ATOM 5791 O O . TYR B 1 358 ? 2.971 11.633 26.047 1 98.19 358 TYR B O 1
ATOM 5799 N N . LEU B 1 359 ? 1.113 11.812 24.844 1 98 359 LEU B N 1
ATOM 5800 C CA . LEU B 1 359 ? 1.802 11.961 23.562 1 98 359 LEU B CA 1
ATOM 5801 C C . LEU B 1 359 ? 2.75 13.156 23.594 1 98 359 LEU B C 1
ATOM 5803 O O . LEU B 1 359 ? 3.818 13.117 22.969 1 98 359 LEU B O 1
ATOM 5807 N N . HIS B 1 360 ? 2.418 14.195 24.312 1 96.38 360 HIS B N 1
ATOM 5808 C CA . HIS B 1 360 ? 3.248 15.391 24.375 1 96.38 360 HIS B CA 1
ATOM 5809 C C . HIS B 1 360 ? 4.559 15.117 25.109 1 96.38 360 HIS B C 1
ATOM 5811 O O . HIS B 1 360 ? 5.582 15.734 24.812 1 96.38 360 HIS B O 1
ATOM 5817 N N . LYS B 1 361 ? 4.559 14.156 25.938 1 95.69 361 LYS B N 1
ATOM 5818 C CA . LYS B 1 361 ? 5.711 13.922 26.797 1 95.69 361 LYS B CA 1
ATOM 5819 C C . LYS B 1 361 ? 6.543 12.742 26.297 1 95.69 361 LYS B C 1
ATOM 5821 O O . LYS B 1 361 ? 7.754 12.688 26.516 1 95.69 361 LYS B O 1
ATOM 5826 N N . ALA B 1 362 ? 5.934 11.883 25.656 1 97.38 362 ALA B N 1
ATOM 5827 C CA . ALA B 1 362 ? 6.578 10.625 25.281 1 97.38 362 ALA B CA 1
ATOM 5828 C C . ALA B 1 362 ? 7.344 10.781 23.969 1 97.38 362 ALA B C 1
ATOM 5830 O O . ALA B 1 362 ? 6.957 11.578 23.109 1 97.38 362 ALA B O 1
ATOM 5831 N N . LYS B 1 363 ? 8.391 9.969 23.828 1 97.69 363 LYS B N 1
ATOM 5832 C CA . LYS B 1 363 ? 9.125 9.922 22.562 1 97.69 363 LYS B CA 1
ATOM 5833 C C . LYS B 1 363 ? 8.43 9.016 21.562 1 97.69 363 LYS B C 1
ATOM 5835 O O . LYS B 1 363 ? 7.973 7.926 21.906 1 97.69 363 LYS B O 1
ATOM 5840 N N . GLY B 1 364 ? 8.391 9.492 20.391 1 97.31 364 GLY B N 1
ATOM 5841 C CA . GLY B 1 364 ? 7.742 8.734 19.328 1 97.31 364 GLY B CA 1
ATOM 5842 C C . GLY B 1 364 ? 8.719 7.898 18.516 1 97.31 364 GLY B C 1
ATOM 5843 O O . GLY B 1 364 ? 9.883 7.766 18.891 1 97.31 364 GLY B O 1
ATOM 5844 N N . PRO B 1 365 ? 8.156 7.406 17.359 1 98.5 365 PRO B N 1
ATOM 5845 C CA . PRO B 1 365 ? 6.77 7.566 16.891 1 98.5 365 PRO B CA 1
ATOM 5846 C C . PRO B 1 365 ? 5.777 6.75 17.719 1 98.5 365 PRO B C 1
ATOM 5848 O O . PRO B 1 365 ? 6.078 5.621 18.125 1 98.5 365 PRO B O 1
ATOM 5851 N N . ILE B 1 366 ? 4.672 7.312 18.078 1 98.88 366 ILE B N 1
ATOM 5852 C CA . ILE B 1 366 ? 3.609 6.637 18.812 1 98.88 366 ILE B CA 1
ATOM 5853 C C . ILE B 1 366 ? 2.357 6.539 17.953 1 98.88 366 ILE B C 1
ATOM 5855 O O . ILE B 1 366 ? 1.994 7.5 17.266 1 98.88 366 ILE B O 1
ATOM 5859 N N . PHE B 1 367 ? 1.787 5.348 17.953 1 98.88 367 PHE B N 1
ATOM 5860 C CA . PHE B 1 367 ? 0.542 5.074 17.25 1 98.88 367 PHE B CA 1
ATOM 5861 C C . PHE B 1 367 ? -0.641 5.078 18.219 1 98.88 367 PHE B C 1
ATOM 5863 O O . PHE B 1 367 ? -0.685 4.285 19.156 1 98.88 367 PHE B O 1
ATOM 5870 N N . LEU B 1 368 ? -1.569 5.984 18.016 1 98.88 368 LEU B N 1
ATOM 5871 C CA . LEU B 1 368 ? -2.785 6.039 18.812 1 98.88 368 LEU B CA 1
ATOM 5872 C C . LEU B 1 368 ? -4.016 5.742 17.969 1 98.88 368 LEU B C 1
ATOM 5874 O O . LEU B 1 368 ? -4.328 6.492 17.031 1 98.88 368 LEU B O 1
ATOM 5878 N N . GLU B 1 369 ? -4.652 4.668 18.25 1 98.81 369 GLU B N 1
ATOM 5879 C CA . GLU B 1 369 ? -5.906 4.324 17.594 1 98.81 369 GLU B CA 1
ATOM 5880 C C . GLU B 1 369 ? -7.105 4.812 18.391 1 98.81 369 GLU B C 1
ATOM 5882 O O . GLU B 1 369 ? -7.246 4.473 19.578 1 98.81 369 GLU B O 1
ATOM 5887 N N . LEU B 1 370 ? -7.926 5.602 17.797 1 98.56 370 LEU B N 1
ATOM 5888 C CA . LEU B 1 370 ? -9.211 6 18.375 1 98.56 370 LEU B CA 1
ATOM 5889 C C . LEU B 1 370 ? -10.352 5.211 17.734 1 98.56 370 LEU B C 1
ATOM 5891 O O . LEU B 1 370 ? -10.625 5.359 16.547 1 98.56 370 LEU B O 1
ATOM 5895 N N . LYS B 1 371 ? -10.961 4.363 18.5 1 97.69 371 LYS B N 1
ATOM 5896 C CA . LYS B 1 371 ? -12.133 3.641 18.016 1 97.69 371 LYS B CA 1
ATOM 5897 C C . LYS B 1 371 ? -13.391 4.484 18.156 1 97.69 371 LYS B C 1
ATOM 5899 O O . LYS B 1 371 ? -13.766 4.875 19.266 1 97.69 371 LYS B O 1
ATOM 5904 N N . VAL B 1 372 ? -14.016 4.773 17.031 1 96.19 372 VAL B N 1
ATOM 5905 C CA . VAL B 1 372 ? -15.125 5.719 17.016 1 96.19 372 VAL B CA 1
ATOM 5906 C C . VAL B 1 372 ? -16.281 5.145 16.188 1 96.19 372 VAL B C 1
ATOM 5908 O O . VAL B 1 372 ? -16.109 4.133 15.5 1 96.19 372 VAL B O 1
ATOM 5911 N N . LYS B 1 373 ? -17.406 5.793 16.281 1 92.12 373 LYS B N 1
ATOM 5912 C CA . LYS B 1 373 ? -18.594 5.387 15.539 1 92.12 373 LYS B CA 1
ATOM 5913 C C . LYS B 1 373 ? -18.5 5.824 14.078 1 92.12 373 LYS B C 1
ATOM 5915 O O . LYS B 1 373 ? -17.875 6.836 13.773 1 92.12 373 LYS B O 1
ATOM 5920 N N . ARG B 1 374 ? -19.188 5.035 13.336 1 88.25 374 ARG B N 1
ATOM 5921 C CA . ARG B 1 374 ? -19.344 5.453 11.945 1 88.25 374 ARG B CA 1
ATOM 5922 C C . ARG B 1 374 ? -20.375 6.57 11.828 1 88.25 374 ARG B C 1
ATOM 5924 O O . ARG B 1 374 ? -21.297 6.66 12.641 1 88.25 374 ARG B O 1
ATOM 5931 N N . GLY B 1 375 ? -20.188 7.398 10.742 1 81.25 375 GLY B N 1
ATOM 5932 C CA . GLY B 1 375 ? -21.188 8.422 10.469 1 81.25 375 GLY B CA 1
ATOM 5933 C C . GLY B 1 375 ? -20.625 9.828 10.531 1 81.25 375 GLY B C 1
ATOM 5934 O O . GLY B 1 375 ? -19.594 10.062 11.164 1 81.25 375 GLY B O 1
ATOM 5935 N N . SER B 1 376 ? -21.172 10.711 9.742 1 73.5 376 SER B N 1
ATOM 5936 C CA . SER B 1 376 ? -20.812 12.125 9.719 1 73.5 376 SER B CA 1
ATOM 5937 C C . SER B 1 376 ? -22.062 13.008 9.539 1 73.5 376 SER B C 1
ATOM 5939 O O . SER B 1 376 ? -23.078 12.547 9.031 1 73.5 376 SER B O 1
ATOM 5941 N N . ARG B 1 377 ? -21.891 14.156 10.062 1 73.5 377 ARG B N 1
ATOM 5942 C CA . ARG B 1 377 ? -23 15.094 9.844 1 73.5 377 ARG B CA 1
ATOM 5943 C C . ARG B 1 377 ? -23.031 15.547 8.383 1 73.5 377 ARG B C 1
ATOM 5945 O O . ARG B 1 377 ? -22 15.633 7.723 1 73.5 377 ARG B O 1
ATOM 5952 N N . SER B 1 378 ? -24.219 15.703 7.855 1 66.94 378 SER B N 1
ATOM 5953 C CA . SER B 1 378 ? -24.438 16.047 6.453 1 66.94 378 SER B CA 1
ATOM 5954 C C . SER B 1 378 ? -24.047 17.484 6.168 1 66.94 378 SER B C 1
ATOM 5956 O O . SER B 1 378 ? -23.719 17.844 5.031 1 66.94 378 SER B O 1
ATOM 5958 N N . ASN B 1 379 ? -23.922 18.344 7.074 1 70.12 379 ASN B N 1
ATOM 5959 C CA . ASN B 1 379 ? -23.766 19.766 6.812 1 70.12 379 ASN B CA 1
ATOM 5960 C C . ASN B 1 379 ? -22.328 20.219 7.055 1 70.12 379 ASN B C 1
ATOM 5962 O O . ASN B 1 379 ? -22.094 21.312 7.598 1 70.12 379 ASN B O 1
ATOM 5966 N N . LEU B 1 380 ? -21.469 19.469 6.609 1 71.06 380 LEU B N 1
ATOM 5967 C CA . LEU B 1 380 ? -20.094 19.906 6.816 1 71.06 380 LEU B CA 1
ATOM 5968 C C . LEU B 1 380 ? -19.656 20.891 5.73 1 71.06 380 LEU B C 1
ATOM 5970 O O . LEU B 1 380 ? -19.953 20.688 4.551 1 71.06 380 LEU B O 1
ATOM 5974 N N . GLY B 1 381 ? -19.125 22.047 6.176 1 63.66 381 GLY B N 1
ATOM 5975 C CA . GLY B 1 381 ? -18.641 23.047 5.242 1 63.66 381 GLY B CA 1
ATOM 5976 C C . GLY B 1 381 ? -17.344 22.625 4.551 1 63.66 381 GLY B C 1
ATOM 5977 O O . GLY B 1 381 ? -16.734 21.625 4.93 1 63.66 381 GLY B O 1
ATOM 5978 N N . ARG B 1 382 ? -16.969 23.344 3.42 1 65.94 382 ARG B N 1
ATOM 5979 C CA . ARG B 1 382 ? -15.711 23.156 2.709 1 65.94 382 ARG B CA 1
ATOM 5980 C C . ARG B 1 382 ? -14.695 24.219 3.094 1 65.94 382 ARG B C 1
ATOM 5982 O O . ARG B 1 382 ? -15.07 25.359 3.385 1 65.94 382 ARG B O 1
ATOM 5989 N N . PRO B 1 383 ? -13.484 23.781 3.178 1 64.12 383 PRO B N 1
ATOM 5990 C CA . PRO B 1 383 ? -12.453 24.781 3.469 1 64.12 383 PRO B CA 1
ATOM 5991 C C . PRO B 1 383 ? -12.508 25.969 2.518 1 64.12 383 PRO B C 1
ATOM 5993 O O . PRO B 1 383 ? -12.773 25.797 1.324 1 64.12 383 PRO B O 1
ATOM 5996 N N . THR B 1 384 ? -12.43 27.125 3.09 1 66.06 384 THR B N 1
ATOM 5997 C CA . THR B 1 384 ? -12.523 28.359 2.311 1 66.06 384 THR B CA 1
ATOM 5998 C C . THR B 1 384 ? -11.133 28.828 1.871 1 66.06 384 THR B C 1
ATOM 6000 O O . THR B 1 384 ? -11.016 29.688 1 1 66.06 384 THR B O 1
ATOM 6003 N N . ARG B 1 385 ? -10.125 28.219 2.365 1 68.06 385 ARG B N 1
ATOM 6004 C CA . ARG B 1 385 ? -8.766 28.578 1.969 1 68.06 385 ARG B CA 1
ATOM 6005 C C . ARG B 1 385 ? -8.273 27.688 0.824 1 68.06 385 ARG B C 1
ATOM 6007 O O . ARG B 1 385 ? -8.594 26.5 0.773 1 68.06 385 ARG B O 1
ATOM 6014 N N . THR B 1 386 ? -7.531 28.391 0.007 1 69.44 386 THR B N 1
ATOM 6015 C CA . THR B 1 386 ? -6.984 27.625 -1.111 1 69.44 386 THR B CA 1
ATOM 6016 C C . THR B 1 386 ? -5.84 26.719 -0.647 1 69.44 386 THR B C 1
ATOM 6018 O O . THR B 1 386 ? -5.266 26.938 0.421 1 69.44 386 THR B O 1
ATOM 6021 N N . THR B 1 387 ? -5.562 25.781 -1.406 1 70.19 387 THR B N 1
ATOM 6022 C CA . THR B 1 387 ? -4.48 24.844 -1.102 1 70.19 387 THR B CA 1
ATOM 6023 C C . THR B 1 387 ? -3.137 25.578 -1.073 1 70.19 387 THR B C 1
ATOM 6025 O O . THR B 1 387 ? -2.262 25.234 -0.276 1 70.19 387 THR B O 1
ATOM 6028 N N . HIS B 1 388 ? -3.035 26.641 -1.837 1 69.94 388 HIS B N 1
ATOM 6029 C CA . HIS B 1 388 ? -1.8 27.422 -1.865 1 69.94 388 HIS B CA 1
ATOM 6030 C C . HIS B 1 388 ? -1.61 28.203 -0.571 1 69.94 388 HIS B C 1
ATOM 6032 O O . HIS B 1 388 ? -0.508 28.25 -0.019 1 69.94 388 HIS B O 1
ATOM 6038 N N . GLU B 1 389 ? -2.66 28.766 -0.186 1 74.94 389 GLU B N 1
ATOM 6039 C CA . GLU B 1 389 ? -2.6 29.531 1.058 1 74.94 389 GLU B CA 1
ATOM 6040 C C . GLU B 1 389 ? -2.305 28.625 2.248 1 74.94 389 GLU B C 1
ATOM 6042 O O . GLU B 1 389 ? -1.521 28.984 3.129 1 74.94 389 GLU B O 1
ATOM 6047 N N . ASN B 1 390 ? -2.912 27.516 2.193 1 80.31 390 ASN B N 1
ATOM 6048 C CA . ASN B 1 390 ? -2.678 26.562 3.268 1 80.31 390 ASN B CA 1
ATOM 6049 C C . ASN B 1 390 ? -1.217 26.125 3.32 1 80.31 390 ASN B C 1
ATOM 6051 O O . ASN B 1 390 ? -0.627 26.047 4.398 1 80.31 390 ASN B O 1
ATOM 6055 N N . LYS B 1 391 ? -0.669 25.859 2.152 1 81.31 391 LYS B N 1
ATOM 6056 C CA . LYS B 1 391 ? 0.732 25.469 2.074 1 81.31 391 LYS B CA 1
ATOM 6057 C C . LYS B 1 391 ? 1.647 26.547 2.621 1 81.31 391 LYS B C 1
ATOM 6059 O O . LYS B 1 391 ? 2.498 26.281 3.473 1 81.31 391 LYS B O 1
ATOM 6064 N N . ASP B 1 392 ? 1.448 27.75 2.209 1 82.25 392 ASP B N 1
ATOM 6065 C CA . ASP B 1 392 ? 2.295 28.859 2.627 1 82.25 392 ASP B CA 1
ATOM 6066 C C . ASP B 1 392 ? 2.17 29.109 4.129 1 82.25 392 ASP B C 1
ATOM 6068 O O . ASP B 1 392 ? 3.17 29.344 4.809 1 82.25 392 ASP B O 1
ATOM 6072 N N . ASP B 1 393 ? 0.976 29.078 4.535 1 86.12 393 ASP B N 1
ATOM 6073 C CA . ASP B 1 393 ? 0.735 29.297 5.957 1 86.12 393 ASP B CA 1
ATOM 6074 C C . ASP B 1 393 ? 1.41 28.219 6.797 1 86.12 393 ASP B C 1
ATOM 6076 O O . ASP B 1 393 ? 2.027 28.516 7.824 1 86.12 393 ASP B O 1
ATOM 6080 N N . PHE B 1 394 ? 1.352 27.062 6.379 1 90.19 394 PHE B N 1
ATOM 6081 C CA . PHE B 1 394 ? 1.931 25.938 7.113 1 90.19 394 PHE B CA 1
ATOM 6082 C C . PHE B 1 394 ? 3.453 26.016 7.102 1 90.19 394 PHE B C 1
ATOM 6084 O O . PHE B 1 394 ? 4.102 25.781 8.125 1 90.19 394 PHE B O 1
ATOM 6091 N N . MET B 1 395 ? 4 26.359 5.992 1 89.81 395 MET B N 1
ATOM 6092 C CA . MET B 1 395 ? 5.449 26.5 5.887 1 89.81 395 MET B CA 1
ATOM 6093 C C . MET B 1 395 ? 5.961 27.609 6.805 1 89.81 395 MET B C 1
ATOM 6095 O O . MET B 1 395 ? 6.984 27.438 7.469 1 89.81 395 MET B O 1
ATOM 6099 N N . ASN B 1 396 ? 5.246 28.656 6.852 1 90.69 396 ASN B N 1
ATOM 6100 C CA . ASN B 1 396 ? 5.609 29.75 7.742 1 90.69 396 ASN B CA 1
ATOM 6101 C C . ASN B 1 396 ? 5.484 29.344 9.211 1 90.69 396 ASN B C 1
ATOM 6103 O O . ASN B 1 396 ? 6.324 29.719 10.031 1 90.69 396 ASN B O 1
ATOM 6107 N N . PHE B 1 397 ? 4.488 28.625 9.453 1 92.19 397 PHE B N 1
ATOM 6108 C CA . PHE B 1 397 ? 4.27 28.141 10.812 1 92.19 397 PHE B CA 1
ATOM 6109 C C . PHE B 1 397 ? 5.422 27.25 11.266 1 92.19 397 PHE B C 1
ATOM 6111 O O . PHE B 1 397 ? 5.875 27.344 12.406 1 92.19 397 PHE B O 1
ATOM 6118 N N . LEU B 1 398 ? 5.883 26.375 10.328 1 92.94 398 LEU B N 1
ATOM 6119 C CA . LEU B 1 398 ? 6.941 25.438 10.664 1 92.94 398 LEU B CA 1
ATOM 6120 C C . LEU B 1 398 ? 8.273 26.141 10.852 1 92.94 398 LEU B C 1
ATOM 6122 O O . LEU B 1 398 ? 9.172 25.625 11.523 1 92.94 398 LEU B O 1
ATOM 6126 N N . ARG B 1 399 ? 8.43 27.281 10.305 1 87.62 399 ARG B N 1
ATOM 6127 C CA . ARG B 1 399 ? 9.672 28.031 10.391 1 87.62 399 ARG B CA 1
ATOM 6128 C C . ARG B 1 399 ? 9.742 28.812 11.703 1 87.62 399 ARG B C 1
ATOM 6130 O O . ARG B 1 399 ? 10.836 29.156 12.164 1 87.62 399 ARG B O 1
ATOM 6137 N N . ASP B 1 400 ? 8.664 29.125 12.18 1 79.25 400 ASP B N 1
ATOM 6138 C CA . ASP B 1 400 ? 8.625 29.906 13.414 1 79.25 400 ASP B CA 1
ATOM 6139 C C . ASP B 1 400 ? 9 29.047 14.617 1 79.25 400 ASP B C 1
ATOM 6141 O O . ASP B 1 400 ? 9.648 29.531 15.555 1 79.25 400 ASP B O 1
#

Foldseek 3Di:
DALVVLQVVVCVVVVHDAFFAAPPPPVPPDPPCLFFWWWWWWAFAPDDDDDDPPDPPLCVVVVVPPPDPDDDPPPPPDLPLPPSPPPPDDADALVVVVVVCVVVPAQAEEEAFDQQCLQNVLVCLVPHDCVRYDYALHSSVQSVVQVVVCVVPVTIYIYIYGHSCSPNRRQPDPPPPTSGIGIHTGGHRNHDHHAHDQPPKDPFDAAPLRLLLLLVVLDDPLAAEQEFDFPSLLSVLVSCVVVVHDLLRYQYDDPQQQCSLVVQLVLCVVQLVHQYEYEHEPSSCSNCVCVLLVCQVVFRFRYEYEYEYQQAPQRRRTHGHPSNVVVPDDPQVSSVVSRWPEEEEDRDSVRSSVVSVVSVPGTTPYYYYYHHIGDDDPDGDDDPDDSVVNVVSNVVSSVD/DALVVLQVVVCVVVVHDEFFAADDPPVPPDPPCLFFWWWWWWAFQPDDDDDDPPDPPLCVVVVVPPPDPDDDPPPPPPLPLPPSPPPPDDADALVVVVVSCVVVQAQAEEEAFDQQCLQNVLVCLVPHDCVRYDYALHQSVQSVVQVVVCVVPVTIYIYIYGHSCSPNRNQPDPPPPTSGIGIHTGGHRNHDHHAHDQPPKDPFDAAPLRLLLLLVVLDDPLAAEQEFDFPSLLSVLVSCVVVVHDLLRYQYDDPQQQCSLVVQLVLCVVQLVHQYEYEHEPSSCSNCVCVLLVCQVVFRFRYEYEYEYQQAPQRRRTHGHPSNVVVPDDPQVSSVVSRWPEEEEERDSVRSSVVSVVSVPGTTPYYYYYHHIGDDDPDGDDDPDDSVVNVVSNVVSSVD

Nearest PDB structures (foldseek):
  9iz4-assembly3_L  TM=9.195E-01  e=6.817E-15  Bacillus spizizenii ATCC 6633 = JCM 2499
  9iz3-assembly1_D  TM=8.580E-01  e=5.736E-13  Bacillus spizizenii ATCC 6633 = JCM 2499
  9iz3-assembly1_B  TM=8.539E-01  e=7.289E-13  Bacillus spizizenii ATCC 6633 = JCM 2499
  5b48-assembly1_B  TM=7.479E-01  e=6.828E-06  Sulfurisphaera tokodaii str. 7
  5ahk-assembly1_B  TM=7.142E-01  e=5.061E-06  Pseudomonas protegens

pLDDT: mean 71.46, std 27.75, range [21.88, 98.88]

Secondary structure (DSSP, 8-state):
---HHHHHHHHHHHTS--B---------S-TT----EEEEEE-----SS-----S-HHHHHHHTT----------------------TT-PBPHHHHHHHHHHTT--EEEE---GGGHHHHHHHHHHS-TTTEEE-SSHHHHHHHHHHHHHHHS--EEEEEEES-------STTTTTS---EEEEE-TT-B--------S----SSBHHHHHHHHHHHS-TT-EEEE-STHHHHHHHHHHHHHT--STTEEE--S-TT-HHHHHHHHHHH-TTS-EEEEEEHHHHHHTTHHHHHHHHH--TTEEEEEEE-SEEGGGT-EE-GGG-TTT--HHHHHHHHT-SEEEEE-SHHHHHHHHHHHHHS-S-EEEEEE-BS---S-PPPP-S-HHHHHHHHHHHHH-/---HHHHHHHHHHHTS--B---------S-TT----EEEEEE-----SS-----S-HHHHHHHTT----------------------TT-PBPHHHHHHHHHHTT--EEEE---GGGHHHHHHHHHHS-TTTEEE-SSHHHHHHHHHHHHHHHS--EEEEEEES-------STTTTTS---EEEEE-TT-B--------S----SSBHHHHHHHHHHHS-TT-EEEE-STHHHHHHHHHHHHHT--STTEEE--S-TT-HHHHHHHHHHH-TTS-EEEEEEHHHHHHTTHHHHHHHHH--TTEEEEEEE-SEEGGGT-EE-GGG-TTT--HHHHHHHHT-SEEEEE-SHHHHHHHHHHHHHS-S-EEEEEE-BS---TTPPPP-S-HHHHHHHHHHHHH-

Organism: Aplysia californica (NCBI:txid6500)

Sequence (800 aa):
MPILPIFSALSEVIQRPITLLNPSTEPTSSPSKMQPAVVVTCLFRGLRQAAPLSAPLTQRLCAHHSEGPGGRRQQHKSFSSSACRLSSGQCLDPAKFYQSVRDSGVHFFCGVPDSLLKDFCAYVTSNSTEKDHIITANEGAAVALASGYHLATGKPAMVYLQSAWVYRANAESHFNERKSPFAILVRSKTFEPYSLANGNGNTFPLTREEALFKVVDCLEEQDAIVGTTGMLSRELFEFRVATRMGHARDFLTVGSMGHASTIALGVALQRPDRQVFCLDGDGAVLMHMGSLATVGQQGPENLKHIVFNNGSHDSVGGQPTEAGKHEDFNLSQIAQGCGYRETLVASTEEQIEEAVRYLHKAKGPIFLELKVKRGSRSNLGRPTRTTHENKDDFMNFLRDMPILPIFSALSEVIQRPITLLNPSTEPTSSPSKMQPAVVVTCLFRGLRQAAPLSAPLTQRLCAHHSEGPGGRRQQHKSFSSSACRLSSGQCLDPAKFYQSVRDSGVHFFCGVPDSLLKDFCAYVTSNSTEKDHIITANEGAAVALASGYHLATGKPAMVYLQSAWVYRANAESHFNERKSPFAILVRSKTFEPYSLANGNGNTFPLTREEALFKVVDCLEEQDAIVGTTGMLSRELFEFRVATRMGHARDFLTVGSMGHASTIALGVALQRPDRQVFCLDGDGAVLMHMGSLATVGQQGPENLKHIVFNNGSHDSVGGQPTEAGKHEDFNLSQIAQGCGYRETLVASTEEQIEEAVRYLHKAKGPIFLELKVKRGSRSNLGRPTRTTHENKDDFMNFLRD

Radius of gyration: 26.44 Å; Cα contacts (8 Å, |Δi|>4): 1722; chains: 2; bounding box: 78×70×74 Å

Solvent-accessible surface area (backbone atoms only — not comparable to full-atom values): 41700 Å² total; per-residue (Å²): 93,29,48,46,33,48,40,48,26,43,11,50,64,57,65,20,73,60,38,22,45,42,73,79,67,72,78,67,79,71,87,78,71,77,73,60,34,24,36,31,32,39,46,38,62,78,76,76,82,72,70,78,76,59,70,49,69,59,41,50,72,52,43,73,68,67,76,72,86,80,85,83,78,80,66,82,69,67,81,63,79,66,68,67,64,68,61,95,80,68,54,40,52,40,67,61,53,55,49,51,44,40,72,71,61,35,69,36,40,28,15,31,87,30,66,66,43,14,25,43,51,25,44,49,63,73,72,43,52,77,89,32,39,45,74,34,42,31,55,61,41,15,53,24,26,38,47,12,36,22,50,49,67,55,41,26,26,36,32,42,34,58,16,67,59,62,56,54,19,67,48,66,78,51,59,84,78,44,62,30,38,35,42,45,68,46,51,80,69,39,45,39,90,46,74,51,74,81,59,99,62,60,86,39,82,30,42,47,63,57,48,48,50,53,53,59,70,69,53,59,92,75,42,34,36,25,24,22,43,60,56,64,34,33,50,52,49,48,49,27,60,76,66,69,44,81,64,34,43,44,41,66,44,57,78,49,73,33,29,28,61,33,21,36,45,20,26,21,68,67,34,69,90,36,47,28,36,21,43,41,38,45,51,28,41,34,43,38,34,20,46,47,34,46,48,16,67,69,41,41,44,32,30,37,40,36,30,47,33,39,20,34,39,56,72,26,50,44,51,74,38,67,66,50,40,64,89,54,25,34,71,55,46,28,41,44,17,23,25,28,69,42,65,47,77,29,48,46,73,68,45,42,51,54,49,53,59,46,54,75,72,47,73,24,25,32,37,34,38,33,44,22,15,67,74,75,76,87,81,69,66,73,79,87,66,51,62,64,55,39,50,53,35,27,30,52,51,66,69,103,91,27,49,46,34,47,39,48,25,44,11,52,63,61,65,20,71,61,36,22,46,43,73,82,68,71,80,66,81,70,87,76,71,77,72,58,33,25,35,30,32,45,37,40,64,75,78,83,82,70,71,78,76,60,69,47,70,58,41,51,71,52,44,75,68,66,76,70,87,79,85,83,80,81,67,84,73,67,78,63,78,65,69,66,63,67,61,94,78,69,53,41,52,42,67,59,53,54,50,50,44,40,73,70,61,35,68,36,40,28,17,31,84,31,65,68,43,15,25,43,52,23,46,48,62,73,74,42,52,77,87,32,40,45,73,35,42,31,57,60,41,16,52,24,25,38,49,13,36,22,49,48,67,53,40,28,26,37,34,42,34,57,16,66,55,63,54,57,22,69,44,65,80,52,58,85,78,45,63,26,34,34,39,46,67,46,52,80,70,38,45,39,90,44,75,51,73,80,60,95,64,59,87,39,83,28,41,48,65,57,48,49,51,52,52,59,70,68,54,58,92,75,43,34,34,24,24,23,43,59,55,63,35,34,50,51,50,48,50,26,61,75,66,70,43,80,64,34,42,43,40,66,43,59,79,50,73,33,29,26,61,34,22,36,46,21,27,21,68,68,33,67,90,35,48,29,37,20,43,39,38,45,51,29,43,34,43,37,34,19,46,46,33,48,49,17,66,68,40,41,44,31,30,37,42,36,30,47,33,38,21,32,39,55,71,24,51,44,51,71,38,68,68,50,42,63,89,52,23,33,70,57,46,28,40,44,17,23,26,30,70,42,65,48,77,28,49,46,73,67,44,43,52,54,49,53,58,46,56,75,72,47,72,25,24,30,38,35,40,33,44,22,16,66,73,74,75,87,80,68,66,73,76,86,65,50,63,64,55,38,51,53,35,27,32,53,52,65,69,105